Protein AF-A0A815GAB5-F1 (afdb_monomer_lite)

Structure (mmCIF, N/CA/C/O backbone):
data_AF-A0A815GAB5-F1
#
_entry.id   AF-A0A815GAB5-F1
#
loop_
_atom_site.group_PDB
_atom_site.id
_atom_site.type_symbol
_atom_site.label_atom_id
_atom_site.label_alt_id
_atom_site.label_comp_id
_atom_site.label_asym_id
_atom_site.label_entity_id
_atom_site.label_seq_id
_atom_site.pdbx_PDB_ins_code
_atom_site.Cartn_x
_atom_site.Cartn_y
_atom_site.Cartn_z
_atom_site.occupancy
_atom_site.B_iso_or_equiv
_atom_site.auth_seq_id
_atom_site.auth_comp_id
_atom_site.auth_asym_id
_atom_site.auth_atom_id
_atom_site.pdbx_PDB_model_num
ATOM 1 N N . CYS A 1 1 ? 12.491 -19.917 -23.840 1.00 93.56 1 CYS A N 1
ATOM 2 C CA . CYS A 1 1 ? 13.360 -19.168 -24.774 1.00 93.56 1 CYS A CA 1
ATOM 3 C C . CYS A 1 1 ? 14.150 -20.055 -25.732 1.00 93.56 1 CYS A C 1
ATOM 5 O O . CYS A 1 1 ? 13.999 -19.858 -26.925 1.00 93.56 1 CYS A O 1
ATOM 7 N N . LYS A 1 2 ? 14.936 -21.047 -25.272 1.00 93.81 2 LYS A N 1
ATOM 8 C CA . LYS A 1 2 ? 15.760 -21.912 -26.154 1.00 93.81 2 LYS A CA 1
ATOM 9 C C . LYS A 1 2 ? 15.005 -22.554 -27.333 1.00 93.81 2 LYS A C 1
ATOM 11 O O . LYS A 1 2 ? 15.574 -22.689 -28.404 1.00 93.81 2 LYS A O 1
ATOM 16 N N . TYR A 1 3 ? 13.748 -22.944 -27.125 1.00 94.88 3 TYR A N 1
ATOM 17 C CA . TYR A 1 3 ? 12.923 -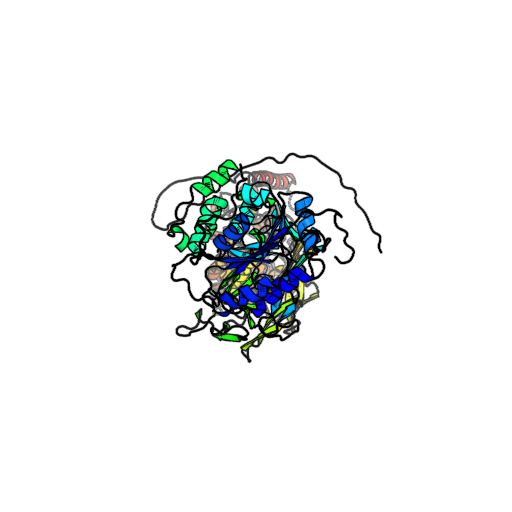23.622 -28.133 1.00 94.88 3 TYR A CA 1
ATOM 18 C C . TYR A 1 3 ? 12.055 -22.677 -28.977 1.00 94.88 3 TYR A C 1
ATOM 20 O O . TYR A 1 3 ? 11.258 -23.153 -29.779 1.00 94.88 3 TYR A O 1
ATOM 28 N N . LYS A 1 4 ? 12.160 -21.353 -28.785 1.00 94.19 4 LYS A N 1
ATOM 29 C CA . LYS A 1 4 ? 11.408 -20.401 -29.606 1.00 94.19 4 LYS A CA 1
ATOM 30 C C . LYS A 1 4 ? 12.020 -20.307 -30.997 1.00 94.19 4 LYS A C 1
ATOM 32 O O . LYS A 1 4 ? 13.236 -20.184 -31.138 1.00 94.19 4 LYS A O 1
ATOM 37 N N . LEU A 1 5 ? 11.144 -20.334 -31.990 1.00 95.25 5 LEU A N 1
ATOM 38 C CA . LEU A 1 5 ? 11.462 -20.051 -33.379 1.00 95.25 5 LEU A CA 1
ATOM 39 C C . LEU A 1 5 ? 11.003 -18.630 -33.693 1.00 95.25 5 LEU A C 1
ATOM 41 O O . LEU A 1 5 ? 10.029 -18.163 -33.107 1.00 95.25 5 LEU A O 1
ATOM 45 N N . TYR A 1 6 ? 11.718 -17.980 -34.602 1.00 96.19 6 TYR A N 1
ATOM 46 C CA . TYR A 1 6 ? 11.428 -16.627 -35.059 1.00 96.19 6 TYR A CA 1
ATOM 47 C C . TYR A 1 6 ? 11.303 -16.624 -36.584 1.00 96.19 6 TYR A C 1
ATOM 49 O O . TYR A 1 6 ? 11.721 -17.586 -37.240 1.00 96.19 6 TYR A O 1
ATOM 57 N N . LEU A 1 7 ? 10.752 -15.553 -37.151 1.00 96.44 7 LEU A N 1
ATOM 58 C CA . LEU A 1 7 ? 10.684 -15.348 -38.598 1.00 96.44 7 LEU A CA 1
ATOM 59 C C . LEU A 1 7 ? 12.060 -15.546 -39.254 1.00 96.44 7 LEU A C 1
ATOM 61 O O . LEU A 1 7 ? 13.078 -15.044 -38.776 1.00 96.44 7 LEU A O 1
ATOM 65 N N . ALA A 1 8 ? 12.078 -16.277 -40.371 1.00 93.50 8 ALA A N 1
ATOM 66 C CA . ALA A 1 8 ? 13.309 -16.564 -41.110 1.00 93.50 8 ALA A CA 1
ATOM 67 C C . ALA A 1 8 ? 13.927 -15.301 -41.736 1.00 93.50 8 ALA A C 1
ATOM 69 O O . ALA A 1 8 ? 15.149 -15.185 -41.828 1.00 93.50 8 ALA A O 1
ATOM 70 N N . GLU A 1 9 ? 13.081 -14.351 -42.138 1.00 93.62 9 GLU A N 1
ATOM 71 C CA . GLU A 1 9 ? 13.491 -13.050 -42.659 1.00 93.62 9 GLU A CA 1
ATOM 72 C C . GLU A 1 9 ? 13.160 -11.964 -41.629 1.00 93.62 9 GLU A C 1
ATOM 74 O O . GLU A 1 9 ? 11.998 -11.730 -41.297 1.00 93.62 9 GLU A O 1
ATOM 79 N N . LEU A 1 10 ? 14.207 -11.317 -41.116 1.00 96.44 10 LEU A N 1
ATOM 80 C CA . LEU A 1 10 ? 14.140 -10.194 -40.183 1.00 96.44 10 LEU A CA 1
ATOM 81 C C . LEU A 1 10 ? 14.856 -8.986 -40.800 1.00 96.44 10 LEU A C 1
ATOM 83 O O . LEU A 1 10 ? 15.796 -9.146 -41.581 1.00 96.44 10 LEU A O 1
ATOM 87 N N . SER A 1 11 ? 14.427 -7.785 -40.416 1.00 96.00 11 SER A N 1
ATOM 88 C CA . SER A 1 11 ? 15.017 -6.522 -40.869 1.00 96.00 11 SER A CA 1
ATOM 89 C C . SER A 1 11 ? 16.424 -6.279 -40.319 1.00 96.00 11 SER A C 1
ATOM 91 O O . SER A 1 11 ? 16.785 -6.757 -39.238 1.00 96.00 11 SER A O 1
ATOM 93 N N . THR A 1 12 ? 17.215 -5.495 -41.055 1.00 97.94 12 THR A N 1
ATOM 94 C CA . THR A 1 12 ? 18.575 -5.132 -40.641 1.00 97.94 12 THR A CA 1
ATOM 95 C C . THR A 1 12 ? 18.577 -4.090 -39.523 1.00 97.94 12 THR A C 1
ATOM 97 O O . THR A 1 12 ? 17.672 -3.256 -39.409 1.00 97.94 12 THR A O 1
ATOM 100 N N . VAL A 1 13 ? 19.618 -4.123 -38.687 1.00 98.50 13 VAL A N 1
ATOM 101 C CA . VAL A 1 13 ? 19.732 -3.282 -37.490 1.00 98.50 13 VAL A CA 1
ATOM 102 C C . VAL A 1 13 ? 20.989 -2.417 -37.507 1.00 98.50 13 VAL A C 1
ATOM 104 O O . VAL A 1 13 ? 22.082 -2.892 -37.823 1.00 98.50 13 VAL A O 1
ATOM 107 N N . SER A 1 14 ? 20.841 -1.157 -37.102 1.00 98.75 14 SER A N 1
ATOM 108 C CA . SER A 1 14 ? 21.953 -0.276 -36.736 1.00 98.75 14 SER A CA 1
ATOM 109 C C . SER A 1 14 ? 21.993 -0.116 -35.224 1.00 98.75 14 SER A C 1
ATOM 111 O O . SER A 1 14 ? 21.027 0.354 -34.618 1.00 98.75 14 SER A O 1
ATOM 113 N N . ILE A 1 15 ? 23.116 -0.486 -34.618 1.00 98.62 15 ILE A N 1
ATOM 114 C CA . ILE A 1 15 ? 23.311 -0.400 -33.170 1.00 98.62 15 ILE A CA 1
ATOM 115 C C . ILE A 1 15 ? 24.075 0.884 -32.851 1.00 98.62 15 ILE A C 1
ATOM 117 O O . ILE A 1 15 ? 25.169 1.096 -33.362 1.00 98.62 15 ILE A O 1
ATOM 121 N N . ILE A 1 16 ? 23.506 1.741 -32.010 1.00 98.62 16 ILE A N 1
ATOM 122 C CA . ILE A 1 16 ? 24.039 3.058 -31.654 1.00 98.62 16 ILE A CA 1
ATOM 123 C C . ILE A 1 16 ? 24.506 3.019 -30.201 1.00 98.62 16 ILE A C 1
ATOM 125 O O . ILE A 1 16 ? 23.707 2.759 -29.300 1.00 98.62 16 ILE A O 1
ATOM 129 N N . ILE A 1 17 ? 25.788 3.315 -29.985 1.00 98.19 17 ILE A N 1
ATOM 130 C CA . ILE A 1 17 ? 26.447 3.274 -28.677 1.00 98.19 17 ILE A CA 1
ATOM 131 C C . ILE A 1 17 ? 26.997 4.671 -28.343 1.00 98.19 17 ILE A C 1
ATOM 133 O O . ILE A 1 17 ? 28.103 5.014 -28.778 1.00 98.19 17 ILE A O 1
ATOM 137 N N . PRO A 1 18 ? 26.254 5.514 -27.600 1.00 96.25 18 PRO A N 1
ATOM 138 C CA . PRO A 1 18 ? 26.774 6.780 -27.109 1.00 96.25 18 PRO A CA 1
ATOM 139 C C . PRO A 1 18 ? 27.868 6.518 -26.066 1.00 96.25 18 PRO A C 1
ATOM 141 O O . PRO A 1 18 ? 27.715 5.680 -25.182 1.00 96.25 18 PRO A O 1
ATOM 144 N N . THR A 1 19 ? 28.984 7.232 -26.173 1.00 94.56 19 THR A N 1
ATOM 145 C CA . THR A 1 19 ? 30.175 7.032 -25.342 1.00 94.56 19 THR A CA 1
ATOM 146 C C . THR A 1 19 ? 30.700 8.376 -24.853 1.00 94.56 19 THR A C 1
ATOM 148 O O . THR A 1 19 ? 30.894 9.298 -25.640 1.00 94.56 19 THR A O 1
ATOM 151 N N . ARG A 1 20 ? 30.977 8.478 -23.551 1.00 91.31 20 ARG A N 1
ATOM 152 C CA . ARG A 1 20 ? 31.661 9.622 -22.934 1.00 91.31 20 ARG A CA 1
ATOM 153 C C . ARG A 1 20 ? 32.585 9.111 -21.850 1.00 91.31 20 ARG A C 1
ATOM 155 O O . ARG A 1 20 ? 32.100 8.522 -20.895 1.00 91.31 20 ARG A O 1
ATOM 162 N N . ASP A 1 21 ? 33.887 9.361 -21.967 1.00 92.12 21 ASP A N 1
ATOM 163 C CA . ASP A 1 21 ? 34.894 8.975 -20.961 1.00 92.12 21 ASP A CA 1
ATOM 164 C C . ASP A 1 21 ? 34.715 7.537 -20.419 1.00 92.12 21 ASP A C 1
ATOM 166 O O . ASP A 1 21 ? 34.999 7.251 -19.253 1.00 92.12 21 ASP A O 1
ATOM 170 N N . GLU A 1 22 ? 34.240 6.619 -21.258 1.00 92.88 22 GLU A N 1
ATOM 171 C CA . GLU A 1 22 ? 34.119 5.203 -20.932 1.00 92.88 22 GLU A CA 1
ATOM 172 C C . GLU A 1 22 ? 35.502 4.555 -20.784 1.00 92.88 22 GLU A C 1
ATOM 174 O O . GLU A 1 22 ? 36.498 5.030 -21.330 1.00 92.88 22 GLU A O 1
ATOM 179 N N . HIS A 1 23 ? 35.595 3.464 -20.028 1.00 92.12 23 HIS A N 1
ATOM 180 C CA . HIS A 1 23 ? 36.805 2.644 -20.033 1.00 92.12 23 HIS A CA 1
ATOM 181 C C . HIS A 1 23 ? 36.888 1.819 -21.321 1.00 92.12 23 HIS A C 1
ATOM 183 O O . HIS A 1 23 ? 35.972 1.054 -21.632 1.00 92.12 23 HIS A O 1
ATOM 189 N N . LEU A 1 24 ? 38.006 1.939 -22.046 1.00 94.06 24 LEU A N 1
ATOM 190 C CA . LEU A 1 24 ? 38.199 1.287 -23.343 1.00 94.06 24 LEU A CA 1
ATOM 191 C C . LEU A 1 24 ? 37.932 -0.235 -23.306 1.00 94.06 24 LEU A C 1
ATOM 193 O O . LEU A 1 24 ? 37.191 -0.705 -24.169 1.00 94.06 24 LEU A O 1
ATOM 197 N N . PRO A 1 25 ? 38.415 -1.017 -22.314 1.00 94.50 25 PRO A N 1
ATOM 198 C CA . PRO A 1 25 ? 38.122 -2.452 -22.253 1.00 94.50 25 PRO A CA 1
ATOM 199 C C . PRO A 1 25 ? 36.626 -2.768 -22.140 1.00 94.50 25 PRO A C 1
ATOM 201 O O . PRO A 1 25 ? 36.143 -3.721 -22.748 1.00 94.50 25 PRO A O 1
ATOM 204 N N . THR A 1 26 ? 35.877 -1.955 -21.394 1.00 94.56 26 THR A N 1
ATOM 205 C CA . THR A 1 26 ? 34.433 -2.124 -21.201 1.00 94.56 26 THR A CA 1
ATOM 206 C C . THR A 1 26 ? 33.661 -1.837 -22.491 1.00 94.56 26 THR A C 1
ATOM 208 O O . THR A 1 26 ? 32.774 -2.607 -22.871 1.00 94.56 26 THR A O 1
ATOM 211 N N . LEU A 1 27 ? 34.045 -0.777 -23.208 1.00 96.69 27 LEU A N 1
ATOM 212 C CA . LEU A 1 27 ? 33.483 -0.449 -24.518 1.00 96.69 27 LEU A CA 1
ATOM 213 C C . LEU A 1 27 ? 33.776 -1.552 -25.543 1.00 96.69 27 LEU A C 1
ATOM 215 O O . LEU A 1 27 ? 32.867 -2.023 -26.227 1.00 96.69 27 LEU A O 1
ATOM 219 N N . LEU A 1 28 ? 35.026 -2.019 -25.612 1.00 96.75 28 LEU A N 1
ATOM 220 C CA . LEU A 1 28 ? 35.419 -3.102 -26.513 1.00 96.75 28 LEU A CA 1
ATOM 221 C C . LEU A 1 28 ? 34.681 -4.402 -26.189 1.00 96.75 28 LEU A C 1
ATOM 223 O O . LEU A 1 28 ? 34.206 -5.068 -27.105 1.00 96.75 28 LEU A O 1
ATOM 227 N N . ARG A 1 29 ? 34.508 -4.750 -24.907 1.00 97.12 29 ARG A N 1
ATOM 228 C CA . ARG A 1 29 ? 33.712 -5.918 -24.499 1.00 97.12 29 ARG A CA 1
ATOM 229 C C . ARG A 1 29 ? 32.269 -5.820 -24.992 1.00 97.12 29 ARG A C 1
ATOM 231 O O . ARG A 1 29 ? 31.746 -6.812 -25.500 1.00 97.12 29 ARG A O 1
ATOM 238 N N . SER A 1 30 ? 31.666 -4.633 -24.917 1.00 97.88 30 SER A N 1
ATOM 239 C CA . SER A 1 30 ? 30.326 -4.380 -25.460 1.00 97.88 30 SER A CA 1
ATOM 240 C C . SER A 1 30 ? 30.287 -4.666 -26.963 1.00 97.88 30 SER A C 1
ATOM 242 O O . SER A 1 30 ? 29.494 -5.495 -27.411 1.00 97.88 30 SER A O 1
ATOM 244 N N . ILE A 1 31 ? 31.211 -4.083 -27.732 1.00 97.81 31 ILE A N 1
ATOM 245 C CA . ILE A 1 31 ? 31.290 -4.250 -29.193 1.00 97.81 31 ILE A CA 1
ATOM 246 C C . ILE A 1 31 ? 31.546 -5.713 -29.580 1.00 97.81 31 ILE A C 1
ATOM 248 O O . ILE A 1 31 ? 30.835 -6.264 -30.420 1.00 97.81 31 ILE A O 1
ATOM 252 N N . HIS A 1 32 ? 32.510 -6.377 -28.941 1.00 97.81 32 HIS A N 1
ATOM 253 C CA . HIS A 1 32 ? 32.813 -7.784 -29.204 1.00 97.81 32 HIS A CA 1
ATOM 254 C C . HIS A 1 32 ? 31.636 -8.699 -28.868 1.00 97.81 32 HIS A C 1
ATOM 256 O O . HIS A 1 32 ? 31.365 -9.631 -29.622 1.00 97.81 32 HIS A O 1
ATOM 262 N N . SER A 1 33 ? 30.905 -8.439 -27.780 1.00 98.25 33 SER A N 1
ATOM 263 C CA . SER A 1 33 ? 29.717 -9.230 -27.446 1.00 98.25 33 SER A CA 1
ATOM 264 C C . SER A 1 33 ? 28.664 -9.161 -28.555 1.00 98.25 33 SER A C 1
ATOM 266 O O . SER A 1 33 ? 28.104 -10.188 -28.936 1.00 98.25 33 SER A O 1
ATOM 268 N N . ILE A 1 34 ? 28.464 -7.971 -29.128 1.00 98.38 34 ILE A N 1
ATOM 269 C CA . ILE A 1 34 ? 27.526 -7.723 -30.221 1.00 98.38 34 ILE A CA 1
ATOM 270 C C . ILE A 1 34 ? 27.995 -8.434 -31.487 1.00 98.38 34 ILE A C 1
ATOM 272 O O . ILE A 1 34 ? 27.233 -9.217 -32.047 1.00 98.38 34 ILE A O 1
ATOM 276 N N . LEU A 1 35 ? 29.241 -8.218 -31.914 1.00 97.69 35 LEU A N 1
ATOM 277 C CA . LEU A 1 35 ? 29.788 -8.838 -33.126 1.00 97.69 35 LEU A CA 1
ATOM 278 C C . LEU A 1 35 ? 29.749 -10.370 -33.056 1.00 97.69 35 LEU A C 1
ATOM 280 O O . LEU A 1 35 ? 29.383 -11.021 -34.030 1.00 97.69 35 LEU A O 1
ATOM 284 N N . ASN A 1 36 ? 30.065 -10.947 -31.895 1.00 97.56 36 ASN A N 1
ATOM 285 C CA . ASN A 1 36 ? 30.170 -12.397 -31.733 1.00 97.56 36 ASN A CA 1
ATOM 286 C C . ASN A 1 36 ? 28.813 -13.102 -31.598 1.00 97.56 36 ASN A C 1
ATOM 288 O O . ASN A 1 36 ? 28.709 -14.286 -31.912 1.00 97.56 36 ASN A O 1
ATOM 292 N N . ARG A 1 37 ? 27.782 -12.421 -31.081 1.00 98.00 37 ARG A N 1
ATOM 293 C CA . ARG A 1 37 ? 26.484 -13.040 -30.737 1.00 98.00 37 ARG A CA 1
ATOM 294 C C . ARG A 1 37 ? 25.323 -12.559 -31.602 1.00 98.00 37 ARG A C 1
ATOM 296 O O . ARG A 1 37 ? 24.175 -12.906 -31.327 1.00 98.00 37 ARG A O 1
ATOM 303 N N . THR A 1 38 ? 25.609 -11.780 -32.641 1.00 97.81 38 THR A N 1
ATOM 304 C CA . THR A 1 38 ? 24.604 -11.250 -33.566 1.00 97.81 38 THR A CA 1
ATOM 305 C C . THR A 1 38 ? 24.759 -11.887 -34.947 1.00 97.81 38 THR A C 1
ATOM 307 O O . THR A 1 38 ? 25.866 -11.899 -35.483 1.00 97.81 38 THR A O 1
ATOM 310 N N . PRO A 1 39 ? 23.678 -12.391 -35.571 1.00 96.19 39 PRO A N 1
ATOM 311 C CA . PRO A 1 39 ? 23.749 -12.909 -36.933 1.00 96.19 39 PRO A CA 1
ATOM 312 C C . PRO A 1 39 ? 24.248 -11.844 -37.921 1.00 96.19 39 PRO A C 1
ATOM 314 O O . PRO A 1 39 ? 23.644 -10.780 -38.060 1.00 96.19 39 PRO A O 1
ATOM 317 N N . ALA A 1 40 ? 25.324 -12.145 -38.654 1.00 94.94 40 ALA A N 1
ATOM 318 C CA . ALA A 1 40 ? 26.001 -11.176 -39.523 1.00 94.94 40 ALA A CA 1
ATOM 319 C C . ALA A 1 40 ? 25.113 -10.595 -40.641 1.00 94.94 40 ALA A C 1
ATOM 321 O O . ALA A 1 40 ? 25.359 -9.469 -41.071 1.00 94.94 40 ALA A O 1
ATOM 322 N N . LYS A 1 41 ? 24.088 -11.337 -41.097 1.00 95.44 41 LYS A N 1
ATOM 323 C CA . LYS A 1 41 ? 23.088 -10.872 -42.082 1.00 95.44 41 LYS A CA 1
ATOM 324 C C . LYS A 1 41 ? 22.190 -9.762 -41.518 1.00 95.44 41 LYS A C 1
ATOM 326 O O . LYS A 1 41 ? 21.767 -8.902 -42.275 1.00 95.44 41 LYS A O 1
ATOM 331 N N . LEU A 1 42 ? 21.911 -9.779 -40.212 1.00 97.25 42 LEU A N 1
ATOM 332 C CA . LEU A 1 42 ? 21.002 -8.824 -39.567 1.00 97.25 42 LEU A CA 1
ATOM 333 C C . LEU A 1 42 ? 21.719 -7.554 -39.104 1.00 97.25 42 LEU A C 1
ATOM 335 O O . LEU A 1 42 ? 21.116 -6.488 -39.086 1.00 97.25 42 LEU A O 1
ATOM 339 N N . LEU A 1 43 ? 22.996 -7.647 -38.731 1.00 98.06 43 LEU A N 1
ATOM 340 C CA . LEU A 1 43 ? 23.774 -6.483 -38.310 1.00 98.06 43 LEU A CA 1
ATOM 341 C C . LEU A 1 43 ? 24.191 -5.647 -39.526 1.00 98.06 43 LEU A C 1
ATOM 343 O O . LEU A 1 43 ? 25.044 -6.087 -40.295 1.00 98.06 43 LEU A O 1
ATOM 347 N N . GLU A 1 44 ? 23.644 -4.444 -39.682 1.00 98.12 44 GLU A N 1
ATOM 348 C CA . GLU A 1 44 ? 24.078 -3.497 -40.718 1.00 98.12 44 GLU A CA 1
ATOM 349 C C . GLU A 1 44 ? 25.364 -2.794 -40.278 1.00 98.12 44 GLU A C 1
ATOM 351 O O . GLU A 1 44 ? 26.386 -2.847 -40.962 1.00 98.12 44 GLU A O 1
ATOM 356 N N . GLU A 1 45 ? 25.331 -2.182 -39.093 1.00 98.06 45 GLU A N 1
ATOM 357 C CA . GLU A 1 45 ? 26.457 -1.434 -38.538 1.00 98.06 45 GLU A CA 1
ATOM 358 C C . GLU A 1 45 ? 26.348 -1.230 -37.019 1.00 98.06 45 GLU A C 1
ATOM 360 O O . GLU A 1 45 ? 25.258 -1.230 -36.442 1.00 98.06 45 GLU A O 1
ATOM 365 N N . ILE A 1 46 ? 27.498 -1.001 -36.389 1.00 98.56 46 ILE A N 1
ATOM 366 C CA . ILE A 1 46 ? 27.664 -0.507 -35.024 1.00 98.56 46 ILE A CA 1
ATOM 367 C C . ILE A 1 46 ? 28.246 0.906 -35.118 1.00 98.56 46 ILE A C 1
ATOM 369 O O . ILE A 1 46 ? 29.319 1.118 -35.688 1.00 98.56 46 ILE A O 1
ATOM 373 N N . ILE A 1 47 ? 27.539 1.877 -34.553 1.00 98.50 47 ILE A N 1
ATOM 374 C CA . ILE A 1 47 ? 27.889 3.294 -34.561 1.00 98.50 47 ILE A CA 1
ATOM 375 C C . ILE A 1 47 ? 28.240 3.705 -33.138 1.00 98.50 47 ILE A C 1
ATOM 377 O O . ILE A 1 47 ? 27.365 3.870 -32.288 1.00 98.50 47 ILE A O 1
ATOM 381 N N . ILE A 1 48 ? 29.527 3.901 -32.887 1.00 98.25 48 ILE A N 1
ATOM 382 C CA . ILE A 1 48 ? 30.020 4.476 -31.639 1.00 98.25 48 ILE A CA 1
ATOM 383 C C . ILE A 1 48 ? 29.932 5.991 -31.785 1.00 98.25 48 ILE A C 1
ATOM 385 O O . ILE A 1 48 ? 30.533 6.556 -32.697 1.00 98.25 48 ILE A O 1
ATOM 389 N N . VAL A 1 49 ? 29.187 6.657 -30.910 1.00 97.88 49 VAL A N 1
ATOM 390 C CA . VAL A 1 49 ? 29.056 8.117 -30.941 1.00 97.88 49 VAL A CA 1
ATOM 391 C C . VAL A 1 49 ? 29.775 8.697 -29.730 1.00 97.88 49 VAL A C 1
ATOM 393 O O . VAL A 1 49 ? 29.296 8.590 -28.605 1.00 97.88 49 VAL A O 1
ATOM 396 N N . ASP A 1 50 ? 30.942 9.282 -29.964 1.00 96.88 50 ASP A N 1
ATOM 397 C CA . ASP A 1 50 ? 31.781 9.903 -28.947 1.00 96.88 50 ASP A CA 1
ATOM 398 C C . ASP A 1 50 ? 31.310 11.336 -28.641 1.00 96.88 50 ASP A C 1
ATOM 400 O O . ASP A 1 50 ? 31.437 12.241 -29.472 1.00 96.88 50 ASP A O 1
ATOM 404 N N . ASP A 1 51 ? 30.783 11.540 -27.433 1.00 95.06 51 ASP A N 1
ATOM 405 C CA . ASP A 1 51 ? 30.272 12.814 -26.909 1.00 95.06 51 ASP A CA 1
ATOM 406 C C . ASP A 1 51 ? 31.406 13.710 -26.379 1.00 95.06 51 ASP A C 1
ATOM 408 O O . ASP A 1 51 ? 31.426 14.120 -25.216 1.00 95.06 51 ASP A O 1
ATOM 412 N N . ALA A 1 52 ? 32.396 13.981 -27.230 1.00 93.56 52 ALA A N 1
ATOM 413 C CA . ALA A 1 52 ? 33.595 14.745 -26.892 1.00 93.56 52 ALA A CA 1
ATOM 414 C C . ALA A 1 52 ? 34.354 14.169 -25.674 1.00 93.56 52 ALA A C 1
ATOM 416 O O . ALA A 1 52 ? 34.564 14.855 -24.669 1.00 93.56 52 ALA A O 1
ATOM 417 N N . SER A 1 53 ? 34.756 12.892 -25.727 1.00 93.06 53 SER A N 1
ATOM 418 C CA . SER A 1 53 ? 35.578 12.249 -24.691 1.00 93.06 53 SER A CA 1
ATOM 419 C C . SER A 1 53 ? 36.928 12.951 -24.473 1.00 93.06 53 SER A C 1
ATOM 421 O O . SER A 1 53 ? 37.608 13.366 -25.408 1.00 93.06 53 SER A O 1
ATOM 423 N N . GLY A 1 54 ? 37.325 13.070 -23.208 1.00 90.88 54 GLY A N 1
ATOM 424 C CA . GLY A 1 54 ? 38.571 13.682 -22.756 1.00 90.88 54 GLY A CA 1
ATOM 425 C C . GLY A 1 54 ? 39.659 12.650 -22.468 1.00 90.88 54 GLY A C 1
ATOM 426 O O . GLY A 1 54 ? 40.837 12.987 -22.533 1.00 90.88 54 GLY A O 1
ATOM 427 N N . LYS A 1 55 ? 39.287 11.391 -22.194 1.00 91.00 55 LYS A N 1
ATOM 428 C CA . LYS A 1 55 ? 40.243 10.286 -22.016 1.00 91.00 55 LYS A CA 1
ATOM 429 C C . LYS A 1 55 ? 41.033 10.025 -23.304 1.00 91.00 55 LYS A C 1
ATOM 431 O O . LYS A 1 55 ? 40.441 9.765 -24.349 1.00 91.00 55 LYS A O 1
ATOM 436 N N . GLU A 1 56 ? 42.364 10.016 -23.209 1.00 91.06 56 GLU A N 1
ATOM 437 C CA . GLU A 1 56 ? 43.261 9.758 -24.351 1.00 91.06 56 GLU A CA 1
ATOM 438 C C . GLU A 1 56 ? 43.028 8.382 -24.998 1.00 91.06 56 GLU A C 1
ATOM 440 O O . GLU A 1 56 ? 43.067 8.249 -26.221 1.00 91.06 56 GLU A O 1
ATOM 445 N N . GLU A 1 57 ? 42.687 7.369 -24.197 1.00 91.31 57 GLU A N 1
ATOM 446 C CA . GLU A 1 57 ? 42.377 6.010 -24.669 1.00 91.31 57 GLU A CA 1
ATOM 447 C C . GLU A 1 57 ? 41.189 5.953 -25.646 1.00 91.31 57 GLU A C 1
ATOM 449 O O . GLU A 1 57 ? 41.095 5.031 -26.453 1.00 91.31 57 GLU A O 1
ATOM 454 N N . LEU A 1 58 ? 40.287 6.940 -25.612 1.00 92.19 58 LEU A N 1
ATOM 455 C CA . LEU A 1 58 ? 39.127 7.002 -26.504 1.00 92.19 58 LEU A CA 1
ATOM 456 C C . LEU A 1 58 ? 39.392 7.784 -27.794 1.00 92.19 58 LEU A C 1
ATOM 458 O O . LEU A 1 58 ? 38.484 7.924 -28.612 1.00 92.19 58 LEU A O 1
ATOM 462 N N . LYS A 1 59 ? 40.614 8.285 -28.000 1.00 92.12 59 LYS A N 1
ATOM 463 C CA . LYS A 1 59 ? 41.037 8.981 -29.223 1.00 92.12 59 LYS A CA 1
ATOM 464 C C . LYS A 1 59 ? 41.696 7.987 -30.186 1.00 92.12 59 LYS A C 1
ATOM 466 O O . LYS A 1 59 ? 41.053 7.023 -30.596 1.00 92.12 59 LYS A O 1
ATOM 471 N N . ALA A 1 60 ? 42.985 8.169 -30.478 1.00 91.00 60 ALA A N 1
ATOM 472 C CA . ALA A 1 60 ? 43.726 7.360 -31.442 1.00 91.00 60 ALA A CA 1
ATOM 473 C C . ALA A 1 60 ? 43.728 5.858 -31.106 1.00 91.00 60 ALA A C 1
ATOM 475 O O . ALA A 1 60 ? 43.649 5.027 -32.007 1.00 91.00 60 ALA A O 1
ATOM 476 N N . ALA A 1 61 ? 43.784 5.491 -29.820 1.00 92.19 61 ALA A N 1
ATOM 477 C CA . ALA A 1 61 ? 43.761 4.085 -29.418 1.00 92.19 61 ALA A CA 1
ATOM 478 C C . ALA A 1 61 ? 42.435 3.402 -29.797 1.00 92.19 61 ALA A C 1
ATOM 480 O O . ALA A 1 61 ? 42.456 2.299 -30.340 1.00 92.19 61 ALA A O 1
ATOM 481 N N . LEU A 1 62 ? 41.294 4.068 -29.590 1.00 93.94 62 LEU A N 1
ATOM 482 C CA . LEU A 1 62 ? 39.993 3.564 -30.031 1.00 93.94 62 LEU A CA 1
ATOM 483 C C . LEU A 1 62 ? 39.902 3.484 -31.561 1.00 93.94 62 LEU A C 1
ATOM 485 O O . LEU A 1 62 ? 39.396 2.487 -32.072 1.00 93.94 62 LEU A O 1
ATOM 489 N N . ASP A 1 63 ? 40.424 4.479 -32.286 1.00 93.12 63 ASP A N 1
ATOM 490 C CA . ASP A 1 63 ? 40.417 4.477 -33.757 1.00 93.12 63 ASP A CA 1
ATOM 491 C C . ASP A 1 63 ? 41.165 3.256 -34.319 1.00 93.12 63 ASP A C 1
ATOM 493 O O . ASP A 1 63 ? 40.661 2.574 -35.211 1.00 93.12 63 ASP A O 1
ATOM 497 N N . ILE A 1 64 ? 42.330 2.925 -33.745 1.00 93.69 64 ILE A N 1
ATOM 498 C CA . ILE A 1 64 ? 43.126 1.747 -34.124 1.00 93.69 64 ILE A CA 1
ATOM 499 C C . ILE A 1 64 ? 42.356 0.449 -33.857 1.00 93.69 64 ILE A C 1
ATOM 501 O O . ILE A 1 64 ? 42.352 -0.449 -34.697 1.00 93.69 64 ILE A O 1
ATOM 505 N N . GLN A 1 65 ? 41.702 0.336 -32.698 1.00 93.25 65 GLN A N 1
ATOM 506 C CA . GLN A 1 65 ? 40.931 -0.863 -32.359 1.00 93.25 65 GLN A CA 1
ATOM 507 C C . GLN A 1 65 ? 39.732 -1.032 -33.297 1.00 93.25 65 GLN A C 1
ATOM 509 O O . GLN A 1 65 ? 39.512 -2.123 -33.817 1.00 93.25 65 GLN A O 1
ATOM 514 N N . VAL A 1 66 ? 38.987 0.045 -33.566 1.00 93.06 66 VAL A N 1
ATOM 515 C CA . VAL A 1 66 ? 37.793 0.006 -34.421 1.00 93.06 66 VAL A CA 1
ATOM 516 C C . VAL A 1 66 ? 38.139 -0.227 -35.890 1.00 93.06 66 VAL A C 1
ATOM 518 O O . VAL A 1 66 ? 37.385 -0.920 -36.566 1.00 93.06 66 VAL A O 1
ATOM 521 N N . ALA A 1 67 ? 39.285 0.256 -36.378 1.00 92.56 67 ALA A N 1
ATOM 522 C CA . ALA A 1 67 ? 39.738 -0.006 -37.746 1.00 92.56 67 ALA A CA 1
ATOM 523 C C . ALA A 1 67 ? 39.875 -1.510 -38.062 1.00 92.56 67 ALA A C 1
ATOM 525 O O . ALA A 1 67 ? 39.710 -1.914 -39.212 1.00 92.56 67 ALA A O 1
ATOM 526 N N . ASN A 1 68 ? 40.123 -2.340 -37.043 1.00 91.31 68 ASN A N 1
ATOM 527 C CA . ASN A 1 68 ? 40.226 -3.794 -37.179 1.00 91.31 68 ASN A CA 1
ATOM 528 C C . ASN A 1 68 ? 38.875 -4.526 -37.054 1.00 91.31 68 ASN A C 1
ATOM 530 O O . ASN A 1 68 ? 38.826 -5.747 -37.213 1.00 91.31 68 ASN A O 1
ATOM 534 N N . LEU A 1 69 ? 37.780 -3.820 -36.755 1.00 93.50 69 LEU A N 1
ATOM 535 C CA . LEU A 1 69 ? 36.459 -4.408 -36.539 1.00 93.50 69 LEU A CA 1
ATOM 536 C C . LEU A 1 69 ? 35.559 -4.213 -37.761 1.00 93.50 69 LEU A C 1
ATOM 538 O O . LEU A 1 69 ? 35.365 -3.111 -38.268 1.00 93.50 69 LEU A O 1
ATOM 542 N N . THR A 1 70 ? 34.927 -5.294 -38.214 1.00 91.44 70 THR A N 1
ATOM 543 C CA . THR A 1 70 ? 33.961 -5.228 -39.315 1.00 91.44 70 THR A CA 1
ATOM 544 C C . THR A 1 70 ? 32.678 -4.525 -38.882 1.00 91.44 70 THR A C 1
ATOM 546 O O . THR A 1 70 ? 32.225 -4.705 -37.751 1.00 91.44 70 THR A O 1
ATOM 549 N N . LYS A 1 71 ? 32.051 -3.781 -39.802 1.00 94.31 71 LYS A N 1
ATOM 550 C CA . LYS A 1 71 ? 30.746 -3.123 -39.596 1.00 94.31 71 LYS A CA 1
ATOM 551 C C . LYS A 1 71 ? 30.704 -2.163 -38.397 1.00 94.31 71 LYS A C 1
ATOM 553 O O . LYS A 1 71 ? 29.626 -1.875 -37.898 1.00 94.31 71 LYS A O 1
ATOM 558 N N . THR A 1 72 ? 31.847 -1.663 -37.930 1.00 96.94 72 THR A N 1
ATOM 559 C CA . THR A 1 72 ? 31.926 -0.746 -36.784 1.00 96.94 72 THR A CA 1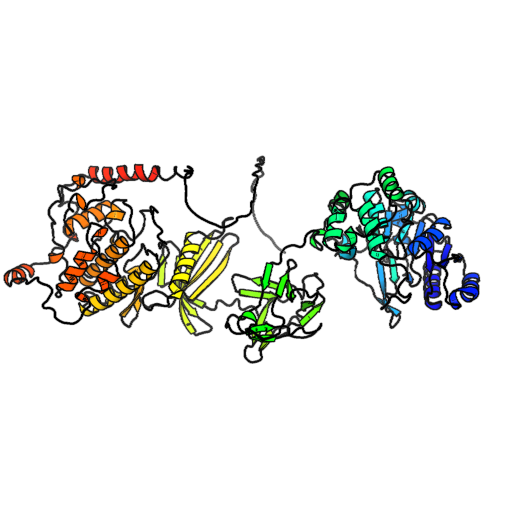
ATOM 560 C C . THR A 1 72 ? 32.534 0.578 -37.228 1.00 96.94 72 THR A C 1
ATOM 562 O O . THR A 1 72 ? 33.513 0.590 -37.970 1.00 96.94 72 THR A O 1
ATOM 565 N N . ARG A 1 73 ? 31.962 1.703 -36.794 1.00 96.75 73 ARG A N 1
ATOM 566 C CA . ARG A 1 73 ? 32.501 3.043 -37.066 1.00 96.75 73 ARG A CA 1
ATOM 567 C C . ARG A 1 73 ? 32.280 4.000 -35.902 1.00 96.75 73 ARG A C 1
ATOM 569 O O . ARG A 1 73 ? 31.411 3.776 -35.062 1.00 96.75 73 ARG A O 1
ATOM 576 N N . ILE A 1 74 ? 33.046 5.088 -35.900 1.00 97.25 74 ILE A N 1
ATOM 577 C CA . ILE A 1 74 ? 33.008 6.126 -34.867 1.00 97.25 74 ILE A CA 1
ATOM 578 C C . ILE A 1 74 ? 32.491 7.435 -35.471 1.00 97.25 74 ILE A C 1
ATOM 580 O O . ILE A 1 74 ? 32.888 7.826 -36.568 1.00 97.25 74 ILE A O 1
ATOM 584 N N . ILE A 1 75 ? 31.630 8.128 -34.732 1.00 97.00 75 ILE A N 1
ATOM 585 C CA . ILE A 1 75 ? 31.210 9.509 -34.969 1.00 97.00 75 ILE A CA 1
ATOM 586 C C . ILE A 1 75 ? 31.664 10.324 -33.761 1.00 97.00 75 ILE A C 1
ATOM 588 O O . ILE A 1 75 ? 31.306 9.984 -32.638 1.00 97.00 75 ILE A O 1
ATOM 592 N N . ARG A 1 76 ? 32.437 11.394 -33.968 1.00 96.06 76 ARG A N 1
ATOM 593 C CA . ARG A 1 76 ? 32.920 12.259 -32.879 1.00 96.06 76 ARG A CA 1
ATOM 594 C C . ARG A 1 76 ? 32.203 13.600 -32.902 1.00 96.06 76 ARG A C 1
ATOM 596 O O . ARG A 1 76 ? 32.202 14.282 -33.925 1.00 96.06 76 ARG A O 1
ATOM 603 N N . LEU A 1 77 ? 31.610 13.981 -31.777 1.00 94.88 77 LEU A N 1
ATOM 604 C CA . LEU A 1 77 ? 30.984 15.288 -31.606 1.00 94.88 77 LEU A CA 1
ATOM 605 C C . LEU A 1 77 ? 32.034 16.324 -31.188 1.00 94.88 77 LEU A C 1
ATOM 607 O O . LEU A 1 77 ? 32.914 16.050 -30.376 1.00 94.88 77 LEU A O 1
ATOM 611 N N . HIS A 1 78 ? 31.939 17.537 -31.738 1.00 91.38 78 HIS A N 1
ATOM 612 C CA . HIS A 1 78 ? 32.908 18.612 -31.472 1.00 91.38 78 HIS A CA 1
ATOM 613 C C . HIS A 1 78 ? 32.795 19.216 -30.067 1.00 91.38 78 HIS A C 1
ATOM 615 O O . HIS A 1 78 ? 33.727 19.856 -29.586 1.00 91.38 78 HIS A O 1
ATOM 621 N N . LYS A 1 79 ? 31.640 19.054 -29.422 1.00 91.44 79 LYS A N 1
ATOM 622 C CA . LYS A 1 79 ? 31.350 19.543 -28.075 1.00 91.44 79 LYS A CA 1
ATOM 623 C C . LYS A 1 79 ? 30.478 18.527 -27.349 1.00 91.44 79 LYS A C 1
ATOM 625 O O . LYS A 1 79 ? 29.825 17.713 -27.994 1.00 91.44 79 LYS A O 1
ATOM 630 N N . ARG A 1 80 ? 30.437 18.633 -26.021 1.00 89.38 80 ARG A N 1
ATOM 631 C CA . ARG A 1 80 ? 29.569 17.809 -25.180 1.00 89.38 80 ARG A CA 1
ATOM 632 C C . ARG A 1 80 ? 28.104 18.191 -25.399 1.00 89.38 80 ARG A C 1
ATOM 634 O O . ARG A 1 80 ? 27.685 19.286 -25.026 1.00 89.38 80 ARG A O 1
ATOM 641 N N . GLU A 1 81 ? 27.346 17.283 -25.987 1.00 89.56 81 GLU A N 1
ATOM 642 C CA . GLU A 1 81 ? 25.924 17.404 -26.304 1.00 89.56 81 GLU A CA 1
ATOM 643 C C . GLU A 1 81 ? 25.036 16.637 -25.308 1.00 89.56 81 GLU A C 1
ATOM 645 O O . GLU A 1 81 ? 23.853 16.957 -25.170 1.00 89.56 81 GLU A O 1
ATOM 650 N N . GLY A 1 82 ? 25.596 15.669 -24.572 1.00 88.88 82 GLY A N 1
ATOM 651 C CA . GLY A 1 82 ? 24.867 14.825 -23.623 1.00 88.88 82 GLY A CA 1
ATOM 652 C C . GLY A 1 82 ? 24.274 13.570 -24.269 1.00 88.88 82 GLY A C 1
ATOM 653 O O . GLY A 1 82 ? 24.189 13.463 -25.495 1.00 88.88 82 GLY A O 1
ATOM 654 N N . LEU A 1 83 ? 23.832 12.611 -23.445 1.00 89.94 83 LEU A N 1
ATOM 655 C CA . LEU A 1 83 ? 23.404 11.274 -23.884 1.00 89.94 83 LEU A CA 1
ATOM 656 C C . LEU A 1 83 ? 22.316 11.341 -24.963 1.00 89.94 83 LEU A C 1
ATOM 658 O O . LEU A 1 83 ? 22.401 10.669 -25.989 1.00 89.94 83 LEU A O 1
ATOM 662 N N . ILE A 1 84 ? 21.312 12.188 -24.746 1.00 90.56 84 ILE A N 1
ATOM 663 C CA . ILE A 1 84 ? 20.103 12.271 -25.573 1.00 90.56 84 ILE A CA 1
ATOM 664 C C . ILE A 1 84 ? 20.436 12.750 -26.992 1.00 90.56 84 ILE A C 1
ATOM 666 O O . ILE A 1 84 ? 20.082 12.108 -27.983 1.00 90.56 84 ILE A O 1
ATOM 670 N N . ARG A 1 85 ? 21.178 13.856 -27.106 1.00 93.44 85 ARG A N 1
ATOM 671 C CA . ARG A 1 85 ? 21.599 14.415 -28.400 1.00 93.44 85 ARG A CA 1
ATOM 672 C C . ARG A 1 85 ? 22.647 13.543 -29.090 1.00 93.44 85 ARG A C 1
ATOM 674 O O . ARG A 1 85 ? 22.634 13.436 -30.313 1.00 93.44 85 ARG A O 1
ATOM 681 N N . THR A 1 86 ? 23.484 12.857 -28.317 1.00 95.31 86 THR A N 1
ATOM 682 C CA . THR A 1 86 ? 24.446 11.870 -28.827 1.00 95.31 86 THR A CA 1
ATOM 683 C C . THR A 1 86 ? 23.730 10.685 -29.482 1.00 95.31 86 THR A C 1
ATOM 685 O O . THR A 1 86 ? 24.055 10.309 -30.610 1.00 95.31 86 THR A O 1
ATOM 688 N N . ARG A 1 87 ? 22.674 10.153 -28.849 1.00 95.88 87 ARG A N 1
ATOM 689 C CA . ARG A 1 87 ? 21.807 9.127 -29.456 1.00 95.88 87 ARG A CA 1
ATOM 690 C C . ARG A 1 87 ? 21.149 9.626 -30.743 1.00 95.88 87 ARG A C 1
ATOM 692 O O . ARG A 1 87 ? 21.146 8.905 -31.738 1.00 95.88 87 ARG A O 1
ATOM 699 N N . LEU A 1 88 ? 20.643 10.863 -30.754 1.00 96.06 88 LEU A N 1
ATOM 700 C CA . LEU A 1 88 ? 20.062 11.477 -31.955 1.00 96.06 88 LEU A CA 1
ATOM 701 C C . LEU A 1 88 ? 21.073 11.607 -33.101 1.00 96.06 88 LEU A C 1
ATOM 703 O O . LEU A 1 88 ? 20.717 11.342 -34.247 1.00 96.06 88 LEU A O 1
ATOM 707 N N . ALA A 1 89 ? 22.320 11.988 -32.815 1.00 96.94 89 ALA A N 1
ATOM 708 C CA . ALA A 1 89 ? 23.372 12.078 -33.825 1.00 96.94 89 ALA A CA 1
ATOM 709 C C . ALA A 1 89 ? 23.638 10.714 -34.483 1.00 96.94 89 ALA A C 1
ATOM 711 O O . ALA A 1 89 ? 23.646 10.620 -35.708 1.00 96.94 89 ALA A O 1
ATOM 712 N N . GLY A 1 90 ? 23.746 9.644 -33.687 1.00 97.38 90 GLY A N 1
ATOM 713 C CA . GLY A 1 90 ? 23.868 8.282 -34.216 1.00 97.38 90 GLY A CA 1
ATOM 714 C C . GLY A 1 90 ? 22.643 7.840 -35.022 1.00 97.38 90 GLY A C 1
ATOM 715 O O . GLY A 1 90 ? 22.785 7.266 -36.098 1.00 97.38 90 GLY A O 1
ATOM 716 N N . ALA A 1 91 ? 21.437 8.164 -34.550 1.00 97.62 91 ALA A N 1
ATOM 717 C CA . ALA A 1 91 ? 20.186 7.802 -35.218 1.00 97.62 91 ALA A CA 1
ATOM 718 C C . ALA A 1 91 ? 20.018 8.456 -36.598 1.00 97.62 91 ALA A C 1
ATOM 720 O O . ALA A 1 91 ? 19.399 7.863 -37.485 1.00 97.62 91 ALA A O 1
ATOM 721 N N . ARG A 1 92 ? 20.544 9.675 -36.790 1.00 97.31 92 ARG A N 1
ATOM 722 C CA . ARG A 1 92 ? 20.505 10.377 -38.088 1.00 97.31 92 ARG A CA 1
ATOM 723 C C . ARG A 1 92 ? 21.389 9.692 -39.125 1.00 97.31 92 ARG A C 1
ATOM 725 O O . ARG A 1 92 ? 21.006 9.605 -40.286 1.00 97.31 92 ARG A O 1
ATOM 732 N N . GLU A 1 93 ? 22.525 9.168 -38.680 1.00 97.56 93 GLU A N 1
ATOM 733 C CA . GLU A 1 93 ? 23.543 8.556 -39.535 1.00 97.56 93 GLU A CA 1
ATOM 734 C C . GLU A 1 93 ? 23.332 7.053 -39.767 1.00 97.56 93 GLU A C 1
ATOM 736 O O . GLU A 1 93 ? 23.998 6.471 -40.622 1.00 97.56 93 GLU A O 1
ATOM 741 N N . ALA A 1 94 ? 22.438 6.412 -39.013 1.00 98.06 94 ALA A N 1
ATOM 742 C CA . ALA A 1 94 ? 22.149 4.983 -39.104 1.00 98.06 94 ALA A CA 1
ATOM 743 C C . ALA A 1 94 ? 21.525 4.578 -40.448 1.00 98.06 94 ALA A C 1
ATOM 745 O O . ALA A 1 94 ? 20.647 5.270 -40.961 1.00 98.06 94 ALA A O 1
ATOM 746 N N . LYS A 1 95 ? 21.924 3.432 -41.004 1.00 97.62 95 LYS A N 1
ATOM 747 C CA . LYS A 1 95 ? 21.465 2.903 -42.302 1.00 97.62 95 LYS A CA 1
ATOM 748 C C . LYS A 1 95 ? 20.454 1.764 -42.187 1.00 97.62 95 LYS A C 1
ATOM 750 O O . LYS A 1 95 ? 19.639 1.613 -43.091 1.00 97.62 95 LYS A O 1
ATOM 755 N N . GLY A 1 96 ? 20.484 1.008 -41.094 1.00 97.19 96 GLY A N 1
ATOM 756 C CA . GLY A 1 96 ? 19.586 -0.114 -40.837 1.00 97.19 96 GLY A CA 1
ATOM 757 C C . GLY A 1 96 ? 18.123 0.310 -40.706 1.00 97.19 96 GLY A C 1
ATOM 758 O O . GLY A 1 96 ? 17.806 1.457 -40.372 1.00 97.19 96 GLY A O 1
ATOM 759 N N . GLU A 1 97 ? 17.218 -0.632 -40.964 1.00 98.19 97 GLU A N 1
ATOM 760 C CA . GLU A 1 97 ? 15.769 -0.409 -40.879 1.00 98.19 97 GLU A CA 1
ATOM 761 C C . GLU A 1 97 ? 15.285 -0.245 -39.432 1.00 98.19 97 GLU A C 1
ATOM 763 O O . GLU A 1 97 ? 14.299 0.451 -39.166 1.00 98.19 97 GLU A O 1
ATOM 768 N N . ILE A 1 98 ? 15.989 -0.869 -38.486 1.00 98.69 98 ILE A N 1
ATOM 769 C CA . ILE A 1 98 ? 15.709 -0.819 -37.051 1.00 98.69 98 ILE A CA 1
ATOM 770 C C . ILE A 1 98 ? 16.905 -0.205 -36.324 1.00 98.69 98 ILE A C 1
ATOM 772 O O . ILE A 1 98 ? 18.060 -0.562 -36.557 1.00 98.69 98 ILE A O 1
ATOM 776 N N . LEU A 1 99 ? 16.614 0.724 -35.420 1.00 98.75 99 LEU A N 1
ATOM 777 C CA . LEU A 1 99 ? 17.585 1.348 -34.532 1.00 98.75 99 LEU A CA 1
ATOM 778 C C . LEU A 1 99 ? 17.600 0.590 -33.210 1.00 98.75 99 LEU A C 1
ATOM 780 O O . LEU A 1 99 ? 16.543 0.353 -32.626 1.00 98.75 99 LEU A O 1
ATOM 784 N N . ILE A 1 100 ? 18.790 0.252 -32.725 1.00 98.56 100 ILE A N 1
ATOM 785 C CA . ILE A 1 100 ? 18.993 -0.317 -31.392 1.00 98.56 100 ILE A CA 1
ATOM 786 C C . ILE A 1 100 ? 19.910 0.623 -30.629 1.00 98.56 100 ILE A C 1
ATOM 788 O O . ILE A 1 100 ? 21.029 0.886 -31.062 1.00 98.56 100 ILE A O 1
ATOM 792 N N . PHE A 1 101 ? 19.448 1.126 -29.494 1.00 98.25 101 PHE A N 1
ATOM 793 C CA . PHE A 1 101 ? 20.254 1.960 -28.613 1.00 98.25 101 PHE A CA 1
ATOM 794 C C . PHE A 1 101 ? 20.809 1.102 -27.492 1.00 98.25 101 PHE A C 1
ATOM 796 O O . PHE A 1 101 ? 20.040 0.411 -26.825 1.00 98.25 101 PHE A O 1
ATOM 803 N N . PHE A 1 102 ? 22.124 1.159 -27.295 1.00 97.62 102 PHE A N 1
ATOM 804 C CA . PHE A 1 102 ? 22.816 0.481 -26.209 1.00 97.62 102 PHE A CA 1
ATOM 805 C C . PHE A 1 102 ? 23.754 1.417 -25.476 1.00 97.62 102 PHE A C 1
ATOM 807 O O . PHE A 1 102 ? 24.434 2.211 -26.108 1.00 97.62 102 PHE A O 1
ATOM 814 N N . ASP A 1 103 ? 23.846 1.280 -24.158 1.00 95.06 103 ASP A N 1
ATOM 815 C CA . ASP A 1 103 ? 24.877 1.971 -23.391 1.00 95.06 103 ASP A CA 1
ATOM 816 C C . ASP A 1 103 ? 26.264 1.356 -23.659 1.00 95.06 103 ASP A C 1
ATOM 818 O O . ASP A 1 103 ? 26.397 0.215 -24.107 1.00 95.06 103 ASP A O 1
ATOM 822 N N . SER A 1 104 ? 27.326 2.115 -23.386 1.00 95.38 104 SER A N 1
ATOM 823 C CA . SER A 1 104 ? 28.717 1.749 -23.702 1.00 95.38 104 SER A CA 1
ATOM 824 C C . SER A 1 104 ? 29.320 0.638 -22.830 1.00 95.38 104 SER A C 1
ATOM 826 O O . SER A 1 104 ? 30.485 0.280 -23.007 1.00 95.38 104 SER A O 1
ATOM 828 N N . HIS A 1 105 ? 28.555 0.098 -21.882 1.00 95.44 105 HIS A N 1
ATOM 829 C CA . HIS A 1 105 ? 29.005 -0.865 -20.876 1.00 95.44 105 HIS A CA 1
ATOM 830 C C . HIS A 1 105 ? 27.997 -1.999 -20.677 1.00 95.44 105 HIS A C 1
ATOM 832 O O . HIS A 1 105 ? 27.432 -2.196 -19.596 1.00 95.44 105 HIS A O 1
ATOM 838 N N . ILE A 1 106 ? 27.798 -2.757 -21.752 1.00 97.38 106 ILE A N 1
ATOM 839 C CA . ILE A 1 106 ? 26.853 -3.865 -21.821 1.00 97.38 106 ILE A CA 1
ATOM 840 C C . ILE A 1 106 ? 27.516 -5.165 -22.266 1.00 97.38 106 ILE A C 1
ATOM 842 O O . ILE A 1 106 ? 28.646 -5.200 -22.749 1.00 97.38 106 ILE A O 1
ATOM 846 N N . GLU A 1 107 ? 26.785 -6.262 -22.128 1.00 98.25 107 GLU A N 1
ATOM 847 C CA . GLU A 1 107 ? 27.112 -7.527 -22.764 1.00 98.25 107 GLU A CA 1
ATOM 848 C C . GLU A 1 107 ? 25.829 -8.224 -23.225 1.00 98.25 107 GLU A C 1
ATOM 850 O O . GLU A 1 107 ? 25.015 -8.659 -22.409 1.00 98.25 107 GLU A O 1
ATOM 855 N N . VAL A 1 108 ? 25.636 -8.357 -24.539 1.00 98.31 108 VAL A N 1
ATOM 856 C CA . VAL A 1 108 ? 24.447 -9.035 -25.083 1.00 98.31 108 VAL A CA 1
ATOM 857 C C . VAL A 1 108 ? 24.525 -10.547 -24.872 1.00 98.31 108 VAL A C 1
ATOM 859 O O . VAL A 1 108 ? 25.600 -11.131 -24.999 1.00 98.31 108 VAL A O 1
ATOM 862 N N . ASN A 1 109 ? 23.410 -11.207 -24.559 1.00 96.75 109 ASN A N 1
ATOM 863 C CA . ASN A 1 109 ? 23.391 -12.652 -24.315 1.00 96.75 109 ASN A CA 1
ATOM 864 C C . ASN A 1 109 ? 23.169 -13.461 -25.614 1.00 96.75 109 ASN A C 1
ATOM 866 O O . ASN A 1 109 ? 23.009 -12.916 -26.708 1.00 96.75 109 ASN A O 1
ATOM 870 N N . ILE A 1 110 ? 23.202 -14.788 -25.517 1.00 96.19 110 ILE A N 1
ATOM 871 C CA . ILE A 1 110 ? 22.991 -15.704 -26.640 1.00 96.19 110 ILE A CA 1
ATOM 872 C C . ILE A 1 110 ? 21.592 -15.489 -27.227 1.00 96.19 110 ILE A C 1
ATOM 874 O O . ILE A 1 110 ? 20.601 -15.496 -26.501 1.00 96.19 110 ILE A O 1
ATOM 878 N N . ASN A 1 111 ? 21.521 -15.363 -28.556 1.00 96.81 111 ASN A N 1
ATOM 879 C CA . ASN A 1 111 ? 20.269 -15.230 -29.308 1.00 96.81 111 ASN A CA 1
ATOM 880 C C . ASN A 1 111 ? 19.402 -14.026 -28.886 1.00 96.81 111 ASN A C 1
ATOM 882 O O . ASN A 1 111 ? 18.176 -14.085 -28.934 1.00 96.81 111 ASN A O 1
ATOM 886 N N . TRP A 1 112 ? 20.037 -12.930 -28.465 1.00 97.88 112 TRP A N 1
ATOM 887 C CA . TRP A 1 112 ? 19.337 -11.734 -28.001 1.00 97.88 112 TRP A CA 1
ATOM 888 C C . TRP A 1 112 ? 18.570 -11.001 -29.117 1.00 97.88 112 TRP A C 1
ATOM 890 O O . TRP A 1 112 ? 17.522 -10.421 -28.847 1.00 97.88 112 TRP A O 1
ATOM 900 N N . LEU A 1 113 ? 19.071 -11.002 -30.359 1.00 98.31 113 LEU A N 1
ATOM 901 C CA . LEU A 1 113 ? 18.556 -10.112 -31.405 1.00 98.31 113 LEU A CA 1
ATOM 902 C C . LEU A 1 113 ? 17.202 -10.548 -32.003 1.00 98.31 113 LEU A C 1
ATOM 904 O O . LEU A 1 113 ? 16.306 -9.707 -32.067 1.00 98.31 113 LEU A O 1
ATOM 908 N N . PRO A 1 114 ? 16.994 -11.812 -32.427 1.00 97.75 114 PRO A N 1
ATOM 909 C CA . PRO A 1 114 ? 15.721 -12.221 -33.031 1.00 97.75 114 PRO A CA 1
ATOM 910 C C . PRO A 1 114 ? 14.468 -11.930 -32.179 1.00 97.75 114 PRO A C 1
ATOM 912 O O . PRO A 1 114 ? 13.556 -11.294 -32.709 1.00 97.75 114 PRO A O 1
ATOM 915 N N . PRO A 1 115 ? 14.418 -12.265 -30.867 1.00 97.69 115 PRO A N 1
ATOM 916 C CA . PRO A 1 115 ? 13.268 -11.915 -30.026 1.00 97.69 115 PRO A CA 1
ATOM 917 C C . PRO A 1 115 ? 13.061 -10.410 -29.838 1.00 97.69 115 PRO A C 1
ATOM 919 O O . PRO A 1 115 ? 11.957 -9.993 -29.501 1.00 97.69 115 PRO A O 1
ATOM 922 N N . LEU A 1 116 ? 14.109 -9.601 -30.019 1.00 98.19 116 LEU A N 1
ATOM 923 C CA . LEU A 1 116 ? 14.027 -8.146 -29.909 1.00 98.19 116 LEU A CA 1
ATOM 924 C C . LEU A 1 116 ? 13.432 -7.514 -31.176 1.00 98.19 116 LEU A C 1
ATOM 926 O O . LEU A 1 116 ? 12.705 -6.530 -31.100 1.00 98.19 116 LEU A O 1
ATOM 930 N N . VAL A 1 117 ? 13.754 -8.076 -32.342 1.00 98.06 117 VAL A N 1
ATOM 931 C CA . VAL A 1 117 ? 13.431 -7.500 -33.654 1.00 98.06 117 VAL A CA 1
ATOM 932 C C . VAL A 1 117 ? 12.099 -8.001 -34.207 1.00 98.06 117 VAL A C 1
ATOM 934 O O . VAL A 1 117 ? 11.371 -7.223 -34.819 1.00 98.06 117 VAL A O 1
ATOM 937 N N . GLU A 1 118 ? 11.743 -9.268 -33.985 1.00 97.75 118 GLU A N 1
ATOM 938 C CA . GLU A 1 118 ? 10.517 -9.856 -34.541 1.00 97.75 118 GLU A CA 1
ATOM 939 C C . GLU A 1 118 ? 9.237 -9.055 -34.220 1.00 97.75 118 GLU A C 1
ATOM 941 O O . GLU A 1 118 ? 8.476 -8.793 -35.156 1.00 97.75 118 GLU A O 1
ATOM 946 N N . PRO A 1 119 ? 8.991 -8.570 -32.982 1.00 98.12 119 PRO A N 1
ATOM 947 C CA . PRO A 1 119 ? 7.789 -7.777 -32.706 1.00 98.12 119 PRO A CA 1
ATOM 948 C C . PRO A 1 119 ? 7.723 -6.472 -33.517 1.00 98.12 119 PRO A C 1
ATOM 950 O O . PRO A 1 119 ? 6.634 -6.011 -33.859 1.00 98.12 119 PRO A O 1
ATOM 953 N N . ILE A 1 120 ? 8.881 -5.895 -33.859 1.00 98.50 120 ILE A N 1
ATOM 954 C CA . ILE A 1 120 ? 9.000 -4.684 -34.684 1.00 98.50 120 ILE A CA 1
ATOM 955 C C . ILE A 1 120 ? 8.725 -5.011 -36.155 1.00 98.50 120 ILE A C 1
ATOM 957 O O . ILE A 1 120 ? 8.076 -4.236 -36.849 1.00 98.50 120 ILE A O 1
ATOM 961 N N . VAL A 1 121 ? 9.180 -6.169 -36.638 1.00 97.56 121 VAL A N 1
ATOM 962 C CA . VAL A 1 121 ? 8.891 -6.632 -38.006 1.00 97.56 121 VAL A CA 1
ATOM 963 C C . VAL A 1 121 ? 7.396 -6.917 -38.177 1.00 97.56 121 VAL A C 1
ATOM 965 O O . VAL A 1 121 ? 6.809 -6.530 -39.184 1.00 97.56 121 VAL A O 1
ATOM 968 N N . LEU A 1 122 ? 6.758 -7.532 -37.175 1.00 97.50 122 LEU A N 1
ATOM 969 C CA . LEU A 1 122 ? 5.314 -7.794 -37.177 1.00 97.50 122 LEU A CA 1
ATOM 970 C C . LEU A 1 122 ? 4.485 -6.505 -37.116 1.00 97.50 122 LEU A C 1
ATOM 972 O O . LEU A 1 122 ? 3.426 -6.415 -37.737 1.00 97.50 122 LEU A O 1
ATOM 976 N N . ASN A 1 123 ? 4.954 -5.498 -36.378 1.00 98.12 123 ASN A N 1
ATOM 977 C CA . ASN A 1 123 ? 4.356 -4.171 -36.357 1.00 98.12 123 ASN A CA 1
ATOM 978 C C . ASN A 1 123 ? 5.430 -3.108 -36.107 1.00 98.12 123 ASN A C 1
ATOM 980 O O . ASN A 1 123 ? 5.902 -2.952 -34.980 1.00 98.12 123 ASN A O 1
ATOM 984 N N . TYR A 1 124 ? 5.739 -2.319 -37.142 1.00 98.19 124 TYR A N 1
ATOM 985 C CA . TYR A 1 124 ? 6.814 -1.319 -37.118 1.00 98.19 124 TYR A CA 1
ATOM 986 C C . TYR A 1 124 ? 6.618 -0.202 -36.079 1.00 98.19 124 TYR A C 1
ATOM 988 O O . TYR A 1 124 ? 7.582 0.488 -35.745 1.00 98.19 124 TYR A O 1
ATOM 996 N N . LYS A 1 125 ? 5.392 -0.025 -35.560 1.00 98.50 125 LYS A N 1
ATOM 997 C CA . LYS A 1 125 ? 5.075 0.904 -34.462 1.00 98.50 125 LYS A CA 1
ATOM 998 C C . LYS A 1 125 ? 5.292 0.306 -33.065 1.00 98.50 125 LYS A C 1
ATOM 1000 O O . LYS A 1 125 ? 4.994 0.959 -32.062 1.00 98.50 125 LYS A O 1
ATOM 1005 N N . THR A 1 126 ? 5.789 -0.926 -32.986 1.00 98.56 126 THR A N 1
ATOM 1006 C CA . THR A 1 126 ? 6.200 -1.564 -31.734 1.00 98.56 126 THR A CA 1
ATOM 1007 C C . THR A 1 126 ? 7.649 -1.205 -31.432 1.00 98.56 126 THR A C 1
ATOM 1009 O O . THR A 1 126 ? 8.519 -1.318 -32.294 1.00 98.56 126 THR A O 1
ATOM 1012 N N . SER A 1 127 ? 7.907 -0.803 -30.195 1.00 98.50 127 SER A N 1
ATOM 1013 C CA . SER A 1 127 ? 9.246 -0.656 -29.632 1.00 98.50 127 SER A CA 1
ATOM 1014 C C . SER A 1 127 ? 9.469 -1.757 -28.607 1.00 98.50 127 SER A C 1
ATOM 1016 O O . SER A 1 127 ? 8.549 -2.105 -27.863 1.00 98.50 127 SER A O 1
ATOM 1018 N N . VAL A 1 128 ? 10.678 -2.307 -28.566 1.00 98.56 128 VAL A N 1
ATOM 1019 C CA . VAL A 1 128 ? 10.982 -3.496 -27.764 1.00 98.56 128 VAL A CA 1
ATOM 1020 C C . VAL A 1 128 ? 12.191 -3.239 -26.877 1.00 98.56 128 VAL A C 1
ATOM 1022 O O . VAL A 1 128 ? 13.228 -2.777 -27.351 1.00 98.56 128 VAL A O 1
ATOM 1025 N N . CYS A 1 129 ? 12.083 -3.572 -25.598 1.00 98.12 129 CYS A N 1
ATOM 1026 C CA . CYS A 1 129 ? 13.190 -3.567 -24.651 1.00 98.12 129 CYS A CA 1
ATOM 1027 C C . CYS A 1 129 ? 13.649 -5.007 -24.355 1.00 98.12 129 CYS A C 1
ATOM 1029 O O . CYS A 1 129 ? 12.813 -5.904 -24.203 1.00 98.12 129 CYS A O 1
ATOM 1031 N N . PRO A 1 130 ? 14.965 -5.267 -24.267 1.00 97.19 130 PRO A N 1
ATOM 1032 C CA . PRO A 1 130 ? 15.461 -6.519 -23.716 1.00 97.19 130 PRO A CA 1
ATOM 1033 C C . PRO A 1 130 ? 15.319 -6.517 -22.190 1.00 97.19 130 PRO A C 1
ATOM 1035 O O . PRO A 1 130 ? 15.279 -5.463 -21.555 1.00 97.19 130 PRO A O 1
ATOM 1038 N N . PHE A 1 131 ? 15.350 -7.699 -21.584 1.00 95.50 131 PHE A N 1
ATOM 1039 C CA . PHE A 1 131 ? 15.606 -7.809 -20.152 1.00 95.50 131 PHE A CA 1
ATOM 1040 C C . PHE A 1 131 ? 17.034 -7.364 -19.853 1.00 95.50 131 PHE A C 1
ATOM 1042 O O . PHE A 1 131 ? 17.990 -7.795 -20.507 1.00 95.50 131 PHE A O 1
ATOM 1049 N N . ILE A 1 132 ? 17.160 -6.500 -18.851 1.00 94.69 132 ILE A N 1
ATOM 1050 C CA . ILE A 1 132 ? 18.430 -5.915 -18.443 1.00 94.69 132 ILE A CA 1
ATOM 1051 C C . ILE A 1 132 ? 18.947 -6.704 -17.243 1.00 94.69 132 ILE A C 1
ATOM 1053 O O . ILE A 1 132 ? 18.369 -6.659 -16.162 1.00 94.69 132 ILE A O 1
ATOM 1057 N N . ASP A 1 133 ? 20.023 -7.452 -17.450 1.00 95.19 133 ASP A N 1
ATOM 1058 C CA . ASP A 1 133 ? 20.698 -8.212 -16.403 1.00 95.19 133 ASP A CA 1
ATOM 1059 C C . ASP A 1 133 ? 21.809 -7.378 -15.757 1.00 95.19 133 ASP A C 1
ATOM 1061 O O . ASP A 1 133 ? 22.295 -6.398 -16.323 1.00 95.19 133 ASP A O 1
ATOM 1065 N N . ILE A 1 134 ? 22.238 -7.762 -14.559 1.00 94.31 134 ILE A N 1
ATOM 1066 C CA . ILE A 1 134 ? 23.262 -7.047 -13.800 1.00 94.31 134 ILE A CA 1
ATOM 1067 C C . ILE A 1 134 ? 24.630 -7.650 -14.110 1.00 94.31 134 ILE A C 1
ATOM 1069 O O . ILE A 1 134 ? 24.863 -8.839 -13.901 1.00 94.31 134 ILE A O 1
ATOM 1073 N N . ILE A 1 135 ? 25.571 -6.811 -14.532 1.00 95.25 135 ILE A N 1
ATOM 1074 C CA . ILE A 1 135 ? 27.001 -7.115 -14.473 1.00 95.25 135 ILE A CA 1
ATOM 1075 C C . ILE A 1 135 ? 27.550 -6.385 -13.249 1.00 95.25 135 ILE A C 1
ATOM 1077 O O . ILE A 1 135 ? 27.582 -5.153 -13.219 1.00 95.25 135 ILE A O 1
ATOM 1081 N N . LYS A 1 136 ? 27.956 -7.140 -12.225 1.00 90.75 136 LYS A N 1
ATOM 1082 C CA . LYS A 1 136 ? 28.504 -6.572 -10.985 1.00 90.75 136 LYS A CA 1
ATOM 1083 C C . LYS A 1 136 ? 29.740 -5.728 -11.278 1.00 90.75 136 LYS A C 1
ATOM 1085 O O . LYS A 1 136 ? 30.653 -6.193 -11.954 1.00 90.75 136 LYS A O 1
ATOM 1090 N N . TRP A 1 137 ? 29.791 -4.507 -10.759 1.00 87.88 137 TRP A N 1
ATOM 1091 C CA . TRP A 1 137 ? 30.931 -3.618 -10.990 1.00 87.88 137 TRP A CA 1
ATOM 1092 C C . TRP A 1 137 ? 32.188 -4.090 -10.238 1.00 87.88 137 TRP A C 1
ATOM 1094 O O . TRP A 1 137 ? 33.296 -3.785 -10.667 1.00 87.88 137 TRP A O 1
ATOM 1104 N N . GLU A 1 138 ? 32.027 -4.866 -9.158 1.00 87.50 138 GLU A N 1
ATOM 1105 C CA . GLU A 1 138 ? 33.121 -5.349 -8.308 1.00 87.50 138 GLU A CA 1
ATOM 1106 C C . GLU A 1 138 ? 33.925 -6.474 -8.966 1.00 87.50 138 GLU A C 1
ATOM 1108 O O . GLU A 1 138 ? 35.150 -6.503 -8.886 1.00 87.50 138 GLU A O 1
ATOM 1113 N N . ASN A 1 139 ? 33.235 -7.435 -9.585 1.00 92.00 139 ASN A N 1
ATOM 1114 C CA . ASN A 1 139 ? 33.844 -8.674 -10.079 1.00 92.00 139 ASN A CA 1
ATOM 1115 C C . ASN A 1 139 ? 33.359 -9.100 -11.471 1.00 92.00 139 ASN A C 1
ATOM 1117 O O . ASN A 1 139 ? 33.706 -10.187 -11.927 1.00 92.00 139 ASN A O 1
ATOM 1121 N N . PHE A 1 140 ? 32.548 -8.272 -12.137 1.00 93.00 140 PHE A N 1
ATOM 1122 C CA . PHE A 1 140 ? 32.004 -8.513 -13.476 1.00 93.00 140 PHE A CA 1
ATOM 1123 C C . PHE A 1 140 ? 31.144 -9.782 -13.599 1.00 93.00 140 PHE A C 1
ATOM 1125 O O . PHE A 1 140 ? 30.866 -10.232 -14.714 1.00 93.00 140 PHE A O 1
ATOM 1132 N N . ALA A 1 141 ? 30.672 -10.341 -12.478 1.00 94.75 141 ALA A N 1
ATOM 1133 C CA . ALA A 1 141 ? 29.745 -11.464 -12.492 1.00 94.75 141 ALA A CA 1
ATOM 1134 C C . ALA A 1 141 ? 28.422 -11.057 -13.157 1.00 94.75 141 ALA A C 1
ATOM 1136 O O . ALA A 1 141 ? 27.839 -10.027 -12.813 1.00 94.75 141 ALA A O 1
ATOM 1137 N N . TYR A 1 142 ? 27.957 -11.888 -14.090 1.00 95.12 142 TYR A N 1
ATOM 1138 C CA . TYR A 1 142 ? 26.670 -11.730 -14.762 1.00 95.12 142 TYR A CA 1
ATOM 1139 C C . TYR A 1 142 ? 25.570 -12.378 -13.923 1.00 95.12 142 TYR A C 1
ATOM 1141 O O . TYR A 1 142 ? 25.638 -13.571 -13.623 1.00 95.12 142 TYR A O 1
ATOM 1149 N N . ILE A 1 143 ? 24.559 -11.606 -13.542 1.00 92.88 143 ILE A N 1
ATOM 1150 C CA . ILE A 1 143 ? 23.476 -12.030 -12.657 1.00 92.88 143 ILE A CA 1
ATOM 1151 C C . ILE A 1 143 ? 22.158 -11.563 -13.260 1.00 92.88 143 ILE A C 1
ATOM 1153 O O . ILE A 1 143 ? 22.016 -10.394 -13.614 1.00 92.88 143 ILE A O 1
ATOM 1157 N N . ALA A 1 144 ? 21.185 -12.466 -13.357 1.00 89.12 144 ALA A N 1
ATOM 1158 C CA . ALA A 1 144 ? 19.838 -12.077 -13.748 1.00 89.12 144 ALA A CA 1
ATOM 1159 C C . ALA A 1 144 ? 19.263 -11.087 -12.724 1.00 89.12 144 ALA A C 1
ATOM 1161 O O . ALA A 1 144 ? 19.330 -11.353 -11.524 1.00 89.12 144 ALA A O 1
ATOM 1162 N N . GLN A 1 145 ? 18.721 -9.952 -13.179 1.00 82.06 145 GLN A N 1
ATOM 1163 C CA . GLN A 1 145 ? 18.117 -8.983 -12.256 1.00 82.06 145 GLN A CA 1
ATOM 1164 C C . GLN A 1 145 ? 16.869 -9.577 -11.590 1.00 82.06 145 GLN A C 1
ATOM 1166 O O . GLN A 1 145 ? 16.730 -9.498 -10.372 1.00 82.06 145 GLN A O 1
ATOM 1171 N N . ASP A 1 146 ? 15.991 -10.177 -12.398 1.00 80.12 146 ASP A N 1
ATOM 1172 C CA . ASP A 1 146 ? 14.832 -10.973 -11.990 1.00 80.12 146 ASP A CA 1
ATOM 1173 C C . ASP A 1 146 ? 14.211 -11.724 -13.190 1.00 80.12 146 ASP A C 1
ATOM 1175 O O . ASP A 1 146 ? 14.757 -11.745 -14.305 1.00 80.12 146 ASP A O 1
ATOM 1179 N N . ASP A 1 147 ? 13.053 -12.343 -12.935 1.00 81.56 147 ASP A N 1
ATOM 1180 C CA . ASP A 1 147 ? 12.195 -13.037 -13.904 1.00 81.56 147 ASP A CA 1
ATOM 1181 C C . ASP A 1 147 ? 11.254 -12.088 -14.678 1.00 81.56 147 ASP A C 1
ATOM 1183 O O . ASP A 1 147 ? 10.360 -12.541 -15.394 1.00 81.56 147 ASP A O 1
ATOM 1187 N N . GLY A 1 148 ? 11.474 -10.773 -14.585 1.00 83.06 148 GLY A N 1
ATOM 1188 C CA . GLY A 1 148 ? 10.730 -9.741 -15.300 1.00 83.06 148 GLY A CA 1
ATOM 1189 C C . GLY A 1 148 ? 9.912 -8.832 -14.386 1.00 83.06 148 GLY A C 1
ATOM 1190 O O . GLY A 1 148 ? 9.367 -9.244 -13.363 1.00 83.06 148 GLY A O 1
ATOM 1191 N N . ALA A 1 149 ? 9.793 -7.572 -14.797 1.00 91.44 149 ALA A N 1
ATOM 1192 C CA . ALA A 1 149 ? 8.956 -6.562 -14.159 1.00 91.44 149 ALA A CA 1
ATOM 1193 C C . ALA A 1 149 ? 8.510 -5.541 -15.211 1.00 91.44 149 ALA A C 1
ATOM 1195 O O . ALA A 1 149 ? 9.178 -5.373 -16.228 1.00 91.44 149 ALA A O 1
ATOM 1196 N N . ARG A 1 150 ? 7.418 -4.821 -14.952 1.00 94.56 150 ARG A N 1
ATOM 1197 C CA . ARG A 1 150 ? 6.969 -3.706 -15.796 1.00 94.56 150 ARG A CA 1
ATOM 1198 C C . ARG A 1 150 ? 7.525 -2.396 -15.257 1.00 94.56 150 ARG A C 1
ATOM 1200 O O . ARG A 1 150 ? 7.431 -2.129 -14.062 1.00 94.56 150 ARG A O 1
ATOM 1207 N N . GLY A 1 151 ? 8.117 -1.574 -16.107 1.00 95.38 151 GLY A N 1
ATOM 1208 C CA . GLY A 1 151 ? 8.593 -0.257 -15.713 1.00 95.38 151 GLY A CA 1
ATOM 1209 C C . GLY A 1 151 ? 7.442 0.725 -15.489 1.00 95.38 151 GLY A C 1
ATOM 1210 O O . GLY A 1 151 ? 6.400 0.691 -16.144 1.00 95.38 151 GLY A O 1
ATOM 1211 N N . ALA A 1 152 ? 7.636 1.597 -14.510 1.00 96.38 152 ALA A N 1
ATOM 1212 C CA . ALA A 1 152 ? 6.685 2.591 -14.040 1.00 96.38 152 ALA A CA 1
ATOM 1213 C C . ALA A 1 152 ? 7.438 3.795 -13.455 1.00 96.38 152 ALA A C 1
ATOM 1215 O O . ALA A 1 152 ? 8.660 3.915 -13.570 1.00 96.38 152 ALA A O 1
ATOM 1216 N N . PHE A 1 153 ? 6.709 4.689 -12.796 1.00 95.19 153 PHE A N 1
ATOM 1217 C CA . PHE A 1 153 ? 7.276 5.813 -12.063 1.00 95.19 153 PHE A CA 1
ATOM 1218 C C . PHE A 1 153 ? 6.473 6.102 -10.801 1.00 95.19 153 PHE A C 1
ATOM 1220 O O . PHE A 1 153 ? 5.297 5.748 -10.697 1.00 95.19 153 PHE A O 1
ATOM 1227 N N . ASP A 1 154 ? 7.108 6.772 -9.844 1.00 91.56 154 ASP A N 1
ATOM 1228 C CA . ASP A 1 154 ? 6.375 7.501 -8.816 1.00 91.56 154 ASP A CA 1
ATOM 1229 C C . ASP A 1 154 ? 6.121 8.951 -9.245 1.00 91.56 154 ASP A C 1
ATOM 1231 O O . ASP A 1 154 ? 6.722 9.471 -10.182 1.00 91.56 154 ASP A O 1
ATOM 1235 N N . TRP A 1 155 ? 5.240 9.644 -8.527 1.00 92.25 155 TRP A N 1
ATOM 1236 C CA . TRP A 1 155 ? 4.911 11.041 -8.825 1.00 92.25 155 TRP A CA 1
ATOM 1237 C C . TRP A 1 155 ? 6.036 12.031 -8.495 1.00 92.25 155 TRP A C 1
ATOM 1239 O O . TRP A 1 155 ? 5.843 13.228 -8.648 1.00 92.25 155 TRP A O 1
ATOM 1249 N N . SER A 1 156 ? 7.211 11.564 -8.069 1.00 89.44 156 SER A N 1
ATOM 1250 C CA . SER A 1 156 ? 8.435 12.368 -8.041 1.00 89.44 156 SER A CA 1
ATOM 1251 C C . SER A 1 156 ? 9.283 12.170 -9.307 1.00 89.44 156 SER A C 1
ATOM 1253 O O . SER A 1 156 ? 10.365 12.744 -9.403 1.00 89.44 156 SER A O 1
ATOM 1255 N N . MET A 1 157 ? 8.759 11.437 -10.301 1.00 91.38 157 MET A N 1
ATOM 1256 C CA . MET A 1 157 ? 9.392 11.080 -11.575 1.00 91.38 157 MET A CA 1
ATOM 1257 C C . MET A 1 157 ? 10.618 10.168 -11.416 1.00 91.38 157 MET A C 1
ATOM 1259 O O . MET A 1 157 ? 11.472 10.109 -12.304 1.00 91.38 157 MET A O 1
ATOM 1263 N N . TYR A 1 158 ? 10.708 9.408 -10.319 1.00 90.00 158 TYR A N 1
ATOM 1264 C CA . TYR A 1 158 ? 11.700 8.340 -10.198 1.00 90.00 158 TYR A CA 1
ATOM 1265 C C . TYR A 1 158 ? 11.201 7.063 -10.856 1.00 90.00 158 TYR A C 1
ATOM 1267 O O . TYR A 1 158 ? 10.042 6.684 -10.692 1.00 90.00 158 TYR A O 1
ATOM 1275 N N . TYR A 1 159 ? 12.103 6.382 -11.563 1.00 91.75 159 TYR A N 1
ATOM 1276 C CA . TYR A 1 159 ? 11.789 5.122 -12.220 1.00 91.75 159 TYR A CA 1
ATOM 1277 C C . TYR A 1 159 ? 11.508 4.047 -11.171 1.00 91.75 159 TYR A C 1
ATOM 1279 O O . TYR A 1 159 ? 12.259 3.880 -10.204 1.00 91.75 159 TYR A O 1
ATOM 1287 N N . ARG A 1 160 ? 10.416 3.315 -11.367 1.00 91.25 160 ARG A N 1
ATOM 1288 C CA . ARG A 1 160 ? 9.968 2.221 -10.503 1.00 91.25 160 ARG A CA 1
ATOM 1289 C C . ARG A 1 160 ? 9.719 0.981 -11.347 1.00 91.25 160 ARG A C 1
ATOM 1291 O O . ARG A 1 160 ? 9.548 1.064 -12.558 1.00 91.25 160 ARG A O 1
ATOM 1298 N N . ARG A 1 161 ? 9.708 -0.179 -10.699 1.00 89.88 161 ARG A N 1
ATOM 1299 C CA . ARG A 1 161 ? 9.393 -1.460 -11.334 1.00 89.88 161 ARG A CA 1
ATOM 1300 C C . ARG A 1 161 ? 8.215 -2.076 -10.596 1.00 89.88 161 ARG A C 1
ATOM 1302 O O . ARG A 1 161 ? 8.246 -2.187 -9.374 1.00 89.88 161 ARG A O 1
ATOM 1309 N N . LEU A 1 162 ? 7.173 -2.406 -11.342 1.00 90.44 162 LEU A N 1
ATOM 1310 C CA . LEU A 1 162 ? 5.961 -3.066 -10.882 1.00 90.44 162 LEU A CA 1
ATOM 1311 C C . LEU A 1 162 ? 6.033 -4.555 -11.214 1.00 90.44 162 LEU A C 1
ATOM 1313 O O . LEU A 1 162 ? 6.654 -4.931 -12.213 1.00 90.44 162 LEU A O 1
ATOM 1317 N N . PRO A 1 163 ? 5.379 -5.418 -10.426 1.00 91.12 163 PRO A N 1
ATOM 1318 C CA . PRO A 1 163 ? 5.294 -6.828 -10.764 1.00 91.12 163 PRO A CA 1
ATOM 1319 C C . PRO A 1 163 ? 4.593 -7.047 -12.115 1.00 91.12 163 PRO A C 1
ATOM 1321 O O . PRO A 1 163 ? 3.777 -6.237 -12.582 1.00 91.12 163 PRO A O 1
ATOM 1324 N N . LEU A 1 164 ? 4.921 -8.174 -12.748 1.00 92.00 164 LEU A N 1
ATOM 1325 C CA . LEU A 1 164 ? 4.218 -8.648 -13.938 1.00 92.00 164 LEU A CA 1
ATOM 1326 C C . LEU A 1 164 ? 2.739 -8.899 -13.627 1.00 92.00 164 LEU A C 1
ATOM 1328 O O . LEU A 1 164 ? 2.382 -9.308 -12.520 1.00 92.00 164 LEU A O 1
ATOM 1332 N N . LEU A 1 165 ? 1.879 -8.686 -14.624 1.00 91.94 165 LEU A N 1
ATOM 1333 C CA . LEU A 1 165 ? 0.477 -9.083 -14.523 1.00 91.94 165 LEU A CA 1
ATOM 1334 C C . LEU A 1 165 ? 0.375 -10.611 -14.527 1.00 91.94 165 LEU A C 1
ATOM 1336 O O . LEU A 1 165 ? 1.210 -11.302 -15.117 1.00 91.94 165 LEU A O 1
ATOM 1340 N N . THR A 1 166 ? -0.678 -11.146 -13.908 1.00 89.75 166 THR A N 1
ATOM 1341 C CA . THR A 1 166 ? -0.888 -12.596 -13.768 1.00 89.75 166 THR A CA 1
ATOM 1342 C C . THR A 1 166 ? -0.824 -13.336 -15.106 1.00 89.75 166 THR A C 1
ATOM 1344 O O . THR A 1 166 ? -0.245 -14.418 -15.175 1.00 89.75 166 THR A O 1
ATOM 1347 N N . GLU A 1 167 ? -1.340 -12.746 -16.188 1.00 89.06 167 GLU A N 1
ATOM 1348 C CA . GLU A 1 167 ? -1.265 -13.349 -17.525 1.00 89.06 167 GLU A CA 1
ATOM 1349 C C . GLU A 1 167 ? 0.17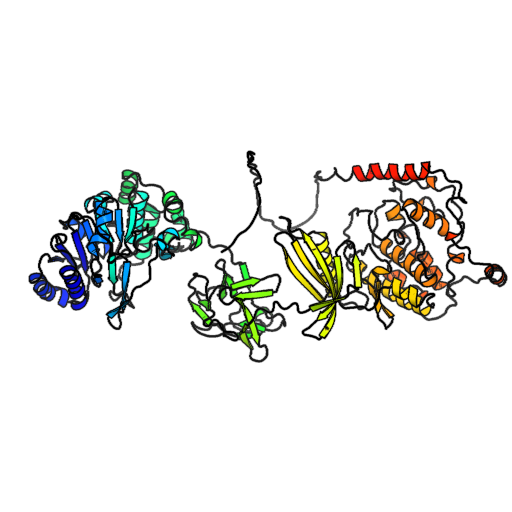0 -13.484 -18.061 1.00 89.06 167 GLU A C 1
ATOM 1351 O O . GLU A 1 167 ? 0.484 -14.455 -18.749 1.00 89.06 167 GLU A O 1
ATOM 1356 N N . ASN A 1 168 ? 1.060 -12.543 -17.732 1.00 90.75 168 ASN A N 1
ATOM 1357 C CA . ASN A 1 168 ? 2.435 -12.534 -18.226 1.00 90.75 168 ASN A CA 1
ATOM 1358 C C . ASN A 1 168 ? 3.305 -13.475 -17.390 1.00 90.75 168 ASN A C 1
ATOM 1360 O O . ASN A 1 168 ? 4.191 -14.127 -17.935 1.00 90.75 168 ASN A O 1
ATOM 1364 N N . VAL A 1 169 ? 2.983 -13.646 -16.101 1.00 88.75 169 VAL A N 1
ATOM 1365 C CA . VAL A 1 169 ? 3.576 -14.698 -15.257 1.00 88.75 169 VAL A CA 1
ATOM 1366 C C . VAL A 1 169 ? 3.278 -16.089 -15.828 1.00 88.75 169 VAL A C 1
ATOM 1368 O O . VAL A 1 169 ? 4.153 -16.950 -15.848 1.00 88.75 169 VAL A O 1
ATOM 1371 N N . GLN A 1 170 ? 2.067 -16.310 -16.348 1.00 89.12 170 GLN A N 1
ATOM 1372 C CA . GLN A 1 170 ? 1.688 -17.576 -16.992 1.00 89.12 170 GLN A CA 1
ATOM 1373 C C . GLN A 1 170 ? 2.352 -17.782 -18.365 1.00 89.12 170 GLN A C 1
ATOM 1375 O O . GLN A 1 170 ? 2.440 -18.914 -18.842 1.00 89.12 170 GLN A O 1
ATOM 1380 N N . LYS A 1 171 ? 2.839 -16.709 -19.000 1.00 90.44 171 LYS A N 1
ATOM 1381 C CA . LYS A 1 171 ? 3.492 -16.719 -20.318 1.00 90.44 171 LYS A CA 1
ATOM 1382 C C . LYS A 1 171 ? 4.899 -16.105 -20.244 1.00 90.44 171 LYS A C 1
ATOM 1384 O O . LYS A 1 171 ? 5.178 -15.128 -20.938 1.00 90.44 171 LYS A O 1
ATOM 1389 N N . PRO A 1 172 ? 5.829 -16.701 -19.475 1.00 89.50 172 PRO A N 1
ATOM 1390 C CA . PRO A 1 172 ? 7.096 -16.066 -19.090 1.00 89.50 172 PRO A CA 1
ATOM 1391 C C . PRO A 1 172 ? 8.075 -15.839 -20.252 1.00 89.50 172 PRO A C 1
ATOM 1393 O O . PRO A 1 172 ? 9.116 -15.214 -20.084 1.00 89.50 172 PRO A O 1
ATOM 1396 N N . THR A 1 173 ? 7.790 -16.381 -21.438 1.00 92.56 173 THR A N 1
ATOM 1397 C CA . THR A 1 173 ? 8.637 -16.229 -22.628 1.00 92.56 173 THR A CA 1
ATOM 1398 C C . THR A 1 173 ? 8.036 -15.328 -23.698 1.00 92.56 173 THR A C 1
ATOM 1400 O O . THR A 1 173 ? 8.699 -15.079 -24.708 1.00 92.56 173 THR A O 1
ATOM 1403 N N . GLU A 1 174 ? 6.786 -14.896 -23.539 1.00 94.00 174 GLU A N 1
ATOM 1404 C CA . GLU A 1 174 ? 6.122 -14.008 -24.494 1.00 94.00 174 GLU A CA 1
ATOM 1405 C C . GLU A 1 174 ? 6.453 -12.543 -24.194 1.00 94.00 174 GLU A C 1
ATOM 1407 O O . GLU A 1 174 ? 6.534 -12.176 -23.020 1.00 94.00 174 GLU A O 1
ATOM 1412 N N . PRO A 1 175 ? 6.651 -11.696 -25.222 1.00 96.00 175 PRO A N 1
ATOM 1413 C CA . PRO A 1 175 ? 6.735 -10.260 -25.009 1.00 96.00 175 PRO A CA 1
ATOM 1414 C C . PRO A 1 175 ? 5.470 -9.731 -24.327 1.00 96.00 175 PRO A C 1
ATOM 1416 O O . PRO A 1 175 ? 4.358 -10.114 -24.699 1.00 96.00 175 PRO A O 1
ATOM 1419 N N . PHE A 1 176 ? 5.638 -8.839 -23.356 1.00 96.50 176 PHE A N 1
ATOM 1420 C CA . PHE A 1 176 ? 4.534 -8.257 -22.590 1.00 96.50 176 PHE A CA 1
ATOM 1421 C C . PHE A 1 176 ? 4.598 -6.734 -22.585 1.00 96.50 176 PHE A C 1
ATOM 1423 O O . PHE A 1 176 ? 5.665 -6.145 -22.758 1.00 96.50 176 PHE A O 1
ATOM 1430 N N . ASP A 1 177 ? 3.447 -6.101 -22.373 1.00 97.06 177 ASP A N 1
ATOM 1431 C CA . ASP A 1 177 ? 3.323 -4.647 -22.405 1.00 97.06 177 ASP A CA 1
ATOM 1432 C C . ASP A 1 177 ? 4.046 -3.999 -21.225 1.00 97.06 177 ASP A C 1
ATOM 1434 O O . ASP A 1 177 ? 3.839 -4.349 -20.060 1.00 97.06 177 ASP A O 1
ATOM 1438 N N . ASN A 1 178 ? 4.883 -3.015 -21.544 1.00 96.69 178 ASN A N 1
ATOM 1439 C CA . ASN A 1 178 ? 5.640 -2.249 -20.574 1.00 96.69 178 ASN A CA 1
ATOM 1440 C C . ASN A 1 178 ? 5.210 -0.768 -20.636 1.00 96.69 178 ASN A C 1
ATOM 1442 O O . ASN A 1 178 ? 5.387 -0.125 -21.676 1.00 96.69 178 ASN A O 1
ATOM 1446 N N . PRO A 1 179 ? 4.642 -0.192 -19.558 1.00 97.81 179 PRO A N 1
ATOM 1447 C CA . PRO A 1 179 ? 4.227 1.208 -19.555 1.00 97.81 179 PRO A CA 1
ATOM 1448 C C . PRO A 1 179 ? 5.387 2.180 -19.773 1.00 97.81 179 PRO A C 1
ATOM 1450 O O . PRO A 1 179 ? 5.222 3.177 -20.479 1.00 97.81 179 PRO A O 1
ATOM 1453 N N . VAL A 1 180 ? 6.550 1.904 -19.169 1.00 98.00 180 VAL A N 1
ATOM 1454 C CA . VAL A 1 180 ? 7.720 2.788 -19.212 1.00 98.00 180 VAL A CA 1
ATOM 1455 C C . VAL A 1 180 ? 9.012 1.988 -19.338 1.00 98.00 180 VAL A C 1
ATOM 1457 O O . VAL A 1 180 ? 9.307 1.129 -18.515 1.00 98.00 180 VAL A O 1
ATOM 1460 N N . MET A 1 181 ? 9.843 2.318 -20.325 1.00 95.81 181 MET A N 1
ATOM 1461 C CA . MET A 1 181 ? 11.173 1.715 -20.463 1.00 95.81 181 MET A CA 1
ATOM 1462 C C . MET A 1 181 ? 12.166 2.265 -19.430 1.00 95.81 181 MET A C 1
ATOM 1464 O O . MET A 1 181 ? 12.078 3.422 -19.023 1.00 95.81 181 MET A O 1
ATOM 1468 N N . ALA A 1 182 ? 13.191 1.481 -19.083 1.00 89.88 182 ALA A N 1
ATOM 1469 C CA . ALA A 1 182 ? 14.314 1.974 -18.276 1.00 89.88 182 ALA A CA 1
ATOM 1470 C C . ALA A 1 182 ? 15.128 3.070 -19.002 1.00 89.88 182 ALA A C 1
ATOM 1472 O O . ALA A 1 182 ? 15.693 3.951 -18.361 1.00 89.88 182 ALA A O 1
ATOM 1473 N N . GLY A 1 183 ? 15.171 3.020 -20.342 1.00 84.31 183 GLY A N 1
ATOM 1474 C CA . GLY A 1 183 ? 15.750 4.046 -21.219 1.00 84.31 183 GLY A CA 1
ATOM 1475 C C . GLY A 1 183 ? 17.064 3.652 -21.897 1.00 84.31 183 GLY A C 1
ATOM 1476 O O . GLY A 1 183 ? 17.256 3.959 -23.071 1.00 84.31 183 GLY A O 1
ATOM 1477 N N . GLY A 1 184 ? 17.959 2.960 -21.188 1.00 82.06 184 GLY A N 1
ATOM 1478 C CA . GLY A 1 184 ? 19.303 2.578 -21.656 1.00 82.06 184 GLY A CA 1
ATOM 1479 C C . GLY A 1 184 ? 19.322 1.742 -22.939 1.00 82.06 184 GLY A C 1
ATOM 1480 O O . GLY A 1 184 ? 20.096 2.006 -23.856 1.00 82.06 184 GLY A O 1
ATOM 1481 N N . LEU A 1 185 ? 18.438 0.743 -22.995 1.00 95.44 185 LEU A N 1
ATOM 1482 C CA . LEU A 1 185 ? 18.495 -0.365 -23.946 1.00 95.44 185 LEU A CA 1
ATOM 1483 C C . LEU A 1 185 ? 17.115 -0.575 -24.579 1.00 95.44 185 LEU A C 1
ATOM 1485 O O . LEU A 1 185 ? 16.175 -0.963 -23.884 1.00 95.44 185 LEU A O 1
ATOM 1489 N N . PHE A 1 186 ? 16.970 -0.313 -25.878 1.00 98.06 186 PHE A N 1
ATOM 1490 C CA . PHE A 1 186 ? 15.730 -0.595 -26.614 1.00 98.06 186 PHE A CA 1
ATOM 1491 C C . PHE A 1 186 ? 15.949 -0.611 -28.129 1.00 98.06 186 PHE A C 1
ATOM 1493 O O . PHE A 1 186 ? 16.921 -0.051 -28.642 1.00 98.06 186 PHE A O 1
ATOM 1500 N N . ALA A 1 187 ? 15.012 -1.233 -28.838 1.00 98.62 187 ALA A N 1
ATOM 1501 C CA . ALA A 1 187 ? 14.934 -1.280 -30.287 1.00 98.62 187 ALA A CA 1
ATOM 1502 C C . ALA A 1 187 ? 13.639 -0.629 -30.787 1.00 98.62 187 ALA A C 1
ATOM 1504 O O . ALA A 1 187 ? 12.575 -0.766 -30.179 1.00 98.62 187 ALA A O 1
ATOM 1505 N N . ILE A 1 188 ? 13.726 0.073 -31.913 1.00 98.62 188 ILE A N 1
ATOM 1506 C CA . ILE A 1 188 ? 12.601 0.753 -32.558 1.00 98.62 188 ILE A CA 1
ATOM 1507 C C . ILE A 1 188 ? 12.836 0.817 -34.069 1.00 98.62 188 ILE A C 1
ATOM 1509 O O . ILE A 1 188 ? 13.966 0.995 -34.521 1.00 98.62 188 ILE A O 1
ATOM 1513 N N . SER A 1 189 ? 11.781 0.707 -34.879 1.00 98.62 189 SER A N 1
ATOM 1514 C CA . SER A 1 189 ? 11.903 0.973 -36.318 1.00 98.62 189 SER A CA 1
ATOM 1515 C C . SER A 1 189 ? 12.437 2.390 -36.557 1.00 98.62 189 SER A C 1
ATOM 1517 O O . SER A 1 189 ? 11.926 3.354 -35.983 1.00 98.62 189 SER A O 1
ATOM 1519 N N . LYS A 1 190 ? 13.420 2.549 -37.452 1.00 98.50 190 LYS A N 1
ATOM 1520 C CA . LYS A 1 190 ? 13.960 3.864 -37.835 1.00 98.50 190 LYS A CA 1
ATOM 1521 C C . LYS A 1 190 ? 12.860 4.782 -38.363 1.00 98.50 190 LYS A C 1
ATOM 1523 O O . LYS A 1 190 ? 12.826 5.962 -38.025 1.00 98.50 190 LYS A O 1
ATOM 1528 N N . LYS A 1 191 ? 11.940 4.228 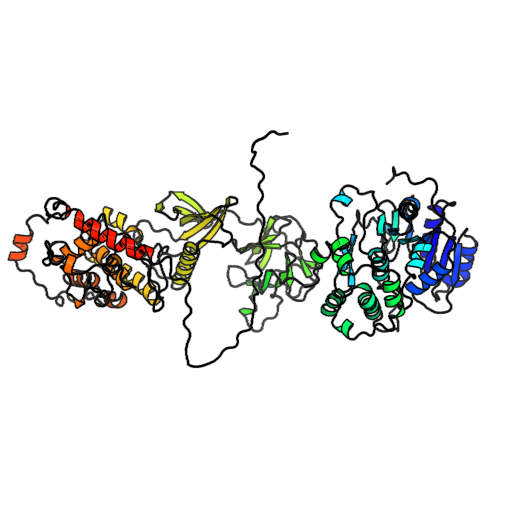-39.160 1.00 98.19 191 LYS A N 1
ATOM 1529 C CA . LYS A 1 191 ? 10.766 4.945 -39.670 1.00 98.19 191 LYS A CA 1
ATOM 1530 C C . LYS A 1 191 ? 9.912 5.471 -38.516 1.00 98.19 191 LYS A C 1
ATOM 1532 O O . LYS A 1 191 ? 9.628 6.664 -38.465 1.00 98.19 191 LYS A O 1
ATOM 1537 N N . TRP A 1 192 ? 9.562 4.601 -37.569 1.00 98.38 192 TRP A N 1
ATOM 1538 C CA . TRP A 1 192 ? 8.715 4.975 -36.435 1.00 98.38 192 TRP A CA 1
ATOM 1539 C C . TRP A 1 192 ? 9.383 5.989 -35.501 1.00 98.38 192 TRP A C 1
ATOM 1541 O O . TRP A 1 192 ? 8.753 6.964 -35.096 1.00 98.38 192 TRP A O 1
ATOM 1551 N N . PHE A 1 193 ? 10.679 5.829 -35.226 1.00 98.50 193 PHE A N 1
ATOM 1552 C CA . PHE A 1 193 ? 11.448 6.769 -34.409 1.00 98.50 193 PHE A CA 1
ATOM 1553 C C . PHE A 1 193 ? 11.378 8.204 -34.950 1.00 98.50 193 PHE A C 1
ATOM 1555 O O . PHE A 1 193 ? 11.174 9.144 -34.182 1.00 98.50 193 PHE A O 1
ATOM 1562 N N . TRP A 1 194 ? 11.494 8.384 -36.269 1.00 98.06 194 TRP A N 1
ATOM 1563 C CA . TRP A 1 194 ? 11.416 9.707 -36.894 1.00 98.06 194 TRP A CA 1
ATOM 1564 C C . TRP A 1 194 ? 9.983 10.211 -37.098 1.00 98.06 194 TRP A C 1
ATOM 1566 O O . TRP A 1 194 ? 9.770 11.421 -37.019 1.00 98.06 194 TRP A O 1
ATOM 1576 N N . GLU A 1 195 ? 8.994 9.327 -37.274 1.00 98.00 195 GLU A N 1
ATOM 1577 C CA . GLU A 1 195 ? 7.567 9.695 -37.211 1.00 98.00 195 GLU A CA 1
ATOM 1578 C C . GLU A 1 195 ? 7.211 10.297 -35.839 1.00 98.00 195 GLU A C 1
ATOM 1580 O O . GLU A 1 195 ? 6.516 11.311 -35.773 1.00 98.00 195 GLU A O 1
ATOM 1585 N N . LEU A 1 196 ? 7.778 9.755 -34.755 1.00 97.94 196 LEU A N 1
ATOM 1586 C CA . LEU A 1 196 ? 7.679 10.290 -33.390 1.00 97.94 196 LEU A CA 1
ATOM 1587 C C . LEU A 1 196 ? 8.550 11.536 -33.130 1.00 97.94 196 LEU A C 1
ATOM 1589 O O . LEU A 1 196 ? 8.561 12.061 -32.014 1.00 97.94 196 LEU A O 1
ATOM 1593 N N . GLY A 1 197 ? 9.295 12.012 -34.132 1.00 96.62 197 GLY A N 1
ATOM 1594 C CA . GLY A 1 197 ? 10.196 13.161 -34.026 1.00 96.62 197 GLY A CA 1
ATOM 1595 C C . GLY A 1 197 ? 11.479 12.907 -33.225 1.00 96.62 197 GLY A C 1
ATOM 1596 O O . GLY A 1 197 ? 12.141 13.871 -32.847 1.00 96.62 197 GLY A O 1
ATOM 1597 N N . GLY A 1 198 ? 11.831 11.645 -32.959 1.00 96.31 198 GLY A N 1
ATOM 1598 C CA . GLY A 1 198 ? 12.946 11.263 -32.094 1.00 96.31 198 GLY A CA 1
ATOM 1599 C C . GLY A 1 198 ? 12.761 11.729 -30.645 1.00 96.31 198 GLY A C 1
ATOM 1600 O O . GLY A 1 198 ? 11.640 11.941 -30.178 1.00 96.31 198 GLY A O 1
ATOM 1601 N N . TYR A 1 199 ? 13.870 11.895 -29.926 1.00 96.06 199 TYR A N 1
ATOM 1602 C CA . TYR A 1 199 ? 13.887 12.550 -28.615 1.00 96.06 199 TYR A CA 1
ATOM 1603 C C . TYR A 1 199 ? 13.716 14.068 -28.719 1.00 96.06 199 TYR A C 1
ATOM 1605 O O . TYR A 1 199 ? 14.116 14.692 -29.706 1.00 96.06 199 TYR A O 1
ATOM 1613 N N . ASP A 1 200 ? 13.185 14.686 -27.667 1.00 96.06 200 ASP A N 1
ATOM 1614 C CA . ASP A 1 200 ? 13.182 16.134 -27.520 1.00 96.06 200 ASP A CA 1
ATOM 1615 C C . ASP A 1 200 ? 14.613 16.661 -27.358 1.00 96.06 200 ASP A C 1
ATOM 1617 O O . ASP A 1 200 ? 15.244 16.528 -26.314 1.00 96.06 200 ASP A O 1
ATOM 1621 N N . GLU A 1 201 ? 15.110 17.329 -28.401 1.00 93.12 201 GLU A N 1
ATOM 1622 C CA . GLU A 1 201 ? 16.427 17.982 -28.440 1.00 93.12 201 GLU A CA 1
ATOM 1623 C C . GLU A 1 201 ? 16.635 19.001 -27.301 1.00 93.12 201 GLU A C 1
ATOM 1625 O O . GLU A 1 201 ? 17.774 19.351 -26.976 1.00 93.12 201 GLU A O 1
ATOM 1630 N N . GLY A 1 202 ? 15.544 19.489 -26.697 1.00 92.50 202 GLY A N 1
ATOM 1631 C CA . GLY A 1 202 ? 15.575 20.386 -25.549 1.00 92.50 202 GLY A CA 1
ATOM 1632 C C . GLY A 1 202 ? 15.870 19.709 -24.209 1.00 92.50 202 GLY A C 1
ATOM 1633 O O . GLY A 1 202 ? 16.127 20.441 -23.249 1.00 92.50 202 GLY A O 1
ATOM 1634 N N . LEU A 1 203 ? 15.844 18.374 -24.131 1.00 92.19 203 LEU A N 1
ATOM 1635 C CA . LEU A 1 203 ? 16.294 17.628 -22.958 1.00 92.19 203 LEU A CA 1
ATOM 1636 C C . LEU A 1 203 ? 17.820 17.687 -22.863 1.00 92.19 203 LEU A C 1
ATOM 1638 O O . LEU A 1 203 ? 18.535 17.471 -23.845 1.00 92.19 203 LEU A O 1
ATOM 1642 N N . ASP A 1 204 ? 18.315 17.998 -21.673 1.00 87.88 204 ASP A N 1
ATOM 1643 C CA . ASP A 1 204 ? 19.744 18.124 -21.421 1.00 87.88 204 ASP A CA 1
ATOM 1644 C C . ASP A 1 204 ? 20.298 16.847 -20.810 1.00 87.88 204 ASP A C 1
ATOM 1646 O O . ASP A 1 204 ? 19.720 16.313 -19.871 1.00 87.88 204 ASP A O 1
ATOM 1650 N N . VAL A 1 205 ? 21.481 16.431 -21.262 1.00 83.75 205 VAL A N 1
ATOM 1651 C CA . VAL A 1 205 ? 22.327 15.448 -20.575 1.00 83.75 205 VAL A CA 1
ATOM 1652 C C . VAL A 1 205 ? 21.710 14.056 -20.423 1.00 83.75 205 VAL A C 1
ATOM 1654 O O . VAL A 1 205 ? 22.097 13.165 -21.172 1.00 83.75 205 VAL A O 1
ATOM 1657 N N . TRP A 1 206 ? 20.840 13.859 -19.435 1.00 85.06 206 TRP A N 1
ATOM 1658 C CA . TRP A 1 206 ? 20.277 12.588 -18.993 1.00 85.06 206 TRP A CA 1
ATOM 1659 C C . TRP A 1 206 ? 19.014 12.835 -18.160 1.00 85.06 206 TRP A C 1
ATOM 1661 O O . TRP A 1 206 ? 18.924 13.830 -17.434 1.00 85.06 206 TRP A O 1
ATOM 1671 N N . GLY A 1 207 ? 18.081 11.890 -18.214 1.00 86.12 207 GLY A N 1
ATOM 1672 C CA . GLY A 1 207 ? 16.868 11.859 -17.415 1.00 86.12 207 GLY A CA 1
ATOM 1673 C C . GLY A 1 207 ? 15.706 12.549 -18.122 1.00 86.12 207 GLY A C 1
ATOM 1674 O O . GLY A 1 207 ? 15.817 13.687 -18.577 1.00 86.12 207 GLY A O 1
ATOM 1675 N N . GLY A 1 208 ? 14.564 11.869 -18.177 1.00 90.56 208 GLY A N 1
ATOM 1676 C CA . GLY A 1 208 ? 13.336 12.340 -18.814 1.00 90.56 208 GLY A CA 1
ATOM 1677 C C . GLY A 1 208 ? 13.084 11.705 -20.181 1.00 90.56 208 GLY A C 1
ATOM 1678 O O . GLY A 1 208 ? 11.926 11.492 -20.540 1.00 90.56 208 GLY A O 1
ATOM 1679 N N . GLU A 1 209 ? 14.129 11.334 -20.919 1.00 94.44 209 GLU A N 1
ATOM 1680 C CA . GLU A 1 209 ? 14.029 10.766 -22.266 1.00 94.44 209 GLU A CA 1
ATOM 1681 C C . GLU A 1 209 ? 13.287 9.426 -22.298 1.00 94.44 209 GLU A C 1
ATOM 1683 O O . GLU A 1 209 ? 12.559 9.130 -23.246 1.00 94.44 209 GLU A O 1
ATOM 1688 N N . GLN A 1 210 ? 13.424 8.626 -21.241 1.00 95.25 210 GLN A N 1
ATOM 1689 C CA . GLN A 1 210 ? 12.749 7.343 -21.104 1.00 95.25 210 GLN A CA 1
ATOM 1690 C C . GLN A 1 210 ? 11.236 7.515 -20.939 1.00 95.25 210 GLN A C 1
ATOM 1692 O O . GLN A 1 210 ? 10.459 6.768 -21.534 1.00 95.25 210 GLN A O 1
ATOM 1697 N N . TYR A 1 211 ? 10.810 8.541 -20.195 1.00 97.88 211 TYR A N 1
ATOM 1698 C CA . TYR A 1 211 ? 9.396 8.873 -20.033 1.00 97.88 211 TYR A CA 1
ATOM 1699 C C . TYR A 1 211 ? 8.836 9.472 -21.314 1.00 97.88 211 TYR A C 1
ATOM 1701 O O . TYR A 1 211 ? 7.801 9.024 -21.796 1.00 97.88 211 TYR A O 1
ATOM 1709 N N . GLU A 1 212 ? 9.552 10.431 -21.903 1.00 97.88 212 GLU A N 1
ATOM 1710 C CA . GLU A 1 212 ? 9.162 11.072 -23.154 1.00 97.88 212 GLU A CA 1
ATOM 1711 C C . GLU A 1 212 ? 8.900 10.041 -24.259 1.00 97.88 212 GLU A C 1
ATOM 1713 O O . GLU A 1 212 ? 7.830 10.043 -24.868 1.00 97.88 212 GLU A O 1
ATOM 1718 N N . MET A 1 213 ? 9.852 9.132 -24.491 1.00 97.81 213 MET A N 1
ATOM 1719 C CA . MET A 1 213 ? 9.733 8.118 -25.534 1.00 97.81 213 MET A CA 1
ATOM 1720 C C . MET A 1 213 ? 8.618 7.114 -25.227 1.00 97.81 213 MET A C 1
ATOM 1722 O O . MET A 1 213 ? 7.831 6.793 -26.115 1.00 97.81 213 MET A O 1
ATOM 1726 N N . SER A 1 214 ? 8.493 6.659 -23.977 1.00 98.50 214 SER A N 1
ATOM 1727 C CA . SER A 1 214 ? 7.418 5.734 -23.581 1.00 98.50 214 SER A CA 1
ATOM 1728 C C . SER A 1 214 ? 6.034 6.352 -23.800 1.00 98.50 214 SER A C 1
ATOM 1730 O O . SER A 1 214 ? 5.147 5.723 -24.378 1.00 98.50 214 SER A O 1
ATOM 1732 N N . PHE A 1 215 ? 5.862 7.615 -23.405 1.00 98.56 215 PHE A N 1
ATOM 1733 C CA . PHE A 1 215 ? 4.618 8.362 -23.572 1.00 98.56 215 PHE A CA 1
ATOM 1734 C C . PHE A 1 215 ? 4.294 8.617 -25.044 1.00 98.56 215 PHE A C 1
ATOM 1736 O O . PHE A 1 215 ? 3.149 8.411 -25.444 1.00 98.56 215 PHE A O 1
ATOM 1743 N N . LYS A 1 216 ? 5.292 8.986 -25.858 1.00 98.31 216 LYS A N 1
ATOM 1744 C CA . LYS A 1 216 ? 5.169 9.111 -27.319 1.00 98.31 216 LYS A CA 1
ATOM 1745 C C . LYS A 1 216 ? 4.670 7.819 -27.957 1.00 98.31 216 LYS A C 1
ATOM 1747 O O . LYS A 1 216 ? 3.685 7.844 -28.689 1.00 98.31 216 LYS A O 1
ATOM 1752 N N . ILE A 1 217 ? 5.327 6.696 -27.664 1.00 98.56 217 ILE A N 1
ATOM 1753 C CA . ILE A 1 217 ? 4.985 5.395 -28.248 1.00 98.56 217 ILE A CA 1
ATOM 1754 C C . ILE A 1 217 ? 3.530 5.044 -27.931 1.00 98.56 217 ILE A C 1
ATOM 1756 O O . ILE A 1 217 ? 2.759 4.797 -28.853 1.00 98.56 217 ILE A O 1
ATOM 1760 N N . TRP A 1 218 ? 3.133 5.077 -26.658 1.00 98.62 218 TRP A N 1
ATOM 1761 C CA . TRP A 1 218 ? 1.788 4.666 -26.257 1.00 98.62 218 TRP A CA 1
ATOM 1762 C C . TRP A 1 218 ? 0.694 5.640 -26.698 1.00 98.62 218 TRP A C 1
ATOM 1764 O O . TRP A 1 218 ? -0.302 5.228 -27.293 1.00 98.62 218 TRP A O 1
ATOM 1774 N N . GLN A 1 219 ? 0.853 6.938 -26.425 1.00 98.69 219 GLN A N 1
ATOM 1775 C CA . GLN A 1 219 ? -0.199 7.917 -26.706 1.00 98.69 219 GLN A CA 1
ATOM 1776 C C . GLN A 1 219 ? -0.407 8.114 -28.211 1.00 98.69 219 GLN A C 1
ATOM 1778 O O . GLN A 1 219 ? -1.531 8.373 -28.632 1.00 98.69 219 GLN A O 1
ATOM 1783 N N . CYS A 1 220 ? 0.633 7.966 -29.035 1.00 98.31 220 CYS A N 1
ATOM 1784 C CA . CYS A 1 220 ? 0.564 8.224 -30.475 1.00 98.31 220 CYS A CA 1
ATOM 1785 C C . CYS A 1 220 ? 0.328 6.949 -31.318 1.00 98.31 220 CYS A C 1
ATOM 1787 O O . CYS A 1 220 ? 0.583 6.936 -32.523 1.00 98.31 220 CYS A O 1
ATOM 1789 N N . GLY A 1 221 ? -0.182 5.872 -30.702 1.00 96.94 221 GLY A N 1
ATOM 1790 C CA . GLY A 1 221 ? -0.693 4.685 -31.404 1.00 96.94 221 GLY A CA 1
ATOM 1791 C C . GLY A 1 221 ? 0.327 3.578 -31.689 1.00 96.94 221 GLY A C 1
ATOM 1792 O O . GLY A 1 221 ? 0.076 2.729 -32.544 1.00 96.94 221 GLY A O 1
ATOM 1793 N N . GLY A 1 222 ? 1.473 3.596 -31.012 1.00 98.00 222 GLY A N 1
ATOM 1794 C CA . GLY A 1 222 ? 2.426 2.491 -30.973 1.00 98.00 222 GLY A CA 1
ATOM 1795 C C . GLY A 1 222 ? 2.222 1.579 -29.763 1.00 98.00 222 GLY A C 1
ATOM 1796 O O . GLY A 1 222 ? 1.234 1.678 -29.035 1.00 98.00 222 GLY A O 1
ATOM 1797 N N . ARG A 1 223 ? 3.180 0.674 -29.557 1.00 98.25 223 ARG A N 1
ATOM 1798 C CA . ARG A 1 223 ? 3.191 -0.296 -28.454 1.00 98.25 223 ARG A CA 1
ATOM 1799 C C . ARG A 1 223 ? 4.606 -0.432 -27.901 1.00 98.25 223 ARG A C 1
ATOM 1801 O O . ARG A 1 223 ? 5.549 -0.490 -28.684 1.00 98.25 223 ARG A O 1
ATOM 1808 N N . LEU A 1 224 ? 4.766 -0.489 -26.582 1.00 98.56 224 LEU A N 1
ATOM 1809 C CA . LEU A 1 224 ? 6.060 -0.721 -25.934 1.00 98.56 224 LEU A CA 1
ATOM 1810 C C . LEU A 1 224 ? 6.020 -2.054 -25.189 1.00 98.56 224 LEU A C 1
ATOM 1812 O O . LEU A 1 224 ? 5.142 -2.262 -24.354 1.00 98.56 224 LEU A O 1
ATOM 1816 N N . VAL A 1 225 ? 6.957 -2.948 -25.492 1.00 97.88 225 VAL A N 1
ATOM 1817 C CA . VAL A 1 225 ? 7.000 -4.286 -24.890 1.00 97.88 225 VAL A CA 1
ATOM 1818 C C . VAL A 1 225 ? 8.393 -4.642 -24.392 1.00 97.88 225 VAL A C 1
ATOM 1820 O O . VAL A 1 225 ? 9.390 -4.254 -24.997 1.00 97.88 225 VAL A O 1
ATOM 1823 N N . ASP A 1 226 ? 8.461 -5.439 -23.335 1.00 97.19 226 ASP A N 1
ATOM 1824 C CA . ASP A 1 226 ? 9.693 -6.109 -22.921 1.00 97.19 226 ASP A CA 1
ATOM 1825 C C . ASP A 1 226 ? 9.699 -7.533 -23.488 1.00 97.19 226 ASP A C 1
ATOM 1827 O O . ASP A 1 226 ? 8.681 -8.225 -23.458 1.00 97.19 226 ASP A O 1
ATOM 1831 N N . ALA A 1 227 ? 10.843 -7.983 -24.008 1.00 96.81 227 ALA A N 1
ATOM 1832 C CA . ALA A 1 227 ? 11.017 -9.311 -24.593 1.00 96.81 227 ALA A CA 1
ATOM 1833 C C . ALA A 1 227 ? 11.863 -10.215 -23.670 1.00 96.81 227 ALA A C 1
ATOM 1835 O O . ALA A 1 227 ? 13.093 -10.138 -23.719 1.00 96.81 227 ALA A O 1
ATOM 1836 N N . PRO A 1 228 ? 11.258 -11.147 -22.898 1.00 95.81 228 PRO A N 1
ATOM 1837 C CA . PRO A 1 228 ? 11.979 -11.971 -21.913 1.00 95.81 228 PRO A CA 1
ATOM 1838 C C . PRO A 1 228 ? 13.118 -12.820 -22.484 1.00 95.81 228 PRO A C 1
ATOM 1840 O O . PRO A 1 228 ? 14.084 -13.149 -21.794 1.00 95.81 228 PRO A O 1
ATOM 1843 N N . CYS A 1 229 ? 12.997 -13.205 -23.758 1.00 96.69 229 CYS A N 1
ATOM 1844 C CA . CYS A 1 229 ? 13.998 -14.013 -24.448 1.00 96.69 229 CYS A CA 1
ATOM 1845 C C . CYS A 1 229 ? 15.153 -13.205 -25.049 1.00 96.69 229 CYS A C 1
ATOM 1847 O O . CYS A 1 229 ? 16.115 -13.816 -25.509 1.00 96.69 229 CYS A O 1
ATOM 1849 N N . SER A 1 230 ? 15.085 -11.871 -25.027 1.00 97.44 230 SER A N 1
ATOM 1850 C CA . SER A 1 230 ? 16.217 -10.999 -25.330 1.00 97.44 230 SER A CA 1
ATOM 1851 C C . SER A 1 230 ? 16.815 -10.497 -24.022 1.00 97.44 230 SER A C 1
ATOM 1853 O O . SER A 1 230 ? 16.142 -9.788 -23.280 1.00 97.44 230 SER A O 1
ATOM 1855 N N . ARG A 1 231 ? 18.060 -10.870 -23.711 1.00 97.00 231 ARG A N 1
ATOM 1856 C CA . ARG A 1 231 ? 18.729 -10.453 -22.468 1.00 97.00 231 ARG A CA 1
ATOM 1857 C C . ARG A 1 231 ? 20.044 -9.748 -22.755 1.00 97.00 231 ARG A C 1
ATOM 1859 O O . ARG A 1 231 ? 20.823 -10.199 -23.599 1.00 97.00 231 ARG A O 1
ATOM 1866 N N . VAL A 1 232 ? 20.301 -8.667 -22.032 1.00 97.94 232 VAL A N 1
ATOM 1867 C CA . VAL A 1 232 ? 21.516 -7.857 -22.145 1.00 97.94 232 VAL A CA 1
ATOM 1868 C C . VAL A 1 232 ? 21.995 -7.517 -20.740 1.00 97.94 232 VAL A C 1
ATOM 1870 O O . VAL A 1 232 ? 21.261 -6.924 -19.961 1.00 97.94 232 VAL A O 1
ATOM 1873 N N . GLY A 1 233 ? 23.221 -7.906 -20.402 1.00 97.12 233 GLY A N 1
ATOM 1874 C CA . GLY A 1 233 ? 23.847 -7.502 -19.147 1.00 97.12 233 GLY A CA 1
ATOM 1875 C C . GLY A 1 233 ? 24.288 -6.044 -19.210 1.00 97.12 233 GLY A C 1
ATOM 1876 O O . GLY A 1 233 ? 24.790 -5.602 -20.239 1.00 97.12 233 GLY A O 1
ATOM 1877 N N . HIS A 1 234 ? 24.137 -5.316 -18.113 1.00 96.00 234 HIS A N 1
ATOM 1878 C CA . HIS A 1 234 ? 24.501 -3.912 -17.975 1.00 96.00 234 HIS A CA 1
ATOM 1879 C C . HIS A 1 234 ? 25.291 -3.690 -16.678 1.00 96.00 234 HIS A C 1
ATOM 1881 O O . HIS A 1 234 ? 24.943 -4.230 -15.624 1.00 96.00 234 HIS A O 1
ATOM 1887 N N . ILE A 1 235 ? 26.359 -2.890 -16.737 1.00 93.75 235 ILE A N 1
ATOM 1888 C CA . ILE A 1 235 ? 27.151 -2.540 -15.548 1.00 93.75 235 ILE A CA 1
ATOM 1889 C C . ILE A 1 235 ? 26.476 -1.388 -14.797 1.00 93.75 235 ILE A C 1
ATOM 1891 O O . ILE A 1 235 ? 26.519 -0.238 -15.230 1.00 93.75 235 ILE A O 1
ATOM 1895 N N . TYR A 1 236 ? 25.897 -1.677 -13.632 1.00 81.88 236 TYR A N 1
ATOM 1896 C CA . TYR A 1 236 ? 25.373 -0.644 -12.734 1.00 81.88 236 TYR A CA 1
ATOM 1897 C C . TYR A 1 236 ? 26.506 -0.060 -11.888 1.00 81.88 236 TYR A C 1
ATOM 1899 O O . TYR A 1 236 ? 27.116 -0.754 -11.076 1.00 81.88 236 TYR A O 1
ATOM 1907 N N . ARG A 1 237 ? 26.809 1.224 -12.094 1.00 73.06 237 ARG A N 1
ATOM 1908 C CA . ARG A 1 237 ? 27.885 1.926 -11.378 1.00 73.06 237 ARG A CA 1
ATOM 1909 C C . ARG A 1 237 ? 27.439 2.322 -9.969 1.00 73.06 237 ARG A C 1
ATOM 1911 O O . ARG A 1 237 ? 26.301 2.740 -9.785 1.00 73.06 237 ARG A O 1
ATOM 1918 N N . GLN A 1 238 ? 28.358 2.271 -9.003 1.00 56.88 238 GLN A N 1
ATOM 1919 C CA . GLN A 1 238 ? 28.112 2.711 -7.622 1.00 56.88 238 GLN A CA 1
ATOM 1920 C C . GLN A 1 238 ? 27.939 4.239 -7.507 1.00 56.88 238 GLN A C 1
ATOM 1922 O O . GLN A 1 238 ? 27.162 4.720 -6.689 1.00 56.88 238 GLN A O 1
ATOM 1927 N N . PHE A 1 239 ? 28.636 5.003 -8.355 1.00 55.78 239 PHE A N 1
ATOM 1928 C CA . PHE A 1 239 ? 28.582 6.466 -8.408 1.00 55.78 239 PHE A CA 1
ATOM 1929 C C . PHE A 1 239 ? 28.664 6.941 -9.861 1.00 55.78 239 PHE A C 1
ATOM 1931 O O . PHE A 1 239 ? 29.242 6.250 -10.702 1.00 55.78 239 PHE A O 1
ATOM 1938 N N . ASN A 1 240 ? 28.117 8.123 -10.165 1.00 58.16 240 ASN A N 1
ATOM 1939 C CA . ASN A 1 240 ? 28.276 8.739 -11.484 1.00 58.16 240 ASN A CA 1
ATOM 1940 C C . ASN A 1 240 ? 29.720 9.268 -11.633 1.00 58.16 240 ASN A C 1
ATOM 1942 O O . ASN A 1 240 ? 30.085 10.218 -10.938 1.00 58.16 240 ASN A O 1
ATOM 1946 N N . PRO A 1 241 ? 30.555 8.682 -12.510 1.00 53.03 241 PRO A N 1
ATOM 1947 C CA . PRO A 1 241 ? 31.971 9.038 -12.624 1.00 53.03 241 PRO A CA 1
ATOM 1948 C C . PRO A 1 241 ? 32.194 10.324 -13.430 1.00 53.03 241 PRO A C 1
ATOM 1950 O O . PRO A 1 241 ? 33.280 10.899 -13.403 1.00 53.03 241 PRO A O 1
ATOM 1953 N N . HIS A 1 242 ? 31.174 10.787 -14.153 1.00 54.12 242 HIS A N 1
ATOM 1954 C CA . HIS A 1 242 ? 31.204 12.053 -14.865 1.00 54.12 242 HIS A CA 1
ATOM 1955 C C . HIS A 1 242 ? 30.663 13.101 -13.894 1.00 54.12 242 HIS A C 1
ATOM 1957 O O . HIS A 1 242 ? 29.448 13.237 -13.770 1.00 54.12 242 HIS A O 1
ATOM 1963 N N . GLY A 1 243 ? 31.566 13.755 -13.150 1.00 47.12 243 GLY A N 1
ATOM 1964 C CA . GLY A 1 243 ? 31.247 14.694 -12.066 1.00 47.12 243 GLY A CA 1
ATOM 1965 C C . GLY A 1 243 ? 30.142 15.709 -12.392 1.00 47.12 243 GLY A C 1
ATOM 1966 O O . GLY A 1 243 ? 29.781 15.903 -13.555 1.00 47.12 243 GLY A O 1
ATOM 1967 N N . SER A 1 244 ? 29.606 16.358 -11.349 1.00 42.66 244 SER A N 1
ATOM 1968 C CA . SER A 1 244 ? 28.492 17.314 -11.435 1.00 42.66 244 SER A CA 1
ATOM 1969 C C . SER A 1 244 ? 28.600 18.205 -12.672 1.00 42.66 244 SER A C 1
ATOM 1971 O O . SER A 1 244 ? 29.579 18.936 -12.842 1.00 42.66 244 SER A O 1
ATOM 1973 N N . PHE A 1 245 ? 27.600 18.126 -13.550 1.00 52.12 245 PHE A N 1
ATOM 1974 C CA . PHE A 1 245 ? 27.498 19.051 -14.667 1.00 52.12 245 PHE A CA 1
ATOM 1975 C C . PHE A 1 245 ? 27.468 20.474 -14.105 1.00 52.12 245 PHE A C 1
ATOM 1977 O O . PHE A 1 245 ? 26.787 20.745 -13.126 1.00 52.12 245 PHE A O 1
ATOM 1984 N N . SER A 1 246 ? 28.196 21.389 -14.737 1.00 49.16 246 SER A N 1
ATOM 1985 C CA . SER A 1 246 ? 28.158 22.824 -14.431 1.00 49.16 246 SER A CA 1
ATOM 1986 C C . SER A 1 246 ? 26.845 23.499 -14.866 1.00 49.16 246 SER A C 1
ATOM 1988 O O . SER A 1 246 ? 26.675 24.702 -14.692 1.00 49.16 246 SER A O 1
ATOM 1990 N N . PHE A 1 247 ? 25.911 22.727 -15.425 1.00 53.19 247 PHE A N 1
ATOM 1991 C CA . PHE A 1 247 ? 24.524 23.127 -15.625 1.00 53.19 247 PHE A CA 1
ATOM 1992 C C . PHE A 1 247 ? 23.772 22.899 -14.314 1.00 53.19 247 PHE A C 1
ATOM 1994 O O . PHE A 1 247 ? 24.001 21.879 -13.678 1.00 53.19 247 PHE A O 1
ATOM 2001 N N . GLY A 1 248 ? 22.915 23.843 -13.908 1.00 63.00 248 GLY A N 1
ATOM 2002 C CA . GLY A 1 248 ? 22.114 23.764 -12.678 1.00 63.00 248 GLY A CA 1
ATOM 2003 C C . GLY A 1 248 ? 21.152 22.564 -12.632 1.00 63.00 248 GLY A C 1
ATOM 2004 O O . GLY A 1 248 ? 21.458 21.479 -13.107 1.00 63.00 248 GLY A O 1
ATOM 2005 N N . ASP A 1 249 ? 19.959 22.725 -12.064 1.00 78.25 249 ASP A N 1
ATOM 2006 C CA . ASP A 1 249 ? 18.994 21.619 -11.929 1.00 78.25 249 ASP A CA 1
ATOM 2007 C C . ASP A 1 249 ? 18.368 21.183 -13.281 1.00 78.25 249 ASP A C 1
ATOM 2009 O O . ASP A 1 249 ? 17.223 21.505 -13.617 1.00 78.25 249 ASP A O 1
ATOM 2013 N N . TYR A 1 250 ? 19.150 20.471 -14.101 1.00 84.62 250 TYR A N 1
ATOM 2014 C CA . TYR A 1 250 ? 18.757 20.004 -15.432 1.00 84.62 250 TYR A CA 1
ATOM 2015 C C . TYR A 1 250 ? 17.735 18.865 -15.366 1.00 84.62 250 TYR A C 1
ATOM 2017 O O . TYR A 1 250 ? 16.870 18.778 -16.236 1.00 84.62 250 TYR A O 1
ATOM 2025 N N . LEU A 1 251 ? 17.778 18.030 -14.322 1.00 88.50 251 LEU A N 1
ATOM 2026 C CA . LEU A 1 251 ? 16.850 16.912 -14.162 1.00 88.50 251 LEU A CA 1
ATOM 2027 C C . LEU A 1 251 ? 15.424 17.418 -13.915 1.00 88.50 251 LEU A C 1
ATOM 2029 O O . LEU A 1 251 ? 14.496 16.993 -14.606 1.00 88.50 251 LEU A O 1
ATOM 2033 N N . SER A 1 252 ? 15.241 18.392 -13.013 1.00 90.44 252 SER A N 1
ATOM 2034 C CA . SER A 1 252 ? 13.929 19.019 -12.815 1.00 90.44 252 SER A CA 1
ATOM 2035 C C . SER A 1 252 ? 13.443 19.732 -14.072 1.00 90.44 252 SER A C 1
ATOM 2037 O O . SER A 1 252 ? 12.251 19.672 -14.379 1.00 90.44 252 SER A O 1
ATOM 2039 N N . ARG A 1 253 ? 14.339 20.373 -14.839 1.00 93.00 253 ARG A N 1
ATOM 2040 C CA . ARG A 1 253 ? 13.993 20.990 -16.131 1.00 93.00 253 ARG A CA 1
ATOM 2041 C C . ARG A 1 253 ? 13.504 19.945 -17.134 1.00 93.00 253 ARG A C 1
ATOM 2043 O O . ARG A 1 253 ? 12.451 20.147 -17.737 1.00 93.00 253 ARG A O 1
ATOM 2050 N N . ASN A 1 254 ? 14.208 18.827 -17.285 1.00 94.75 254 ASN A N 1
ATOM 2051 C CA . ASN A 1 254 ? 13.815 17.740 -18.180 1.00 94.75 254 ASN A CA 1
ATOM 2052 C C . ASN A 1 254 ? 12.468 17.134 -17.773 1.00 94.75 254 ASN A C 1
ATOM 2054 O O . ASN A 1 254 ? 11.552 17.058 -18.593 1.00 94.75 254 ASN A O 1
ATOM 2058 N N . HIS A 1 255 ? 12.294 16.790 -16.494 1.00 95.44 255 HIS A N 1
ATOM 2059 C CA . HIS A 1 255 ? 11.019 16.294 -15.973 1.00 95.44 255 HIS A CA 1
ATOM 2060 C C . HIS A 1 255 ? 9.887 17.304 -16.188 1.00 95.44 255 HIS A C 1
ATOM 2062 O O . HIS A 1 255 ? 8.783 16.918 -16.570 1.00 95.44 255 HIS A O 1
ATOM 2068 N N . LYS A 1 256 ? 10.152 18.606 -16.012 1.00 95.62 256 LYS A N 1
ATOM 2069 C CA . LYS A 1 256 ? 9.175 19.667 -16.276 1.00 95.62 256 LYS A CA 1
ATOM 2070 C C . LYS A 1 256 ? 8.778 19.716 -17.750 1.00 95.62 256 LYS A C 1
ATOM 2072 O O . LYS A 1 256 ? 7.588 19.837 -18.030 1.00 95.62 256 LYS A O 1
ATOM 2077 N N . ARG A 1 257 ? 9.731 19.599 -18.682 1.00 96.88 257 ARG A N 1
ATOM 2078 C CA . ARG A 1 257 ? 9.451 19.544 -20.129 1.00 96.88 257 ARG A CA 1
ATOM 2079 C C . ARG A 1 257 ? 8.548 18.366 -20.475 1.00 96.88 257 ARG A C 1
ATOM 2081 O O . ARG A 1 257 ? 7.530 18.567 -21.130 1.00 96.88 257 ARG A O 1
ATOM 2088 N N . VAL A 1 258 ? 8.877 17.171 -19.983 1.00 97.81 258 VAL A N 1
ATOM 2089 C CA . VAL A 1 258 ? 8.064 15.967 -20.211 1.00 97.81 258 VAL A CA 1
ATOM 2090 C C . VAL A 1 258 ? 6.665 16.137 -19.623 1.00 97.81 258 VAL A C 1
ATOM 2092 O O . VAL A 1 258 ? 5.684 15.911 -20.326 1.00 97.81 258 VAL A O 1
ATOM 2095 N N . ALA A 1 259 ? 6.561 16.600 -18.374 1.00 97.12 259 ALA A N 1
ATOM 2096 C CA . ALA A 1 259 ? 5.282 16.776 -17.696 1.00 97.12 259 ALA A CA 1
ATOM 2097 C C . ALA A 1 259 ? 4.364 17.765 -18.429 1.00 97.12 259 ALA A C 1
ATOM 2099 O O . ALA A 1 259 ? 3.200 17.459 -18.669 1.00 97.12 259 ALA A O 1
ATOM 2100 N N . VAL A 1 260 ? 4.897 18.921 -18.842 1.00 96.81 260 VAL A N 1
ATOM 2101 C CA . VAL A 1 260 ? 4.128 19.952 -19.560 1.00 96.81 260 VAL A CA 1
ATOM 2102 C C . VAL A 1 260 ? 3.633 19.457 -20.919 1.00 96.81 260 VAL A C 1
ATOM 2104 O O . VAL A 1 260 ? 2.537 19.818 -21.333 1.00 96.81 260 VAL A O 1
ATOM 2107 N N . VAL A 1 261 ? 4.434 18.664 -21.632 1.00 98.06 261 VAL A N 1
ATOM 2108 C CA . VAL A 1 261 ? 4.077 18.229 -22.989 1.00 98.06 261 VAL A CA 1
ATOM 2109 C C . VAL A 1 261 ? 3.174 17.001 -22.979 1.00 98.06 261 VAL A C 1
ATOM 2111 O O . VAL A 1 261 ? 2.284 16.922 -23.823 1.00 98.06 261 VAL A O 1
ATOM 2114 N N . TRP A 1 262 ? 3.398 16.049 -22.070 1.00 98.31 262 TRP A N 1
ATOM 2115 C CA . TRP A 1 262 ? 2.857 14.691 -22.185 1.00 98.31 262 TRP A CA 1
ATOM 2116 C C . TRP A 1 262 ? 1.945 14.252 -21.045 1.00 98.31 262 TRP A C 1
ATOM 2118 O O . TRP A 1 262 ? 1.269 13.248 -21.237 1.00 98.31 262 TRP A O 1
ATOM 2128 N N . MET A 1 263 ? 1.937 14.930 -19.888 1.00 98.25 263 MET A N 1
ATOM 2129 C CA . MET A 1 263 ? 1.234 14.447 -18.684 1.00 98.25 263 MET A CA 1
ATOM 2130 C C . MET A 1 263 ? -0.090 15.161 -18.381 1.00 98.25 263 MET A C 1
ATOM 2132 O O . MET A 1 263 ? -0.765 14.782 -17.428 1.00 98.25 263 MET A O 1
ATOM 2136 N N . ASP A 1 264 ? -0.480 16.161 -19.172 1.00 98.00 264 ASP A N 1
ATOM 2137 C CA . ASP A 1 264 ? -1.760 16.876 -19.040 1.00 98.00 264 ASP A CA 1
ATOM 2138 C C . ASP A 1 264 ? -2.065 17.301 -17.586 1.00 98.00 264 ASP A C 1
ATOM 2140 O O . ASP A 1 264 ? -1.196 17.841 -16.894 1.00 98.00 264 ASP A O 1
ATOM 2144 N N . GLU A 1 265 ? -3.279 17.045 -17.090 1.00 96.56 265 GLU A N 1
ATOM 2145 C CA . GLU A 1 265 ? -3.697 17.339 -15.720 1.00 96.56 265 GLU A CA 1
ATOM 2146 C C . GLU A 1 265 ? -2.873 16.598 -14.653 1.00 96.56 265 GLU A C 1
ATOM 2148 O O . GLU A 1 265 ? -2.762 17.066 -13.519 1.00 96.56 265 GLU A O 1
ATOM 2153 N N . TYR A 1 266 ? -2.231 15.480 -15.002 1.00 96.75 266 TYR A N 1
ATOM 2154 C CA . TYR A 1 266 ? -1.434 14.688 -14.064 1.00 96.75 266 TYR A CA 1
ATOM 2155 C C . TYR A 1 266 ? -0.067 15.308 -13.762 1.00 96.75 266 TYR A C 1
ATOM 2157 O O . TYR A 1 266 ? 0.556 14.953 -12.757 1.00 96.75 266 TYR A O 1
ATOM 2165 N N . ALA A 1 267 ? 0.387 16.275 -14.567 1.00 95.88 267 ALA A N 1
ATOM 2166 C CA . ALA A 1 267 ? 1.572 17.072 -14.258 1.00 95.88 267 ALA A CA 1
ATOM 2167 C C . ALA A 1 267 ? 1.455 17.763 -12.883 1.00 95.88 267 ALA A C 1
ATOM 2169 O O . ALA A 1 267 ? 2.449 17.941 -12.178 1.00 95.88 267 ALA A O 1
ATOM 2170 N N . GLU A 1 268 ? 0.232 18.086 -12.459 1.00 94.44 268 GLU A N 1
ATOM 2171 C CA . GLU A 1 268 ? -0.054 18.702 -11.166 1.00 94.44 268 GLU A CA 1
ATOM 2172 C C . GLU A 1 268 ? 0.323 17.799 -9.979 1.00 94.44 268 GLU A C 1
ATOM 2174 O O . GLU A 1 268 ? 0.801 18.295 -8.957 1.00 94.44 268 GLU A O 1
ATOM 2179 N N . TYR A 1 269 ? 0.188 16.474 -10.105 1.00 93.50 269 TYR A N 1
ATOM 2180 C CA . TYR A 1 269 ? 0.618 15.538 -9.058 1.00 93.50 269 TYR A CA 1
ATOM 2181 C C . TYR A 1 269 ? 2.139 15.518 -8.901 1.00 93.50 269 TYR A C 1
ATOM 2183 O O . TYR A 1 269 ? 2.636 15.440 -7.776 1.00 93.50 269 TYR A O 1
ATOM 2191 N N . VAL A 1 270 ? 2.873 15.689 -10.005 1.00 92.94 270 VAL A N 1
ATOM 2192 C CA . VAL A 1 270 ? 4.332 15.850 -9.970 1.00 92.94 270 VAL A CA 1
ATOM 2193 C C . VAL A 1 270 ? 4.713 17.132 -9.235 1.00 92.94 270 VAL A C 1
ATOM 2195 O O . VAL A 1 270 ? 5.589 17.133 -8.371 1.00 92.94 270 VAL A O 1
ATOM 2198 N N . TYR A 1 271 ? 4.005 18.227 -9.506 1.00 92.12 271 TYR A N 1
ATOM 2199 C CA . TYR A 1 271 ? 4.265 19.518 -8.867 1.00 92.12 271 TYR A CA 1
ATOM 2200 C C . TYR A 1 271 ? 3.896 19.550 -7.383 1.00 92.12 271 TYR A C 1
ATOM 2202 O O . TYR A 1 271 ? 4.511 20.292 -6.620 1.00 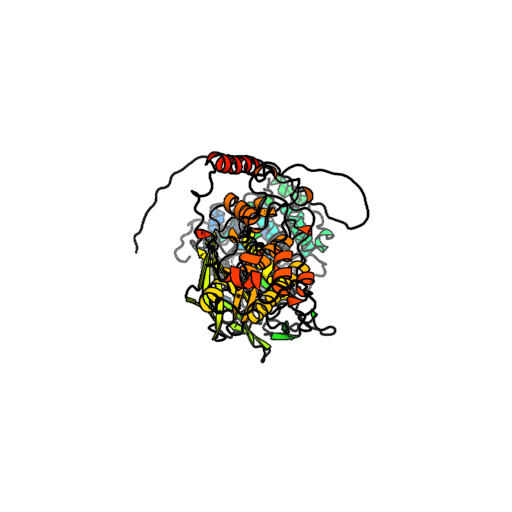92.12 271 TYR A O 1
ATOM 2210 N N . LYS A 1 272 ? 2.901 18.767 -6.954 1.00 87.88 272 LYS A N 1
ATOM 2211 C CA . LYS A 1 272 ? 2.544 18.625 -5.534 1.00 87.88 272 LYS A CA 1
ATOM 2212 C C . LYS A 1 272 ? 3.625 17.903 -4.733 1.00 87.88 272 LYS A C 1
ATOM 2214 O O . LYS A 1 272 ? 3.860 18.284 -3.592 1.00 87.88 272 LYS A O 1
ATOM 2219 N N . ARG A 1 273 ? 4.291 16.900 -5.317 1.00 84.88 273 ARG A N 1
ATOM 2220 C CA . ARG A 1 273 ? 5.407 16.203 -4.654 1.00 84.88 273 ARG A CA 1
ATOM 2221 C C . ARG A 1 273 ? 6.708 16.991 -4.705 1.00 84.88 273 ARG A C 1
ATOM 2223 O O . ARG A 1 273 ? 7.431 17.041 -3.719 1.00 84.88 273 ARG A O 1
ATOM 2230 N N . ASN A 1 274 ? 6.968 17.647 -5.832 1.00 83.44 274 ASN A N 1
ATOM 2231 C CA . ASN A 1 274 ? 8.188 18.405 -6.071 1.00 83.44 274 ASN A CA 1
ATOM 2232 C C . ASN A 1 274 ? 7.851 19.896 -6.232 1.00 83.44 274 ASN A C 1
ATOM 2234 O O . ASN A 1 274 ? 7.858 20.423 -7.346 1.00 83.44 274 ASN A O 1
ATOM 2238 N N . GLY A 1 275 ? 7.559 20.591 -5.125 1.00 84.62 275 GLY A N 1
ATOM 2239 C CA . GLY A 1 275 ? 7.086 21.987 -5.144 1.00 84.62 275 GLY A CA 1
ATOM 2240 C C . GLY A 1 275 ? 7.962 22.949 -5.965 1.00 84.62 275 GLY A C 1
ATOM 2241 O O . GLY A 1 275 ? 7.437 23.795 -6.692 1.00 84.62 275 GLY A O 1
ATOM 2242 N N . HIS A 1 276 ? 9.287 22.759 -5.941 1.00 86.69 276 HIS A N 1
ATOM 2243 C CA . HIS A 1 276 ? 10.245 23.542 -6.733 1.00 86.69 276 HIS A CA 1
ATOM 2244 C C . HIS A 1 276 ? 9.994 23.467 -8.254 1.00 86.69 276 HIS A C 1
ATOM 2246 O O . HIS A 1 276 ? 10.190 24.450 -8.968 1.00 86.69 276 HIS A O 1
ATOM 2252 N N . MET A 1 277 ? 9.469 22.350 -8.774 1.00 87.88 277 MET A N 1
ATOM 2253 C CA . MET A 1 277 ? 9.199 22.187 -10.209 1.00 87.88 277 MET A CA 1
ATOM 2254 C C . MET A 1 277 ? 8.125 23.146 -10.746 1.00 87.88 277 MET A C 1
ATOM 2256 O O . MET A 1 277 ? 7.988 23.292 -11.962 1.00 87.88 277 MET A O 1
ATOM 2260 N N . ARG A 1 278 ? 7.342 23.820 -9.893 1.00 90.19 278 ARG A N 1
ATOM 2261 C CA . ARG A 1 278 ? 6.399 24.858 -10.351 1.00 90.19 278 ARG A CA 1
ATOM 2262 C C . ARG A 1 278 ? 7.113 26.069 -10.933 1.00 90.19 278 ARG A C 1
ATOM 2264 O O . ARG A 1 278 ? 6.650 26.599 -11.937 1.00 90.19 278 ARG A O 1
ATOM 2271 N N . THR A 1 279 ? 8.231 26.461 -10.329 1.00 90.88 279 THR A N 1
ATOM 2272 C CA . THR A 1 279 ? 9.004 27.652 -10.703 1.00 90.88 279 THR A CA 1
ATOM 2273 C C . THR A 1 279 ? 10.079 27.370 -11.750 1.00 90.88 279 THR A C 1
ATOM 2275 O O . THR A 1 279 ? 10.606 28.302 -12.351 1.00 90.88 279 THR A O 1
ATOM 2278 N N . VAL A 1 280 ? 10.410 26.097 -11.991 1.00 92.06 280 VAL A N 1
ATOM 2279 C CA . VAL A 1 280 ? 11.390 25.698 -13.011 1.00 92.06 280 VAL A CA 1
ATOM 2280 C C . VAL A 1 280 ? 10.873 26.040 -14.411 1.00 92.06 280 VAL A C 1
ATOM 2282 O O . VAL A 1 280 ? 9.784 25.620 -14.808 1.00 92.06 280 VAL A O 1
ATOM 2285 N N . ASN A 1 281 ? 11.684 26.768 -15.181 1.00 92.50 281 ASN A N 1
ATOM 2286 C CA . ASN A 1 281 ? 11.388 27.109 -16.569 1.00 92.50 281 ASN A CA 1
ATOM 2287 C C . ASN A 1 281 ? 11.735 25.925 -17.502 1.00 92.50 281 ASN A C 1
ATOM 2289 O O . ASN A 1 281 ? 12.916 25.593 -17.635 1.00 92.50 281 ASN A O 1
ATOM 2293 N N . PRO A 1 282 ? 10.757 25.305 -18.196 1.00 92.81 282 PRO A N 1
ATOM 2294 C CA . PRO A 1 282 ? 11.028 24.208 -19.129 1.00 92.81 282 PRO A CA 1
ATOM 2295 C C . PRO A 1 282 ? 11.761 24.653 -20.406 1.00 92.81 282 PRO A C 1
ATOM 2297 O O . PRO A 1 282 ? 12.208 23.811 -21.183 1.00 92.81 282 PRO A O 1
ATOM 2300 N N . GLY A 1 283 ? 11.896 25.954 -20.670 1.00 93.62 283 GLY A N 1
ATOM 2301 C CA . GLY A 1 283 ? 12.314 26.483 -21.966 1.00 93.62 283 GLY A CA 1
ATOM 2302 C C . GLY A 1 283 ? 11.209 26.347 -23.020 1.00 93.62 283 GLY A C 1
ATOM 2303 O O . GLY A 1 283 ? 10.046 26.102 -22.706 1.00 93.62 283 GLY A O 1
ATOM 2304 N N . ASN A 1 284 ? 11.560 26.499 -24.299 1.00 95.44 284 ASN A N 1
ATOM 2305 C CA . ASN A 1 284 ? 10.576 26.417 -25.378 1.00 95.44 284 ASN A CA 1
ATOM 2306 C C . ASN A 1 284 ? 10.123 24.961 -25.609 1.00 95.44 284 ASN A C 1
ATOM 2308 O O . ASN A 1 284 ? 10.937 24.098 -25.948 1.00 95.44 284 ASN A O 1
ATOM 2312 N N . VAL A 1 285 ? 8.828 24.696 -25.427 1.00 96.62 285 VAL A N 1
ATOM 2313 C CA . VAL A 1 285 ? 8.182 23.386 -25.650 1.00 96.62 285 VAL A CA 1
ATOM 2314 C C . VAL A 1 285 ? 7.198 23.395 -26.829 1.00 96.62 285 VAL A C 1
ATOM 2316 O O . VAL A 1 285 ? 6.569 22.380 -27.116 1.00 96.62 285 VAL A O 1
ATOM 2319 N N . LYS A 1 286 ? 7.081 24.516 -27.557 1.00 96.88 286 LYS A N 1
ATOM 2320 C CA . LYS A 1 286 ? 6.096 24.710 -28.634 1.00 96.88 286 LYS A CA 1
ATOM 2321 C C . LYS A 1 286 ? 6.185 23.632 -29.719 1.00 96.88 286 LYS A C 1
ATOM 2323 O O . LYS A 1 286 ? 5.172 23.028 -30.046 1.00 96.88 286 LYS A O 1
ATOM 2328 N N . LYS A 1 287 ? 7.400 23.327 -30.195 1.00 96.56 287 LYS A N 1
ATOM 2329 C CA . LYS A 1 287 ? 7.654 22.279 -31.206 1.00 96.56 287 LYS A CA 1
ATOM 2330 C C . LYS A 1 287 ? 7.134 20.906 -30.759 1.00 96.56 287 LYS A C 1
ATOM 2332 O O . LYS A 1 287 ? 6.590 20.168 -31.572 1.00 96.56 287 LYS A O 1
ATOM 2337 N N . GLN A 1 288 ? 7.279 20.573 -29.474 1.00 97.62 288 GLN A N 1
ATOM 2338 C CA . GLN A 1 288 ? 6.838 19.283 -28.935 1.00 97.62 288 GLN A CA 1
ATOM 2339 C C . GLN A 1 288 ? 5.312 19.219 -28.775 1.00 97.62 288 GLN A C 1
ATOM 2341 O O . GLN A 1 288 ? 4.702 18.206 -29.105 1.00 97.62 288 GLN A O 1
ATOM 2346 N N . LEU A 1 289 ? 4.677 20.316 -28.348 1.00 97.19 289 LEU A N 1
ATOM 2347 C CA . LEU A 1 289 ? 3.213 20.422 -28.286 1.00 97.19 289 LEU A CA 1
ATOM 2348 C C . LEU A 1 289 ? 2.573 20.335 -29.683 1.00 97.19 289 LEU A C 1
ATOM 2350 O O . LEU A 1 289 ? 1.582 19.631 -29.872 1.00 97.19 289 LEU A O 1
ATOM 2354 N N . GLU A 1 290 ? 3.155 21.012 -30.676 1.00 97.75 290 GLU A N 1
ATOM 2355 C CA . GLU A 1 290 ? 2.714 20.945 -32.075 1.00 97.75 290 GLU A CA 1
ATOM 2356 C C . GLU A 1 290 ? 2.877 19.539 -32.654 1.00 97.75 290 GLU A C 1
ATOM 2358 O O . GLU A 1 290 ? 1.979 19.056 -33.343 1.00 97.75 290 GLU A O 1
ATOM 2363 N N . LEU A 1 291 ? 3.982 18.857 -32.337 1.00 97.44 291 LEU A N 1
ATOM 2364 C CA . LEU A 1 291 ? 4.208 17.466 -32.723 1.00 97.44 291 LEU A CA 1
ATOM 2365 C C . LEU A 1 291 ? 3.142 16.535 -32.130 1.00 97.44 291 LEU A C 1
ATOM 2367 O O . LEU A 1 291 ? 2.536 15.765 -32.872 1.00 97.44 291 LEU A O 1
ATOM 2371 N N . ARG A 1 292 ? 2.867 16.642 -30.823 1.00 98.06 292 ARG A N 1
ATOM 2372 C CA . ARG A 1 292 ? 1.830 15.844 -30.148 1.00 98.06 292 ARG A CA 1
ATOM 2373 C C . ARG A 1 292 ? 0.451 16.060 -30.773 1.00 98.06 292 ARG A C 1
ATOM 2375 O O . ARG A 1 292 ? -0.275 15.096 -30.999 1.00 98.06 292 ARG A O 1
ATOM 2382 N N . LYS A 1 293 ? 0.115 17.310 -31.109 1.00 97.50 293 LYS A N 1
ATOM 2383 C CA . LYS A 1 293 ? -1.137 17.651 -31.799 1.00 97.50 293 LYS A CA 1
ATOM 2384 C C . LYS A 1 293 ? -1.182 17.080 -33.218 1.00 97.50 293 LYS A C 1
ATOM 2386 O O . LYS A 1 293 ? -2.201 16.528 -33.610 1.00 97.50 293 LYS A O 1
ATOM 2391 N N . LYS A 1 294 ? -0.089 17.196 -33.979 1.00 97.81 294 LYS A N 1
ATOM 2392 C CA . LYS A 1 294 ? 0.018 16.693 -35.359 1.00 97.81 294 LYS A CA 1
ATOM 2393 C C . LYS A 1 294 ? -0.128 15.171 -35.441 1.00 97.81 294 LYS A C 1
ATOM 2395 O O . LYS A 1 294 ? -0.665 14.674 -36.420 1.00 97.81 294 LYS A O 1
ATOM 2400 N N . LEU A 1 295 ? 0.377 14.451 -34.443 1.00 97.38 295 LEU A N 1
ATOM 2401 C CA . LEU A 1 295 ? 0.293 12.992 -34.359 1.00 97.38 295 LEU A CA 1
ATOM 2402 C C . LEU A 1 295 ? -1.041 12.489 -33.783 1.00 97.38 295 LEU A C 1
ATOM 2404 O O . LEU A 1 295 ? -1.206 11.280 -33.650 1.00 97.38 295 LEU A O 1
ATOM 2408 N N . GLU A 1 296 ? -1.963 13.394 -33.430 1.00 97.81 296 GLU A N 1
ATOM 2409 C CA . GLU A 1 296 ? -3.277 13.066 -32.856 1.00 97.81 296 GLU A CA 1
ATOM 2410 C C . GLU A 1 296 ? -3.176 12.123 -31.644 1.00 97.81 296 GLU A C 1
ATOM 2412 O O . GLU A 1 296 ? -3.954 11.183 -31.475 1.00 97.81 296 GLU A O 1
ATOM 2417 N N . CYS A 1 297 ? -2.176 12.363 -30.789 1.00 98.38 297 CYS A N 1
ATOM 2418 C CA . CYS A 1 297 ? -1.906 11.489 -29.657 1.00 98.38 297 CYS A CA 1
ATOM 2419 C C . CYS A 1 297 ? -3.039 11.556 -28.621 1.00 98.38 297 CYS A C 1
ATOM 2421 O O . CYS A 1 297 ? -3.613 12.613 -28.346 1.00 98.38 297 CYS A O 1
ATOM 2423 N N . LYS A 1 298 ? -3.329 10.408 -28.010 1.00 98.56 298 LYS A N 1
ATOM 2424 C CA . LYS A 1 298 ? -4.313 10.248 -26.939 1.00 98.56 298 LYS A CA 1
ATOM 2425 C C . LYS A 1 298 ? -3.919 11.063 -25.694 1.00 98.56 298 LYS A C 1
ATOM 2427 O O . LYS A 1 298 ? -2.731 11.307 -25.479 1.00 98.56 298 LYS A O 1
ATOM 2432 N N . PRO A 1 299 ? -4.888 11.476 -24.859 1.00 98.44 299 PRO A N 1
ATOM 2433 C CA . PRO A 1 299 ? -4.596 12.178 -23.610 1.00 98.44 299 PRO A CA 1
ATOM 2434 C C . PRO A 1 299 ? -3.853 11.277 -22.615 1.00 98.44 299 PRO A C 1
ATOM 2436 O O . PRO A 1 299 ? -3.988 10.051 -22.640 1.00 98.44 299 PRO A O 1
ATOM 2439 N N . PHE A 1 300 ? -3.124 11.873 -21.675 1.00 98.50 300 PHE A N 1
ATOM 2440 C CA . PHE A 1 300 ? -2.394 11.138 -20.643 1.00 98.50 300 PHE A CA 1
ATOM 2441 C C . PHE A 1 300 ? -3.322 10.345 -19.724 1.00 98.50 300 PHE A C 1
ATOM 2443 O O . PHE A 1 300 ? -2.973 9.253 -19.283 1.00 98.50 300 PHE A O 1
ATOM 2450 N N . LYS A 1 301 ? -4.545 10.839 -19.501 1.00 98.06 301 LYS A N 1
ATOM 2451 C CA . LYS A 1 301 ? -5.598 10.086 -18.815 1.00 98.06 301 LYS A CA 1
ATOM 2452 C C . LYS A 1 301 ? -5.832 8.709 -19.444 1.00 98.06 301 LYS A C 1
ATOM 2454 O O . LYS A 1 301 ? -5.882 7.715 -18.729 1.00 98.06 301 LYS A O 1
ATOM 2459 N N . TRP A 1 302 ? -5.874 8.626 -20.778 1.00 98.50 302 TRP A N 1
ATOM 2460 C CA . TRP A 1 302 ? -6.004 7.344 -21.475 1.00 98.50 302 TRP A CA 1
ATOM 2461 C C . TRP A 1 302 ? -4.809 6.428 -21.192 1.00 98.50 302 TRP A C 1
ATOM 2463 O O . TRP A 1 302 ? -5.007 5.243 -20.932 1.00 98.50 302 TRP A O 1
ATOM 2473 N N . PHE A 1 303 ? -3.584 6.966 -21.187 1.00 98.62 303 PHE A N 1
ATOM 2474 C CA . PHE A 1 303 ? -2.385 6.200 -20.830 1.00 98.62 303 PHE A CA 1
ATOM 2475 C C . PHE A 1 303 ? -2.490 5.644 -19.402 1.00 98.62 303 PHE A C 1
ATOM 2477 O O . PHE A 1 303 ? -2.254 4.456 -19.192 1.00 98.62 303 PHE A O 1
ATOM 2484 N N . MET A 1 304 ? -2.914 6.466 -18.440 1.00 98.00 304 MET A N 1
ATOM 2485 C CA . MET A 1 304 ? -3.093 6.046 -17.049 1.00 98.00 304 MET A CA 1
ATOM 2486 C C . MET A 1 304 ? -4.198 5.003 -16.873 1.00 98.00 304 MET A C 1
ATOM 2488 O O . MET A 1 304 ? -4.042 4.114 -16.051 1.00 98.00 304 MET A O 1
ATOM 2492 N N . GLU A 1 305 ? -5.292 5.078 -17.630 1.00 97.44 305 GLU A N 1
ATOM 2493 C CA . GLU A 1 305 ? -6.433 4.160 -17.492 1.00 97.44 305 GLU A CA 1
ATOM 2494 C C . GLU A 1 305 ? -6.269 2.846 -18.267 1.00 97.44 305 GLU A C 1
ATOM 2496 O O . GLU A 1 305 ? -6.837 1.835 -17.866 1.00 97.44 305 GLU A O 1
ATOM 2501 N N . ASN A 1 306 ? -5.512 2.842 -19.369 1.00 97.25 306 ASN A N 1
ATOM 2502 C CA . ASN A 1 306 ? -5.438 1.693 -20.282 1.00 97.25 306 ASN A CA 1
ATOM 2503 C C . ASN A 1 306 ? -4.077 0.995 -20.259 1.00 97.25 306 ASN A C 1
ATOM 2505 O O . ASN A 1 306 ? -4.015 -0.211 -20.472 1.00 97.25 306 ASN A O 1
ATOM 2509 N N . ILE A 1 307 ? -2.992 1.736 -20.018 1.00 97.69 307 ILE A N 1
ATOM 2510 C CA . ILE A 1 307 ? -1.623 1.205 -20.078 1.00 97.69 307 ILE A CA 1
ATOM 2511 C C . ILE A 1 307 ? -1.028 1.082 -18.675 1.00 97.69 307 ILE A C 1
ATOM 2513 O O . ILE A 1 307 ? -0.538 0.024 -18.296 1.00 97.69 307 ILE A O 1
ATOM 2517 N N . ALA A 1 308 ? -1.093 2.154 -17.883 1.00 97.25 308 ALA A N 1
ATOM 2518 C CA . ALA A 1 308 ? -0.543 2.226 -16.529 1.00 97.25 308 ALA A CA 1
ATOM 2519 C C . ALA A 1 308 ? -1.633 2.121 -15.441 1.00 97.25 308 ALA A C 1
ATOM 2521 O O . ALA A 1 308 ? -1.528 2.761 -14.394 1.00 97.25 308 ALA A O 1
ATOM 2522 N N . PHE A 1 309 ? -2.676 1.319 -15.685 1.00 96.00 309 PHE A N 1
ATOM 2523 C CA . PHE A 1 309 ? -3.884 1.223 -14.846 1.00 96.00 309 PHE A CA 1
ATOM 2524 C C . PHE A 1 309 ? -3.614 0.782 -13.404 1.00 96.00 309 PHE A C 1
ATOM 2526 O O . PHE A 1 309 ? -4.360 1.117 -12.484 1.00 96.00 309 PHE A O 1
ATOM 2533 N N . ASP A 1 310 ? -2.537 0.035 -13.185 1.00 93.69 310 ASP A N 1
ATOM 2534 C CA . ASP A 1 310 ? -2.143 -0.470 -11.878 1.00 93.69 310 ASP A CA 1
ATOM 2535 C C . ASP A 1 310 ? -1.102 0.414 -11.177 1.00 93.69 310 ASP A C 1
ATOM 2537 O O . ASP A 1 310 ? -0.908 0.279 -9.968 1.00 93.69 310 ASP A O 1
ATOM 2541 N N . LEU A 1 311 ? -0.498 1.387 -11.875 1.00 94.00 311 LEU A N 1
ATOM 2542 C CA . LEU A 1 311 ? 0.449 2.334 -11.277 1.00 94.00 311 LEU A CA 1
ATOM 2543 C C . LEU A 1 311 ? -0.146 3.030 -10.044 1.00 94.00 311 LEU A C 1
ATOM 2545 O O . LEU A 1 311 ? 0.530 3.018 -9.017 1.00 94.00 311 LEU A O 1
ATOM 2549 N N . PRO A 1 312 ? -1.389 3.560 -10.047 1.00 91.62 312 PRO A N 1
ATOM 2550 C CA . PRO A 1 312 ? -1.968 4.206 -8.867 1.00 91.62 312 PRO A CA 1
ATOM 2551 C C . PRO A 1 312 ? -2.140 3.288 -7.649 1.00 91.62 312 PRO A C 1
ATOM 2553 O O . PRO A 1 312 ? -2.163 3.789 -6.527 1.00 91.62 312 PRO A O 1
ATOM 2556 N N . GLN A 1 313 ? -2.229 1.966 -7.840 1.00 87.12 313 GLN A N 1
ATOM 2557 C CA . GLN A 1 313 ? -2.323 1.003 -6.733 1.00 87.12 313 GLN A CA 1
ATOM 2558 C C . GLN A 1 313 ? -1.007 0.941 -5.951 1.00 87.12 313 GLN A C 1
ATOM 2560 O O . GLN A 1 313 ? -0.999 0.809 -4.726 1.00 87.12 313 GLN A O 1
ATOM 2565 N N . TYR A 1 314 ? 0.113 1.077 -6.664 1.00 85.44 314 TYR A N 1
ATOM 2566 C CA . TYR A 1 314 ? 1.444 1.083 -6.075 1.00 85.44 314 TYR A CA 1
ATOM 2567 C C . TYR A 1 314 ? 1.942 2.482 -5.780 1.00 85.44 314 TYR A C 1
ATOM 2569 O O . TYR A 1 314 ? 2.647 2.645 -4.806 1.00 85.44 314 TYR A O 1
ATOM 2577 N N . TYR A 1 315 ? 1.620 3.501 -6.557 1.00 88.69 315 TYR A N 1
ATOM 2578 C CA . TYR A 1 315 ? 2.095 4.867 -6.367 1.00 88.69 315 TYR A CA 1
ATOM 2579 C C . TYR A 1 315 ? 0.916 5.812 -6.583 1.00 88.69 315 TYR A C 1
ATOM 2581 O O . TYR A 1 315 ? 0.738 6.332 -7.683 1.00 88.69 315 TYR A O 1
ATOM 2589 N N . PRO A 1 316 ? 0.083 6.046 -5.557 1.00 88.88 316 PRO A N 1
ATOM 2590 C CA . PRO A 1 316 ? -1.113 6.848 -5.726 1.00 88.88 316 PRO A CA 1
ATOM 2591 C C . PRO A 1 316 ? -0.746 8.324 -5.976 1.00 88.88 316 PRO A C 1
ATOM 2593 O O . PRO A 1 316 ? 0.190 8.846 -5.347 1.00 88.88 316 PRO A O 1
ATOM 2596 N N . PRO A 1 317 ? -1.467 9.007 -6.889 1.00 85.81 317 PRO A N 1
ATOM 2597 C CA . PRO A 1 317 ? -1.243 10.422 -7.209 1.00 85.81 317 PRO A CA 1
ATOM 2598 C C . PRO A 1 317 ? -1.452 11.334 -6.002 1.00 85.81 317 PRO A C 1
ATOM 2600 O O . PRO A 1 317 ? -0.731 12.315 -5.824 1.00 85.81 317 PRO A O 1
ATOM 2603 N N . VAL A 1 318 ? -2.388 10.965 -5.127 1.00 82.69 318 VAL A N 1
ATOM 2604 C CA . VAL A 1 318 ? -2.608 11.598 -3.827 1.00 82.69 318 VAL A CA 1
ATOM 2605 C C . VAL A 1 318 ? -2.241 10.580 -2.745 1.00 82.69 318 VAL A C 1
ATOM 2607 O O . VAL A 1 318 ? -2.804 9.485 -2.759 1.00 82.69 318 VAL A O 1
ATOM 2610 N N . PRO A 1 319 ? -1.297 10.883 -1.833 1.00 70.00 319 PRO A N 1
ATOM 2611 C CA . PRO A 1 319 ? -0.989 9.995 -0.719 1.00 70.00 319 PRO A CA 1
ATOM 2612 C C . PRO A 1 319 ? -2.251 9.720 0.101 1.00 70.00 319 PRO A C 1
ATOM 2614 O O . PRO A 1 319 ? -2.952 10.654 0.488 1.00 70.00 319 PRO A O 1
ATOM 2617 N N . LEU A 1 320 ? -2.537 8.446 0.357 1.00 79.44 320 LEU A N 1
ATOM 2618 C CA . LEU A 1 320 ? -3.614 8.069 1.264 1.00 79.44 320 LEU A CA 1
ATOM 2619 C C . LEU A 1 320 ? -3.198 8.390 2.709 1.00 79.44 320 LEU A C 1
ATOM 2621 O O . LEU A 1 320 ? -2.008 8.273 3.031 1.00 79.44 320 LEU A O 1
ATOM 2625 N N . PRO A 1 321 ? -4.144 8.794 3.576 1.00 84.56 321 PRO A N 1
ATOM 2626 C CA . PRO A 1 321 ? -3.840 9.024 4.979 1.00 84.56 321 PRO A CA 1
ATOM 2627 C C . PRO A 1 321 ? -3.329 7.727 5.636 1.00 84.56 321 PRO A C 1
ATOM 2629 O O . PRO A 1 321 ? -3.759 6.634 5.251 1.00 84.56 321 PRO A O 1
ATOM 2632 N N . PRO A 1 322 ? -2.405 7.823 6.607 1.00 87.50 322 PRO A N 1
ATOM 2633 C CA . PRO A 1 322 ? -1.978 6.668 7.392 1.00 87.50 322 PRO A CA 1
ATOM 2634 C C . PRO A 1 322 ? -3.158 6.084 8.183 1.00 87.50 322 PRO A C 1
ATOM 2636 O O . PRO A 1 322 ? -4.079 6.808 8.562 1.00 87.50 322 PRO A O 1
ATOM 2639 N N . TYR A 1 323 ? -3.123 4.779 8.463 1.00 87.31 323 TYR A N 1
ATOM 2640 C CA . TYR A 1 323 ? -4.152 4.113 9.272 1.00 87.31 323 TYR A CA 1
ATOM 2641 C C . TYR A 1 323 ? -4.102 4.547 10.739 1.00 87.31 323 TYR A C 1
ATOM 2643 O O . TYR A 1 323 ? -5.134 4.603 11.401 1.00 87.31 323 TYR A O 1
ATOM 2651 N N . ALA A 1 324 ? -2.902 4.830 11.249 1.00 88.38 324 ALA A N 1
ATOM 2652 C CA . ALA A 1 324 ? -2.678 5.316 12.603 1.00 88.38 324 ALA A CA 1
ATOM 2653 C C . ALA A 1 324 ? -1.390 6.145 12.666 1.00 88.38 324 ALA A C 1
ATOM 2655 O O . ALA A 1 324 ? -0.453 5.907 11.902 1.00 88.38 324 ALA A O 1
ATOM 2656 N N . THR A 1 325 ? -1.336 7.097 13.596 1.00 93.31 325 THR A N 1
ATOM 2657 C CA . THR A 1 325 ? -0.141 7.900 13.893 1.00 93.31 325 THR A CA 1
ATOM 2658 C C . THR A 1 325 ? -0.028 8.140 15.391 1.00 93.31 325 THR A C 1
ATOM 2660 O O . THR A 1 325 ? -1.054 8.349 16.044 1.00 93.31 325 THR A O 1
ATOM 2663 N N . GLY A 1 326 ? 1.190 8.193 15.913 1.00 93.44 326 GLY A N 1
ATOM 2664 C CA . GLY A 1 326 ? 1.478 8.497 17.310 1.00 93.44 326 GLY A CA 1
ATOM 2665 C C . GLY A 1 326 ? 2.477 7.523 17.924 1.00 93.44 326 GLY A C 1
ATOM 2666 O O . GLY A 1 326 ? 3.196 6.813 17.224 1.00 93.44 326 GLY A O 1
ATOM 2667 N N . GLU A 1 327 ? 2.500 7.481 19.252 1.00 93.44 327 GLU A N 1
ATOM 2668 C CA . GLU A 1 327 ? 3.341 6.551 20.005 1.00 93.44 327 GLU A CA 1
ATOM 2669 C C . GLU A 1 327 ? 2.757 5.136 20.052 1.00 93.44 327 GLU A C 1
ATOM 2671 O O . GLU A 1 327 ? 1.542 4.943 20.137 1.00 93.44 327 GLU A O 1
ATOM 2676 N N . ILE A 1 328 ? 3.639 4.135 20.035 1.00 93.69 328 ILE A N 1
ATOM 2677 C CA . ILE A 1 328 ? 3.275 2.733 20.251 1.00 93.69 328 ILE A CA 1
ATOM 2678 C C . ILE A 1 328 ? 3.576 2.411 21.714 1.00 93.69 328 ILE A C 1
ATOM 2680 O O . ILE A 1 328 ? 4.722 2.153 22.087 1.00 93.69 328 ILE A O 1
ATOM 2684 N N . ARG A 1 329 ? 2.536 2.484 22.547 1.00 90.12 329 ARG A N 1
ATOM 2685 C CA . ARG A 1 329 ? 2.607 2.301 24.001 1.00 90.12 329 ARG A CA 1
ATOM 2686 C C . ARG A 1 329 ? 2.261 0.861 24.387 1.00 90.12 329 ARG A C 1
ATOM 2688 O O . ARG A 1 329 ? 1.280 0.307 23.895 1.00 90.12 329 ARG A O 1
ATOM 2695 N N . SER A 1 330 ? 3.038 0.271 25.294 1.00 80.50 330 SER A N 1
ATOM 2696 C CA . SER A 1 330 ? 2.694 -1.016 25.909 1.00 80.50 330 SER A CA 1
ATOM 2697 C C . SER A 1 330 ? 1.469 -0.868 26.819 1.00 80.50 330 SER A C 1
ATOM 2699 O O . SER A 1 330 ? 1.352 0.113 27.554 1.00 80.50 330 SER A O 1
ATOM 2701 N N . MET A 1 331 ? 0.582 -1.869 26.836 1.00 69.69 331 MET A N 1
ATOM 2702 C CA . MET A 1 331 ? -0.637 -1.868 27.664 1.00 69.69 331 MET A CA 1
ATOM 2703 C C . MET A 1 331 ? -0.356 -1.769 29.176 1.00 69.69 331 MET A C 1
ATOM 2705 O O . MET A 1 331 ? -1.247 -1.406 29.936 1.00 69.69 331 MET A O 1
ATOM 2709 N N . ASN A 1 332 ? 0.886 -2.013 29.618 1.00 58.12 332 ASN A N 1
ATOM 2710 C CA . ASN A 1 332 ? 1.321 -1.813 31.008 1.00 58.12 332 ASN A CA 1
ATOM 2711 C C . ASN A 1 332 ? 1.670 -0.332 31.344 1.00 58.12 332 ASN A C 1
ATOM 2713 O O . ASN A 1 332 ? 2.334 -0.036 32.337 1.00 58.12 332 ASN A O 1
ATOM 2717 N N . ASN A 1 333 ? 1.217 0.603 30.498 1.00 62.94 333 ASN A N 1
ATOM 2718 C CA . ASN A 1 333 ? 1.079 2.057 30.681 1.00 62.94 333 ASN A CA 1
ATOM 2719 C C . ASN A 1 333 ? 2.321 2.935 30.924 1.00 62.94 333 ASN A C 1
ATOM 2721 O O . ASN A 1 333 ? 2.157 4.152 30.955 1.00 62.94 333 ASN A O 1
ATOM 2725 N N . SER A 1 334 ? 3.536 2.395 31.050 1.00 79.12 334 SER A N 1
ATOM 2726 C CA . SER A 1 334 ? 4.736 3.199 31.383 1.00 79.12 334 SER A CA 1
ATOM 2727 C C . SER A 1 334 ? 5.838 3.228 30.317 1.00 79.12 334 SER A C 1
ATOM 2729 O O . SER A 1 334 ? 6.753 4.047 30.411 1.00 79.12 334 SER A O 1
ATOM 2731 N N . LEU A 1 335 ? 5.770 2.363 29.302 1.00 89.75 335 LEU A N 1
ATOM 2732 C CA . LEU A 1 335 ? 6.822 2.211 28.296 1.00 89.75 335 LEU A CA 1
ATOM 2733 C C . LEU A 1 335 ? 6.268 2.313 26.873 1.00 89.75 335 LEU A C 1
ATOM 2735 O O . LEU A 1 335 ? 5.210 1.761 26.557 1.00 89.75 335 LEU A O 1
ATOM 2739 N N . CYS A 1 336 ? 7.028 2.985 26.016 1.00 93.50 336 CYS A N 1
ATOM 2740 C CA . CYS A 1 336 ? 6.752 3.196 24.605 1.00 93.50 336 CYS A CA 1
ATOM 2741 C C . CYS A 1 336 ? 7.910 2.650 23.766 1.00 93.50 336 CYS A C 1
ATOM 2743 O O . CYS A 1 336 ? 9.059 2.633 24.214 1.00 93.50 336 CYS A O 1
ATOM 2745 N N . ILE A 1 337 ? 7.615 2.198 22.548 1.00 95.44 337 ILE A N 1
ATOM 2746 C CA . ILE A 1 337 ? 8.664 1.865 21.580 1.00 95.44 337 ILE A CA 1
ATOM 2747 C C . ILE A 1 337 ? 9.460 3.132 21.275 1.00 95.44 337 ILE A C 1
ATOM 2749 O O . ILE A 1 337 ? 8.876 4.173 20.986 1.00 95.44 337 ILE A O 1
ATOM 2753 N N . ASP A 1 338 ? 10.785 3.028 21.325 1.00 95.31 338 ASP A N 1
ATOM 2754 C CA . ASP A 1 338 ? 11.704 4.118 21.014 1.00 95.31 338 ASP A CA 1
ATOM 2755 C C . ASP A 1 338 ? 12.853 3.589 20.158 1.00 95.31 338 ASP A C 1
ATOM 2757 O O . ASP A 1 338 ? 13.589 2.679 20.559 1.00 95.31 338 ASP A O 1
ATOM 2761 N N . THR A 1 339 ? 13.014 4.157 18.964 1.00 94.62 339 THR A N 1
ATOM 2762 C CA . THR A 1 339 ? 14.105 3.787 18.053 1.00 94.62 339 THR A CA 1
ATOM 2763 C C . THR A 1 339 ? 15.411 4.498 18.371 1.00 94.62 339 THR A C 1
ATOM 2765 O O . THR A 1 339 ? 16.438 4.130 17.810 1.00 94.62 339 THR A O 1
ATOM 2768 N N . LYS A 1 340 ? 15.413 5.514 19.241 1.00 92.19 340 LYS A N 1
ATOM 2769 C CA . LYS A 1 340 ? 16.578 6.337 19.606 1.00 92.19 340 LYS A CA 1
ATOM 2770 C C . LYS A 1 340 ? 17.341 6.864 18.389 1.00 92.19 340 LYS A C 1
ATOM 2772 O O . LYS A 1 340 ? 18.566 6.950 18.413 1.00 92.19 340 LYS A O 1
ATOM 2777 N N . HIS A 1 341 ? 16.612 7.182 17.316 1.00 92.44 341 HIS A N 1
ATOM 2778 C CA . HIS A 1 341 ? 17.164 7.581 16.017 1.00 92.44 341 HIS A CA 1
ATOM 2779 C C . HIS A 1 341 ? 18.180 6.583 15.441 1.00 92.44 341 HIS A C 1
ATOM 2781 O O . HIS A 1 341 ? 19.143 6.975 14.780 1.00 92.44 341 HIS A O 1
ATOM 2787 N N . ALA A 1 342 ? 17.988 5.286 15.686 1.00 91.94 342 ALA A N 1
ATOM 2788 C CA . ALA A 1 342 ? 18.914 4.266 15.226 1.00 91.94 342 ALA A CA 1
ATOM 2789 C C . ALA A 1 342 ? 19.053 4.245 13.689 1.00 91.94 342 ALA A C 1
ATOM 2791 O O . ALA A 1 342 ? 18.179 4.695 12.936 1.00 91.94 342 ALA A O 1
ATOM 2792 N N . ASN A 1 343 ? 20.199 3.745 13.231 1.00 91.88 343 ASN A N 1
ATOM 2793 C CA . ASN A 1 343 ? 20.523 3.624 11.812 1.00 91.88 343 ASN A CA 1
ATOM 2794 C C . ASN A 1 343 ? 19.852 2.395 11.183 1.00 91.88 343 ASN A C 1
ATOM 2796 O O . ASN A 1 343 ? 19.254 1.566 11.868 1.00 91.88 343 ASN A O 1
ATOM 2800 N N . GLU A 1 344 ? 19.976 2.270 9.864 1.00 91.38 344 GLU A N 1
ATOM 2801 C CA . GLU A 1 344 ? 19.558 1.068 9.147 1.00 91.38 344 GLU A CA 1
ATOM 2802 C C . GLU A 1 344 ? 20.231 -0.193 9.728 1.00 91.38 344 GLU A C 1
ATOM 2804 O O . GLU A 1 344 ? 21.379 -0.158 10.177 1.00 91.38 344 GLU A O 1
ATOM 2809 N N . HIS A 1 345 ? 19.490 -1.299 9.744 1.00 91.56 345 HIS A N 1
ATOM 2810 C CA . HIS A 1 345 ? 19.806 -2.599 10.346 1.00 91.56 345 HIS A CA 1
ATOM 2811 C C . HIS A 1 345 ? 19.891 -2.638 11.879 1.00 91.56 345 HIS A C 1
ATOM 2813 O O . HIS A 1 345 ? 20.154 -3.702 12.442 1.00 91.56 345 HIS A O 1
ATOM 2819 N N . ALA A 1 346 ? 19.656 -1.527 12.577 1.00 91.50 346 ALA A N 1
ATOM 2820 C CA . ALA A 1 346 ? 19.677 -1.515 14.033 1.00 91.50 346 ALA A CA 1
ATOM 2821 C C . ALA A 1 346 ? 18.366 -2.043 14.633 1.00 91.50 346 ALA A C 1
ATOM 2823 O O . ALA A 1 346 ? 17.272 -1.740 14.151 1.00 91.50 346 ALA A O 1
ATOM 2824 N N . THR A 1 347 ? 18.486 -2.796 15.727 1.00 93.69 347 THR A N 1
ATOM 2825 C CA . THR A 1 347 ? 17.364 -3.154 16.603 1.00 93.69 347 THR A CA 1
ATOM 2826 C C . THR A 1 347 ? 17.013 -1.996 17.529 1.00 93.69 347 THR A C 1
ATOM 2828 O O . THR A 1 347 ? 17.880 -1.205 17.904 1.00 93.69 347 THR A O 1
ATOM 2831 N N . PHE A 1 348 ? 15.766 -1.955 17.976 1.00 94.94 348 PHE A N 1
ATOM 2832 C CA . PHE A 1 348 ? 15.265 -0.966 18.925 1.00 94.94 348 PHE A CA 1
ATOM 2833 C C . PHE A 1 348 ? 14.424 -1.627 20.022 1.00 94.94 348 PHE A C 1
ATOM 2835 O O . PHE A 1 348 ? 14.173 -2.833 19.992 1.00 94.94 348 PHE A O 1
ATOM 2842 N N . GLY A 1 349 ? 14.045 -0.845 21.030 1.00 94.38 349 GLY A N 1
ATOM 2843 C CA . GLY A 1 349 ? 13.459 -1.363 22.260 1.00 94.38 349 GLY A CA 1
ATOM 2844 C C . GLY A 1 349 ? 12.383 -0.456 22.838 1.00 94.38 349 GLY A C 1
ATOM 2845 O O . GLY A 1 349 ? 11.783 0.363 22.141 1.00 94.38 349 GLY A O 1
ATOM 2846 N N . LEU A 1 350 ? 12.163 -0.617 24.138 1.00 93.44 350 LEU A N 1
ATOM 2847 C CA . LEU A 1 350 ? 11.263 0.209 24.930 1.00 93.44 350 LEU A CA 1
ATOM 2848 C C . LEU A 1 350 ? 12.031 1.276 25.726 1.00 93.44 350 LEU A C 1
ATOM 2850 O O . LEU A 1 350 ? 13.091 1.007 26.299 1.00 93.44 350 LEU A O 1
ATOM 2854 N N . ASP A 1 351 ? 11.455 2.468 25.842 1.00 92.81 351 ASP A N 1
ATOM 2855 C CA . ASP A 1 351 ? 11.871 3.499 26.796 1.00 92.81 351 ASP A CA 1
ATOM 2856 C C . ASP A 1 351 ? 10.643 4.172 27.432 1.00 92.81 351 ASP A C 1
ATOM 2858 O O . ASP A 1 351 ? 9.498 3.874 27.093 1.00 92.81 351 ASP A O 1
ATOM 2862 N N . LEU A 1 352 ? 10.872 5.057 28.399 1.00 90.88 352 LEU A N 1
ATOM 2863 C CA . LEU A 1 352 ? 9.811 5.850 29.011 1.00 90.88 352 LEU A CA 1
ATOM 2864 C C . LEU A 1 352 ? 9.122 6.726 27.956 1.00 90.88 352 LEU A C 1
ATOM 2866 O O . LEU A 1 352 ? 9.792 7.355 27.133 1.00 90.88 352 LEU A O 1
ATOM 2870 N N . CYS A 1 353 ? 7.791 6.783 28.002 1.00 90.75 353 CYS A N 1
ATOM 2871 C CA . CYS A 1 353 ? 6.998 7.537 27.034 1.00 90.75 353 CYS A CA 1
ATOM 2872 C C . CYS A 1 353 ? 7.309 9.044 27.105 1.00 90.75 353 CYS A C 1
ATOM 2874 O O . CYS A 1 353 ? 7.162 9.671 28.156 1.00 90.75 353 CYS A O 1
ATOM 2876 N N . LEU A 1 354 ? 7.714 9.649 25.984 1.00 90.06 354 LEU A N 1
ATOM 2877 C CA . LEU A 1 354 ? 8.113 11.064 25.916 1.00 90.06 354 LEU A CA 1
ATOM 2878 C C . LEU A 1 354 ? 6.958 12.020 26.237 1.00 90.06 354 LEU A C 1
ATOM 2880 O O . LEU A 1 354 ? 7.186 13.085 26.808 1.00 90.06 354 LEU A O 1
ATOM 2884 N N . ARG A 1 355 ? 5.715 11.645 25.907 1.00 84.25 355 ARG A N 1
ATOM 2885 C CA . ARG A 1 355 ? 4.524 12.445 26.240 1.00 84.25 355 ARG A CA 1
ATOM 2886 C C . ARG A 1 355 ? 4.294 12.588 27.741 1.00 84.25 355 ARG A C 1
ATOM 2888 O O . ARG A 1 355 ? 3.789 13.622 28.171 1.00 84.25 355 ARG A O 1
ATOM 2895 N N . ASP A 1 356 ? 4.694 11.585 28.515 1.00 85.06 356 ASP A N 1
ATOM 2896 C CA . ASP A 1 356 ? 4.472 11.541 29.960 1.00 85.06 356 ASP A CA 1
ATOM 2897 C C . ASP A 1 356 ? 5.658 12.151 30.736 1.00 85.06 356 ASP A C 1
ATOM 2899 O O . ASP A 1 356 ? 5.536 12.486 31.914 1.00 85.06 356 ASP A O 1
ATOM 2903 N N . HIS A 1 357 ? 6.810 12.340 30.076 1.00 81.12 357 HIS A N 1
ATOM 2904 C CA . HIS A 1 357 ? 8.053 12.807 30.690 1.00 81.12 357 HIS A CA 1
ATOM 2905 C C . HIS A 1 357 ? 8.705 13.949 29.894 1.00 81.12 357 HIS A C 1
ATOM 2907 O O . HIS A 1 357 ? 9.470 13.729 28.952 1.00 81.12 357 HIS A O 1
ATOM 2913 N N . GLN A 1 358 ? 8.457 15.190 30.324 1.00 73.94 358 GLN A N 1
ATOM 2914 C CA . GLN A 1 358 ? 9.046 16.390 29.719 1.00 73.94 358 GLN A CA 1
ATOM 2915 C C . GLN A 1 358 ? 10.579 16.439 29.886 1.00 73.94 358 GLN A C 1
ATOM 2917 O O . GLN A 1 358 ? 11.115 16.083 30.934 1.00 73.94 358 GLN A O 1
ATOM 2922 N N . GLY A 1 359 ? 11.290 16.918 28.855 1.00 72.81 359 GLY A N 1
ATOM 2923 C CA . GLY A 1 359 ? 12.748 17.125 28.882 1.00 72.81 359 GLY A CA 1
ATOM 2924 C C . GLY A 1 359 ? 13.598 15.939 28.409 1.00 72.81 359 GLY A C 1
ATOM 2925 O O . GLY A 1 359 ? 14.820 15.977 28.541 1.00 72.81 359 GLY A O 1
ATOM 2926 N N . ARG A 1 360 ? 12.980 14.894 27.850 1.00 78.62 360 ARG A N 1
ATOM 2927 C CA . ARG A 1 360 ? 13.674 13.752 27.237 1.00 78.62 360 ARG A CA 1
ATOM 2928 C C . ARG A 1 360 ? 13.652 13.819 25.710 1.00 78.62 360 ARG A C 1
ATOM 2930 O O . ARG A 1 360 ? 12.732 14.375 25.118 1.00 78.62 360 ARG A O 1
ATOM 2937 N N . SER A 1 361 ? 14.677 13.242 25.088 1.00 83.00 361 SER A N 1
ATOM 2938 C CA . SER A 1 361 ? 14.821 13.116 23.635 1.00 83.00 361 SER A CA 1
ATOM 2939 C C . SER A 1 361 ? 14.749 11.650 23.220 1.00 83.00 361 SER A C 1
ATOM 2941 O O . SER A 1 361 ? 15.389 10.807 23.848 1.00 83.00 361 SER A O 1
ATOM 2943 N N . GLY A 1 362 ? 14.033 11.365 22.141 1.00 88.50 362 GLY A N 1
ATOM 2944 C CA . GLY A 1 362 ? 13.886 10.030 21.575 1.00 88.50 362 GLY A CA 1
ATOM 2945 C C . GLY A 1 362 ? 13.028 10.081 20.316 1.00 88.50 362 GLY A C 1
ATOM 2946 O O . GLY A 1 362 ? 12.545 11.147 19.926 1.00 88.50 362 GLY A O 1
ATOM 2947 N N . GLU A 1 363 ? 12.823 8.928 19.690 1.00 93.88 363 GLU A N 1
ATOM 2948 C CA . GLU A 1 363 ? 12.050 8.800 18.453 1.00 93.88 363 GLU A CA 1
ATOM 2949 C C . GLU A 1 363 ? 10.886 7.836 18.700 1.00 93.88 363 GLU A C 1
ATOM 2951 O O . GLU A 1 363 ? 11.018 6.622 18.557 1.00 93.88 363 GLU A O 1
ATOM 2956 N N . GLN A 1 364 ? 9.757 8.407 19.143 1.00 94.69 364 GLN A N 1
ATOM 2957 C CA . GLN A 1 364 ? 8.553 7.671 19.558 1.00 94.69 364 GLN A CA 1
ATOM 2958 C C . GLN A 1 364 ? 7.287 8.051 18.769 1.00 94.69 364 GLN A C 1
ATOM 2960 O O . GLN A 1 364 ? 6.212 7.559 19.090 1.00 94.69 364 GLN A O 1
ATOM 2965 N N . ASP A 1 365 ? 7.371 8.933 17.766 1.00 94.81 365 ASP A N 1
ATOM 2966 C CA . ASP A 1 365 ? 6.232 9.271 16.895 1.00 94.81 365 ASP A CA 1
ATOM 2967 C C . ASP A 1 365 ? 6.300 8.424 15.618 1.00 94.81 365 ASP A C 1
ATOM 2969 O O . ASP A 1 365 ? 7.187 8.609 14.778 1.00 94.81 365 ASP A O 1
ATOM 2973 N N . PHE A 1 366 ? 5.378 7.473 15.485 1.00 96.50 366 PHE A N 1
ATOM 2974 C CA . PHE A 1 366 ? 5.322 6.517 14.383 1.00 96.50 366 PHE A CA 1
ATOM 2975 C C . PHE A 1 366 ? 4.087 6.738 13.516 1.00 96.50 366 PHE A C 1
ATOM 2977 O O . PHE A 1 366 ? 3.071 7.285 13.947 1.00 96.50 366 PHE A O 1
ATOM 2984 N N . GLU A 1 367 ? 4.147 6.248 12.284 1.00 95.19 367 GLU A N 1
ATOM 2985 C CA . GLU A 1 367 ? 2.994 6.114 11.405 1.00 95.19 367 GLU A CA 1
ATOM 2986 C C . GLU A 1 367 ? 2.844 4.670 10.925 1.00 95.19 367 GLU A C 1
ATOM 2988 O O . GLU A 1 367 ? 3.808 4.042 10.487 1.00 95.19 367 GLU A O 1
ATOM 2993 N N . LEU A 1 368 ? 1.613 4.157 10.995 1.00 94.50 368 LEU A N 1
ATOM 2994 C CA . LEU A 1 368 ? 1.187 2.981 10.248 1.00 94.50 368 LEU A CA 1
ATOM 2995 C C . LEU A 1 368 ? 0.698 3.472 8.884 1.00 94.50 368 LEU A C 1
ATOM 2997 O O . LEU A 1 368 ? -0.443 3.925 8.737 1.00 94.50 368 LEU A O 1
ATOM 3001 N N . GLY A 1 369 ? 1.593 3.437 7.902 1.00 88.81 369 GLY A N 1
ATOM 3002 C CA . GLY A 1 369 ? 1.372 3.957 6.561 1.00 88.81 369 GLY A CA 1
ATOM 3003 C C . GLY A 1 369 ? 0.245 3.235 5.823 1.00 88.81 369 GLY A C 1
ATOM 3004 O O . GLY A 1 369 ? -0.117 2.102 6.135 1.00 88.81 369 GLY A O 1
ATOM 3005 N N . TRP A 1 370 ? -0.305 3.865 4.783 1.00 85.94 370 TRP A N 1
ATOM 3006 C CA . TRP A 1 370 ? -1.382 3.288 3.964 1.00 85.94 370 TRP A CA 1
ATOM 3007 C C . TRP A 1 370 ? -0.988 1.982 3.243 1.00 85.94 370 TRP A C 1
ATOM 3009 O O . TRP A 1 370 ? -1.861 1.200 2.855 1.00 85.94 370 TRP A O 1
ATOM 3019 N N . ARG A 1 371 ? 0.319 1.707 3.089 1.00 84.88 371 ARG A N 1
ATOM 3020 C CA . ARG A 1 371 ? 0.832 0.418 2.590 1.00 84.88 371 ARG A CA 1
ATOM 3021 C C . ARG A 1 371 ? 0.951 -0.647 3.677 1.00 84.88 371 ARG A C 1
ATOM 3023 O O . ARG A 1 371 ? 1.375 -1.758 3.360 1.00 84.88 371 ARG A O 1
ATOM 3030 N N . GLN A 1 372 ? 0.523 -0.331 4.899 1.00 90.06 372 GLN A N 1
ATOM 3031 C CA . GLN A 1 372 ? 0.573 -1.201 6.069 1.00 90.06 372 GLN A CA 1
ATOM 3032 C C . GLN A 1 372 ? 2.014 -1.511 6.506 1.00 90.06 372 GLN A C 1
ATOM 3034 O O . GLN A 1 372 ? 2.328 -2.628 6.898 1.00 90.06 372 GLN A O 1
ATOM 3039 N N . ASP A 1 373 ? 2.891 -0.515 6.408 1.00 93.69 373 ASP A N 1
ATOM 3040 C CA . ASP A 1 373 ? 4.239 -0.469 6.974 1.00 93.69 373 ASP A CA 1
ATOM 3041 C C . ASP A 1 373 ? 4.265 0.452 8.203 1.00 93.69 373 ASP A C 1
ATOM 3043 O O . ASP A 1 373 ? 3.513 1.424 8.261 1.00 93.69 373 ASP A O 1
ATOM 3047 N N . ILE A 1 374 ? 5.110 0.151 9.192 1.00 97.06 374 ILE A N 1
ATOM 3048 C CA . ILE A 1 374 ? 5.308 1.010 10.371 1.00 97.06 374 ILE A CA 1
ATOM 3049 C C . ILE A 1 374 ? 6.650 1.716 10.229 1.00 97.06 374 ILE A C 1
ATOM 3051 O O . ILE A 1 374 ? 7.660 1.053 9.996 1.00 97.06 374 ILE A O 1
ATOM 3055 N N . ARG A 1 375 ? 6.678 3.039 10.396 1.00 95.19 375 ARG A N 1
ATOM 3056 C CA . ARG A 1 375 ? 7.913 3.832 10.323 1.00 95.19 375 ARG A CA 1
ATOM 3057 C C . ARG A 1 375 ? 7.909 5.023 11.278 1.00 95.19 375 ARG A C 1
ATOM 3059 O O . ARG A 1 375 ? 6.835 5.560 11.558 1.00 95.19 375 ARG A O 1
ATOM 3066 N N . PRO A 1 376 ? 9.082 5.471 11.761 1.00 95.62 376 PRO A N 1
ATOM 3067 C CA . PRO A 1 376 ? 9.198 6.755 12.435 1.00 95.62 376 PRO A CA 1
ATOM 3068 C C . PRO A 1 376 ? 8.786 7.886 11.494 1.00 95.62 376 PRO A C 1
ATOM 3070 O O . PRO A 1 376 ? 9.152 7.904 10.312 1.00 95.62 376 PRO A O 1
ATOM 3073 N N . LYS A 1 377 ? 8.029 8.848 12.012 1.00 90.50 377 LYS A N 1
ATOM 3074 C CA . LYS A 1 377 ? 7.510 9.950 11.208 1.00 90.50 377 LYS A CA 1
ATOM 3075 C C . LYS A 1 377 ? 8.652 10.772 10.607 1.00 90.50 377 LYS A C 1
ATOM 3077 O O . LYS A 1 377 ? 9.538 11.244 11.313 1.00 90.50 377 LYS A O 1
ATOM 3082 N N . GLY A 1 378 ? 8.619 10.955 9.288 1.00 84.38 378 GLY A N 1
ATOM 3083 C CA . GLY A 1 378 ? 9.645 11.701 8.551 1.00 84.38 378 GLY A CA 1
ATOM 3084 C C . GLY A 1 378 ? 10.901 10.901 8.182 1.00 84.38 378 GLY A C 1
ATOM 3085 O O . GLY A 1 378 ? 11.834 11.491 7.639 1.00 84.38 378 GLY A O 1
ATOM 3086 N N . ARG A 1 379 ? 10.938 9.581 8.424 1.00 87.81 379 ARG A N 1
ATOM 3087 C CA . ARG A 1 379 ? 12.038 8.704 7.988 1.00 87.81 379 ARG A CA 1
ATOM 3088 C C . ARG A 1 379 ? 11.617 7.753 6.868 1.00 87.81 379 ARG A C 1
ATOM 3090 O O . ARG A 1 379 ? 10.495 7.262 6.825 1.00 87.81 379 ARG A O 1
ATOM 3097 N N . GLU A 1 380 ? 12.569 7.445 5.989 1.00 88.50 380 GLU A N 1
ATOM 3098 C CA . GLU A 1 380 ? 12.459 6.428 4.926 1.00 88.50 380 GLU A CA 1
ATOM 3099 C C . GLU A 1 380 ? 12.891 5.026 5.426 1.00 88.50 380 GLU A C 1
ATOM 3101 O O . GLU A 1 380 ? 13.292 4.167 4.642 1.00 88.50 380 GLU A O 1
ATOM 3106 N N . LEU A 1 381 ? 12.834 4.797 6.746 1.00 94.69 381 LEU A N 1
ATOM 3107 C CA . LEU A 1 381 ? 13.135 3.515 7.385 1.00 94.69 381 LEU A CA 1
ATOM 3108 C C . LEU A 1 381 ? 11.872 2.926 8.007 1.00 94.69 381 LEU A C 1
ATOM 3110 O O . LEU A 1 381 ? 11.169 3.610 8.744 1.00 94.69 381 LEU A O 1
ATOM 3114 N N . CYS A 1 382 ? 11.619 1.655 7.737 1.00 96.25 382 CYS A N 1
ATOM 3115 C CA . CYS A 1 382 ? 10.448 0.911 8.165 1.00 96.25 382 CYS A CA 1
ATOM 3116 C C . CYS A 1 382 ? 10.841 -0.199 9.140 1.00 96.25 382 CYS A C 1
ATOM 3118 O O . CYS A 1 382 ? 11.980 -0.664 9.148 1.00 96.25 382 CYS A O 1
ATOM 3120 N N . PHE A 1 383 ? 9.880 -0.647 9.942 1.00 97.19 383 PHE A N 1
ATOM 3121 C CA . PHE A 1 383 ? 10.009 -1.859 10.739 1.00 97.19 383 PHE A CA 1
ATOM 3122 C C . PHE A 1 383 ? 10.144 -3.052 9.797 1.00 97.19 383 PHE A C 1
ATOM 3124 O O . PHE A 1 383 ? 9.331 -3.216 8.886 1.00 97.19 383 PHE A O 1
ATOM 3131 N N . ASP A 1 384 ? 11.148 -3.883 10.040 1.00 96.75 384 ASP A N 1
ATOM 3132 C CA . ASP A 1 384 ? 11.464 -5.054 9.235 1.00 96.75 384 ASP A CA 1
ATOM 3133 C C . ASP A 1 384 ? 11.708 -6.270 10.132 1.00 96.75 384 ASP A C 1
ATOM 3135 O O . ASP A 1 384 ? 12.405 -6.187 11.151 1.00 96.75 384 ASP A O 1
ATOM 3139 N N . VAL A 1 385 ? 11.104 -7.401 9.767 1.00 96.12 385 VAL A N 1
ATOM 3140 C CA . VAL A 1 385 ? 11.267 -8.684 10.455 1.00 96.12 385 VAL A CA 1
ATOM 3141 C C . VAL A 1 385 ? 12.214 -9.584 9.645 1.00 96.12 385 VAL A C 1
ATOM 3143 O O . VAL A 1 385 ? 11.771 -10.252 8.703 1.00 96.12 385 VAL A O 1
ATOM 3146 N N . PRO A 1 386 ? 13.505 -9.679 10.022 1.00 90.69 386 PRO A N 1
ATOM 3147 C CA . PRO A 1 386 ? 14.525 -10.325 9.193 1.00 90.69 386 PRO A CA 1
ATOM 3148 C C . PRO A 1 386 ? 14.405 -11.855 9.155 1.00 90.69 386 PRO A C 1
ATOM 3150 O O . PRO A 1 386 ? 14.854 -12.497 8.207 1.00 90.69 386 PRO A O 1
ATOM 3153 N N . GLN A 1 387 ? 13.818 -12.464 10.189 1.00 90.06 387 GLN A N 1
ATOM 3154 C CA . GLN A 1 387 ? 13.684 -13.916 10.319 1.00 90.06 387 GLN A CA 1
ATOM 3155 C C . GLN A 1 387 ? 12.241 -14.304 10.640 1.00 90.06 387 GLN A C 1
ATOM 3157 O O . GLN A 1 387 ? 11.531 -13.605 11.355 1.00 90.06 387 GLN A O 1
ATOM 3162 N N . ARG A 1 388 ? 11.796 -15.459 10.134 1.00 86.31 388 ARG A N 1
ATOM 3163 C CA . ARG A 1 388 ? 10.411 -15.935 10.310 1.00 86.31 388 ARG A CA 1
ATOM 3164 C C . ARG A 1 388 ? 10.162 -16.697 11.621 1.00 86.31 388 ARG A C 1
ATOM 3166 O O . ARG A 1 388 ? 9.124 -17.337 11.763 1.00 86.31 388 ARG A O 1
ATOM 3173 N N . SER A 1 389 ? 11.109 -16.670 12.551 1.00 88.44 389 SER A N 1
ATOM 3174 C CA . SER A 1 389 ? 11.054 -17.386 13.828 1.00 88.44 389 SER A CA 1
ATOM 3175 C C . SER A 1 389 ? 10.448 -16.545 14.954 1.00 88.44 389 SER A C 1
ATOM 3177 O O . SER A 1 389 ? 10.397 -15.319 14.893 1.00 88.44 389 SER A O 1
ATOM 3179 N N . LYS A 1 390 ? 10.005 -17.226 16.014 1.00 89.12 390 LYS A N 1
ATOM 3180 C CA . LYS A 1 390 ? 9.648 -16.589 17.289 1.00 89.12 390 LYS A CA 1
ATOM 3181 C C . LYS A 1 390 ? 10.886 -15.975 17.938 1.00 89.12 390 LYS A C 1
ATOM 3183 O O . LYS A 1 390 ? 11.999 -16.435 17.688 1.00 89.12 390 LYS A O 1
ATOM 3188 N N . ARG A 1 391 ? 10.677 -14.969 18.788 1.00 90.94 391 ARG A N 1
ATOM 3189 C CA . ARG A 1 391 ? 11.722 -14.204 19.488 1.00 90.94 391 ARG A CA 1
ATOM 3190 C C . ARG A 1 391 ? 12.701 -13.477 18.560 1.00 90.94 391 ARG A C 1
ATOM 3192 O O . ARG A 1 391 ? 13.755 -13.035 19.000 1.00 90.94 391 ARG A O 1
ATOM 3199 N N . THR A 1 392 ? 12.345 -13.298 17.289 1.00 92.50 392 THR A N 1
ATOM 3200 C CA . THR A 1 392 ? 13.114 -12.468 16.359 1.00 92.50 392 THR A CA 1
ATOM 3201 C C . THR A 1 392 ? 12.898 -10.989 16.672 1.00 92.50 392 THR A C 1
ATOM 3203 O O . THR A 1 392 ? 11.757 -10.531 16.725 1.00 92.50 392 THR A O 1
ATOM 3206 N N . SER A 1 393 ? 13.988 -10.241 16.853 1.00 93.25 393 SER A N 1
ATOM 3207 C CA . SER A 1 393 ? 13.959 -8.784 17.009 1.00 93.25 393 SER A CA 1
ATOM 3208 C C . SER A 1 393 ? 13.591 -8.080 15.704 1.00 93.25 393 SER A C 1
ATOM 3210 O O . SER A 1 393 ? 13.938 -8.539 14.615 1.00 93.25 393 SER A O 1
ATOM 3212 N N . ILE A 1 394 ? 12.919 -6.939 15.832 1.00 95.25 394 ILE A N 1
ATOM 3213 C CA . ILE A 1 394 ? 12.593 -6.052 14.715 1.00 95.25 394 ILE A CA 1
ATOM 3214 C C . ILE A 1 394 ? 13.766 -5.100 14.491 1.00 95.25 394 ILE A C 1
ATOM 3216 O O . ILE A 1 394 ? 14.386 -4.631 15.451 1.00 95.25 394 ILE A O 1
ATOM 3220 N N . VAL A 1 395 ? 14.071 -4.822 13.227 1.00 96.12 395 VAL A N 1
ATOM 3221 C CA . VAL A 1 395 ? 15.101 -3.858 12.826 1.00 96.12 395 VAL A CA 1
ATOM 3222 C C . VAL A 1 395 ? 14.491 -2.723 12.013 1.00 96.12 395 VAL A C 1
ATOM 3224 O O . VAL A 1 395 ? 13.373 -2.836 11.511 1.00 96.12 395 VAL A O 1
ATOM 3227 N N . LEU A 1 396 ? 15.225 -1.622 11.879 1.00 96.25 396 LEU A N 1
ATOM 3228 C CA . LEU A 1 396 ? 14.922 -0.593 10.887 1.00 96.25 396 LEU A CA 1
ATOM 3229 C C . LEU A 1 396 ? 15.568 -0.953 9.545 1.00 96.25 396 LEU A C 1
ATOM 3231 O O . LEU A 1 396 ? 16.768 -1.211 9.496 1.00 96.25 396 LEU A O 1
ATOM 3235 N N . PHE A 1 397 ? 14.805 -0.935 8.457 1.00 95.19 397 PHE A N 1
ATOM 3236 C CA . PHE A 1 397 ? 15.301 -1.199 7.101 1.00 95.19 397 PHE A CA 1
ATOM 3237 C C . PHE A 1 397 ? 14.722 -0.199 6.095 1.00 95.19 397 PHE A C 1
ATOM 3239 O O . PHE A 1 397 ? 13.665 0.382 6.347 1.00 95.19 397 PHE A O 1
ATOM 3246 N N . ALA A 1 398 ? 15.395 0.035 4.966 1.00 91.94 398 ALA A N 1
ATOM 3247 C CA . ALA A 1 398 ? 14.882 0.911 3.914 1.00 91.94 398 ALA A CA 1
ATOM 3248 C C . ALA A 1 398 ? 13.473 0.501 3.443 1.00 91.94 398 ALA A C 1
ATOM 3250 O O . ALA A 1 398 ? 13.251 -0.617 2.976 1.00 91.94 398 ALA A O 1
ATOM 3251 N N . CYS A 1 399 ? 12.519 1.435 3.509 1.00 89.06 399 CYS A N 1
ATOM 3252 C CA . CYS A 1 399 ? 11.132 1.164 3.148 1.00 89.06 399 CYS A CA 1
ATOM 3253 C C . CYS A 1 399 ? 10.984 0.756 1.671 1.00 89.06 399 CYS A C 1
ATOM 3255 O O . CYS A 1 399 ? 11.078 1.594 0.776 1.00 89.06 399 CYS A O 1
ATOM 3257 N N . HIS A 1 400 ? 10.664 -0.510 1.391 1.00 82.25 400 HIS A N 1
ATOM 3258 C CA . HIS A 1 400 ? 10.555 -0.995 0.005 1.00 82.25 400 HIS A CA 1
ATOM 3259 C C . HIS A 1 400 ? 9.115 -1.065 -0.540 1.00 82.25 400 HIS A C 1
ATOM 3261 O O . HIS A 1 400 ? 8.912 -1.224 -1.742 1.00 82.25 400 HIS A O 1
ATOM 3267 N N . GLY A 1 401 ? 8.090 -0.956 0.314 1.00 80.00 401 GLY A N 1
ATOM 3268 C CA . GLY A 1 401 ? 6.683 -0.861 -0.110 1.00 80.00 401 GLY A CA 1
ATOM 3269 C C . GLY A 1 401 ? 6.101 -2.114 -0.785 1.00 80.00 401 GLY A C 1
ATOM 3270 O O . GLY A 1 401 ? 5.004 -2.046 -1.340 1.00 80.00 401 GLY A O 1
ATOM 3271 N N . MET A 1 402 ? 6.802 -3.252 -0.723 1.00 78.81 402 MET A N 1
ATOM 3272 C CA . MET A 1 402 ? 6.389 -4.525 -1.342 1.00 78.81 402 MET A CA 1
ATOM 3273 C C . MET A 1 402 ? 5.593 -5.433 -0.394 1.00 78.81 402 MET A C 1
ATOM 3275 O O . MET A 1 402 ? 5.385 -6.605 -0.704 1.00 78.81 402 MET A O 1
ATOM 3279 N N . ARG A 1 403 ? 5.159 -4.916 0.765 1.00 81.75 403 ARG A N 1
ATOM 3280 C CA . ARG A 1 403 ? 4.639 -5.733 1.879 1.00 81.75 403 ARG A CA 1
ATOM 3281 C C . ARG A 1 403 ? 5.686 -6.783 2.290 1.00 81.75 403 ARG A C 1
ATOM 3283 O O . ARG A 1 403 ? 6.867 -6.475 2.264 1.00 81.75 403 ARG A O 1
ATOM 3290 N N . GLY A 1 404 ? 5.306 -7.992 2.703 1.00 87.94 404 GLY A N 1
ATOM 3291 C CA . GLY A 1 404 ? 6.271 -9.015 3.126 1.00 87.94 404 GLY A CA 1
ATOM 3292 C C . GLY A 1 404 ? 6.765 -8.804 4.560 1.00 87.94 404 GLY A C 1
ATOM 3293 O O . GLY A 1 404 ? 5.943 -8.726 5.467 1.00 87.94 404 GLY A O 1
ATOM 3294 N N . ASN A 1 405 ? 8.084 -8.738 4.756 1.00 92.25 405 ASN A N 1
ATOM 3295 C CA . ASN A 1 405 ? 8.753 -8.556 6.057 1.00 92.25 405 ASN A CA 1
ATOM 3296 C C . ASN A 1 405 ? 8.543 -7.171 6.696 1.00 92.25 405 ASN A C 1
ATOM 3298 O O . ASN A 1 405 ? 8.886 -6.984 7.859 1.00 92.25 405 ASN A O 1
ATOM 3302 N N . GLN A 1 406 ? 7.949 -6.231 5.959 1.00 95.62 406 GLN A N 1
ATOM 3303 C CA . GLN A 1 406 ? 7.527 -4.928 6.474 1.00 95.62 406 GLN A CA 1
ATOM 3304 C C . GLN A 1 406 ? 5.998 -4.768 6.534 1.00 95.62 406 GLN A C 1
ATOM 3306 O O . GLN A 1 406 ? 5.493 -3.648 6.581 1.00 95.62 406 GLN A O 1
ATOM 3311 N N . HIS A 1 407 ? 5.231 -5.862 6.450 1.00 94.12 407 HIS A N 1
ATOM 3312 C CA . HIS A 1 407 ? 3.767 -5.801 6.401 1.00 94.12 407 HIS A CA 1
ATOM 3313 C C . HIS A 1 407 ? 3.144 -6.031 7.778 1.00 94.12 407 HIS A C 1
ATOM 3315 O O . HIS A 1 407 ? 3.077 -7.164 8.260 1.00 94.12 407 HIS A O 1
ATOM 3321 N N . PHE A 1 408 ? 2.627 -4.959 8.371 1.00 94.62 408 PHE A N 1
ATOM 3322 C CA . PHE A 1 408 ? 1.991 -4.943 9.681 1.00 94.62 408 PHE A CA 1
ATOM 3323 C C . PHE A 1 408 ? 0.529 -4.508 9.605 1.00 94.62 408 PHE A C 1
ATOM 3325 O O . PHE A 1 408 ? 0.179 -3.528 8.957 1.00 94.62 408 PHE A O 1
ATOM 3332 N N . VAL A 1 409 ? -0.339 -5.213 10.318 1.00 89.94 409 VAL A N 1
ATOM 3333 C CA . VAL A 1 409 ? -1.752 -4.867 10.467 1.00 89.94 409 VAL A CA 1
ATOM 3334 C C . VAL A 1 409 ? -2.033 -4.650 11.940 1.00 89.94 409 VAL A C 1
ATOM 3336 O O . VAL A 1 409 ? -1.742 -5.515 12.762 1.00 89.94 409 VAL A O 1
ATOM 3339 N N . TYR A 1 410 ? -2.612 -3.501 12.271 1.00 87.94 410 TYR A N 1
ATOM 3340 C CA . TYR A 1 410 ? -3.104 -3.252 13.615 1.00 87.94 410 TYR A CA 1
ATOM 3341 C C . TYR A 1 410 ? -4.529 -3.794 13.751 1.00 87.94 410 TYR A C 1
ATOM 3343 O O . TYR A 1 410 ? -5.467 -3.273 13.144 1.00 87.94 410 TYR A O 1
ATOM 3351 N N . ASP A 1 411 ? -4.678 -4.868 14.520 1.00 77.44 411 ASP A N 1
ATOM 3352 C CA . ASP A 1 411 ? -5.971 -5.424 14.889 1.00 77.44 411 ASP A CA 1
ATOM 3353 C C . ASP A 1 411 ? -6.514 -4.674 16.105 1.00 77.44 411 ASP A C 1
ATOM 3355 O O . ASP A 1 411 ? -6.135 -4.935 17.247 1.00 77.44 411 ASP A O 1
ATOM 3359 N N . ILE A 1 412 ? -7.429 -3.745 15.839 1.00 66.62 412 ILE A N 1
ATOM 3360 C CA . ILE A 1 412 ? -8.068 -2.898 16.851 1.00 66.62 412 ILE A CA 1
ATOM 3361 C C . ILE A 1 412 ? -8.880 -3.734 17.857 1.00 66.62 412 ILE A C 1
ATOM 3363 O O . ILE A 1 412 ? -9.076 -3.292 18.985 1.00 66.62 412 ILE A O 1
ATOM 3367 N N . ASN A 1 413 ? -9.345 -4.934 17.484 1.00 60.72 413 ASN A N 1
ATOM 3368 C CA . ASN A 1 413 ? -10.158 -5.767 18.375 1.00 60.72 413 ASN A CA 1
ATOM 3369 C C . ASN A 1 413 ? -9.312 -6.455 19.447 1.00 60.72 413 ASN A C 1
ATOM 3371 O O . ASN A 1 413 ? -9.758 -6.582 20.583 1.00 60.72 413 ASN A O 1
ATOM 3375 N N . ASN A 1 414 ? -8.106 -6.893 19.079 1.00 66.44 414 ASN A N 1
ATOM 3376 C CA . ASN A 1 414 ? -7.195 -7.614 19.969 1.00 66.44 414 ASN A CA 1
ATOM 3377 C C . ASN A 1 414 ? -6.029 -6.743 20.467 1.00 66.44 414 ASN A C 1
ATOM 3379 O O . ASN A 1 414 ? -5.171 -7.236 21.189 1.00 66.44 414 ASN A O 1
ATOM 3383 N N . TYR A 1 415 ? -5.972 -5.468 20.062 1.00 77.44 415 TYR A N 1
ATOM 3384 C CA . TYR A 1 415 ? -4.858 -4.546 20.321 1.00 77.44 415 TYR A CA 1
ATOM 3385 C C . TYR A 1 415 ? -3.492 -5.104 19.884 1.00 77.44 415 TYR A C 1
ATOM 3387 O O . TYR A 1 415 ? -2.451 -4.763 20.443 1.00 77.44 415 TYR A O 1
ATOM 3395 N N . HIS A 1 416 ? -3.487 -5.960 18.861 1.00 85.12 416 HIS A N 1
ATOM 3396 C CA . HIS A 1 416 ? -2.283 -6.607 18.357 1.00 85.12 416 HIS A CA 1
ATOM 3397 C C . HIS A 1 416 ? -1.762 -5.910 17.107 1.00 85.12 416 HIS A C 1
ATOM 3399 O O . HIS A 1 416 ? -2.514 -5.595 16.185 1.00 85.12 416 HIS A O 1
ATOM 3405 N N . ILE A 1 417 ? -0.443 -5.760 17.026 1.00 91.88 417 ILE A N 1
ATOM 3406 C CA . ILE A 1 417 ? 0.242 -5.434 15.777 1.00 91.88 417 ILE A CA 1
ATOM 3407 C C . ILE A 1 417 ? 0.702 -6.758 15.161 1.00 91.88 417 ILE A C 1
ATOM 3409 O O . ILE A 1 417 ? 1.698 -7.348 15.577 1.00 91.88 417 ILE A O 1
ATOM 3413 N N . LEU A 1 418 ? -0.067 -7.254 14.195 1.00 90.88 418 LEU A N 1
ATOM 3414 C CA . LEU A 1 418 ? 0.184 -8.499 13.476 1.00 90.88 418 LEU A CA 1
ATOM 3415 C C . LEU A 1 418 ? 1.186 -8.261 12.350 1.00 90.88 418 LEU A C 1
ATOM 3417 O O . LEU A 1 418 ? 0.929 -7.466 11.451 1.00 90.88 418 LEU A O 1
ATOM 3421 N N . HIS A 1 419 ? 2.261 -9.036 12.318 1.00 93.56 419 HIS A N 1
ATOM 3422 C CA . HIS A 1 419 ? 3.109 -9.148 11.143 1.00 93.56 419 HIS A CA 1
ATOM 3423 C C . HIS A 1 419 ? 2.540 -10.204 10.188 1.00 93.56 419 HIS A C 1
ATOM 3425 O O . HIS A 1 419 ? 2.526 -11.408 10.470 1.00 93.56 419 HIS A O 1
ATOM 3431 N N . VAL A 1 420 ? 2.044 -9.755 9.036 1.00 84.94 420 VAL A N 1
ATOM 3432 C CA . VAL A 1 420 ? 1.222 -10.573 8.132 1.00 84.94 420 VAL A CA 1
ATOM 3433 C C . VAL A 1 420 ? 2.008 -11.743 7.546 1.00 84.94 420 VAL A C 1
ATOM 3435 O O . VAL A 1 420 ? 1.473 -12.849 7.446 1.00 84.94 420 VAL A O 1
ATOM 3438 N N . ALA A 1 421 ? 3.279 -11.530 7.193 1.00 82.44 421 ALA A N 1
ATOM 3439 C CA . ALA A 1 421 ? 4.093 -12.550 6.536 1.00 82.44 421 ALA A CA 1
ATOM 3440 C C . ALA A 1 421 ? 4.458 -13.727 7.454 1.00 82.44 421 ALA A C 1
ATOM 3442 O O . ALA A 1 421 ? 4.546 -14.857 6.976 1.00 82.44 421 ALA A O 1
ATOM 3443 N N . THR A 1 422 ? 4.664 -13.488 8.754 1.00 87.00 422 THR A N 1
ATOM 3444 C CA . THR A 1 422 ? 4.999 -14.557 9.717 1.00 87.00 422 THR A CA 1
ATOM 3445 C C . THR A 1 422 ? 3.800 -15.045 10.518 1.00 87.00 422 THR A C 1
ATOM 3447 O O . THR A 1 422 ? 3.897 -16.092 11.150 1.00 87.00 422 THR A O 1
ATOM 3450 N N . ARG A 1 423 ? 2.678 -14.311 10.504 1.00 86.19 423 ARG A N 1
ATOM 3451 C CA . ARG A 1 423 ? 1.525 -14.533 11.395 1.00 86.19 423 ARG A CA 1
ATOM 3452 C C . ARG A 1 423 ? 1.892 -14.467 12.886 1.00 86.19 423 ARG A C 1
ATOM 3454 O O . ARG A 1 423 ? 1.207 -15.051 13.722 1.00 86.19 423 ARG A O 1
ATOM 3461 N N . LEU A 1 424 ? 2.975 -13.758 13.201 1.00 89.06 424 LEU A N 1
ATOM 3462 C CA . LEU A 1 424 ? 3.409 -13.445 14.560 1.00 89.06 424 LEU A CA 1
ATOM 3463 C C . LEU A 1 424 ? 2.974 -12.022 14.909 1.00 89.06 424 LEU A C 1
ATOM 3465 O O . LEU A 1 424 ? 2.791 -11.192 14.021 1.00 89.06 424 LEU A O 1
ATOM 3469 N N . CYS A 1 425 ? 2.825 -11.741 16.192 1.00 91.94 425 CYS A N 1
ATOM 3470 C CA . CYS A 1 425 ? 2.458 -10.431 16.699 1.00 91.94 425 CYS A CA 1
ATOM 3471 C C . CYS A 1 425 ? 3.666 -9.773 17.358 1.00 91.94 425 CYS A C 1
ATOM 3473 O O . CYS A 1 425 ? 4.568 -10.455 17.850 1.00 91.94 425 CYS A O 1
ATOM 3475 N N . LEU A 1 426 ? 3.682 -8.446 17.315 1.00 92.69 426 LEU A N 1
ATOM 3476 C CA . LEU A 1 426 ? 4.640 -7.640 18.049 1.00 92.69 426 LEU A CA 1
ATOM 3477 C C . LEU A 1 426 ? 4.431 -7.871 19.547 1.00 92.69 426 LEU A C 1
ATOM 3479 O O . LEU A 1 426 ? 3.314 -7.719 20.041 1.00 92.69 426 LEU A O 1
ATOM 3483 N N . ASP A 1 427 ? 5.499 -8.231 20.241 1.00 91.25 427 ASP A N 1
ATOM 3484 C CA . ASP A 1 427 ? 5.518 -8.474 21.677 1.00 91.25 427 ASP A CA 1
ATOM 3485 C C . ASP A 1 427 ? 6.772 -7.837 22.292 1.00 91.25 427 ASP A C 1
ATOM 3487 O O . ASP A 1 427 ? 7.688 -7.390 21.588 1.00 91.25 427 ASP A O 1
ATOM 3491 N N . CYS A 1 428 ? 6.809 -7.738 23.615 1.00 89.06 428 CYS A N 1
ATOM 3492 C CA . CYS A 1 428 ? 7.904 -7.101 24.325 1.00 89.06 428 CYS A CA 1
ATOM 3493 C C . CYS A 1 428 ? 8.196 -7.762 25.670 1.00 89.06 428 CYS A C 1
ATOM 3495 O O . CYS A 1 428 ? 7.334 -8.364 26.303 1.00 89.06 428 CYS A O 1
ATOM 3497 N N . ASP A 1 429 ? 9.432 -7.602 26.128 1.00 86.19 429 ASP A N 1
ATOM 3498 C CA . ASP A 1 429 ? 9.859 -7.985 27.467 1.00 86.19 429 ASP A CA 1
ATOM 3499 C C . ASP A 1 429 ? 10.138 -6.706 28.264 1.00 86.19 429 ASP A C 1
ATOM 3501 O O . ASP A 1 429 ? 10.979 -5.888 27.884 1.00 86.19 429 ASP A O 1
ATOM 3505 N N . LEU A 1 430 ? 9.377 -6.494 29.340 1.00 82.88 430 LEU A N 1
ATOM 3506 C CA . LEU A 1 430 ? 9.398 -5.241 30.103 1.00 82.88 430 LEU A CA 1
ATOM 3507 C C . LEU A 1 430 ? 10.668 -5.074 30.949 1.00 82.88 430 LEU A C 1
ATOM 3509 O O . LEU A 1 430 ? 11.054 -3.944 31.245 1.00 82.88 430 LEU A O 1
ATOM 3513 N N . GLU A 1 431 ? 11.313 -6.176 31.334 1.00 82.56 431 GLU A N 1
ATOM 3514 C CA . GLU A 1 431 ? 12.511 -6.162 32.175 1.00 82.56 431 GLU A CA 1
ATOM 3515 C C . GLU A 1 431 ? 13.753 -5.857 31.332 1.00 82.56 431 GLU A C 1
ATOM 3517 O O . GLU A 1 431 ? 14.496 -4.914 31.609 1.00 82.56 431 GLU A O 1
ATOM 3522 N N . SER A 1 432 ? 13.926 -6.593 30.236 1.00 88.25 432 SER A N 1
ATOM 3523 C CA . SER A 1 432 ? 15.014 -6.398 29.274 1.00 88.25 432 SER A CA 1
ATOM 3524 C C . SER A 1 432 ? 14.775 -5.240 28.299 1.00 88.25 432 SER A C 1
ATOM 3526 O O . SER A 1 432 ? 15.705 -4.826 27.604 1.00 88.25 432 SER A O 1
ATOM 3528 N N . ARG A 1 433 ? 13.547 -4.701 28.245 1.00 90.75 433 ARG A N 1
ATOM 3529 C CA . ARG A 1 433 ? 13.097 -3.627 27.337 1.00 90.75 433 ARG A CA 1
ATOM 3530 C C . ARG A 1 433 ? 13.265 -3.958 25.854 1.00 90.75 433 ARG A C 1
ATOM 3532 O O . ARG A 1 433 ? 13.434 -3.059 25.028 1.00 90.75 433 ARG A O 1
ATOM 3539 N N . GLN A 1 434 ? 13.226 -5.238 25.508 1.00 91.12 434 GLN A N 1
ATOM 3540 C CA . GLN A 1 434 ? 13.356 -5.704 24.131 1.00 91.12 434 GLN A CA 1
ATOM 3541 C C . GLN A 1 434 ? 11.989 -5.823 23.459 1.00 91.12 434 GLN A C 1
ATOM 3543 O O . GLN A 1 434 ? 11.009 -6.205 24.098 1.00 91.12 434 GLN A O 1
ATOM 3548 N N . VAL A 1 435 ? 11.941 -5.541 22.156 1.00 93.31 435 VAL A N 1
ATOM 3549 C CA . VAL A 1 435 ? 10.764 -5.771 21.305 1.00 93.31 435 VAL A CA 1
ATOM 3550 C C . VAL A 1 435 ? 11.097 -6.890 20.316 1.00 93.31 435 VAL A C 1
ATOM 3552 O O . VAL A 1 435 ? 12.179 -6.910 19.723 1.00 93.31 435 VAL A O 1
ATOM 3555 N N . PHE A 1 436 ? 10.187 -7.845 20.152 1.00 94.69 436 PHE A N 1
ATOM 3556 C CA . PHE A 1 436 ? 10.380 -9.028 19.312 1.00 94.69 436 PHE A CA 1
ATOM 3557 C C . PHE A 1 436 ? 9.050 -9.550 18.758 1.00 94.69 436 PHE A C 1
ATOM 3559 O O . PHE A 1 436 ? 7.971 -9.101 19.130 1.00 94.69 436 PHE A O 1
ATOM 3566 N N . MET A 1 437 ? 9.130 -10.516 17.848 1.00 93.94 437 MET A N 1
ATOM 3567 C CA . MET A 1 437 ? 7.971 -11.213 17.296 1.00 93.94 437 MET A CA 1
ATOM 3568 C C . MET A 1 437 ? 7.645 -12.473 18.103 1.00 93.94 437 MET A C 1
ATOM 3570 O O . MET A 1 437 ? 8.526 -13.299 18.344 1.00 93.94 437 MET A O 1
ATOM 3574 N N . GLU A 1 438 ? 6.380 -12.682 18.456 1.00 91.62 438 GLU A N 1
ATOM 3575 C CA . GLU A 1 438 ? 5.914 -13.873 19.182 1.00 91.62 438 GLU A CA 1
ATOM 3576 C C . GLU A 1 438 ? 4.592 -14.400 18.608 1.00 91.62 438 GLU A C 1
ATOM 3578 O O . GLU A 1 438 ? 3.928 -13.748 17.801 1.00 91.62 438 GLU A O 1
ATOM 3583 N N . GLN A 1 439 ? 4.217 -15.629 18.966 1.00 85.81 439 GLN A N 1
ATOM 3584 C CA . GLN A 1 439 ? 2.917 -16.188 18.622 1.00 85.81 439 GLN A CA 1
ATOM 3585 C C . GLN A 1 439 ? 1.816 -15.209 19.026 1.00 85.81 439 GLN A C 1
ATOM 3587 O O . GLN A 1 439 ? 1.669 -14.905 20.206 1.00 85.81 439 GLN A O 1
ATOM 3592 N N . CYS A 1 440 ? 1.004 -14.777 18.057 1.00 79.00 440 CYS A N 1
ATOM 3593 C CA . CYS A 1 440 ? -0.189 -14.003 18.366 1.00 79.00 440 CYS A CA 1
ATOM 3594 C C . CYS A 1 440 ? -1.020 -14.766 19.390 1.00 79.00 440 CYS A C 1
ATOM 3596 O O . CYS A 1 440 ? -1.469 -15.889 19.120 1.00 79.00 440 CYS A O 1
ATOM 3598 N N . ASN A 1 441 ? -1.200 -14.170 20.564 1.00 68.38 441 ASN A N 1
ATOM 3599 C CA . ASN A 1 441 ? -1.990 -14.782 21.607 1.00 68.38 441 ASN A CA 1
ATOM 3600 C C . ASN A 1 441 ? -3.472 -14.664 21.230 1.00 68.38 441 ASN A C 1
ATOM 3602 O O . ASN A 1 441 ? -4.147 -13.702 21.560 1.00 68.38 441 ASN A O 1
ATOM 3606 N N . THR A 1 442 ? -3.953 -15.635 20.460 1.00 55.84 442 THR A N 1
ATOM 3607 C CA . THR A 1 442 ? -5.373 -15.823 20.121 1.00 55.84 442 THR A CA 1
ATOM 3608 C C . THR A 1 442 ? -6.041 -16.825 21.053 1.00 55.84 442 THR A C 1
ATOM 3610 O O . THR A 1 442 ? -7.209 -17.161 20.863 1.00 55.84 442 THR A O 1
ATOM 3613 N N . LYS A 1 443 ? -5.315 -17.351 22.051 1.00 48.44 443 LYS A N 1
ATOM 3614 C CA . LYS A 1 443 ? -5.929 -18.243 23.025 1.00 48.44 443 LYS A CA 1
ATOM 3615 C C . LYS A 1 443 ? -6.955 -17.420 23.773 1.00 48.44 443 LYS A C 1
ATOM 3617 O O . LYS A 1 443 ? -6.588 -16.444 24.420 1.00 48.44 443 LYS A O 1
ATOM 3622 N N . ASN A 1 444 ? -8.215 -17.848 23.677 1.00 53.22 444 ASN A N 1
ATOM 3623 C CA . ASN A 1 444 ? -9.255 -17.476 24.616 1.00 53.22 444 ASN A CA 1
ATOM 3624 C C . ASN A 1 444 ? -8.637 -17.585 26.007 1.00 53.22 444 ASN A C 1
ATOM 3626 O O . ASN A 1 444 ? -8.451 -18.681 26.535 1.00 53.22 444 ASN A O 1
ATOM 3630 N N . VAL A 1 445 ? -8.280 -16.430 26.569 1.00 64.31 445 VAL A N 1
ATOM 3631 C CA . VAL A 1 445 ? -7.759 -16.299 27.929 1.00 64.31 445 VAL A CA 1
ATOM 3632 C C . VAL A 1 445 ? -8.779 -16.876 28.912 1.00 64.31 445 VAL A C 1
ATOM 3634 O O . VAL A 1 445 ? -8.438 -17.157 30.048 1.00 64.31 445 VAL A O 1
ATOM 3637 N N . TYR A 1 446 ? -10.007 -17.136 28.461 1.00 73.69 446 TYR A N 1
ATOM 3638 C CA . TYR A 1 446 ? -11.100 -17.692 29.222 1.00 73.69 446 TYR A CA 1
ATOM 3639 C C . TYR A 1 446 ? -11.554 -19.061 28.701 1.00 73.69 446 TYR A C 1
ATOM 3641 O O . TYR A 1 446 ? -11.951 -19.218 27.547 1.00 73.69 446 TYR A O 1
ATOM 3649 N N . GLU A 1 447 ? -11.567 -20.046 29.588 1.00 77.62 447 GLU A N 1
ATOM 3650 C CA . GLU A 1 447 ? -12.229 -21.333 29.407 1.00 77.62 447 GLU A CA 1
ATOM 3651 C C . GLU A 1 447 ? -13.712 -21.187 29.785 1.00 77.62 447 GLU A C 1
ATOM 3653 O O . GLU A 1 447 ? -14.030 -20.915 30.947 1.00 77.62 447 GLU A O 1
ATOM 3658 N N . LEU A 1 448 ? -14.615 -21.327 28.804 1.00 77.75 448 LEU A N 1
ATOM 3659 C CA . LEU A 1 448 ? -16.066 -21.276 29.029 1.00 77.75 448 LEU A CA 1
ATOM 3660 C C . LEU A 1 448 ? -16.507 -22.495 29.848 1.00 77.75 448 LEU A C 1
ATOM 3662 O O . LEU A 1 448 ? -16.324 -23.630 29.412 1.00 77.75 448 LEU A O 1
ATOM 3666 N N . GLY A 1 449 ? -17.099 -22.254 31.017 1.00 81.00 449 GLY A N 1
ATOM 3667 C CA . GLY A 1 449 ? -17.665 -23.297 31.871 1.00 81.00 449 GLY A CA 1
ATOM 3668 C C . GLY A 1 449 ? -19.188 -23.394 31.751 1.00 81.00 449 GLY A C 1
ATOM 3669 O O . GLY A 1 449 ? -19.752 -23.327 30.661 1.00 81.00 449 GLY A O 1
ATOM 3670 N N . GLU A 1 450 ? -19.863 -23.588 32.884 1.00 87.88 450 GLU A N 1
ATOM 3671 C CA . GLU A 1 450 ? -21.317 -23.785 32.952 1.00 87.88 450 GLU A CA 1
ATOM 3672 C C . GLU A 1 450 ? -22.115 -22.501 32.667 1.00 87.88 450 GLU A C 1
ATOM 3674 O O . GLU A 1 450 ? -21.683 -21.391 32.987 1.00 87.88 450 GLU A O 1
ATOM 3679 N N . ILE A 1 451 ? -23.314 -22.646 32.094 1.00 87.56 451 ILE A N 1
ATOM 3680 C CA . ILE A 1 451 ? -24.250 -21.530 31.905 1.00 87.56 451 ILE A CA 1
ATOM 3681 C C . ILE A 1 451 ? -24.904 -21.212 33.252 1.00 87.56 451 ILE A C 1
ATOM 3683 O O . ILE A 1 451 ? -25.590 -22.051 33.828 1.00 87.56 451 ILE A O 1
ATOM 3687 N N . ILE A 1 452 ? -24.727 -19.981 33.728 1.00 85.75 452 ILE A N 1
ATOM 3688 C CA . ILE A 1 452 ? -25.294 -19.488 34.992 1.00 85.75 452 ILE A CA 1
ATOM 3689 C C . ILE A 1 452 ? -26.523 -18.593 34.793 1.00 85.75 452 ILE A C 1
ATOM 3691 O O . ILE A 1 452 ? -27.294 -18.401 35.736 1.00 85.75 452 ILE A O 1
ATOM 3695 N N . GLY A 1 453 ? -26.747 -18.096 33.572 1.00 78.25 453 GLY A N 1
ATOM 3696 C CA . GLY A 1 453 ? -27.928 -17.313 33.208 1.00 78.25 453 GLY A CA 1
ATOM 3697 C C . GLY A 1 453 ? -28.197 -17.316 31.703 1.00 78.25 453 GLY A C 1
ATOM 3698 O O . GLY A 1 453 ? -27.270 -17.378 30.899 1.00 78.25 453 GLY A O 1
ATOM 3699 N N . GLN A 1 454 ? -29.467 -17.239 31.309 1.00 76.06 454 GLN A N 1
ATOM 3700 C CA . GLN A 1 454 ? -29.893 -17.180 29.909 1.00 76.06 454 GLN A CA 1
ATOM 3701 C C . GLN A 1 454 ? -31.020 -16.153 29.767 1.00 76.06 454 GLN A C 1
ATOM 3703 O O . GLN A 1 454 ? -31.985 -16.182 30.527 1.00 76.06 454 GLN A O 1
ATOM 3708 N N . GLY A 1 455 ? -30.897 -15.240 28.804 1.00 65.94 455 GLY A N 1
ATOM 3709 C CA . GLY A 1 455 ? -31.880 -14.183 28.561 1.00 65.94 455 GLY A CA 1
ATOM 3710 C C . GLY A 1 455 ? -32.056 -13.871 27.077 1.00 65.94 455 GLY A C 1
ATOM 3711 O O . GLY A 1 455 ? -31.405 -14.467 26.221 1.00 65.94 455 GLY A O 1
ATOM 3712 N N . ALA A 1 456 ? -32.914 -12.894 26.769 1.00 57.72 456 ALA A N 1
ATOM 3713 C CA . ALA A 1 456 ? -33.248 -12.500 25.393 1.00 57.72 456 ALA A CA 1
ATOM 3714 C C . ALA A 1 456 ? -32.031 -12.062 24.551 1.00 57.72 456 ALA A C 1
ATOM 3716 O O . ALA A 1 456 ? -32.069 -12.128 23.326 1.00 57.72 456 ALA A O 1
ATOM 3717 N N . TYR A 1 457 ? -30.953 -11.628 25.209 1.00 64.81 457 TYR A N 1
ATOM 3718 C CA . TYR A 1 457 ? -29.760 -11.077 24.570 1.00 64.81 457 TYR A CA 1
ATOM 3719 C C . TYR A 1 457 ? -28.562 -12.040 24.538 1.00 64.81 457 TYR A C 1
ATOM 3721 O O . TYR A 1 457 ? -27.555 -11.710 23.918 1.00 64.81 457 TYR A O 1
ATOM 3729 N N . GLY A 1 458 ? -28.639 -13.221 25.168 1.00 76.69 458 GLY A N 1
ATOM 3730 C CA . GLY A 1 458 ? -27.527 -14.177 25.173 1.00 76.69 458 GLY A CA 1
ATOM 3731 C C . GLY A 1 458 ? -27.461 -15.101 26.391 1.00 76.69 458 GLY A C 1
ATOM 3732 O O . GLY A 1 458 ? -28.391 -15.174 27.196 1.00 76.69 458 GLY A O 1
ATOM 3733 N N . CYS A 1 459 ? -26.336 -15.810 26.513 1.00 82.88 459 CYS A N 1
ATOM 3734 C CA . CYS A 1 459 ? -26.036 -16.720 27.625 1.00 82.88 459 CYS A CA 1
ATOM 3735 C C . CYS A 1 459 ? -24.882 -16.168 28.470 1.00 82.88 459 CYS A C 1
ATOM 3737 O O . CYS A 1 459 ? -23.924 -15.616 27.929 1.00 82.88 459 CYS A O 1
ATOM 3739 N N . VAL A 1 460 ? -24.960 -16.345 29.785 1.00 88.56 460 VAL A N 1
ATOM 3740 C CA . VAL A 1 460 ? -23.916 -15.990 30.749 1.00 88.56 460 VAL A CA 1
ATOM 3741 C C . VAL A 1 460 ? -23.256 -17.269 31.246 1.00 88.56 460 VAL A C 1
ATOM 3743 O O . VAL A 1 460 ? -23.940 -18.156 31.753 1.00 88.56 460 VAL A O 1
ATOM 3746 N N . PHE A 1 461 ? -21.937 -17.356 31.115 1.00 89.19 461 PHE A N 1
ATOM 3747 C CA . PHE A 1 461 ? -21.128 -18.511 31.490 1.00 89.19 461 PHE A CA 1
ATOM 3748 C C . PHE A 1 461 ? -20.260 -18.188 32.702 1.00 89.19 461 PHE A C 1
ATOM 3750 O O . PHE A 1 461 ? -19.559 -17.174 32.705 1.00 89.19 461 PHE A O 1
ATOM 3757 N N . LYS A 1 462 ? -20.213 -19.077 33.691 1.00 92.31 462 LYS A N 1
ATOM 3758 C CA . LYS A 1 462 ? -19.130 -19.087 34.675 1.00 92.31 462 LYS A CA 1
ATOM 3759 C C . LYS A 1 462 ? -17.896 -19.660 34.000 1.00 92.31 462 LYS A C 1
ATOM 3761 O O . LYS A 1 462 ? -17.922 -20.786 33.521 1.00 92.31 462 LYS A O 1
ATOM 3766 N N . SER A 1 463 ? -16.840 -18.871 33.923 1.00 90.31 463 SER A N 1
ATOM 3767 C CA . SER A 1 463 ? -15.660 -19.181 33.119 1.00 90.31 463 SER A CA 1
ATOM 3768 C C . SER A 1 463 ? -14.391 -18.966 33.930 1.00 90.31 463 SER A C 1
ATOM 3770 O O . SER A 1 463 ? -14.407 -18.288 34.959 1.00 90.31 463 SER A O 1
ATOM 3772 N N . ARG A 1 464 ? -13.282 -19.540 33.471 1.00 87.62 464 ARG A N 1
ATOM 3773 C CA . ARG A 1 464 ? -11.989 -19.449 34.152 1.00 87.62 464 ARG A CA 1
ATOM 3774 C C . ARG A 1 464 ? -10.970 -18.766 33.262 1.00 87.62 464 ARG A C 1
ATOM 3776 O O . ARG A 1 464 ? -10.743 -19.216 32.144 1.00 87.62 464 ARG A O 1
ATOM 3783 N N . ASN A 1 465 ? -10.340 -17.707 33.755 1.00 81.94 465 ASN A N 1
ATOM 3784 C CA . ASN A 1 465 ? -9.178 -17.127 33.104 1.00 81.94 465 ASN A CA 1
ATOM 3785 C C . ASN A 1 465 ? -8.011 -18.125 33.218 1.00 81.94 465 ASN A C 1
ATOM 3787 O O . ASN A 1 465 ? -7.539 -18.397 34.316 1.00 81.94 465 ASN A O 1
ATOM 3791 N N . VAL A 1 466 ? -7.557 -18.708 32.110 1.00 75.94 466 VAL A N 1
ATOM 3792 C CA . VAL A 1 466 ? -6.519 -19.750 32.097 1.00 75.94 466 VAL A CA 1
ATOM 3793 C C . VAL A 1 466 ? -5.128 -19.215 32.440 1.00 75.94 466 VAL A C 1
ATOM 3795 O O . VAL A 1 466 ? -4.253 -20.000 32.794 1.00 75.94 466 VAL A O 1
ATOM 3798 N N . THR A 1 467 ? -4.920 -17.899 32.354 1.00 73.44 467 THR A N 1
ATOM 3799 C CA . THR A 1 467 ? -3.643 -17.245 32.665 1.00 73.44 467 THR A CA 1
ATOM 3800 C C . THR A 1 467 ? -3.545 -16.898 34.148 1.00 73.44 467 THR A C 1
ATOM 3802 O O . THR A 1 467 ? -2.525 -17.166 34.776 1.00 73.44 467 THR A O 1
ATOM 3805 N N . THR A 1 468 ? -4.600 -16.317 34.725 1.00 79.50 468 THR A N 1
ATOM 3806 C CA . THR A 1 468 ? -4.621 -15.879 36.135 1.00 79.50 468 THR A CA 1
ATOM 3807 C C . THR A 1 468 ? -5.255 -16.901 37.078 1.00 79.50 468 THR A C 1
ATOM 3809 O O . THR A 1 468 ? -5.191 -16.743 38.294 1.00 79.50 468 THR A O 1
ATOM 3812 N N . ASN A 1 469 ? -5.881 -17.944 36.526 1.00 82.62 469 ASN A N 1
ATOM 3813 C CA . ASN A 1 469 ? -6.739 -18.901 37.227 1.00 82.62 469 ASN A CA 1
ATOM 3814 C C . ASN A 1 469 ? -7.954 -18.256 37.930 1.00 82.62 469 ASN A C 1
ATOM 3816 O O . ASN A 1 469 ? -8.581 -18.871 38.793 1.00 82.62 469 ASN A O 1
ATOM 3820 N N . GLU A 1 470 ? -8.301 -17.021 37.564 1.00 88.56 470 GLU A N 1
ATOM 3821 C CA . GLU A 1 470 ? -9.412 -16.274 38.148 1.00 88.56 470 GLU A CA 1
ATOM 3822 C C . GLU A 1 470 ? -10.769 -16.742 37.595 1.00 88.56 470 GLU A C 1
ATOM 3824 O O . GLU A 1 470 ? -10.913 -16.997 36.399 1.00 88.56 470 GLU A O 1
ATOM 3829 N N . THR A 1 471 ? -11.793 -16.821 38.451 1.00 92.31 471 THR A N 1
ATOM 3830 C CA . THR A 1 471 ? -13.174 -17.104 38.016 1.00 92.31 471 THR A CA 1
ATOM 3831 C C . THR A 1 471 ? -13.876 -15.816 37.582 1.00 92.31 471 THR A C 1
ATOM 3833 O O . THR A 1 471 ? -13.860 -14.817 38.299 1.00 92.31 471 THR A O 1
ATOM 3836 N N . VAL A 1 472 ? -14.520 -15.840 36.416 1.00 93.00 472 VAL A N 1
ATOM 3837 C CA . VAL A 1 472 ? -15.218 -14.694 35.811 1.00 93.00 472 VAL A CA 1
ATOM 3838 C C . VAL A 1 472 ? -16.603 -15.091 35.293 1.00 93.00 472 VAL A C 1
ATOM 3840 O O . VAL A 1 472 ? -16.883 -16.272 35.075 1.00 93.00 472 VAL A O 1
ATOM 3843 N N . ALA A 1 473 ? -17.472 -14.105 35.070 1.00 92.88 473 ALA A N 1
ATOM 3844 C CA . ALA A 1 473 ? -18.750 -14.295 34.388 1.00 92.88 473 ALA A CA 1
ATOM 3845 C C . ALA A 1 473 ? -18.675 -13.726 32.961 1.00 92.88 473 ALA A C 1
ATOM 3847 O O . ALA A 1 473 ? -18.318 -12.566 32.772 1.00 92.88 473 ALA A O 1
ATOM 3848 N N . ILE A 1 474 ? -19.014 -14.529 31.950 1.00 91.06 474 ILE A N 1
ATOM 3849 C CA . ILE A 1 474 ? -18.922 -14.156 30.531 1.00 91.06 474 ILE A CA 1
ATOM 3850 C C . ILE A 1 474 ? -20.312 -14.106 29.916 1.00 91.06 474 ILE A C 1
ATOM 3852 O O . ILE A 1 474 ? -20.929 -15.148 29.710 1.00 91.06 474 ILE A O 1
ATOM 3856 N N . LYS A 1 475 ? -20.794 -12.912 29.568 1.00 89.56 475 LYS A N 1
ATOM 3857 C CA . LYS A 1 475 ? -22.042 -12.727 28.810 1.00 89.56 475 LYS A CA 1
ATOM 3858 C C . LYS A 1 475 ? -21.721 -12.783 27.317 1.00 89.56 475 LYS A C 1
ATOM 3860 O O . LYS A 1 475 ? -21.117 -11.856 26.779 1.00 89.56 475 LYS A O 1
ATOM 3865 N N . LYS A 1 476 ? -22.108 -13.879 26.658 1.00 87.00 476 LYS A N 1
ATOM 3866 C CA . LYS A 1 476 ? -21.947 -14.107 25.216 1.00 87.00 476 LYS A CA 1
ATOM 3867 C C . LYS A 1 476 ? -23.227 -13.744 24.473 1.00 87.00 476 LYS A C 1
ATOM 3869 O O . LYS A 1 476 ? -24.289 -14.305 24.745 1.00 87.00 476 LYS A O 1
ATOM 3874 N N . MET A 1 477 ? -23.092 -12.881 23.476 1.00 83.69 477 MET A N 1
ATOM 3875 C CA . MET A 1 477 ? -24.160 -12.454 22.578 1.00 83.69 477 MET A CA 1
ATOM 3876 C C . MET A 1 477 ? -23.774 -12.790 21.140 1.00 83.69 477 MET A C 1
ATOM 3878 O O . MET A 1 477 ? -22.651 -12.511 20.734 1.00 83.69 477 MET A O 1
ATOM 3882 N N . THR A 1 478 ? -24.688 -13.352 20.353 1.00 82.62 478 THR A N 1
ATOM 3883 C CA . THR A 1 478 ? -24.472 -13.557 18.913 1.00 82.62 478 THR A CA 1
ATOM 3884 C C . THR A 1 478 ? -25.366 -12.599 18.142 1.00 82.62 478 THR A C 1
ATOM 3886 O O . THR A 1 478 ? -26.583 -12.608 18.310 1.00 82.62 478 THR A O 1
ATOM 3889 N N . ILE A 1 479 ? -24.764 -11.782 17.289 1.00 81.12 479 ILE A N 1
ATOM 3890 C CA . ILE A 1 479 ? -25.439 -10.735 16.520 1.00 81.12 479 ILE A CA 1
ATOM 3891 C C . ILE A 1 479 ? -25.218 -10.932 15.017 1.00 81.12 479 ILE A C 1
ATOM 3893 O O . ILE A 1 479 ? -24.218 -11.516 14.595 1.00 81.12 479 ILE A O 1
ATOM 3897 N N . LEU A 1 480 ? -26.151 -10.431 14.207 1.00 75.56 480 LEU A N 1
ATOM 3898 C CA . LEU A 1 480 ? -26.015 -10.378 12.750 1.00 75.56 480 LEU A CA 1
ATOM 3899 C C . LEU A 1 480 ? -25.179 -9.155 12.354 1.00 75.56 480 LEU A C 1
ATOM 3901 O O . LEU A 1 480 ? -25.415 -8.059 12.862 1.00 75.56 480 LEU A O 1
ATOM 3905 N N . ARG A 1 481 ? -24.215 -9.327 11.445 1.00 66.56 481 ARG A N 1
ATOM 3906 C CA . ARG A 1 481 ? -23.459 -8.211 10.866 1.00 66.56 481 ARG A CA 1
ATOM 3907 C C . ARG A 1 481 ? -24.321 -7.516 9.820 1.00 66.56 481 ARG A C 1
ATOM 3909 O O . ARG A 1 481 ? -24.530 -8.036 8.729 1.00 66.56 481 ARG A O 1
ATOM 3916 N N . THR A 1 482 ? -24.791 -6.321 10.146 1.00 63.91 482 THR A N 1
ATOM 3917 C CA . THR A 1 482 ? -25.412 -5.404 9.184 1.00 63.91 482 THR A CA 1
ATOM 3918 C C . THR A 1 482 ? -24.365 -4.461 8.591 1.00 63.91 482 THR A C 1
ATOM 3920 O O . THR A 1 482 ? -23.310 -4.246 9.191 1.00 63.91 482 THR A O 1
ATOM 3923 N N . ARG A 1 483 ? -24.654 -3.859 7.426 1.00 62.03 483 ARG A N 1
ATOM 3924 C CA . ARG A 1 483 ? -23.786 -2.827 6.818 1.00 62.03 483 ARG A CA 1
ATOM 3925 C C . ARG A 1 483 ? -23.526 -1.646 7.768 1.00 62.03 483 ARG A C 1
ATOM 3927 O O . ARG A 1 483 ? -22.452 -1.060 7.706 1.00 62.03 483 ARG A O 1
ATOM 3934 N N . ASP A 1 484 ? -24.458 -1.388 8.686 1.00 57.97 484 ASP A N 1
ATOM 3935 C CA . ASP A 1 484 ? -24.414 -0.287 9.658 1.00 57.97 484 ASP A CA 1
ATOM 3936 C C . ASP A 1 484 ? -23.631 -0.606 10.953 1.00 57.97 484 ASP A C 1
ATOM 3938 O O . ASP A 1 484 ? -23.585 0.212 11.870 1.00 57.97 484 ASP A O 1
ATOM 3942 N N . GLY A 1 485 ? -22.995 -1.782 11.055 1.00 67.38 485 GLY A N 1
ATOM 3943 C CA . GLY A 1 485 ? -22.178 -2.164 12.215 1.00 67.38 485 GLY A CA 1
ATOM 3944 C C . GLY A 1 485 ? -22.946 -2.881 13.336 1.00 67.38 485 GLY A C 1
ATOM 3945 O O . GLY A 1 485 ? -23.828 -3.694 13.067 1.00 67.38 485 GLY A O 1
ATOM 3946 N N . LEU A 1 486 ? -22.546 -2.651 14.596 1.00 70.69 486 LEU A N 1
ATOM 3947 C CA . LEU A 1 486 ? -23.118 -3.301 15.787 1.00 70.69 486 LEU A CA 1
ATOM 3948 C C . LEU A 1 486 ? -24.465 -2.670 16.193 1.00 70.69 486 LEU A C 1
ATOM 3950 O O . LEU A 1 486 ? -24.603 -1.448 16.107 1.00 70.69 486 LEU A O 1
ATOM 3954 N N . PRO A 1 487 ? -25.433 -3.439 16.736 1.00 74.75 487 PRO A N 1
ATOM 3955 C CA . PRO A 1 487 ? -26.671 -2.869 17.261 1.00 74.75 487 PRO A CA 1
ATOM 3956 C C . PRO A 1 487 ? -26.410 -1.797 18.328 1.00 74.75 487 PRO A C 1
ATOM 3958 O O . PRO A 1 487 ? -25.615 -1.995 19.251 1.00 74.75 487 PRO A O 1
ATOM 3961 N N . THR A 1 488 ? -27.134 -0.676 18.255 1.00 74.06 488 THR A N 1
ATOM 3962 C CA . THR A 1 488 ? -26.960 0.458 19.185 1.00 74.06 488 THR A CA 1
ATOM 3963 C C . THR A 1 488 ? -27.201 0.089 20.651 1.00 74.06 488 THR A C 1
ATOM 3965 O O . THR A 1 488 ? -26.671 0.750 21.541 1.00 74.06 488 THR A O 1
ATOM 3968 N N . SER A 1 489 ? -27.975 -0.964 20.932 1.00 74.31 489 SER A N 1
ATOM 3969 C CA . SER A 1 489 ? -28.141 -1.526 22.278 1.00 74.31 489 SER A CA 1
ATOM 3970 C C . SER A 1 489 ? -26.826 -2.047 22.858 1.00 74.31 489 SER A C 1
ATOM 3972 O O . SER A 1 489 ? -26.499 -1.697 23.988 1.00 74.31 489 SER A O 1
ATOM 3974 N N . VAL A 1 490 ? -26.047 -2.794 22.070 1.00 79.31 490 VAL A N 1
ATOM 3975 C CA . VAL A 1 490 ? -24.773 -3.393 22.497 1.00 79.31 490 VAL A CA 1
ATOM 3976 C C . VAL A 1 490 ? -23.707 -2.322 22.710 1.00 79.31 490 VAL A C 1
ATOM 3978 O O . VAL A 1 490 ? -23.018 -2.323 23.729 1.00 79.31 490 VAL A O 1
ATOM 3981 N N . ILE A 1 491 ? -23.608 -1.366 21.779 1.00 79.94 491 ILE A N 1
ATOM 3982 C CA . ILE A 1 491 ? -22.677 -0.232 21.892 1.00 79.94 491 ILE A CA 1
ATOM 3983 C C . ILE A 1 491 ? -22.978 0.572 23.164 1.00 79.94 491 ILE A C 1
ATOM 3985 O O . ILE A 1 491 ? -22.064 0.947 23.898 1.00 79.94 491 ILE A O 1
ATOM 3989 N N . ARG A 1 492 ? -24.264 0.815 23.445 1.00 82.81 492 ARG A N 1
ATOM 3990 C CA . ARG A 1 492 ? -24.697 1.578 24.618 1.00 82.81 492 ARG A CA 1
ATOM 3991 C C . ARG A 1 492 ? -24.388 0.857 25.926 1.00 82.81 492 ARG A C 1
ATOM 3993 O O . ARG A 1 492 ? -23.885 1.498 26.841 1.00 82.81 492 ARG A O 1
ATOM 4000 N N . GLU A 1 493 ? -24.663 -0.443 26.013 1.00 84.88 493 GLU A N 1
ATOM 4001 C CA . GLU A 1 493 ? -24.355 -1.245 27.204 1.00 84.88 493 GLU A CA 1
ATOM 4002 C C . GLU A 1 493 ? -22.849 -1.203 27.514 1.00 84.88 493 GLU A C 1
ATOM 4004 O O . GLU A 1 493 ? -22.463 -0.873 28.635 1.00 84.88 493 GLU A O 1
ATOM 4009 N N . ALA A 1 494 ? -21.994 -1.408 26.505 1.00 82.00 494 ALA A N 1
ATOM 4010 C CA . ALA A 1 494 ? -20.541 -1.310 26.656 1.00 82.00 494 ALA A CA 1
ATOM 4011 C C . ALA A 1 494 ? -20.076 0.090 27.087 1.00 82.00 494 ALA A C 1
ATOM 4013 O O . ALA A 1 494 ? -19.227 0.216 27.972 1.00 82.00 494 ALA A O 1
ATOM 4014 N N . ALA A 1 495 ? -20.637 1.145 26.489 1.00 82.06 495 ALA A N 1
ATOM 4015 C CA . ALA A 1 495 ? -20.285 2.524 26.814 1.00 82.06 495 ALA A CA 1
ATOM 4016 C C . ALA A 1 495 ? -20.657 2.892 28.260 1.00 82.06 495 ALA A C 1
ATOM 4018 O O . ALA A 1 495 ? -19.833 3.463 28.978 1.00 82.06 495 ALA A O 1
ATOM 4019 N N . LEU A 1 496 ? -21.864 2.526 28.704 1.00 84.38 496 LEU A N 1
ATOM 4020 C CA . LEU A 1 496 ? -22.330 2.784 30.067 1.00 84.38 496 LEU A CA 1
ATOM 4021 C C . LEU A 1 496 ? -21.513 2.005 31.097 1.00 84.38 496 LEU A C 1
ATOM 4023 O O . LEU A 1 496 ? -21.033 2.604 32.055 1.00 84.38 496 LEU A O 1
ATOM 4027 N N . LEU A 1 497 ? -21.277 0.709 30.874 1.00 86.88 497 LEU A N 1
ATOM 4028 C CA . LEU A 1 497 ? -20.451 -0.111 31.765 1.00 86.88 497 LEU A CA 1
ATOM 4029 C C . LEU A 1 497 ? -19.022 0.430 31.886 1.00 86.88 497 LEU A C 1
ATOM 4031 O O . LEU A 1 497 ? -18.487 0.520 32.987 1.00 86.88 497 LEU A O 1
ATOM 4035 N N . LYS A 1 498 ? -18.412 0.864 30.776 1.00 84.12 498 LYS A N 1
ATOM 4036 C CA . LYS A 1 498 ? -17.072 1.471 30.788 1.00 84.12 498 LYS A CA 1
ATOM 4037 C C . LYS A 1 498 ? -17.050 2.820 31.508 1.00 84.12 498 LYS A C 1
ATOM 4039 O O . LYS A 1 498 ? -16.055 3.153 32.145 1.00 84.12 498 LYS A O 1
ATOM 4044 N N . ARG A 1 499 ? -18.126 3.608 31.409 1.00 84.19 499 ARG A N 1
ATOM 4045 C CA . ARG A 1 499 ? -18.273 4.883 32.128 1.00 84.19 499 ARG A CA 1
ATOM 4046 C C . ARG A 1 499 ? -18.415 4.653 33.630 1.00 84.19 499 ARG A C 1
ATOM 4048 O O . ARG A 1 499 ? -17.683 5.273 34.392 1.00 84.19 499 ARG A O 1
ATOM 4055 N N . VAL A 1 500 ? -19.304 3.746 34.033 1.00 83.44 500 VAL A N 1
ATOM 4056 C CA . VAL A 1 500 ? -19.528 3.370 35.437 1.00 83.44 500 VAL A CA 1
ATOM 4057 C C . VAL A 1 500 ? -18.270 2.753 36.051 1.00 83.44 500 VAL A C 1
ATOM 4059 O O . VAL A 1 500 ? -17.913 3.089 37.176 1.00 83.44 500 VAL A O 1
ATOM 4062 N N . GLY A 1 501 ? -17.532 1.940 35.289 1.00 81.19 501 GLY A N 1
ATOM 4063 C CA . GLY A 1 501 ? -16.269 1.344 35.729 1.00 81.19 501 GLY A CA 1
ATOM 4064 C C . GLY A 1 501 ? -15.181 2.356 36.113 1.00 81.19 501 GLY A C 1
ATOM 4065 O O . GLY A 1 501 ? -14.292 2.010 36.880 1.00 81.19 501 GLY A O 1
ATOM 4066 N N . LYS A 1 502 ? -15.257 3.618 35.657 1.00 80.81 502 LYS A N 1
ATOM 4067 C CA . LYS A 1 502 ? -14.319 4.676 36.084 1.00 80.81 502 LYS A CA 1
ATOM 4068 C C . LYS A 1 502 ? -14.503 5.110 37.539 1.00 80.81 502 LYS A C 1
ATOM 4070 O O . LYS A 1 502 ? -13.591 5.709 38.095 1.00 80.81 502 LYS A O 1
ATOM 4075 N N . VAL A 1 503 ? -15.679 4.868 38.115 1.00 79.44 503 VAL A N 1
ATOM 4076 C CA . VAL A 1 503 ? -16.023 5.269 39.487 1.00 79.44 503 VAL A CA 1
ATOM 4077 C C . VAL A 1 503 ? -15.566 4.216 40.505 1.00 79.44 503 VAL A C 1
ATOM 4079 O O . VAL A 1 503 ? -15.495 4.530 41.683 1.00 79.44 503 VAL A O 1
ATOM 4082 N N . ASP A 1 504 ? -15.243 3.000 40.041 1.00 78.19 504 ASP A N 1
ATOM 4083 C CA . ASP A 1 504 ? -14.826 1.830 40.831 1.00 78.19 504 ASP A CA 1
ATOM 4084 C C . ASP A 1 504 ? -15.553 1.696 42.182 1.00 78.19 504 ASP A C 1
ATOM 4086 O O . ASP A 1 504 ? -15.015 2.004 43.242 1.00 78.19 504 ASP A O 1
ATOM 4090 N N . HIS A 1 505 ? -16.813 1.254 42.138 1.00 90.31 505 HIS A N 1
ATOM 4091 C CA . HIS A 1 505 ? -17.675 1.168 43.317 1.00 90.31 505 HIS A CA 1
ATOM 4092 C C . HIS A 1 505 ? -18.040 -0.283 43.654 1.00 90.31 505 HIS A C 1
ATOM 4094 O O . HIS A 1 505 ? -18.450 -1.043 42.776 1.00 90.31 505 HIS A O 1
ATOM 4100 N N . ASP A 1 506 ? -17.978 -0.657 44.935 1.00 91.44 506 ASP A N 1
ATOM 4101 C CA . ASP A 1 506 ? -18.170 -2.046 45.374 1.00 91.44 506 ASP A CA 1
ATOM 4102 C C . ASP A 1 506 ? -19.572 -2.593 45.094 1.00 91.44 506 ASP A C 1
ATOM 4104 O O . ASP A 1 506 ? -19.706 -3.775 44.772 1.00 91.44 506 ASP A O 1
ATOM 4108 N N . ASN A 1 507 ? -20.598 -1.734 45.139 1.00 95.88 507 ASN A N 1
ATOM 4109 C CA . ASN A 1 507 ? -21.989 -2.122 44.877 1.00 95.88 507 ASN A CA 1
ATOM 4110 C C . ASN A 1 507 ? -22.422 -2.103 43.399 1.00 95.88 507 ASN A C 1
ATOM 4112 O O . ASN A 1 507 ? -23.610 -2.235 43.101 1.00 95.88 507 ASN A O 1
ATOM 4116 N N . LEU A 1 508 ? -21.486 -1.949 42.460 1.00 94.38 508 LEU A N 1
ATOM 4117 C CA . LEU A 1 508 ? -21.743 -2.032 41.019 1.00 94.38 508 LEU A CA 1
ATOM 4118 C C . LEU A 1 508 ? -20.910 -3.162 40.413 1.00 94.38 508 LEU A C 1
ATOM 4120 O O . LEU A 1 508 ? -19.775 -3.394 40.828 1.00 94.38 508 LEU A O 1
ATOM 4124 N N . ILE A 1 509 ? -21.477 -3.880 39.441 1.00 93.69 509 ILE A N 1
ATOM 4125 C CA . ILE A 1 509 ? -20.754 -4.959 38.766 1.00 93.69 509 ILE A CA 1
ATOM 4126 C C . ILE A 1 509 ? -19.573 -4.406 37.957 1.00 93.69 509 ILE A C 1
ATOM 4128 O O . ILE A 1 509 ? -19.720 -3.469 37.166 1.00 93.69 509 ILE A O 1
ATOM 4132 N N . LYS A 1 510 ? -18.392 -5.002 38.123 1.00 91.56 510 LYS A N 1
ATOM 4133 C CA . LYS A 1 510 ? -17.184 -4.595 37.399 1.00 91.56 510 LYS A CA 1
ATOM 4134 C C . LYS A 1 510 ? -17.093 -5.298 36.047 1.00 91.56 510 LYS A C 1
ATOM 4136 O O . LYS A 1 510 ? -16.987 -6.524 35.976 1.00 91.56 510 LYS A O 1
ATOM 4141 N N . LEU A 1 511 ? -17.099 -4.505 34.975 1.00 90.50 511 LEU A N 1
ATOM 4142 C CA . LEU A 1 511 ? -16.716 -4.945 33.634 1.00 90.50 511 LEU A CA 1
ATOM 4143 C C . LEU A 1 511 ? -15.189 -4.915 33.527 1.00 90.50 511 LEU A C 1
ATOM 4145 O O . LEU A 1 511 ? -14.580 -3.854 33.643 1.00 90.50 511 LEU A O 1
ATOM 4149 N N . LYS A 1 512 ? -14.587 -6.075 33.288 1.00 86.06 512 LYS A N 1
ATOM 4150 C CA . LYS A 1 512 ? -13.141 -6.232 33.130 1.00 86.06 512 LYS A CA 1
ATOM 4151 C C . LYS A 1 512 ? -12.721 -5.996 31.688 1.00 86.06 512 LYS A C 1
ATOM 4153 O O . LYS A 1 512 ? -11.872 -5.156 31.417 1.00 86.06 512 LYS A O 1
ATOM 4158 N N . GLU A 1 513 ? -13.346 -6.720 30.763 1.00 83.38 513 GLU A N 1
ATOM 4159 C CA . GLU A 1 513 ? -12.949 -6.756 29.355 1.00 83.38 513 GLU A CA 1
ATOM 4160 C C . GLU A 1 513 ? -14.163 -6.958 28.440 1.00 83.38 513 GLU A C 1
ATOM 4162 O O . GLU A 1 513 ? -15.196 -7.496 28.848 1.00 83.38 513 GLU A O 1
ATOM 4167 N N . VAL A 1 514 ? -14.031 -6.537 27.180 1.00 81.75 514 VAL A N 1
ATOM 4168 C CA . VAL A 1 514 ? -14.989 -6.829 26.107 1.00 81.75 514 VAL A CA 1
ATOM 4169 C C . VAL A 1 514 ? -14.199 -7.277 24.890 1.00 81.75 514 VAL A C 1
ATOM 4171 O O . VAL A 1 514 ? -13.303 -6.558 24.454 1.00 81.75 514 VAL A O 1
ATOM 4174 N N . PHE A 1 515 ? -14.547 -8.426 24.319 1.00 75.50 515 PHE A N 1
ATOM 4175 C CA . PHE A 1 515 ? -13.957 -8.897 23.068 1.00 75.50 515 PHE A CA 1
ATOM 4176 C C . PHE A 1 515 ? -15.027 -9.367 22.093 1.00 75.50 515 PHE A C 1
ATOM 4178 O O . PHE A 1 515 ? -16.189 -9.591 22.446 1.00 75.50 515 PHE A O 1
ATOM 4185 N N . ASN A 1 516 ? -14.637 -9.489 20.832 1.00 73.75 516 ASN A N 1
ATOM 4186 C CA . ASN A 1 516 ? -15.507 -9.974 19.779 1.00 73.75 516 ASN A CA 1
ATOM 4187 C C . ASN A 1 516 ? -14.803 -11.064 18.968 1.00 73.75 516 ASN A C 1
ATOM 4189 O O . ASN A 1 516 ? -13.581 -11.107 18.880 1.00 73.75 516 ASN A O 1
ATOM 4193 N N . GLU A 1 517 ? -15.595 -11.965 18.404 1.00 69.88 517 GLU A N 1
ATOM 4194 C CA . GLU A 1 517 ? -15.120 -13.101 17.621 1.00 69.88 517 GLU A CA 1
ATOM 4195 C C . GLU A 1 517 ? -16.054 -13.290 16.429 1.00 69.88 517 GLU A C 1
ATOM 4197 O O . GLU A 1 517 ? -17.281 -13.239 16.566 1.00 69.88 517 GLU A O 1
ATOM 4202 N N . GLN A 1 518 ? -15.502 -13.524 15.243 1.00 69.44 518 GLN A N 1
ATOM 4203 C CA . GLN A 1 518 ? -16.326 -13.829 14.083 1.00 69.44 518 GLN A CA 1
ATOM 4204 C C . GLN A 1 518 ? -16.906 -15.245 14.211 1.00 69.44 518 GLN A C 1
ATOM 4206 O O . GLN A 1 518 ? -16.170 -16.224 14.211 1.00 69.44 518 GLN A O 1
ATOM 4211 N N . ALA A 1 519 ? -18.235 -15.353 14.298 1.00 65.19 519 ALA A N 1
ATOM 4212 C CA . ALA A 1 519 ? -18.925 -16.637 14.421 1.00 65.19 519 ALA A CA 1
ATOM 4213 C C . ALA A 1 519 ? -19.209 -17.279 13.051 1.00 65.19 519 ALA A C 1
ATOM 4215 O O . ALA A 1 519 ? -19.199 -18.497 12.920 1.00 65.19 519 ALA A O 1
ATOM 4216 N N . SER A 1 520 ? -19.505 -16.462 12.032 1.00 71.56 520 SER A N 1
ATOM 4217 C CA . SER A 1 520 ? -19.674 -16.869 10.626 1.00 71.56 520 SER A CA 1
ATOM 4218 C C . SER A 1 520 ? -19.544 -15.646 9.700 1.00 71.56 520 SER A C 1
ATOM 4220 O O . SER A 1 520 ? -19.248 -14.547 10.173 1.00 71.56 520 SER A O 1
ATOM 4222 N N . VAL A 1 521 ? -19.771 -15.804 8.388 1.00 71.69 521 VAL A N 1
ATOM 4223 C CA . VAL A 1 521 ? -19.737 -14.690 7.413 1.00 71.69 521 VAL A CA 1
ATOM 4224 C C . VAL A 1 521 ? -20.656 -13.538 7.850 1.00 71.69 521 VAL A C 1
ATOM 4226 O O . VAL A 1 521 ? -20.221 -12.386 7.872 1.00 71.69 521 VAL A O 1
ATOM 4229 N N . ASP A 1 522 ? -21.855 -13.872 8.338 1.00 77.75 522 ASP A N 1
ATOM 4230 C CA . ASP A 1 522 ? -22.900 -12.899 8.684 1.00 77.75 522 ASP A CA 1
ATOM 4231 C C . ASP A 1 522 ? -23.139 -12.753 10.193 1.00 77.75 522 ASP A C 1
ATOM 4233 O O . ASP A 1 522 ? -24.022 -12.002 10.604 1.00 77.75 522 ASP A O 1
ATOM 4237 N N . ARG A 1 523 ? -22.394 -13.471 11.048 1.00 75.69 523 ARG A N 1
ATOM 4238 C CA . ARG A 1 523 ? -22.597 -13.441 12.510 1.00 75.69 523 ARG A CA 1
ATOM 4239 C C . ARG A 1 523 ? -21.319 -13.144 13.275 1.00 75.69 523 ARG A C 1
ATOM 4241 O O . ARG A 1 523 ? -20.260 -13.692 12.974 1.00 75.69 523 ARG A O 1
ATOM 4248 N N . GLN A 1 524 ? -21.452 -12.349 14.326 1.00 80.62 524 GLN A N 1
ATOM 4249 C CA . GLN A 1 524 ? -20.379 -12.002 15.250 1.00 80.62 524 GLN A CA 1
ATOM 4250 C C . GLN A 1 524 ? -20.800 -12.357 16.678 1.00 80.62 524 GLN A C 1
ATOM 4252 O O . GLN A 1 524 ? -21.928 -12.082 17.084 1.00 80.62 524 GLN A O 1
ATOM 4257 N N . ASN A 1 525 ? -19.901 -12.986 17.430 1.00 81.56 525 ASN A N 1
ATOM 4258 C CA . ASN A 1 525 ? -20.036 -13.166 18.867 1.00 81.56 525 ASN A CA 1
ATOM 4259 C C . ASN A 1 525 ? -19.400 -11.973 19.582 1.00 81.56 525 ASN A C 1
ATOM 4261 O O . ASN A 1 525 ? -18.322 -11.516 19.204 1.00 81.56 525 ASN A O 1
ATOM 4265 N N . ILE A 1 526 ? -20.055 -11.493 20.628 1.00 83.75 526 ILE A N 1
ATOM 4266 C CA . ILE A 1 526 ? -19.558 -10.457 21.528 1.00 83.75 526 ILE A CA 1
ATOM 4267 C C . ILE A 1 526 ? -19.563 -11.033 22.933 1.00 83.75 526 ILE A C 1
ATOM 4269 O O . ILE A 1 526 ? -20.540 -11.662 23.343 1.00 83.75 526 ILE A O 1
ATOM 4273 N N . TYR A 1 527 ? -18.474 -10.812 23.653 1.00 85.62 527 TYR A N 1
ATOM 4274 C CA . TYR A 1 527 ? -18.245 -11.339 24.984 1.00 85.62 527 TYR A CA 1
ATOM 4275 C C . TYR A 1 527 ? -17.965 -10.182 25.937 1.00 85.62 527 TYR A C 1
ATOM 4277 O O . TYR A 1 527 ? -17.016 -9.427 25.735 1.00 85.62 527 TYR A O 1
ATOM 4285 N N . PHE A 1 528 ? -18.785 -10.053 26.976 1.00 88.94 528 PHE A N 1
ATOM 4286 C CA . PHE A 1 528 ? -18.543 -9.145 28.095 1.00 88.94 528 PHE A CA 1
ATOM 4287 C C . PHE A 1 528 ? -18.043 -9.947 29.292 1.00 88.94 528 PHE A C 1
ATOM 4289 O O . PHE A 1 528 ? -18.702 -10.906 29.702 1.00 88.94 528 PHE A O 1
ATOM 4296 N N . ILE A 1 529 ? -16.898 -9.551 29.842 1.00 90.56 529 ILE A N 1
ATOM 4297 C CA . ILE A 1 529 ? -16.229 -10.238 30.946 1.00 90.56 529 ILE A CA 1
ATOM 4298 C C . ILE A 1 529 ? -16.429 -9.442 32.222 1.00 90.56 529 ILE A C 1
ATOM 4300 O O . ILE A 1 529 ? -15.898 -8.343 32.369 1.00 90.56 529 ILE A O 1
ATOM 4304 N N . PHE A 1 530 ? -17.182 -10.009 33.151 1.00 92.75 530 PHE A N 1
ATOM 4305 C CA . PHE A 1 530 ? -17.481 -9.421 34.446 1.00 92.75 530 PHE A CA 1
ATOM 4306 C C . PHE A 1 530 ? -16.750 -10.160 35.566 1.00 92.75 530 PHE A C 1
ATOM 4308 O O . PHE A 1 530 ? -16.347 -11.321 35.423 1.00 92.75 530 PHE A O 1
ATOM 4315 N N . GLU A 1 531 ? -16.611 -9.503 36.715 1.00 92.81 531 GLU A N 1
ATOM 4316 C CA . GLU A 1 531 ? -16.370 -10.233 37.961 1.00 92.81 531 GLU A CA 1
ATOM 4317 C C . GLU A 1 531 ? -17.470 -11.287 38.190 1.00 92.81 531 GLU A C 1
ATOM 4319 O O . GLU A 1 531 ? -18.631 -11.094 37.823 1.00 92.81 531 GLU A O 1
ATOM 4324 N N . TYR A 1 532 ? -17.094 -12.432 38.757 1.00 94.25 532 TYR A N 1
ATOM 4325 C CA . TYR A 1 532 ? -18.053 -13.474 39.104 1.00 94.25 532 TYR A CA 1
ATOM 4326 C C . TYR A 1 532 ? -18.642 -13.206 40.492 1.00 94.25 532 TYR A C 1
ATOM 4328 O O . TYR A 1 532 ? -17.896 -12.999 41.446 1.00 94.25 532 TYR A O 1
ATOM 4336 N N . VAL A 1 533 ? -19.970 -13.264 40.600 1.00 94.00 533 VAL A N 1
ATOM 4337 C CA . VAL A 1 533 ? -20.717 -13.190 41.864 1.00 94.00 533 VAL A CA 1
ATOM 4338 C C . VAL A 1 533 ? -21.590 -14.435 41.972 1.00 94.00 533 VAL A C 1
ATOM 4340 O O . VAL A 1 533 ? -22.146 -14.901 40.978 1.00 94.00 533 VAL A O 1
ATOM 4343 N N . GLU A 1 534 ? -21.683 -15.015 43.165 1.00 90.94 534 GLU A N 1
ATOM 4344 C CA . GLU A 1 534 ? -22.142 -16.390 43.349 1.00 90.94 534 GLU A CA 1
ATOM 4345 C C . GLU A 1 534 ? -23.635 -16.606 43.086 1.00 90.94 534 GLU A C 1
ATOM 4347 O O . GLU A 1 534 ? -24.031 -17.721 42.738 1.00 90.94 534 GLU A O 1
ATOM 4352 N N . ARG A 1 535 ? -24.474 -15.585 43.291 1.00 91.94 535 ARG A N 1
ATOM 4353 C CA . ARG A 1 535 ? -25.937 -15.695 43.193 1.00 91.94 535 ARG A CA 1
ATOM 4354 C C . ARG A 1 535 ? -26.600 -14.347 42.931 1.00 91.94 535 ARG A C 1
ATOM 4356 O O . ARG A 1 535 ? -26.049 -13.302 43.262 1.00 91.94 535 ARG A O 1
ATOM 4363 N N . ASP A 1 536 ? -27.803 -14.400 42.375 1.00 93.88 536 ASP A N 1
ATOM 4364 C CA . ASP A 1 536 ? -28.737 -13.276 42.309 1.00 93.88 536 ASP A CA 1
ATOM 4365 C C . ASP A 1 536 ? -29.609 -13.189 43.584 1.00 93.88 536 ASP A C 1
ATOM 4367 O O . ASP A 1 536 ? -29.677 -14.136 44.380 1.00 93.88 536 ASP A O 1
ATOM 4371 N N . LEU A 1 537 ? -30.267 -12.047 43.799 1.00 94.06 537 LEU A N 1
ATOM 4372 C CA . LEU A 1 537 ? -31.093 -11.784 44.978 1.00 94.06 537 LEU A CA 1
ATOM 4373 C C . LEU A 1 537 ? -32.346 -12.672 45.004 1.00 94.06 537 LEU A C 1
ATOM 4375 O O . LEU A 1 537 ? -32.792 -13.047 46.082 1.00 94.06 537 LEU A O 1
ATOM 4379 N N . GLU A 1 538 ? -32.891 -13.075 43.851 1.00 91.88 538 GLU A N 1
ATOM 4380 C CA . GLU A 1 538 ? -34.032 -14.003 43.808 1.00 91.88 538 GLU A CA 1
ATOM 4381 C C . GLU A 1 538 ? -33.657 -15.354 44.437 1.00 91.88 538 GLU A C 1
ATOM 4383 O O . GLU A 1 538 ? -34.368 -15.882 45.298 1.00 91.88 538 GLU A O 1
ATOM 4388 N N . ARG A 1 539 ? -32.508 -15.914 44.041 1.00 91.31 539 ARG A N 1
ATOM 4389 C CA . ARG A 1 539 ? -31.957 -17.135 44.643 1.00 91.31 539 ARG A CA 1
ATOM 4390 C C . ARG A 1 539 ? -31.594 -16.910 46.105 1.00 91.31 539 ARG A C 1
ATOM 4392 O O . ARG A 1 539 ? -31.855 -17.792 46.919 1.00 91.31 539 ARG A O 1
ATOM 4399 N N . TYR A 1 540 ? -31.021 -15.756 46.449 1.00 92.50 540 TYR A N 1
ATOM 4400 C CA . TYR A 1 540 ? -30.692 -15.409 47.833 1.00 92.50 540 TYR A CA 1
ATOM 4401 C C . TYR A 1 540 ? -31.935 -15.455 48.734 1.00 92.50 540 TYR A C 1
ATOM 4403 O O . TYR A 1 540 ? -31.902 -16.119 49.770 1.00 92.50 540 TYR A O 1
ATOM 4411 N N . LEU A 1 541 ? -33.045 -14.850 48.300 1.00 90.88 541 LEU A N 1
ATOM 4412 C CA . LEU A 1 541 ? -34.312 -14.845 49.032 1.00 90.88 541 LEU A CA 1
ATOM 4413 C C . LEU A 1 541 ? -34.911 -16.243 49.166 1.00 90.88 541 LEU A C 1
ATOM 4415 O O . LEU A 1 541 ? -35.326 -16.614 50.256 1.00 90.88 541 LEU A O 1
ATOM 4419 N N . LYS A 1 542 ? -34.875 -17.078 48.123 1.00 88.75 542 LYS A N 1
ATOM 4420 C CA . LYS A 1 542 ? -35.348 -18.474 48.228 1.00 88.75 542 LYS A CA 1
ATOM 4421 C C . LYS A 1 542 ? -34.596 -19.297 49.280 1.00 88.75 542 LYS A C 1
ATOM 4423 O O . LYS A 1 542 ? -35.160 -20.249 49.807 1.00 88.75 542 LYS A O 1
ATOM 4428 N N . MET A 1 543 ? -33.338 -18.957 49.559 1.00 86.44 543 MET A N 1
ATOM 4429 C CA . MET A 1 543 ? -32.496 -19.679 50.519 1.00 86.44 543 MET A CA 1
ATOM 4430 C C . MET A 1 543 ? -32.561 -19.118 51.945 1.00 86.44 543 MET A C 1
ATOM 4432 O O . MET A 1 543 ? -32.363 -19.880 52.885 1.00 86.44 543 MET A O 1
ATOM 4436 N N . HIS A 1 544 ? -32.812 -17.816 52.105 1.00 84.25 544 HIS A N 1
ATOM 4437 C CA . HIS A 1 544 ? -32.685 -17.121 53.396 1.00 84.25 544 HIS A CA 1
ATOM 4438 C C . HIS A 1 544 ? -33.990 -16.475 53.883 1.00 84.25 544 HIS A C 1
ATOM 4440 O O . HIS A 1 544 ? -34.017 -15.924 54.975 1.00 84.25 544 HIS A O 1
ATOM 4446 N N . SER A 1 545 ? -35.069 -16.509 53.095 1.00 79.12 545 SER A N 1
ATOM 4447 C CA . SER A 1 545 ? -36.336 -15.871 53.460 1.00 79.12 545 SER A CA 1
ATOM 4448 C C . SER A 1 545 ? -37.051 -16.586 54.621 1.00 79.12 545 SER A C 1
ATOM 4450 O O . SER A 1 545 ? -37.123 -17.818 54.616 1.00 79.12 545 SER A O 1
ATOM 4452 N N . PRO A 1 546 ? -37.709 -15.838 55.531 1.00 73.25 546 PRO A N 1
ATOM 4453 C CA . PRO A 1 546 ? -37.744 -14.371 55.596 1.00 73.25 546 PRO A CA 1
ATOM 4454 C C . PRO A 1 546 ? -36.426 -13.793 56.132 1.00 73.25 546 PRO A C 1
ATOM 4456 O O . PRO A 1 546 ? -35.857 -14.329 57.080 1.00 73.25 546 PRO A O 1
ATOM 4459 N N . LEU A 1 547 ? -35.954 -12.698 55.526 1.00 87.06 547 LEU A N 1
ATOM 4460 C CA . LEU A 1 547 ? -34.733 -12.020 55.970 1.00 87.06 547 LEU A CA 1
ATOM 4461 C C . LEU A 1 547 ? -34.977 -11.254 57.271 1.00 87.06 547 LEU A C 1
ATOM 4463 O O . LEU A 1 547 ? -36.046 -10.671 57.467 1.00 87.06 547 LEU A O 1
ATOM 4467 N N . ASP A 1 548 ? -33.967 -11.198 58.137 1.00 87.81 548 ASP A N 1
ATOM 4468 C CA . ASP A 1 548 ? -34.046 -10.370 59.337 1.00 87.81 548 ASP A CA 1
ATOM 4469 C C . ASP A 1 548 ? -33.898 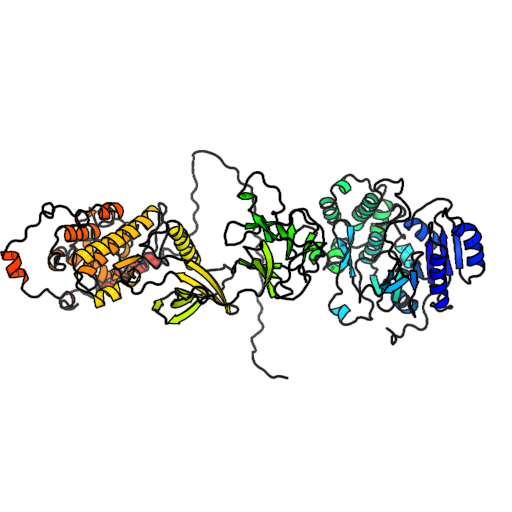-8.874 59.010 1.00 87.81 548 ASP A C 1
ATOM 4471 O O . ASP A 1 548 ? -33.381 -8.468 57.964 1.00 87.81 548 ASP A O 1
ATOM 4475 N N . ILE A 1 549 ? -34.336 -8.016 59.932 1.00 88.06 549 ILE A N 1
ATOM 4476 C CA . ILE A 1 549 ? -34.351 -6.569 59.701 1.00 88.06 549 ILE A CA 1
ATOM 4477 C C . ILE A 1 549 ? -32.954 -5.965 59.489 1.00 88.06 549 ILE A C 1
ATOM 4479 O O . ILE A 1 549 ? -32.819 -4.959 58.792 1.00 88.06 549 ILE A O 1
ATOM 4483 N N . ASN A 1 550 ? -31.899 -6.553 60.060 1.00 88.88 550 ASN A N 1
ATOM 4484 C CA . ASN A 1 550 ? -30.529 -6.085 59.865 1.00 88.88 550 ASN A CA 1
ATOM 4485 C C . ASN A 1 550 ? -30.015 -6.446 58.472 1.00 88.88 550 ASN A C 1
ATOM 4487 O O . ASN A 1 550 ? -29.372 -5.605 57.841 1.00 88.88 550 ASN A O 1
ATOM 4491 N N . GLN A 1 551 ? -30.328 -7.644 57.979 1.00 90.62 551 GLN A N 1
ATOM 4492 C CA . GLN A 1 551 ? -30.036 -8.056 56.606 1.00 90.62 551 GLN A CA 1
ATOM 4493 C C . GLN A 1 551 ? -30.775 -7.172 55.603 1.00 90.62 551 GLN A C 1
ATOM 4495 O O . GLN A 1 551 ? -30.149 -6.618 54.698 1.00 90.62 551 GLN A O 1
ATOM 4500 N N . ILE A 1 552 ? -32.080 -6.956 55.812 1.00 92.50 552 ILE A N 1
ATOM 4501 C CA . ILE A 1 552 ? -32.896 -6.054 54.989 1.00 92.50 552 ILE A CA 1
ATOM 4502 C C . ILE A 1 552 ? -32.278 -4.654 54.979 1.00 92.50 552 ILE A C 1
ATOM 4504 O O . ILE A 1 552 ? -32.095 -4.070 53.910 1.00 92.50 552 ILE A O 1
ATOM 4508 N N . ARG A 1 553 ? -31.901 -4.123 56.148 1.00 93.25 553 ARG A N 1
ATOM 4509 C CA . ARG A 1 553 ? -31.250 -2.813 56.269 1.00 93.25 553 ARG A CA 1
ATOM 4510 C C . ARG A 1 553 ? -29.949 -2.751 55.475 1.00 93.25 553 ARG A C 1
ATOM 4512 O O . ARG A 1 553 ? -29.771 -1.824 54.692 1.00 93.25 553 ARG A O 1
ATOM 4519 N N . ASN A 1 554 ? -29.072 -3.738 55.635 1.00 93.81 554 ASN A N 1
ATOM 4520 C CA . ASN A 1 554 ? -27.778 -3.776 54.959 1.00 93.81 554 ASN A CA 1
ATOM 4521 C C . ASN A 1 554 ? -27.929 -3.838 53.427 1.00 93.81 554 ASN A C 1
ATOM 4523 O O . ASN A 1 554 ? -27.376 -3.004 52.712 1.00 93.81 554 ASN A O 1
ATOM 4527 N N . LEU A 1 555 ? -28.728 -4.779 52.916 1.00 96.00 555 LEU A N 1
ATOM 4528 C CA . LEU A 1 555 ? -28.928 -4.950 51.473 1.00 96.00 555 LEU A CA 1
ATOM 4529 C C . LEU A 1 555 ? -29.634 -3.736 50.850 1.00 96.00 555 LEU A C 1
ATOM 4531 O O . LEU A 1 555 ? -29.234 -3.271 49.784 1.00 96.00 555 LEU A O 1
ATOM 4535 N N . THR A 1 556 ? -30.629 -3.161 51.533 1.00 96.44 556 THR A N 1
ATOM 4536 C CA . THR A 1 556 ? -31.317 -1.947 51.056 1.00 96.44 556 THR A CA 1
ATOM 4537 C C . THR A 1 556 ? -30.367 -0.757 50.997 1.00 96.44 556 THR A C 1
ATOM 4539 O O . THR A 1 556 ? -30.384 -0.012 50.018 1.00 96.44 556 THR A O 1
ATOM 4542 N N . GLN A 1 557 ? -29.509 -0.590 52.008 1.00 96.44 557 GLN A N 1
ATOM 4543 C CA . GLN A 1 557 ? -28.511 0.477 52.023 1.00 96.44 557 GLN A CA 1
ATOM 4544 C C . GLN A 1 557 ? -27.550 0.341 50.840 1.00 96.44 557 GLN A C 1
ATOM 4546 O O . GLN A 1 557 ? -27.331 1.304 50.113 1.00 96.44 557 GLN A O 1
ATOM 4551 N N . GLN A 1 558 ? -27.028 -0.861 50.593 1.00 97.62 558 GLN A N 1
ATOM 4552 C CA . GLN A 1 558 ? -26.119 -1.121 49.475 1.00 97.62 558 GLN A CA 1
ATOM 4553 C C . GLN A 1 558 ? -26.782 -0.901 48.105 1.00 97.62 558 GLN A C 1
ATOM 4555 O O . GLN A 1 558 ? -26.170 -0.308 47.213 1.00 97.62 558 GLN A O 1
ATOM 4560 N N . LEU A 1 559 ? -28.046 -1.311 47.939 1.00 97.75 559 LEU A N 1
ATOM 4561 C CA . LEU A 1 559 ? -28.813 -1.066 46.715 1.00 97.75 559 LEU A CA 1
ATOM 4562 C C . LEU A 1 559 ? -29.028 0.434 46.476 1.00 97.75 559 LEU A C 1
ATOM 4564 O O . LEU A 1 559 ? -28.795 0.922 45.372 1.00 97.75 559 LEU A O 1
ATOM 4568 N N . LEU A 1 560 ? -29.424 1.182 47.508 1.00 97.44 560 LEU A N 1
ATOM 4569 C CA . LEU A 1 560 ? -29.590 2.633 47.419 1.00 97.44 560 LEU A CA 1
ATOM 4570 C C . LEU A 1 560 ? -28.269 3.345 47.103 1.00 97.44 560 LEU A C 1
ATOM 4572 O O . LEU A 1 560 ? -28.264 4.276 46.300 1.00 97.44 560 LEU A O 1
ATOM 4576 N N . THR A 1 561 ? -27.148 2.889 47.665 1.00 96.25 561 THR A N 1
ATOM 4577 C CA . THR A 1 561 ? -25.816 3.418 47.338 1.00 96.25 561 THR A CA 1
ATOM 4578 C C . THR A 1 561 ? -25.481 3.193 45.864 1.00 96.25 561 THR A C 1
ATOM 4580 O O . THR A 1 561 ? -25.101 4.143 45.179 1.00 96.25 561 THR A O 1
ATOM 4583 N N . ALA A 1 562 ? -25.696 1.984 45.334 1.00 96.06 562 ALA A N 1
ATOM 4584 C CA . ALA A 1 562 ? -25.495 1.690 43.914 1.00 96.06 562 ALA A CA 1
ATOM 4585 C C . ALA A 1 562 ? -26.342 2.604 43.010 1.00 96.06 562 ALA A C 1
ATOM 4587 O O . ALA A 1 562 ? -25.826 3.212 42.070 1.00 96.06 562 ALA A O 1
ATOM 4588 N N . VAL A 1 563 ? -27.632 2.753 43.324 1.00 95.75 563 VAL A N 1
ATOM 4589 C CA . VAL A 1 563 ? -28.568 3.601 42.568 1.00 95.75 563 VAL A CA 1
ATOM 4590 C C . VAL A 1 563 ? -28.174 5.079 42.645 1.00 95.75 563 VAL A C 1
ATOM 4592 O O . VAL A 1 563 ? -28.187 5.771 41.629 1.00 95.75 563 VAL A O 1
ATOM 4595 N N . SER A 1 564 ? -27.746 5.556 43.816 1.00 94.19 564 SER A N 1
ATOM 4596 C CA . SER A 1 564 ? -27.245 6.920 44.013 1.00 94.19 564 SER A CA 1
ATOM 4597 C C . SER A 1 564 ? -26.048 7.232 43.113 1.00 94.19 564 SER A C 1
ATOM 4599 O O . SER A 1 564 ? -26.003 8.293 42.486 1.00 94.19 564 SER A O 1
ATOM 4601 N N . VAL A 1 565 ? -25.104 6.292 42.991 1.00 92.62 565 VAL A N 1
ATOM 4602 C CA . VAL A 1 565 ? -23.945 6.435 42.098 1.00 92.62 565 VAL A CA 1
ATOM 4603 C C . VAL A 1 565 ? -24.378 6.514 40.634 1.00 92.62 565 VAL A C 1
ATOM 4605 O O . VAL A 1 565 ? -23.859 7.347 39.894 1.00 92.62 565 VAL A O 1
ATOM 4608 N N . LEU A 1 566 ? -25.344 5.703 40.197 1.00 92.38 566 LEU A N 1
ATOM 4609 C CA . LEU A 1 566 ? -25.849 5.788 38.822 1.00 92.38 566 LEU A CA 1
ATOM 4610 C C . LEU A 1 566 ? -26.534 7.130 38.551 1.00 92.38 566 LEU A C 1
ATOM 4612 O O . LEU A 1 566 ? -26.220 7.801 37.564 1.00 92.38 566 LEU A O 1
ATOM 4616 N N . HIS A 1 567 ? -27.425 7.554 39.448 1.00 91.69 567 HIS A N 1
ATOM 4617 C CA . HIS A 1 567 ? -28.195 8.788 39.289 1.00 91.69 567 HIS A CA 1
ATOM 4618 C C . HIS A 1 567 ? -27.293 10.028 39.290 1.00 91.69 567 HIS A C 1
ATOM 4620 O O . HIS A 1 567 ? -27.509 10.924 38.475 1.00 91.69 567 HIS A O 1
ATOM 4626 N N . SER A 1 568 ? -26.236 10.065 40.110 1.00 89.31 568 SER A N 1
ATOM 4627 C CA . SER A 1 568 ? -25.265 11.174 40.117 1.00 89.31 568 SER A CA 1
ATOM 4628 C C . SER A 1 568 ? -24.444 11.284 38.827 1.00 89.31 568 SER A C 1
ATOM 4630 O O . SER A 1 568 ? -23.942 12.358 38.507 1.00 89.31 568 SER A O 1
ATOM 4632 N N . HIS A 1 569 ? -24.365 10.204 38.044 1.00 87.38 569 HIS A N 1
ATOM 4633 C CA . HIS A 1 569 ? -23.719 10.176 36.729 1.00 87.38 569 HIS A CA 1
ATOM 4634 C C . HIS A 1 569 ? -24.711 10.344 35.568 1.00 87.38 569 HIS A C 1
ATOM 4636 O O . HIS A 1 569 ? -24.353 10.104 34.412 1.00 87.38 569 HIS A O 1
ATOM 4642 N N . SER A 1 570 ? -25.943 10.771 35.858 1.00 87.25 570 SER A N 1
ATOM 4643 C CA . SER A 1 570 ? -27.034 10.925 34.888 1.00 87.25 570 SER A CA 1
ATOM 4644 C C . SER A 1 570 ? -27.438 9.613 34.201 1.00 87.25 570 SER A C 1
ATOM 4646 O O . SER A 1 570 ? -27.912 9.616 33.062 1.00 87.25 570 SER A O 1
ATOM 4648 N N . ILE A 1 571 ? -27.242 8.480 34.883 1.00 87.88 571 ILE A N 1
ATOM 4649 C CA . ILE A 1 571 ? -27.583 7.143 34.392 1.00 87.88 571 ILE A CA 1
ATOM 4650 C C . ILE A 1 571 ? -28.840 6.658 35.105 1.00 87.88 571 ILE A C 1
ATOM 4652 O O . ILE A 1 571 ? -28.944 6.704 36.327 1.00 87.88 571 ILE A O 1
ATOM 4656 N N . PHE A 1 572 ? -29.785 6.155 34.323 1.00 86.56 572 PHE A N 1
ATOM 4657 C CA . PHE A 1 572 ? -31.048 5.597 34.784 1.00 86.56 572 PHE A CA 1
ATOM 4658 C C . PHE A 1 572 ? -31.126 4.111 34.392 1.00 86.56 572 PHE A C 1
ATOM 4660 O O . PHE A 1 572 ? -30.968 3.788 33.208 1.00 86.56 572 PHE A O 1
ATOM 4667 N N . HIS A 1 573 ? -31.318 3.205 35.364 1.00 90.50 573 HIS A N 1
ATOM 4668 C CA . HIS A 1 573 ? -31.088 1.762 35.180 1.00 90.50 573 HIS A CA 1
ATOM 4669 C C . HIS A 1 573 ? -32.206 1.066 34.390 1.00 90.50 573 HIS A C 1
ATOM 4671 O O . HIS A 1 573 ? -31.916 0.338 33.441 1.00 90.50 573 HIS A O 1
ATOM 4677 N N . ARG A 1 574 ? -33.483 1.320 34.723 1.00 89.50 574 ARG A N 1
ATOM 4678 C CA . ARG A 1 574 ? -34.683 0.832 33.993 1.00 89.50 574 ARG A CA 1
ATOM 4679 C C . ARG A 1 574 ? -34.933 -0.682 33.995 1.00 89.50 574 ARG A C 1
ATOM 4681 O O . ARG A 1 574 ? -35.804 -1.146 33.261 1.00 89.50 574 ARG A O 1
ATOM 4688 N N . ASP A 1 575 ? -34.202 -1.454 34.788 1.00 90.31 575 ASP A N 1
ATOM 4689 C CA . ASP A 1 575 ? -34.491 -2.884 35.010 1.00 90.31 575 ASP A CA 1
ATOM 4690 C C . ASP A 1 575 ? -33.974 -3.369 36.371 1.00 90.31 575 ASP A C 1
ATOM 4692 O O . ASP A 1 575 ? -33.290 -4.385 36.474 1.00 90.31 575 ASP A O 1
ATOM 4696 N N . ILE A 1 576 ? -34.231 -2.590 37.427 1.00 94.25 576 ILE A N 1
ATOM 4697 C CA . ILE A 1 576 ? -33.904 -3.002 38.798 1.00 94.25 576 ILE A CA 1
ATOM 4698 C C . ILE A 1 576 ? -34.924 -4.055 39.242 1.00 94.25 576 ILE A C 1
ATOM 4700 O O . ILE A 1 576 ? -36.122 -3.787 39.302 1.00 94.25 576 ILE A O 1
ATOM 4704 N N . LYS A 1 577 ? -34.434 -5.259 39.533 1.00 93.00 577 LYS A N 1
ATOM 4705 C CA . LYS A 1 577 ? -35.210 -6.427 39.969 1.00 93.00 577 LYS A CA 1
ATOM 4706 C C . LYS A 1 577 ? -34.280 -7.444 40.640 1.00 93.00 577 LYS A C 1
ATOM 4708 O O . LYS A 1 577 ? -33.077 -7.397 40.369 1.00 93.00 577 LYS A O 1
ATOM 4713 N N . PRO A 1 578 ? -34.792 -8.396 41.436 1.00 93.19 578 PRO A N 1
ATOM 4714 C CA . PRO A 1 578 ? -33.955 -9.365 42.142 1.00 93.19 578 PRO A CA 1
ATOM 4715 C C . PRO A 1 578 ? -32.995 -10.166 41.247 1.00 93.19 578 PRO A C 1
ATOM 4717 O O . PRO A 1 578 ? -31.878 -10.448 41.663 1.00 93.19 578 PRO A O 1
ATOM 4720 N N . GLN A 1 579 ? -33.363 -10.475 40.000 1.00 90.94 579 GLN A N 1
ATOM 4721 C CA . GLN A 1 579 ? -32.500 -11.221 39.066 1.00 90.94 579 GLN A CA 1
ATOM 4722 C C . GLN A 1 579 ? -31.276 -10.426 38.581 1.00 90.94 579 GLN A C 1
ATOM 4724 O O . GLN A 1 579 ? -30.283 -11.020 38.172 1.00 90.94 579 GLN A O 1
ATOM 4729 N N . ASN A 1 580 ? -31.347 -9.093 38.622 1.00 93.25 580 ASN A N 1
ATOM 4730 C CA . ASN A 1 580 ? -30.277 -8.190 38.186 1.00 93.25 580 ASN A CA 1
ATOM 4731 C C . ASN A 1 580 ? -29.460 -7.644 39.369 1.00 93.25 580 ASN A C 1
ATOM 4733 O O . ASN A 1 580 ? -28.575 -6.809 39.196 1.00 93.25 580 ASN A O 1
ATOM 4737 N N . ILE A 1 581 ? -29.759 -8.103 40.584 1.00 95.62 581 ILE A N 1
ATOM 4738 C CA . ILE A 1 581 ? -29.030 -7.763 41.799 1.00 95.62 581 ILE A CA 1
ATOM 4739 C C . ILE A 1 581 ? -28.265 -9.007 42.217 1.00 95.62 581 ILE A C 1
ATOM 4741 O O . ILE A 1 581 ? -28.867 -10.027 42.531 1.00 95.62 581 ILE A O 1
ATOM 4745 N N . LEU A 1 582 ? -26.942 -8.931 42.216 1.00 95.69 582 LEU A N 1
ATOM 4746 C CA . LEU A 1 582 ? -26.072 -10.034 42.598 1.00 95.69 582 LEU A CA 1
ATOM 4747 C C . LEU A 1 582 ? -25.643 -9.873 44.056 1.00 95.69 582 LEU A C 1
ATOM 4749 O O . LEU A 1 582 ? -25.444 -8.753 44.521 1.00 95.69 582 LEU A O 1
ATOM 4753 N N . VAL A 1 583 ? -25.502 -10.977 44.783 1.00 94.94 583 VAL A N 1
ATOM 4754 C CA . VAL A 1 583 ? -25.129 -10.983 46.203 1.00 94.94 583 VAL A CA 1
ATOM 4755 C C . VAL A 1 583 ? -23.987 -11.969 46.411 1.00 94.94 583 VAL A C 1
ATOM 4757 O O . VAL A 1 583 ? -24.079 -13.127 46.000 1.00 94.94 583 VAL A O 1
ATOM 4760 N N . THR A 1 584 ? -22.901 -11.514 47.033 1.00 93.75 584 THR A N 1
ATOM 4761 C CA . THR A 1 584 ? -21.768 -12.386 47.368 1.00 93.75 584 THR A CA 1
ATOM 4762 C C . THR A 1 584 ? -22.075 -13.265 48.582 1.00 93.75 584 THR A C 1
ATOM 4764 O O . THR A 1 584 ? -23.054 -13.054 49.295 1.00 93.75 584 THR A O 1
ATOM 4767 N N . ASN A 1 585 ? -21.209 -14.235 48.884 1.00 90.00 585 ASN A N 1
ATOM 4768 C CA . ASN A 1 585 ? -21.310 -15.011 50.131 1.00 90.00 585 ASN A CA 1
ATOM 4769 C C . ASN A 1 585 ? -21.151 -14.172 51.417 1.00 90.00 585 ASN A C 1
ATOM 4771 O O . ASN A 1 585 ? -21.514 -14.651 52.486 1.00 90.00 585 ASN A O 1
ATOM 4775 N N . ASN A 1 586 ? -20.621 -12.950 51.314 1.00 90.69 586 ASN A N 1
ATOM 4776 C CA . ASN A 1 586 ? -20.402 -12.033 52.437 1.00 90.69 586 ASN A CA 1
ATOM 4777 C C . ASN A 1 586 ? -21.451 -10.904 52.475 1.00 90.69 586 ASN A C 1
ATOM 4779 O O . ASN A 1 586 ? -21.160 -9.817 52.969 1.00 90.69 586 ASN A O 1
ATOM 4783 N N . ASP A 1 587 ? -22.633 -11.127 51.890 1.00 91.19 587 ASP A N 1
ATOM 4784 C CA . ASP A 1 587 ? -23.741 -10.163 51.820 1.00 91.19 587 ASP A CA 1
ATOM 4785 C C . ASP A 1 587 ? -23.364 -8.810 51.184 1.00 91.19 587 ASP A C 1
ATOM 4787 O O . ASP A 1 587 ? -23.909 -7.759 51.536 1.00 91.19 587 ASP A O 1
ATOM 4791 N N . ILE A 1 588 ? -22.434 -8.826 50.219 1.00 95.50 588 ILE A N 1
ATOM 4792 C CA . ILE A 1 588 ? -22.129 -7.654 49.390 1.00 95.50 588 ILE A CA 1
ATOM 4793 C C . ILE A 1 588 ? -23.016 -7.681 48.150 1.00 95.50 588 ILE A C 1
ATOM 4795 O O . ILE A 1 588 ? -22.939 -8.604 47.338 1.00 95.50 588 ILE A O 1
ATOM 4799 N N . LEU A 1 589 ? -23.845 -6.654 48.006 1.00 96.56 589 LEU A N 1
ATOM 4800 C CA . LEU A 1 589 ? -24.772 -6.474 46.900 1.00 96.56 589 LEU A CA 1
ATOM 4801 C C . LEU A 1 589 ? -24.089 -5.744 45.747 1.00 96.56 589 LEU A C 1
ATOM 4803 O O . LEU A 1 589 ? -23.485 -4.696 45.958 1.00 96.56 589 LEU A O 1
ATOM 4807 N N . LYS A 1 590 ? -24.252 -6.250 44.524 1.00 96.06 590 LYS A N 1
ATOM 4808 C CA . LYS A 1 590 ? -23.776 -5.652 43.273 1.00 96.06 590 LYS A CA 1
ATOM 4809 C C . LYS A 1 590 ? -24.916 -5.530 42.267 1.00 96.06 590 LYS A C 1
ATOM 4811 O O . LYS A 1 590 ? -25.496 -6.534 41.863 1.00 96.06 590 LYS A O 1
ATOM 4816 N N . LEU A 1 591 ? -25.225 -4.310 41.835 1.00 95.69 591 LEU A N 1
ATOM 4817 C CA . LEU A 1 591 ? -26.210 -4.073 40.776 1.00 95.69 591 LEU A CA 1
ATOM 4818 C C . LEU A 1 591 ? -25.599 -4.376 39.397 1.00 95.69 591 LEU A C 1
ATOM 4820 O O . LEU A 1 591 ? -24.488 -3.928 39.092 1.00 95.69 591 LEU A O 1
ATOM 4824 N N . ALA A 1 592 ? -26.325 -5.137 38.578 1.00 92.31 592 ALA A N 1
ATOM 4825 C CA . ALA A 1 592 ? -25.886 -5.638 37.280 1.00 92.31 592 ALA A CA 1
ATOM 4826 C C . ALA A 1 592 ? -26.950 -5.455 36.175 1.00 92.31 592 ALA A C 1
ATOM 4828 O O . ALA A 1 592 ? -28.084 -5.075 36.435 1.00 92.31 592 ALA A O 1
ATOM 4829 N N . ASP A 1 593 ? -26.554 -5.783 34.940 1.00 86.69 593 ASP A N 1
ATOM 4830 C CA . ASP A 1 593 ? -27.354 -5.757 33.701 1.00 86.69 593 ASP A CA 1
ATOM 4831 C C . ASP A 1 593 ? -27.848 -4.372 33.232 1.00 86.69 593 ASP A C 1
ATOM 4833 O O . ASP A 1 593 ? -28.982 -3.948 33.443 1.00 86.69 593 ASP A O 1
ATOM 4837 N N . PHE A 1 594 ? -26.983 -3.690 32.475 1.00 85.75 594 PHE A N 1
ATOM 4838 C CA . PHE A 1 594 ? -27.204 -2.334 31.962 1.00 85.75 594 PHE A CA 1
ATOM 4839 C C . PHE A 1 594 ? -27.849 -2.303 30.563 1.00 85.75 594 PHE A C 1
ATOM 4841 O O . PHE A 1 594 ? -27.892 -1.249 29.923 1.00 85.75 594 PHE A O 1
ATOM 4848 N N . GLY A 1 595 ? -28.367 -3.429 30.058 1.00 78.31 595 GLY A N 1
ATOM 4849 C CA . GLY A 1 595 ? -28.887 -3.537 28.685 1.00 78.31 595 GLY A CA 1
ATOM 4850 C C . GLY A 1 595 ? -30.049 -2.581 28.363 1.00 78.31 595 GLY A C 1
ATOM 4851 O O . GLY A 1 595 ? -30.198 -2.124 27.223 1.00 78.31 595 GLY A O 1
ATOM 4852 N N . LEU A 1 596 ? -30.858 -2.218 29.366 1.00 79.75 596 LEU A N 1
ATOM 4853 C CA . LEU A 1 596 ? -31.968 -1.262 29.228 1.00 79.75 596 LEU A CA 1
ATOM 4854 C C . LEU A 1 596 ? -31.639 0.156 29.715 1.00 79.75 596 LEU A C 1
ATOM 4856 O O . LEU A 1 596 ? -32.428 1.080 29.458 1.00 79.75 596 LEU A O 1
ATOM 4860 N N . ALA A 1 597 ? -30.468 0.344 30.327 1.00 82.81 597 ALA A N 1
ATOM 4861 C CA . ALA A 1 597 ? -30.058 1.608 30.913 1.00 82.81 597 ALA A CA 1
ATOM 4862 C C . ALA A 1 597 ? -29.949 2.726 29.860 1.00 82.81 597 ALA A C 1
ATOM 4864 O O . ALA A 1 597 ? -29.756 2.506 28.648 1.00 82.81 597 ALA A O 1
ATOM 4865 N N . ARG A 1 598 ? -30.141 3.964 30.315 1.00 80.75 598 ARG A N 1
ATOM 4866 C CA . ARG A 1 598 ? -30.107 5.172 29.482 1.00 80.75 598 ARG A CA 1
ATOM 4867 C C . ARG A 1 598 ? -29.450 6.324 30.225 1.00 80.75 598 ARG A C 1
ATOM 4869 O O . ARG A 1 598 ? -29.568 6.433 31.440 1.00 80.75 598 ARG A O 1
ATOM 4876 N N . GLU A 1 599 ? -28.822 7.203 29.455 1.00 79.69 599 GLU A N 1
ATOM 4877 C CA . GLU A 1 599 ? -28.488 8.547 29.917 1.00 79.69 599 GLU A CA 1
ATOM 4878 C C . GLU A 1 599 ? -29.740 9.415 29.800 1.00 79.69 599 GLU A C 1
ATOM 4880 O O . GLU A 1 599 ? -30.446 9.353 28.783 1.00 79.69 599 GLU A O 1
ATOM 4885 N N . TYR A 1 600 ? -30.031 10.200 30.833 1.00 69.56 600 TYR A N 1
ATOM 4886 C CA . TYR A 1 600 ? -31.095 11.191 30.766 1.00 69.56 600 TYR A CA 1
ATOM 4887 C C . TYR A 1 600 ? -30.497 12.586 30.551 1.00 69.56 600 TYR A C 1
ATOM 4889 O O . TYR A 1 600 ? -29.578 13.010 31.246 1.00 69.56 600 TYR A O 1
ATOM 4897 N N . HIS A 1 601 ? -31.044 13.287 29.561 1.00 56.72 601 HIS A N 1
ATOM 4898 C CA . HIS A 1 601 ? -30.882 14.721 29.337 1.00 56.72 601 HIS A CA 1
ATOM 4899 C C . HIS A 1 601 ? -32.293 15.303 29.233 1.00 56.72 601 HIS A C 1
ATOM 4901 O O . HIS A 1 601 ? -33.211 14.581 28.826 1.00 56.72 601 HIS A O 1
ATOM 4907 N N . GLU A 1 602 ? -32.480 16.554 29.646 1.00 42.62 602 GLU A N 1
ATOM 4908 C CA . GLU A 1 602 ? -33.799 17.191 29.725 1.00 42.62 602 GLU A CA 1
ATOM 4909 C C . GLU A 1 602 ? -34.599 17.009 28.412 1.00 42.62 602 GLU A C 1
ATOM 4911 O O . GLU A 1 602 ? -34.067 17.164 27.314 1.00 42.62 602 GLU A O 1
ATOM 4916 N N . HIS A 1 603 ? -35.879 16.628 28.550 1.00 47.25 603 HIS A N 1
ATOM 4917 C CA . HIS A 1 603 ? -36.901 16.490 27.489 1.00 47.25 603 HIS A CA 1
ATOM 4918 C C . HIS A 1 603 ? -36.914 15.243 26.574 1.00 47.25 603 HIS A C 1
ATOM 4920 O O . HIS A 1 603 ? -37.476 15.301 25.481 1.00 47.25 603 HIS A O 1
ATOM 4926 N N . LYS A 1 604 ? -36.408 14.073 26.998 1.00 49.28 604 LYS A N 1
ATOM 4927 C CA . LYS A 1 604 ? -36.630 12.809 26.251 1.00 49.28 604 LYS A CA 1
ATOM 4928 C C . LYS A 1 604 ? -37.799 11.979 26.794 1.00 49.28 604 LYS A C 1
ATOM 4930 O O . LYS A 1 604 ? -37.788 11.581 27.955 1.00 49.28 604 LYS A O 1
ATOM 4935 N N . VAL A 1 605 ? -38.761 11.650 25.926 1.00 53.31 605 VAL A N 1
ATOM 4936 C CA . VAL A 1 605 ? -39.784 10.617 26.172 1.00 53.31 605 VAL A CA 1
ATOM 4937 C C . VAL A 1 605 ? -39.154 9.242 25.923 1.00 53.31 605 VAL A C 1
ATOM 4939 O O . VAL A 1 605 ? -38.494 9.028 24.904 1.00 53.31 605 VAL A O 1
ATOM 4942 N N . PHE A 1 606 ? -39.301 8.311 26.867 1.00 57.47 606 PHE A N 1
ATOM 4943 C CA . PHE A 1 606 ? -38.699 6.977 26.794 1.00 57.47 606 PHE A CA 1
ATOM 4944 C C . PHE A 1 606 ? -39.752 5.894 26.526 1.00 57.47 606 PHE A C 1
ATOM 4946 O O . PHE A 1 606 ? -40.901 6.013 26.936 1.00 57.47 606 PHE A O 1
ATOM 4953 N N . THR A 1 607 ? -39.344 4.799 25.876 1.00 56.50 607 THR A N 1
ATOM 4954 C CA . THR A 1 607 ? -40.224 3.656 25.576 1.00 56.50 607 THR A CA 1
ATOM 4955 C C . THR A 1 607 ? -40.784 3.015 26.849 1.00 56.50 607 THR A C 1
ATOM 4957 O O . THR A 1 607 ? -40.010 2.643 27.734 1.00 56.50 607 THR A O 1
ATOM 4960 N N . THR A 1 608 ? -42.097 2.792 26.896 1.00 54.09 608 THR A N 1
ATOM 4961 C CA . THR A 1 608 ? -42.834 2.260 28.061 1.00 54.09 608 THR A CA 1
ATOM 4962 C C . THR A 1 608 ? -42.648 0.752 28.288 1.00 54.09 608 THR A C 1
ATOM 4964 O O . THR A 1 608 ? -42.847 0.263 29.398 1.00 54.09 608 THR A O 1
ATOM 4967 N N . VAL A 1 609 ? -42.181 0.000 27.281 1.00 58.53 609 VAL A N 1
ATOM 4968 C CA . VAL A 1 609 ? -41.899 -1.447 27.385 1.00 58.53 609 VAL A CA 1
ATOM 4969 C C . VAL A 1 609 ? -40.523 -1.701 28.021 1.00 58.53 609 VAL A C 1
ATOM 4971 O O . VAL A 1 609 ? -39.587 -2.154 27.364 1.00 58.53 609 VAL A O 1
ATOM 4974 N N . VAL A 1 610 ? -40.372 -1.380 29.306 1.00 55.97 610 VAL A N 1
ATOM 4975 C CA . VAL A 1 610 ? -39.150 -1.626 30.102 1.00 55.97 610 VAL A CA 1
ATOM 4976 C C . VAL A 1 610 ? -39.475 -2.074 31.519 1.00 55.97 610 VAL A C 1
ATOM 4978 O O . VAL A 1 610 ? -40.620 -1.950 31.941 1.00 55.97 610 VAL A O 1
ATOM 4981 N N . VAL A 1 611 ? -38.476 -2.583 32.250 1.00 55.75 611 VAL A N 1
ATOM 4982 C CA . VAL A 1 611 ? -38.612 -3.205 33.578 1.00 55.75 611 VAL A CA 1
ATOM 4983 C C . VAL A 1 611 ? -39.475 -4.476 33.529 1.00 55.75 611 VAL A C 1
ATOM 4985 O O . VAL A 1 611 ? -40.472 -4.573 32.804 1.00 55.75 611 VAL A O 1
ATOM 4988 N N . THR A 1 612 ? -39.113 -5.482 34.320 1.00 71.19 612 THR A N 1
ATOM 4989 C CA . THR A 1 612 ? -39.992 -6.644 34.540 1.00 71.19 612 THR A CA 1
ATOM 4990 C C . THR A 1 612 ? -41.305 -6.191 35.185 1.00 71.19 612 THR A C 1
ATOM 4992 O O . THR A 1 612 ? -41.287 -5.407 36.128 1.00 71.19 612 THR A O 1
ATOM 4995 N N . MET A 1 613 ? -42.447 -6.664 34.671 1.00 81.88 613 MET A N 1
ATOM 4996 C CA . MET A 1 613 ? -43.784 -6.114 34.959 1.00 81.88 613 MET A CA 1
ATOM 4997 C C . MET A 1 613 ? -44.067 -5.867 36.449 1.00 81.88 613 MET A C 1
ATOM 4999 O O . MET A 1 613 ? -44.668 -4.853 36.786 1.00 81.88 613 MET A O 1
ATOM 5003 N N . TRP A 1 614 ? -43.590 -6.751 37.328 1.00 88.50 614 TRP A N 1
ATOM 5004 C CA . TRP A 1 614 ? -43.848 -6.713 38.772 1.00 88.50 614 TRP A CA 1
ATOM 5005 C C . TRP A 1 614 ? -43.191 -5.542 39.514 1.00 88.50 614 TRP A C 1
ATOM 5007 O O . TRP A 1 614 ? -43.640 -5.179 40.597 1.00 88.50 614 TRP A O 1
ATOM 5017 N N . TYR A 1 615 ? -42.163 -4.932 38.923 1.00 91.44 615 TYR A N 1
ATOM 5018 C CA . TYR A 1 615 ? -41.393 -3.830 39.513 1.00 91.44 615 TYR A CA 1
ATOM 5019 C C . TYR A 1 615 ? -41.640 -2.499 38.789 1.00 91.44 615 TYR A C 1
ATOM 5021 O O . TYR A 1 615 ? -41.009 -1.493 39.099 1.00 91.44 615 TYR A O 1
ATOM 5029 N N . ARG A 1 616 ? -42.556 -2.466 37.809 1.00 90.06 616 ARG A N 1
ATOM 5030 C CA . ARG A 1 616 ? -42.882 -1.244 37.061 1.00 90.06 616 ARG A CA 1
ATOM 5031 C C . ARG A 1 616 ? -43.582 -0.220 37.945 1.00 90.06 616 ARG A C 1
ATOM 5033 O O . ARG A 1 616 ? -44.554 -0.543 38.625 1.00 90.06 616 ARG A O 1
ATOM 5040 N N . ALA A 1 617 ? -43.111 1.019 37.856 1.00 91.38 617 ALA A N 1
ATOM 5041 C CA . ALA A 1 617 ? -43.715 2.158 38.526 1.00 91.38 617 ALA A CA 1
ATOM 5042 C C . ALA A 1 617 ? -45.066 2.555 37.886 1.00 91.38 617 ALA A C 1
ATOM 5044 O O . ALA A 1 617 ? -45.256 2.327 36.683 1.00 91.38 617 ALA A O 1
ATOM 5045 N N . PRO A 1 618 ? -45.990 3.173 38.649 1.00 91.75 618 PRO A N 1
ATOM 5046 C CA . PRO A 1 618 ? -47.289 3.628 38.156 1.00 91.75 618 PRO A CA 1
ATOM 5047 C C . PRO A 1 618 ? -47.206 4.480 36.890 1.00 91.75 618 PRO A C 1
ATOM 5049 O O . PRO A 1 618 ? -47.949 4.232 35.948 1.00 91.75 618 PRO A O 1
ATOM 5052 N N . GLU A 1 619 ? -46.266 5.423 36.816 1.00 89.00 619 GLU A N 1
ATOM 5053 C CA . GLU A 1 619 ? -46.099 6.311 35.662 1.00 89.00 619 GLU A CA 1
ATOM 5054 C C . GLU A 1 619 ? -45.758 5.551 34.369 1.00 89.00 619 GLU A C 1
ATOM 5056 O O . GLU A 1 619 ? -46.247 5.905 33.300 1.00 89.00 619 GLU A O 1
ATOM 5061 N N . ILE A 1 620 ? -45.016 4.439 34.461 1.00 87.75 620 ILE A N 1
ATOM 5062 C CA . ILE A 1 620 ? -44.706 3.579 33.308 1.00 87.75 620 ILE A CA 1
ATOM 5063 C C . ILE A 1 620 ? -45.973 2.850 32.846 1.00 87.75 620 ILE A C 1
ATOM 5065 O O . ILE A 1 620 ? -46.256 2.789 31.650 1.00 87.75 620 ILE A O 1
ATOM 5069 N N . LEU A 1 621 ? -46.761 2.321 33.788 1.00 86.56 621 LEU A N 1
ATOM 5070 C CA . LEU A 1 621 ? -48.033 1.650 33.494 1.00 86.56 621 LEU A CA 1
ATOM 5071 C C . LEU A 1 621 ? -49.072 2.631 32.938 1.00 86.56 621 LEU A C 1
ATOM 5073 O O . LEU A 1 621 ? -49.893 2.262 32.105 1.00 86.56 621 LEU A O 1
ATOM 5077 N N . LEU A 1 622 ? -49.029 3.889 33.357 1.00 87.00 622 LEU A N 1
ATOM 5078 C CA . LEU A 1 622 ? -49.891 4.946 32.842 1.00 87.00 622 LEU A CA 1
ATOM 5079 C C . LEU A 1 622 ? -49.387 5.536 31.521 1.00 87.00 622 LEU A C 1
ATOM 5081 O O . LEU A 1 622 ? -50.108 6.310 30.916 1.00 87.00 622 LEU A O 1
ATOM 5085 N N . SER A 1 623 ? -48.221 5.114 31.016 1.00 82.81 623 SER A N 1
ATOM 5086 C CA . SER A 1 623 ? -47.591 5.675 29.807 1.00 82.81 623 SER A CA 1
ATOM 5087 C C . SER A 1 623 ? -47.267 7.172 29.910 1.00 82.81 623 SER A C 1
ATOM 5089 O O . SER A 1 623 ? -47.243 7.868 28.898 1.00 82.81 623 SER A O 1
ATOM 5091 N N . SER A 1 624 ? -46.983 7.652 31.121 1.00 80.69 624 SER A N 1
ATOM 5092 C CA . SER A 1 624 ? -46.491 9.008 31.378 1.00 80.69 624 SER A CA 1
ATOM 5093 C C . SER A 1 624 ? -44.954 9.065 31.313 1.00 80.69 624 SER A C 1
ATOM 5095 O O . SER A 1 624 ? -44.281 8.040 31.485 1.00 80.69 624 SER A O 1
ATOM 5097 N N . PRO A 1 625 ? -44.358 10.250 31.079 1.00 78.25 625 PRO A N 1
ATOM 5098 C CA . PRO A 1 625 ? -42.917 10.454 31.157 1.00 78.25 625 PRO A CA 1
ATOM 5099 C C . PRO A 1 625 ? -42.378 10.041 32.524 1.00 78.25 625 PRO A C 1
ATOM 5101 O O . PRO A 1 625 ? -42.954 10.372 33.557 1.00 78.25 625 PRO A O 1
ATOM 5104 N N . TYR A 1 626 ? -41.248 9.342 32.529 1.00 80.06 626 TYR A N 1
ATOM 5105 C CA . TYR A 1 626 ? -40.666 8.787 33.745 1.00 80.06 626 TYR A CA 1
ATOM 5106 C C . TYR A 1 626 ? -39.147 8.979 33.763 1.00 80.06 626 TYR A C 1
ATOM 5108 O O . TYR A 1 626 ? -38.498 9.105 32.720 1.00 80.06 626 TYR A O 1
ATOM 5116 N N . CYS A 1 627 ? -38.574 9.010 34.964 1.00 81.88 627 CYS A N 1
ATOM 5117 C CA . CYS A 1 627 ? -37.153 9.261 35.192 1.00 81.88 627 CYS A CA 1
ATOM 5118 C C . CYS A 1 627 ? -36.612 8.378 36.330 1.00 81.88 627 CYS A C 1
ATOM 5120 O O . CYS A 1 627 ? -37.167 7.320 36.631 1.00 81.88 627 CYS A O 1
ATOM 5122 N N . THR A 1 628 ? -35.531 8.819 36.976 1.00 88.06 628 THR A N 1
ATOM 5123 C CA . THR A 1 628 ? -34.858 8.142 38.095 1.00 88.06 628 THR A CA 1
ATOM 5124 C C . THR A 1 628 ? -35.796 7.736 39.243 1.00 88.06 628 THR A C 1
ATOM 5126 O O . THR A 1 628 ? -35.520 6.754 39.929 1.00 88.06 628 THR A O 1
ATOM 5129 N N . SER A 1 629 ? -36.947 8.397 39.416 1.00 90.12 629 SER A N 1
ATOM 5130 C CA . SER A 1 629 ? -37.997 8.021 40.380 1.00 90.12 629 SER A CA 1
ATOM 5131 C C . SER A 1 629 ? -38.576 6.616 40.172 1.00 90.12 629 SER A C 1
ATOM 5133 O O . SER A 1 629 ? -39.073 6.012 41.125 1.00 90.12 629 SER A O 1
ATOM 5135 N N . ALA A 1 630 ? -38.533 6.074 38.954 1.00 91.38 630 ALA A N 1
ATOM 5136 C CA . ALA A 1 630 ? -39.019 4.725 38.671 1.00 91.38 630 ALA A CA 1
ATOM 5137 C C . ALA A 1 630 ? -38.039 3.636 39.153 1.00 91.38 630 ALA A C 1
ATOM 5139 O O . ALA A 1 630 ? -38.472 2.563 39.581 1.00 91.38 630 ALA A O 1
ATOM 5140 N N . ASP A 1 631 ? -36.730 3.924 39.170 1.00 93.88 631 ASP A N 1
ATOM 5141 C CA . ASP A 1 631 ? -35.745 3.056 39.834 1.00 93.88 631 ASP A CA 1
ATOM 5142 C C . ASP A 1 631 ? -36.039 3.017 41.345 1.00 93.88 631 ASP A C 1
ATOM 5144 O O . ASP A 1 631 ? -36.039 1.946 41.946 1.00 93.88 631 ASP A O 1
ATOM 5148 N N . MET A 1 632 ? -36.389 4.162 41.948 1.00 95.75 632 MET A N 1
ATOM 5149 C CA . MET A 1 632 ? -36.732 4.251 43.376 1.00 95.75 632 MET A CA 1
ATOM 5150 C C . MET A 1 632 ? -37.982 3.439 43.742 1.00 95.75 632 MET A C 1
ATOM 5152 O O . MET A 1 632 ? -38.001 2.775 44.778 1.00 95.75 632 MET A O 1
ATOM 5156 N N . TRP A 1 633 ? -38.998 3.421 42.874 1.00 95.81 633 TRP A N 1
ATOM 5157 C CA . TRP A 1 633 ? -40.158 2.534 43.034 1.00 95.81 633 TRP A CA 1
ATOM 5158 C C . TRP A 1 633 ? -39.753 1.056 43.023 1.00 95.81 633 TRP A C 1
ATOM 5160 O O . TRP A 1 633 ? -40.210 0.269 43.856 1.00 95.81 633 TRP A O 1
ATOM 5170 N N . SER A 1 634 ? -38.862 0.681 42.101 1.00 96.12 634 SER A N 1
ATOM 5171 C CA . SER A 1 634 ? -38.345 -0.687 41.996 1.00 96.12 634 SER A CA 1
ATOM 5172 C C . SER A 1 634 ? -37.597 -1.093 43.273 1.00 96.12 634 SER A C 1
ATOM 5174 O O . SER A 1 634 ? -37.804 -2.195 43.777 1.00 96.12 634 SER A O 1
ATOM 5176 N N . VAL A 1 635 ? -36.802 -0.184 43.856 1.00 97.31 635 VAL A N 1
ATOM 5177 C CA . VAL A 1 635 ? -36.159 -0.382 45.169 1.00 97.31 635 VAL A CA 1
ATOM 5178 C C . VAL A 1 635 ? -37.201 -0.615 46.268 1.00 97.31 635 VAL A C 1
ATOM 5180 O O . VAL A 1 635 ? -37.038 -1.538 47.061 1.00 97.31 635 VAL A O 1
ATOM 5183 N N . GLY A 1 636 ? -38.291 0.161 46.298 1.00 95.69 636 GLY A N 1
ATOM 5184 C CA . GLY A 1 636 ? -39.392 -0.040 47.248 1.00 95.69 636 GLY A CA 1
ATOM 5185 C C . GLY A 1 636 ? -40.047 -1.418 47.113 1.00 95.69 636 GLY A C 1
ATOM 5186 O O . GLY A 1 636 ? -40.239 -2.119 48.105 1.00 95.69 636 GLY A O 1
ATOM 5187 N N . CYS A 1 637 ? -40.312 -1.863 45.883 1.00 95.06 637 CYS A N 1
ATOM 5188 C CA . CYS A 1 637 ? -40.854 -3.200 45.627 1.00 95.06 637 CYS A CA 1
ATOM 5189 C C . CYS A 1 637 ? -39.933 -4.305 46.166 1.00 95.06 637 CYS A C 1
ATOM 5191 O O . CYS A 1 637 ? -40.415 -5.260 46.771 1.00 95.06 637 CYS A O 1
ATOM 5193 N N . ILE A 1 638 ? -38.617 -4.155 45.981 1.00 95.19 638 ILE A N 1
ATOM 5194 C CA . ILE A 1 638 ? -37.609 -5.121 46.435 1.00 95.19 638 ILE A CA 1
ATOM 5195 C C . ILE A 1 638 ? -37.457 -5.091 47.958 1.00 95.19 638 ILE A C 1
ATOM 5197 O O . ILE A 1 638 ? -37.357 -6.148 48.567 1.00 95.19 638 ILE A O 1
ATOM 5201 N N . LEU A 1 639 ? -37.507 -3.917 48.594 1.00 94.56 639 LEU A N 1
ATOM 5202 C CA . LEU A 1 639 ? -37.538 -3.793 50.056 1.00 94.56 639 LEU A CA 1
ATOM 5203 C C . LEU A 1 639 ? -38.734 -4.550 50.655 1.00 94.56 639 LEU A C 1
ATOM 5205 O O . LEU A 1 639 ? -38.569 -5.304 51.614 1.00 94.56 639 LEU A O 1
ATOM 5209 N N . GLY A 1 640 ? -39.921 -4.400 50.063 1.00 91.06 640 GLY A N 1
ATOM 5210 C CA . GLY A 1 640 ? -41.101 -5.160 50.474 1.00 91.06 640 GLY A CA 1
ATOM 5211 C C . GLY A 1 640 ? -40.967 -6.663 50.211 1.00 91.06 640 GLY A C 1
ATOM 5212 O O . GLY A 1 640 ? -41.343 -7.473 51.054 1.00 91.06 640 GLY A O 1
ATOM 5213 N N . GLU A 1 641 ? -40.382 -7.050 49.077 1.00 91.75 641 GLU A N 1
ATOM 5214 C CA . GLU A 1 641 ? -40.128 -8.452 48.729 1.00 91.75 641 GLU A CA 1
ATOM 5215 C C . GLU A 1 641 ? -39.101 -9.121 49.655 1.00 91.75 641 GLU A C 1
ATOM 5217 O O . GLU A 1 641 ? -39.294 -10.276 50.025 1.00 91.75 641 GLU A O 1
ATOM 5222 N N . MET A 1 642 ? -38.064 -8.406 50.099 1.00 91.81 642 MET A N 1
ATOM 5223 C CA . MET A 1 642 ? -37.095 -8.915 51.077 1.00 91.81 642 MET A CA 1
ATOM 5224 C C . MET A 1 642 ? -37.750 -9.244 52.428 1.00 91.81 642 MET A C 1
ATOM 5226 O O . MET A 1 642 ? -37.352 -10.208 53.079 1.00 91.81 642 MET A O 1
ATOM 5230 N N . ALA A 1 643 ? -38.771 -8.479 52.824 1.00 88.19 643 ALA A N 1
ATOM 5231 C CA . ALA A 1 643 ? -39.547 -8.731 54.037 1.00 88.19 643 ALA A CA 1
ATOM 5232 C C . ALA A 1 643 ? -40.593 -9.844 53.857 1.00 88.19 643 ALA A C 1
ATOM 5234 O O . ALA A 1 643 ? -40.831 -10.635 54.767 1.00 88.19 643 ALA A O 1
ATOM 5235 N N . LEU A 1 644 ? -41.233 -9.904 52.686 1.00 86.19 644 LEU A N 1
ATOM 5236 C CA . LEU A 1 644 ? -42.340 -10.824 52.410 1.00 86.19 644 LEU A CA 1
ATOM 5237 C C . LEU A 1 644 ? -41.874 -12.207 51.922 1.00 86.19 644 LEU A C 1
ATOM 5239 O O . LEU A 1 644 ? -42.637 -13.170 51.987 1.00 86.19 644 LEU A O 1
ATOM 5243 N N . GLY A 1 645 ? -40.661 -12.302 51.373 1.00 84.62 645 GLY A N 1
ATOM 5244 C CA . GLY A 1 645 ? -40.124 -13.511 50.741 1.00 84.62 645 GLY A CA 1
ATOM 5245 C C . GLY A 1 645 ? -40.675 -13.813 49.346 1.00 84.62 645 GLY A C 1
ATOM 5246 O O . GLY A 1 645 ? -40.301 -14.812 48.733 1.00 84.62 645 GLY A O 1
ATOM 5247 N N . ARG A 1 646 ? -41.585 -12.975 48.841 1.00 86.06 646 ARG A N 1
ATOM 5248 C CA . ARG A 1 646 ? -42.213 -13.093 47.519 1.00 86.06 646 ARG A CA 1
ATOM 5249 C C . ARG A 1 646 ? -42.464 -11.708 46.911 1.00 86.06 646 ARG A C 1
ATOM 5251 O O . ARG A 1 646 ? -42.602 -10.747 47.672 1.00 86.06 646 ARG A O 1
ATOM 5258 N N . PRO A 1 647 ? -42.582 -11.595 45.574 1.00 88.06 647 PRO A N 1
ATOM 5259 C CA . PRO A 1 647 ? -42.795 -10.314 44.908 1.00 88.06 647 PRO A CA 1
ATOM 5260 C C . PRO A 1 647 ? -44.032 -9.578 45.428 1.00 88.06 647 PRO A C 1
ATOM 5262 O O . PRO A 1 647 ? -45.119 -10.156 45.521 1.00 88.06 647 PRO A O 1
ATOM 5265 N N . LEU A 1 648 ? -43.878 -8.282 45.718 1.00 87.69 648 LEU A N 1
ATOM 5266 C CA . LEU A 1 648 ? -44.943 -7.455 46.293 1.00 87.69 648 LEU A CA 1
ATOM 5267 C C . LEU A 1 648 ? -46.140 -7.296 45.337 1.00 87.69 648 LEU A C 1
ATOM 5269 O O . LEU A 1 648 ? -47.296 -7.517 45.708 1.00 87.69 648 LEU A O 1
ATOM 5273 N N . PHE A 1 649 ? -45.858 -6.978 44.073 1.00 89.06 649 PHE A N 1
ATOM 5274 C CA . PHE A 1 649 ? -46.866 -6.755 43.038 1.00 89.06 649 PHE A CA 1
ATOM 5275 C C . PHE A 1 649 ? -46.727 -7.773 41.900 1.00 89.06 649 PHE A C 1
ATOM 5277 O O . PHE A 1 649 ? -46.358 -7.424 40.784 1.00 89.06 649 PHE A O 1
ATOM 5284 N N . ALA A 1 650 ? -47.003 -9.050 42.168 1.00 84.44 650 ALA A N 1
ATOM 5285 C CA . ALA A 1 650 ? -47.056 -10.063 41.114 1.00 84.44 650 ALA A CA 1
ATOM 5286 C C . ALA A 1 650 ? -48.341 -9.925 40.271 1.00 84.44 650 ALA A C 1
ATOM 5288 O O . ALA A 1 650 ? -49.452 -10.000 40.801 1.00 84.44 650 ALA A O 1
ATOM 5289 N N . ALA A 1 651 ? -48.205 -9.768 38.951 1.00 82.88 651 ALA A N 1
ATOM 5290 C CA . ALA A 1 651 ? -49.331 -9.735 38.013 1.00 82.88 651 ALA A CA 1
ATOM 5291 C C . ALA A 1 651 ? -48.987 -10.351 36.648 1.00 82.88 651 ALA A C 1
ATOM 5293 O O . ALA A 1 651 ? -47.821 -10.520 36.292 1.00 82.88 651 ALA A O 1
ATOM 5294 N N . LYS A 1 652 ? -50.027 -10.695 35.875 1.00 79.25 652 LYS A N 1
ATOM 5295 C CA . LYS A 1 652 ? -49.908 -11.306 34.535 1.00 79.25 652 LYS A CA 1
ATOM 5296 C C . LYS A 1 652 ? -50.097 -10.316 33.377 1.00 79.25 652 LYS A C 1
ATOM 5298 O O . LYS A 1 652 ? -49.784 -10.659 32.243 1.00 79.25 652 LYS A O 1
ATOM 5303 N N . SER A 1 653 ? -50.614 -9.118 33.647 1.00 80.00 653 SER A N 1
ATOM 5304 C CA . SER A 1 653 ? -50.807 -8.052 32.658 1.00 80.00 653 SER A CA 1
ATOM 5305 C C . SER A 1 653 ? -50.577 -6.680 33.292 1.00 80.00 653 SER A C 1
ATOM 5307 O O . SER A 1 653 ? -50.687 -6.525 34.508 1.00 80.00 653 SER A O 1
ATOM 5309 N N . GLU A 1 654 ? -50.285 -5.667 32.474 1.00 80.38 654 GLU A N 1
ATOM 5310 C CA . GLU A 1 654 ? -50.086 -4.291 32.951 1.00 80.38 654 GLU A CA 1
ATOM 5311 C C . GLU A 1 654 ? -51.347 -3.705 33.599 1.00 80.38 654 GLU A C 1
ATOM 5313 O O . GLU A 1 654 ? -51.244 -2.986 34.592 1.00 80.38 654 GLU A O 1
ATOM 5318 N N . SER A 1 655 ? -52.535 -4.043 33.081 1.00 79.12 655 SER A N 1
ATOM 5319 C CA . SER A 1 655 ? -53.811 -3.644 33.688 1.00 79.12 655 SER A CA 1
ATOM 5320 C C . SER A 1 655 ? -53.966 -4.236 35.089 1.00 79.12 655 SER A C 1
ATOM 5322 O O . SER A 1 655 ? -54.283 -3.519 36.038 1.00 79.12 655 SER A O 1
ATOM 5324 N N . ARG A 1 656 ? -53.660 -5.531 35.251 1.00 81.94 656 ARG A N 1
ATOM 5325 C CA . ARG A 1 656 ? -53.674 -6.218 36.550 1.00 81.94 656 ARG A CA 1
ATOM 5326 C C . ARG A 1 656 ? -52.604 -5.675 37.494 1.00 81.94 656 ARG A C 1
ATOM 5328 O O . ARG A 1 656 ? -52.870 -5.562 38.686 1.00 81.94 656 ARG A O 1
ATOM 5335 N N . GLN A 1 657 ? -51.437 -5.301 36.974 1.00 87.94 657 GLN A N 1
ATOM 5336 C CA . GLN A 1 657 ? -50.371 -4.680 37.757 1.00 87.94 657 GLN A CA 1
ATOM 5337 C C . GLN A 1 657 ? -50.832 -3.346 38.352 1.00 87.94 657 GLN A C 1
ATOM 5339 O O . GLN A 1 657 ? -50.751 -3.155 39.563 1.00 87.94 657 GLN A O 1
ATOM 5344 N N . LEU A 1 658 ? -51.380 -2.453 37.520 1.00 86.81 658 LEU A N 1
ATOM 5345 C CA . LEU A 1 658 ? -51.886 -1.152 37.961 1.00 86.81 658 LEU A CA 1
ATOM 5346 C C . LEU A 1 658 ? -53.033 -1.306 38.971 1.00 86.81 658 LEU A C 1
ATOM 5348 O O . LEU A 1 658 ? -53.039 -0.634 40.000 1.00 86.81 658 LEU A O 1
ATOM 5352 N N . ARG A 1 659 ? -53.954 -2.251 38.733 1.00 80.94 659 ARG A N 1
ATOM 5353 C CA . ARG A 1 659 ? -55.016 -2.595 39.694 1.00 80.94 659 ARG A CA 1
ATOM 5354 C C . ARG A 1 659 ? -54.442 -3.042 41.034 1.00 80.94 659 ARG A C 1
ATOM 5356 O O . ARG A 1 659 ? -54.877 -2.553 42.068 1.00 80.94 659 ARG A O 1
ATOM 5363 N N . ARG A 1 660 ? -53.457 -3.943 41.036 1.00 84.69 660 ARG A N 1
ATOM 5364 C CA . ARG A 1 660 ? -52.854 -4.467 42.271 1.00 84.69 660 ARG A CA 1
ATOM 5365 C C . ARG A 1 660 ? -52.150 -3.375 43.076 1.00 84.69 660 ARG A C 1
ATOM 5367 O O . ARG A 1 660 ? -52.224 -3.399 44.299 1.00 84.69 660 ARG A O 1
ATOM 5374 N N . ILE A 1 661 ? -51.532 -2.406 42.398 1.00 89.06 661 ILE A N 1
ATOM 5375 C CA . ILE A 1 661 ? -50.970 -1.214 43.044 1.00 89.06 661 ILE A CA 1
ATOM 5376 C C . ILE A 1 661 ? -52.076 -0.414 43.741 1.00 89.06 661 ILE A C 1
ATOM 5378 O O . ILE A 1 661 ? -51.959 -0.150 44.932 1.00 89.06 661 ILE A O 1
ATOM 5382 N N . ILE A 1 662 ? -53.166 -0.088 43.039 1.00 86.31 662 ILE A N 1
ATOM 5383 C CA . ILE A 1 662 ? -54.288 0.695 43.592 1.00 86.31 662 ILE A CA 1
ATOM 5384 C C . ILE A 1 662 ? -54.962 -0.035 44.763 1.00 86.31 662 ILE A C 1
ATOM 5386 O O . ILE A 1 662 ? -55.274 0.579 45.777 1.00 86.31 662 ILE A O 1
ATOM 5390 N N . LEU A 1 663 ? -55.140 -1.354 44.670 1.00 80.06 663 LEU A N 1
ATOM 5391 C CA . LEU A 1 663 ? -55.773 -2.148 45.728 1.00 80.06 663 LEU A CA 1
ATOM 5392 C C . LEU A 1 663 ? -54.969 -2.191 47.034 1.00 80.06 663 LEU A C 1
ATOM 5394 O O . LEU A 1 663 ? -55.570 -2.342 48.097 1.00 80.06 663 LEU A O 1
ATOM 5398 N N . LEU A 1 664 ? -53.638 -2.093 46.952 1.00 80.81 664 LEU A N 1
ATOM 5399 C CA . LEU A 1 664 ? -52.745 -2.153 48.112 1.00 80.81 664 LEU A CA 1
ATOM 5400 C C . LEU A 1 664 ? -52.390 -0.761 48.654 1.00 80.81 664 LEU A C 1
ATOM 5402 O O . LEU A 1 664 ? -52.278 -0.580 49.864 1.00 80.81 664 LEU A O 1
ATOM 5406 N N . MET A 1 665 ? -52.204 0.212 47.760 1.00 83.62 665 MET A N 1
ATOM 5407 C CA . MET A 1 665 ? -51.769 1.572 48.099 1.00 83.62 665 MET A CA 1
ATOM 5408 C C . MET A 1 665 ? -52.935 2.559 48.264 1.00 83.62 665 MET A C 1
ATOM 5410 O O . MET A 1 665 ? -52.734 3.643 48.806 1.00 83.62 665 MET A O 1
ATOM 5414 N N . GLY A 1 666 ? -54.141 2.191 47.822 1.00 82.19 666 GLY A N 1
ATOM 5415 C CA . GLY A 1 666 ? -55.296 3.081 47.705 1.00 82.19 666 GLY A CA 1
ATOM 5416 C C . GLY A 1 666 ? -55.346 3.813 46.359 1.00 82.19 666 GLY A C 1
ATOM 5417 O O . GLY A 1 666 ? -54.348 3.908 45.638 1.00 82.19 666 GLY A O 1
ATOM 5418 N N . LEU A 1 667 ? -56.528 4.334 46.006 1.00 84.56 667 LEU A N 1
ATOM 5419 C CA . LEU A 1 667 ? -56.689 5.195 44.835 1.00 84.56 667 LEU A CA 1
ATOM 5420 C C . LEU A 1 667 ? -56.071 6.575 45.136 1.00 84.56 667 LEU A C 1
ATOM 5422 O O . LEU A 1 667 ? -56.556 7.250 46.046 1.00 84.56 667 LEU A O 1
ATOM 5426 N N . PRO A 1 668 ? -55.037 7.016 44.394 1.00 86.31 668 PRO A N 1
ATOM 5427 C CA . PRO A 1 668 ? -54.399 8.316 44.614 1.00 86.31 668 PRO A CA 1
ATOM 5428 C C . PRO A 1 668 ? -55.369 9.485 44.387 1.00 86.31 668 PRO A C 1
ATOM 5430 O O . PRO A 1 668 ? -56.402 9.349 43.713 1.00 86.31 668 PRO A O 1
ATOM 5433 N N . ASN A 1 669 ? -55.033 10.654 44.929 1.00 85.12 669 ASN A N 1
ATOM 5434 C CA . ASN A 1 669 ? -55.804 11.883 44.713 1.00 85.12 669 ASN A CA 1
ATOM 5435 C C . ASN A 1 669 ? -55.673 12.387 43.261 1.00 85.12 669 ASN A C 1
ATOM 5437 O O . ASN A 1 669 ? -54.792 11.955 42.517 1.00 85.12 669 ASN A O 1
ATOM 5441 N N . GLU A 1 670 ? -56.556 13.295 42.828 1.00 83.88 670 GLU A N 1
ATOM 5442 C CA . GLU A 1 670 ? -56.523 13.830 41.451 1.00 83.88 670 GLU A CA 1
ATOM 5443 C C . GLU A 1 670 ? -55.192 14.500 41.102 1.00 83.88 670 GLU A C 1
ATOM 5445 O O . GLU A 1 670 ? -54.695 14.340 39.993 1.00 83.88 670 GLU A O 1
ATOM 5450 N N . ASP A 1 671 ? -54.584 15.205 42.054 1.00 84.69 671 ASP A N 1
ATOM 5451 C CA . ASP A 1 671 ? -53.311 15.904 41.880 1.00 84.69 671 ASP A CA 1
ATOM 5452 C C . ASP A 1 671 ? -52.090 14.965 41.869 1.00 84.69 671 ASP A C 1
ATOM 5454 O O . ASP A 1 671 ? -50.977 15.379 41.523 1.00 84.69 671 ASP A O 1
ATOM 5458 N N . GLU A 1 672 ? -52.279 13.707 42.267 1.00 85.81 672 GLU A N 1
ATOM 5459 C CA . GLU A 1 672 ? -51.271 12.648 42.230 1.00 85.81 672 GLU A CA 1
ATOM 5460 C C . GLU A 1 672 ? -51.345 11.806 40.952 1.00 85.81 672 GLU A C 1
ATOM 5462 O O . GLU A 1 672 ? -50.374 11.119 40.620 1.00 85.81 672 GLU A O 1
ATOM 5467 N N . TRP A 1 673 ? -52.460 11.878 40.219 1.00 88.50 673 TRP A N 1
ATOM 5468 C CA . TRP A 1 673 ? -52.617 11.224 38.926 1.00 88.50 673 TRP A CA 1
ATOM 5469 C C . TRP A 1 673 ? -51.973 12.070 37.810 1.00 88.50 673 TRP A C 1
ATOM 5471 O O . TRP A 1 673 ? -52.222 13.274 37.732 1.00 88.50 673 TRP A O 1
ATOM 5481 N N . PRO A 1 674 ? -51.154 11.488 36.916 1.00 84.88 674 PRO A N 1
ATOM 5482 C CA . PRO A 1 674 ? -50.561 12.230 35.805 1.00 84.88 674 PRO A CA 1
ATOM 5483 C C . PRO A 1 674 ? -51.622 12.808 34.854 1.00 84.88 674 PRO A C 1
ATOM 5485 O O . PRO A 1 674 ? -52.465 12.074 34.337 1.00 84.88 674 PRO A O 1
ATOM 5488 N N . GLN A 1 675 ? -51.567 14.119 34.592 1.00 79.38 675 GLN A N 1
ATOM 5489 C CA . GLN A 1 675 ? -52.533 14.814 33.721 1.00 79.38 675 GLN A CA 1
ATOM 5490 C C . GLN A 1 675 ? -52.433 14.399 32.247 1.00 79.38 675 GLN A C 1
ATOM 5492 O O . GLN A 1 675 ? -53.397 14.515 31.496 1.00 79.38 675 GLN A O 1
ATOM 5497 N N . ASP A 1 676 ? -51.263 13.923 31.835 1.00 75.56 676 ASP A N 1
ATOM 5498 C CA . ASP A 1 676 ? -50.939 13.478 30.483 1.00 75.56 676 ASP A CA 1
ATOM 5499 C C . ASP A 1 676 ? -51.225 11.985 30.247 1.00 75.56 676 ASP A C 1
ATOM 5501 O O . ASP A 1 676 ? -51.022 11.482 29.141 1.00 75.56 676 ASP A O 1
ATOM 5505 N N . SER A 1 677 ? -51.722 11.271 31.263 1.00 80.69 677 SER A N 1
ATOM 5506 C CA . SER A 1 677 ? -52.014 9.844 31.165 1.00 80.69 677 SER A CA 1
ATOM 5507 C C . SER A 1 677 ? -53.192 9.571 30.210 1.00 80.69 677 SER A C 1
ATOM 5509 O O . SER A 1 677 ? -54.294 10.085 30.427 1.00 80.69 677 SER A O 1
ATOM 5511 N N . PRO A 1 678 ? -53.045 8.677 29.210 1.00 78.38 678 PRO A N 1
ATOM 5512 C CA . PRO A 1 678 ? -54.165 8.180 28.405 1.00 78.38 678 PRO A CA 1
ATOM 5513 C C . PRO A 1 678 ? -55.204 7.394 29.222 1.00 78.38 678 PRO A C 1
ATOM 5515 O O . PRO A 1 678 ? -56.330 7.197 28.762 1.00 78.38 678 PRO A O 1
ATOM 5518 N N . ILE A 1 679 ? -54.843 6.923 30.421 1.00 82.50 679 ILE A N 1
ATOM 5519 C CA . ILE A 1 679 ? -55.748 6.237 31.346 1.00 82.50 679 ILE A CA 1
ATOM 5520 C C . ILE A 1 679 ? -56.276 7.248 32.364 1.00 82.50 679 ILE A C 1
ATOM 5522 O O . ILE A 1 679 ? -55.508 7.869 33.101 1.00 82.50 679 ILE A O 1
ATOM 5526 N N . ARG A 1 680 ? -57.601 7.370 32.409 1.00 81.50 680 ARG A N 1
ATOM 5527 C CA . ARG A 1 680 ? -58.349 8.257 33.304 1.00 81.50 680 ARG A CA 1
ATOM 5528 C C . ARG A 1 680 ? -58.485 7.668 34.711 1.00 81.50 680 ARG A C 1
ATOM 5530 O O . ARG A 1 680 ? -58.737 6.469 34.843 1.00 81.50 680 ARG A O 1
ATOM 5537 N N . ARG A 1 681 ? -58.343 8.503 35.746 1.00 85.00 681 ARG A N 1
ATOM 5538 C CA . ARG A 1 681 ? -58.462 8.113 37.166 1.00 85.00 681 ARG A CA 1
ATOM 5539 C C . ARG A 1 681 ? -59.852 7.558 37.483 1.00 85.00 681 ARG A C 1
ATOM 5541 O O . ARG A 1 681 ? -59.977 6.592 38.231 1.00 85.00 681 ARG A O 1
ATOM 5548 N N . GLU A 1 682 ? -60.873 8.125 36.849 1.00 81.06 682 GLU A N 1
ATOM 5549 C CA . GLU A 1 682 ? -62.294 7.807 37.006 1.00 81.06 682 GLU A CA 1
ATOM 5550 C C . GLU A 1 682 ? -62.598 6.333 36.695 1.00 81.06 682 GLU A C 1
ATOM 5552 O O . GLU A 1 682 ? -63.518 5.743 37.256 1.00 81.06 682 GLU A O 1
ATOM 5557 N N . ALA A 1 683 ? -61.765 5.684 35.868 1.00 78.81 683 ALA A N 1
ATOM 5558 C CA . ALA A 1 683 ? -61.864 4.252 35.585 1.00 78.81 683 ALA A CA 1
ATOM 5559 C C . ALA A 1 683 ? -61.664 3.361 36.831 1.00 78.81 683 ALA A C 1
ATOM 5561 O O . ALA A 1 683 ? -61.954 2.164 36.781 1.00 78.81 683 ALA A O 1
ATOM 5562 N N . PHE A 1 684 ? -61.173 3.926 37.940 1.00 81.00 684 PHE A N 1
ATOM 5563 C CA . PHE A 1 684 ? -60.851 3.211 39.172 1.00 81.00 684 PHE A CA 1
ATOM 5564 C C . PHE A 1 684 ? -61.621 3.708 40.410 1.00 81.00 684 PHE A C 1
ATOM 5566 O O . PHE A 1 684 ? -61.337 3.251 41.515 1.00 81.00 684 PHE A O 1
ATOM 5573 N N . GLU A 1 685 ? -62.618 4.588 40.266 1.00 76.44 685 GLU A N 1
ATOM 5574 C CA . GLU A 1 685 ? -63.396 5.142 41.397 1.00 76.44 685 GLU A CA 1
ATOM 5575 C C . GLU A 1 685 ? -64.077 4.072 42.266 1.00 76.44 685 GLU A C 1
ATOM 5577 O O . GLU A 1 685 ? -64.161 4.209 43.490 1.00 76.44 685 GLU A O 1
ATOM 5582 N N . ASN A 1 686 ? -64.472 2.954 41.647 1.00 69.12 686 ASN A N 1
ATOM 5583 C CA . ASN A 1 686 ? -65.056 1.795 42.330 1.00 69.12 686 ASN A CA 1
ATOM 5584 C C . ASN A 1 686 ? -64.072 1.060 43.265 1.00 69.12 686 ASN A C 1
ATOM 5586 O O . ASN A 1 686 ? -64.476 0.140 43.970 1.00 69.12 686 ASN A O 1
ATOM 5590 N N . TYR A 1 687 ? -62.797 1.458 43.285 1.00 67.56 687 TYR A N 1
ATOM 5591 C CA . TYR A 1 687 ? -61.720 0.858 44.079 1.00 67.56 687 TYR A CA 1
ATOM 5592 C C . TYR A 1 687 ? -61.077 1.872 45.041 1.00 67.56 687 TYR A C 1
ATOM 5594 O O . TYR A 1 687 ? -59.892 1.789 45.354 1.00 67.56 687 TYR A O 1
ATOM 5602 N N . SER A 1 688 ? -61.854 2.856 45.494 1.00 60.19 688 SER A N 1
ATOM 5603 C CA . SER A 1 688 ? -61.392 3.972 46.330 1.00 60.19 688 SER A CA 1
ATOM 5604 C C . SER A 1 688 ? -60.877 3.581 47.725 1.00 60.19 688 SER A C 1
ATOM 5606 O O . SER A 1 688 ? -60.160 4.372 48.333 1.00 60.19 688 SER A O 1
ATOM 5608 N N . GLN A 1 689 ? -61.192 2.383 48.231 1.00 58.38 689 GLN A N 1
ATOM 5609 C CA . GLN A 1 689 ? -60.709 1.881 49.524 1.00 58.38 689 GLN A CA 1
ATOM 5610 C C . GLN A 1 689 ? -59.806 0.648 49.339 1.00 58.38 689 GLN A C 1
ATOM 5612 O O . GLN A 1 689 ? -60.203 -0.282 48.628 1.00 58.38 689 GLN A O 1
ATOM 5617 N N . PRO A 1 690 ? -58.616 0.602 49.972 1.00 60.69 690 PRO A N 1
ATOM 5618 C CA . PRO A 1 690 ? -57.735 -0.557 49.893 1.00 60.69 690 PRO A CA 1
ATOM 5619 C C . PRO A 1 690 ? -58.374 -1.764 50.590 1.00 60.69 690 PRO A C 1
ATOM 5621 O O . PRO A 1 690 ? -58.862 -1.667 51.715 1.00 60.69 690 PRO A O 1
ATOM 5624 N N . ILE A 1 691 ? -58.350 -2.922 49.928 1.00 60.03 691 ILE A N 1
ATOM 5625 C CA . ILE A 1 691 ? -58.934 -4.169 50.460 1.00 60.03 691 ILE A CA 1
ATOM 5626 C C . ILE A 1 691 ? -58.065 -4.721 51.599 1.00 60.03 691 ILE A C 1
ATOM 5628 O O . ILE A 1 691 ? -58.565 -5.262 52.585 1.00 60.03 691 ILE A O 1
ATOM 5632 N N . ILE A 1 692 ? -56.748 -4.564 51.466 1.00 66.12 692 ILE A N 1
ATOM 5633 C CA . ILE A 1 692 ? -55.731 -4.880 52.469 1.00 66.12 692 ILE A CA 1
ATOM 5634 C C . ILE A 1 692 ? -54.750 -3.710 52.451 1.00 66.12 692 ILE A C 1
ATOM 5636 O O . ILE A 1 692 ? -54.292 -3.318 51.381 1.00 66.12 692 ILE A O 1
ATOM 5640 N N . THR A 1 693 ? -54.429 -3.148 53.615 1.00 70.81 693 THR A N 1
ATOM 5641 C CA . THR A 1 693 ? -53.434 -2.075 53.712 1.00 70.81 693 THR A CA 1
ATOM 5642 C C . THR A 1 693 ? -52.015 -2.646 53.663 1.00 70.81 693 THR A C 1
ATOM 5644 O O . THR A 1 693 ? -51.774 -3.776 54.103 1.00 70.81 693 THR A O 1
ATOM 5647 N N . LEU A 1 694 ? -51.054 -1.873 53.148 1.00 77.25 694 LEU A N 1
ATOM 5648 C CA . LEU A 1 694 ? -49.639 -2.265 53.100 1.00 77.25 694 LEU A CA 1
ATOM 5649 C C . LEU A 1 694 ? -49.106 -2.642 54.498 1.00 77.25 694 LEU A C 1
ATOM 5651 O O . LEU A 1 694 ? -48.364 -3.614 54.627 1.00 77.25 694 LEU A O 1
ATOM 5655 N N . GLU A 1 695 ? -49.566 -1.936 55.537 1.00 73.81 695 GLU A N 1
ATOM 5656 C CA . GLU A 1 695 ? -49.285 -2.168 56.962 1.00 73.81 695 GLU A CA 1
ATOM 5657 C C . GLU A 1 695 ? -49.701 -3.574 57.424 1.00 73.81 695 GLU A C 1
ATOM 5659 O O . GLU A 1 695 ? -49.043 -4.183 58.264 1.00 73.81 695 GLU A O 1
ATOM 5664 N N . ARG A 1 696 ? -50.803 -4.107 56.880 1.00 72.00 696 ARG A N 1
ATOM 5665 C CA . ARG A 1 696 ? -51.294 -5.452 57.213 1.00 72.00 696 ARG A CA 1
ATOM 5666 C C . ARG A 1 696 ? -50.550 -6.547 56.454 1.00 72.00 696 ARG A C 1
ATOM 5668 O O . ARG A 1 696 ? -50.445 -7.663 56.964 1.00 72.00 696 ARG A O 1
ATOM 5675 N N . LEU A 1 697 ? -50.064 -6.247 55.248 1.00 76.06 697 LEU A N 1
ATOM 5676 C CA . LEU A 1 697 ? -49.402 -7.218 54.377 1.00 76.06 697 LEU A CA 1
ATOM 5677 C C . LEU A 1 697 ? -47.925 -7.423 54.735 1.00 76.06 697 LEU A C 1
ATOM 5679 O O . LEU A 1 697 ? -47.458 -8.560 54.745 1.00 76.06 697 LEU A O 1
ATOM 5683 N N . ILE A 1 698 ? -47.197 -6.340 55.018 1.00 76.25 698 ILE A N 1
ATOM 5684 C CA . ILE A 1 698 ? -45.769 -6.374 55.345 1.00 76.25 698 ILE A CA 1
ATOM 5685 C C . ILE A 1 698 ? -45.594 -5.948 56.798 1.00 76.25 698 ILE A C 1
ATOM 5687 O O . ILE A 1 698 ? -45.771 -4.781 57.141 1.00 76.25 698 ILE A O 1
ATOM 5691 N N . ARG A 1 699 ? -45.206 -6.898 57.653 1.00 68.06 699 ARG A N 1
ATOM 5692 C CA . ARG A 1 699 ? -44.895 -6.622 59.057 1.00 68.06 699 ARG A CA 1
ATOM 5693 C C . ARG A 1 699 ? -43.407 -6.331 59.199 1.00 68.06 699 ARG A C 1
ATOM 5695 O O . ARG A 1 699 ? -42.603 -7.257 59.212 1.00 68.06 699 ARG A O 1
ATOM 5702 N N . PHE A 1 700 ? -43.046 -5.059 59.324 1.00 68.38 700 PHE A N 1
ATOM 5703 C CA . PHE A 1 700 ? -41.747 -4.695 59.883 1.00 68.38 700 PHE A CA 1
ATOM 5704 C C . PHE A 1 700 ? -41.892 -4.529 61.395 1.00 68.38 700 PHE A C 1
ATOM 5706 O O . PHE A 1 700 ? -42.763 -3.793 61.851 1.00 68.38 700 PHE A O 1
ATOM 5713 N N . GLU A 1 701 ? -41.022 -5.176 62.173 1.00 65.81 701 GLU A N 1
ATOM 5714 C CA . GLU A 1 701 ? -40.874 -4.862 63.604 1.00 65.81 701 GLU A CA 1
ATOM 5715 C C . GLU A 1 701 ? -40.310 -3.440 63.810 1.00 65.81 701 GLU A C 1
ATOM 5717 O O . GLU A 1 701 ? -40.522 -2.823 64.849 1.00 65.81 701 GLU A O 1
ATOM 5722 N N . ASP A 1 702 ? -39.622 -2.904 62.794 1.00 77.62 702 ASP A N 1
ATOM 5723 C CA . ASP A 1 702 ? -39.023 -1.570 62.764 1.00 77.62 702 ASP A CA 1
ATOM 5724 C C . ASP A 1 702 ? -39.930 -0.587 62.000 1.00 77.62 702 ASP A C 1
ATOM 5726 O O . ASP A 1 702 ? -40.072 -0.657 60.774 1.00 77.62 702 ASP A O 1
ATOM 5730 N N . SER A 1 703 ? -40.535 0.360 62.720 1.00 81.31 703 SER A N 1
ATOM 5731 C CA . SER A 1 703 ? -41.416 1.388 62.149 1.00 81.31 703 SER A CA 1
ATOM 5732 C C . SER A 1 703 ? -40.716 2.275 61.115 1.00 81.31 703 SER A C 1
ATOM 5734 O O . SER A 1 703 ? -41.353 2.718 60.160 1.00 81.31 703 SER A O 1
ATOM 5736 N N . CYS A 1 704 ? -39.407 2.506 61.254 1.00 84.94 704 CYS A N 1
ATOM 5737 C CA . CYS A 1 704 ? -38.651 3.317 60.305 1.00 84.94 704 CYS A CA 1
ATOM 5738 C C . CYS A 1 704 ? -38.419 2.563 58.978 1.00 84.94 704 CYS A C 1
ATOM 5740 O O . CYS A 1 704 ? -38.296 3.189 57.925 1.00 84.94 704 CYS A O 1
ATOM 5742 N N . ALA A 1 705 ? -38.383 1.225 58.988 1.00 87.38 705 ALA A N 1
ATOM 5743 C CA . ALA A 1 705 ? -38.328 0.425 57.760 1.00 87.38 705 ALA A CA 1
ATOM 5744 C C . ALA A 1 705 ? -39.620 0.569 56.943 1.00 87.38 705 ALA A C 1
ATOM 5746 O O . ALA A 1 705 ? -39.584 0.731 55.720 1.00 87.38 705 ALA A O 1
ATOM 5747 N N . PHE A 1 706 ? -40.761 0.560 57.638 1.00 87.31 706 PHE A N 1
ATOM 5748 C CA . PHE A 1 706 ? -42.068 0.746 57.020 1.00 87.31 706 PHE A CA 1
ATOM 5749 C C . PHE A 1 706 ? -42.237 2.158 56.442 1.00 87.31 706 PHE A C 1
ATOM 5751 O O . PHE A 1 706 ? -42.708 2.309 55.315 1.00 87.31 706 PHE A O 1
ATOM 5758 N N . GLU A 1 707 ? -41.805 3.191 57.170 1.00 87.62 707 GLU A N 1
ATOM 5759 C CA . GLU A 1 707 ? -41.818 4.579 56.689 1.00 87.62 707 GLU A CA 1
ATOM 5760 C C . GLU A 1 707 ? -40.996 4.743 55.400 1.00 87.62 707 GLU A C 1
ATOM 5762 O O . GLU A 1 707 ? -41.487 5.301 54.412 1.00 87.62 707 GLU A O 1
ATOM 5767 N N . LEU A 1 708 ? -39.787 4.168 55.362 1.00 91.81 708 LEU A N 1
ATOM 5768 C CA . LEU A 1 708 ? -38.954 4.174 54.162 1.00 91.81 708 LEU A CA 1
ATOM 5769 C C . LEU A 1 708 ? -39.658 3.469 52.995 1.00 91.81 708 LEU A C 1
ATOM 5771 O O . LEU A 1 708 ? -39.730 4.038 51.903 1.00 91.81 708 LEU A O 1
ATOM 5775 N N . LEU A 1 709 ? -40.215 2.273 53.218 1.00 93.19 709 LEU A N 1
ATOM 5776 C CA . LEU A 1 709 ? -40.958 1.534 52.194 1.00 93.19 709 LEU A CA 1
ATOM 5777 C C . LEU A 1 709 ? -42.111 2.368 51.623 1.00 93.19 709 LEU A C 1
ATOM 5779 O O . LEU A 1 709 ? -42.245 2.488 50.404 1.00 93.19 709 LEU A O 1
ATOM 5783 N N . ARG A 1 710 ? -42.920 2.974 52.496 1.00 90.12 710 ARG A N 1
ATOM 5784 C CA . ARG A 1 710 ? -44.064 3.800 52.103 1.00 90.12 710 ARG A CA 1
ATOM 5785 C C . ARG A 1 710 ? -43.628 5.016 51.286 1.00 90.12 710 ARG A C 1
ATOM 5787 O O . ARG A 1 710 ? -44.264 5.324 50.283 1.00 90.12 710 ARG A O 1
ATOM 5794 N N . SER A 1 711 ? -42.523 5.662 51.660 1.00 92.12 711 SER A N 1
ATOM 5795 C CA . SER A 1 711 ? -41.983 6.800 50.906 1.00 92.12 711 SER A CA 1
ATOM 5796 C C . SER A 1 711 ? -41.524 6.406 49.491 1.00 92.12 711 SER A C 1
ATOM 5798 O O . SER A 1 711 ? -41.835 7.106 48.524 1.00 92.12 711 SER A O 1
ATOM 5800 N N . LEU A 1 712 ? -40.859 5.252 49.342 1.00 94.00 712 LEU A N 1
ATOM 5801 C CA . LEU A 1 712 ? -40.385 4.722 48.057 1.00 94.00 712 LEU A CA 1
ATOM 5802 C C . LEU A 1 712 ? -41.538 4.285 47.139 1.00 94.00 712 LEU A C 1
ATOM 5804 O O . LEU A 1 712 ? -41.442 4.440 45.922 1.00 94.00 712 LEU A O 1
ATOM 5808 N N . LEU A 1 713 ? -42.634 3.786 47.717 1.00 94.12 713 LEU A N 1
ATOM 5809 C CA . LEU A 1 713 ? -43.848 3.365 47.009 1.00 94.12 713 LEU A CA 1
ATOM 5810 C C . LEU A 1 713 ? -44.892 4.487 46.856 1.00 94.12 713 LEU A C 1
ATOM 5812 O O . LEU A 1 713 ? -46.068 4.214 46.622 1.00 94.12 713 LEU A O 1
ATOM 5816 N N . SER A 1 714 ? -44.497 5.759 46.950 1.00 91.81 714 SER A N 1
ATOM 5817 C CA . SER A 1 714 ? -45.414 6.875 46.675 1.00 91.81 714 SER A CA 1
ATOM 5818 C C . SER A 1 714 ? -45.904 6.835 45.222 1.00 91.81 714 SER A C 1
ATOM 5820 O O . SER A 1 714 ? -45.096 6.695 44.298 1.00 91.81 714 SER A O 1
ATOM 5822 N N . PHE A 1 715 ? -47.214 6.983 44.992 1.00 90.56 715 PHE A N 1
ATOM 5823 C CA . PHE A 1 715 ? -47.789 6.920 43.641 1.00 90.56 715 PHE A CA 1
ATOM 5824 C C . PHE A 1 715 ? -47.236 8.040 42.749 1.00 90.56 715 PHE A C 1
ATOM 5826 O O . PHE A 1 715 ? -46.695 7.773 41.676 1.00 90.56 715 PHE A O 1
ATOM 5833 N N . LYS A 1 716 ? -47.281 9.286 43.240 1.00 87.88 716 LYS A N 1
ATOM 5834 C CA . LYS A 1 716 ? -46.742 10.465 42.554 1.00 87.88 716 LYS A CA 1
ATOM 5835 C C . LYS A 1 716 ? -45.213 10.438 42.530 1.00 87.88 716 LYS A C 1
ATOM 5837 O O . LYS A 1 716 ? -44.559 10.464 43.572 1.00 87.88 716 LYS A O 1
ATOM 5842 N N . GLN A 1 717 ? -44.638 10.474 41.329 1.00 89.38 717 GLN A N 1
ATOM 5843 C CA . GLN A 1 717 ? -43.189 10.384 41.110 1.00 89.38 717 GLN A CA 1
ATOM 5844 C C . GLN A 1 717 ? -42.364 11.425 41.887 1.00 89.38 717 GLN A C 1
ATOM 5846 O O . GLN A 1 717 ? -41.282 11.108 42.372 1.00 89.38 717 GLN A O 1
ATOM 5851 N N . SER A 1 718 ? -42.880 12.651 42.047 1.00 85.81 718 SER A N 1
ATOM 5852 C CA . SER A 1 718 ? -42.178 13.761 42.707 1.00 85.81 718 SER A CA 1
ATOM 5853 C C . SER A 1 718 ? -42.121 13.641 44.231 1.00 85.81 718 SER A C 1
ATOM 5855 O O . SER A 1 718 ? -41.372 14.378 44.865 1.00 85.81 718 SER A O 1
ATOM 5857 N N . LEU A 1 719 ? -42.937 12.762 44.821 1.00 89.00 719 LEU A N 1
ATOM 5858 C CA . LEU A 1 719 ? -42.960 12.522 46.265 1.00 89.00 719 LEU A CA 1
ATOM 5859 C C . LEU A 1 719 ? -41.973 11.432 46.689 1.00 89.00 719 LEU A C 1
ATOM 5861 O O . LEU A 1 719 ? -41.650 11.332 47.871 1.00 89.00 719 LEU A O 1
ATOM 5865 N N . ARG A 1 720 ? -41.465 10.630 45.743 1.00 93.31 720 ARG A N 1
ATOM 5866 C CA . ARG A 1 720 ? -40.460 9.610 46.053 1.00 93.31 720 ARG A CA 1
ATOM 5867 C C . ARG A 1 720 ? -39.129 10.282 46.399 1.00 93.31 720 ARG A C 1
ATOM 5869 O O . ARG A 1 720 ? -38.697 11.183 45.672 1.00 93.31 720 ARG A O 1
ATOM 5876 N N . PRO A 1 721 ? -38.443 9.853 47.472 1.00 92.25 721 PRO A N 1
ATOM 5877 C CA . PRO A 1 721 ? -37.127 10.382 47.790 1.00 92.25 721 PRO A CA 1
ATOM 5878 C C . PRO A 1 721 ? -36.122 10.004 46.696 1.00 92.25 721 PRO A C 1
ATOM 5880 O O . PRO A 1 721 ? -36.201 8.934 46.091 1.00 92.25 721 PRO A O 1
ATOM 5883 N N . THR A 1 722 ? -35.134 10.868 46.465 1.00 91.44 722 THR A N 1
ATOM 5884 C CA . THR A 1 722 ? -33.948 10.493 45.686 1.00 91.44 722 THR A CA 1
ATOM 5885 C C . THR A 1 722 ? -33.133 9.449 46.450 1.00 91.44 722 THR A C 1
ATOM 5887 O O . THR A 1 722 ? -33.234 9.363 47.674 1.00 91.44 722 THR A O 1
ATOM 5890 N N . ALA A 1 723 ? -32.280 8.684 45.764 1.00 92.88 723 ALA A N 1
ATOM 5891 C CA . ALA A 1 723 ? -31.444 7.671 46.415 1.00 92.88 723 ALA A CA 1
ATOM 5892 C C . ALA A 1 723 ? -30.586 8.240 47.563 1.00 92.88 723 ALA A C 1
ATOM 5894 O O . ALA A 1 723 ? -30.523 7.641 48.632 1.00 92.88 723 ALA A O 1
ATOM 5895 N N . ILE A 1 724 ? -30.016 9.438 47.383 1.00 90.19 724 ILE A N 1
ATOM 5896 C CA . ILE A 1 724 ? -29.261 10.148 48.431 1.00 90.19 724 ILE A CA 1
ATOM 5897 C C . ILE A 1 724 ? -30.151 10.453 49.644 1.00 90.19 724 ILE A C 1
ATOM 5899 O O . ILE A 1 724 ? -29.779 10.136 50.768 1.00 90.19 724 ILE A O 1
ATOM 5903 N N . ARG A 1 725 ? -31.352 11.010 49.430 1.00 90.06 725 ARG A N 1
ATOM 5904 C CA . ARG A 1 725 ? -32.289 11.306 50.528 1.00 90.06 725 ARG A CA 1
ATOM 5905 C C . ARG A 1 725 ? -32.783 10.042 51.229 1.00 90.06 725 ARG A C 1
ATOM 5907 O O . ARG A 1 725 ? -32.963 10.046 52.439 1.00 90.06 725 ARG A O 1
ATOM 5914 N N . ALA A 1 726 ? -32.982 8.956 50.487 1.00 92.69 726 ALA A N 1
ATOM 5915 C CA . ALA A 1 726 ? -33.366 7.672 51.060 1.00 92.69 726 ALA A CA 1
ATOM 5916 C C . ALA A 1 726 ? -32.257 7.098 51.964 1.00 92.69 726 ALA A C 1
ATOM 5918 O O . ALA A 1 726 ? -32.563 6.560 53.022 1.00 92.69 726 ALA A O 1
ATOM 5919 N N . LEU A 1 727 ? -30.976 7.266 51.609 1.00 91.62 727 LEU A N 1
ATOM 5920 C CA . LEU A 1 727 ? -29.836 6.865 52.452 1.00 91.62 727 LEU A CA 1
ATOM 5921 C C . LEU A 1 727 ? -29.733 7.667 53.759 1.00 91.62 727 LEU A C 1
ATOM 5923 O O . LEU A 1 727 ? -29.168 7.182 54.737 1.00 91.62 727 LEU A O 1
ATOM 5927 N N . GLU A 1 728 ? -30.285 8.879 53.796 1.00 88.62 728 GLU A N 1
ATOM 5928 C CA . GLU A 1 728 ? -30.330 9.718 54.997 1.00 88.62 728 GLU A CA 1
ATOM 5929 C C . GLU A 1 728 ? -31.437 9.314 55.984 1.00 88.62 728 GLU A C 1
ATOM 5931 O O . GLU A 1 728 ? -31.482 9.853 57.091 1.00 88.62 728 GLU A O 1
ATOM 5936 N N . HIS A 1 729 ? -32.304 8.364 55.614 1.00 90.19 729 HIS A N 1
ATOM 5937 C CA . HIS A 1 729 ? -33.437 7.928 56.425 1.00 90.19 729 HIS A CA 1
ATOM 5938 C C . HIS A 1 729 ? -33.005 7.323 57.772 1.00 90.19 729 HIS A C 1
ATOM 5940 O O . HIS A 1 729 ? -31.998 6.615 57.867 1.00 90.19 729 HIS A O 1
ATOM 5946 N N . ASN A 1 730 ? -33.822 7.523 58.813 1.00 86.31 730 ASN A N 1
ATOM 5947 C CA . ASN A 1 730 ? -33.552 7.029 60.172 1.00 86.31 730 ASN A CA 1
ATOM 5948 C C . ASN A 1 730 ? -33.391 5.506 60.243 1.00 86.31 730 ASN A C 1
ATOM 5950 O O . ASN A 1 730 ? -32.665 5.005 61.094 1.00 86.31 730 ASN A O 1
ATOM 5954 N N . PHE A 1 731 ? -33.973 4.779 59.288 1.00 87.44 731 PHE A N 1
ATOM 5955 C CA . PHE A 1 731 ? -33.782 3.335 59.148 1.00 87.44 731 PHE A CA 1
ATOM 5956 C C . PHE A 1 731 ? -32.297 2.925 59.070 1.00 87.44 731 PHE A C 1
ATOM 5958 O O . PHE A 1 731 ? -31.949 1.834 59.514 1.00 87.44 731 PHE A O 1
ATOM 5965 N N . PHE A 1 732 ? -31.409 3.797 58.572 1.00 89.88 732 PHE A N 1
ATOM 5966 C CA . PHE A 1 732 ? -29.965 3.548 58.474 1.00 89.88 732 PHE A CA 1
ATOM 5967 C C . PHE A 1 732 ? -29.133 4.219 59.588 1.00 89.88 732 PHE A C 1
ATOM 5969 O O . PHE A 1 732 ? -27.962 3.877 59.765 1.00 89.88 732 PHE A O 1
ATOM 5976 N N . ARG A 1 733 ? -29.704 5.157 60.361 1.00 76.31 733 ARG A N 1
ATOM 5977 C CA . ARG A 1 733 ? -29.007 5.928 61.410 1.00 76.31 733 ARG A CA 1
ATOM 5978 C C . ARG A 1 733 ? -29.216 5.266 62.775 1.00 76.31 733 ARG A C 1
ATOM 5980 O O . ARG A 1 733 ? -30.267 5.359 63.389 1.00 76.31 733 ARG A O 1
ATOM 5987 N N . ARG A 1 734 ? -28.197 4.548 63.240 1.00 59.88 734 ARG A N 1
ATOM 5988 C CA . ARG A 1 734 ? -28.250 3.538 64.313 1.00 59.88 734 ARG A CA 1
ATOM 5989 C C . ARG A 1 734 ? -28.351 4.067 65.761 1.00 59.88 734 ARG A C 1
ATOM 5991 O O . ARG A 1 734 ? -27.752 3.474 66.654 1.00 59.88 734 ARG A O 1
ATOM 5998 N N . THR A 1 735 ? -29.079 5.148 66.031 1.00 48.28 735 THR A N 1
ATOM 5999 C CA . THR A 1 735 ? -29.197 5.702 67.393 1.00 48.28 735 THR A CA 1
ATOM 6000 C C . THR A 1 735 ? -30.622 6.175 67.675 1.00 48.28 735 THR A C 1
ATOM 6002 O O . THR A 1 735 ? -31.031 7.209 67.161 1.00 48.28 735 THR A O 1
ATOM 6005 N N . ASP A 1 736 ? -31.317 5.425 68.532 1.00 44.94 736 ASP A N 1
ATOM 6006 C CA . ASP A 1 736 ? -32.651 5.681 69.099 1.00 44.94 736 ASP A CA 1
ATOM 6007 C C . ASP A 1 736 ? -33.872 5.303 68.225 1.00 44.94 736 ASP A C 1
ATOM 6009 O O . ASP A 1 736 ? -34.349 6.057 67.381 1.00 44.94 736 ASP A O 1
ATOM 6013 N N . HIS A 1 737 ? -34.450 4.125 68.501 1.00 48.88 737 HIS A N 1
ATOM 6014 C CA . HIS A 1 737 ? -35.723 3.651 67.927 1.00 48.88 737 HIS A CA 1
ATOM 6015 C C . HIS A 1 737 ? -36.954 4.460 68.405 1.00 48.88 737 HIS A C 1
ATOM 6017 O O . HIS A 1 737 ? -38.089 4.107 68.098 1.00 48.88 737 HIS A O 1
ATOM 6023 N N . THR A 1 738 ? -36.754 5.537 69.170 1.00 46.31 738 THR A N 1
ATOM 6024 C CA . THR A 1 738 ? -37.805 6.334 69.823 1.00 46.31 738 THR A CA 1
ATOM 6025 C C . THR A 1 738 ? -38.367 7.476 68.963 1.00 46.31 738 THR A C 1
ATOM 6027 O O . THR A 1 738 ? -39.336 8.112 69.369 1.00 46.31 738 THR A O 1
ATOM 6030 N N . LEU A 1 739 ? -37.816 7.730 67.767 1.00 47.81 739 LEU A N 1
ATOM 6031 C CA . LEU A 1 739 ? -38.187 8.875 66.913 1.00 47.81 739 LEU A CA 1
ATOM 6032 C C . LEU A 1 739 ? -39.163 8.561 65.760 1.00 47.81 739 LEU A C 1
ATOM 6034 O O . LEU A 1 739 ? -39.599 9.488 65.081 1.00 47.81 739 LEU A O 1
ATOM 6038 N N . CYS A 1 740 ? -39.541 7.298 65.543 1.00 51.09 740 CYS A N 1
ATOM 6039 C CA . CYS A 1 740 ? -40.531 6.907 64.530 1.00 51.09 740 CYS A CA 1
ATOM 6040 C C . CYS A 1 740 ? -41.868 6.584 65.234 1.00 51.09 740 CYS A C 1
ATOM 6042 O O . CYS A 1 740 ? -42.057 5.495 65.769 1.00 51.09 740 CYS A O 1
ATOM 6044 N N . THR A 1 741 ? -42.797 7.542 65.309 1.00 39.94 741 THR A N 1
ATOM 6045 C CA . THR A 1 741 ? -44.052 7.400 66.073 1.00 39.94 741 THR A CA 1
ATOM 6046 C C . THR A 1 741 ? -45.113 6.580 65.337 1.00 39.94 741 THR A C 1
ATOM 6048 O O . THR A 1 741 ? -45.953 7.151 64.647 1.00 39.94 741 THR A O 1
ATOM 6051 N N . VAL A 1 742 ? -45.136 5.260 65.550 1.00 39.81 742 VAL A N 1
ATOM 6052 C CA . VAL A 1 742 ? -46.361 4.440 65.445 1.00 39.81 742 VAL A CA 1
ATOM 6053 C C . VAL A 1 742 ? -46.341 3.367 66.542 1.00 39.81 742 VAL A C 1
ATOM 6055 O O . VAL A 1 742 ? -45.640 2.366 66.430 1.00 39.81 742 VAL A O 1
ATOM 6058 N N . THR A 1 743 ? -47.100 3.560 67.624 1.00 36.56 743 THR A N 1
ATOM 6059 C CA . THR A 1 743 ? -47.312 2.531 68.659 1.00 36.56 743 THR A CA 1
ATOM 6060 C C . THR A 1 743 ? -48.569 1.727 68.344 1.00 36.56 743 THR A C 1
ATOM 6062 O O . THR A 1 743 ? -49.668 2.277 68.386 1.00 36.56 743 THR A O 1
ATOM 6065 N N . TRP A 1 744 ? -48.411 0.434 68.061 1.00 39.66 744 TRP A N 1
ATOM 6066 C CA . TRP A 1 744 ? -49.521 -0.516 67.934 1.00 39.66 744 TRP A CA 1
ATOM 6067 C C . TRP A 1 744 ? -50.057 -0.906 69.317 1.00 39.66 744 TRP A C 1
ATOM 6069 O O . TRP A 1 744 ? -49.276 -1.129 70.245 1.00 39.66 744 TRP A O 1
ATOM 6079 N N . SER A 1 745 ? -51.381 -0.976 69.481 1.00 35.69 745 SER A N 1
ATOM 6080 C CA . SER A 1 745 ? -52.001 -1.346 70.755 1.00 35.69 745 SER A CA 1
ATOM 6081 C C . SER A 1 745 ? -52.014 -2.867 70.951 1.00 35.69 745 SER A C 1
ATOM 6083 O O . SER A 1 745 ? -52.026 -3.641 69.996 1.00 35.69 745 SER A O 1
ATOM 6085 N N . SER A 1 746 ? -52.087 -3.325 72.202 1.00 37.50 746 SER A N 1
ATOM 6086 C CA . SER A 1 746 ? -52.187 -4.757 72.537 1.00 37.50 746 SER A CA 1
ATOM 6087 C C . SER A 1 746 ? -53.432 -5.445 71.947 1.00 37.50 746 SER A C 1
ATOM 6089 O O . SER A 1 746 ? -53.454 -6.668 71.829 1.00 37.50 746 SER A O 1
ATOM 6091 N N . ALA A 1 747 ? -54.456 -4.674 71.556 1.00 38.56 747 ALA A N 1
ATOM 6092 C CA . ALA A 1 747 ? -55.643 -5.174 70.864 1.00 38.56 747 ALA A CA 1
ATOM 6093 C C . ALA A 1 747 ? -55.369 -5.456 69.372 1.00 38.56 747 ALA A C 1
ATOM 6095 O O . ALA A 1 747 ? -55.831 -6.474 68.857 1.00 38.56 747 ALA A O 1
ATOM 6096 N N . ASP A 1 748 ? -54.532 -4.640 68.721 1.00 39.25 748 ASP A N 1
ATOM 6097 C CA . ASP A 1 748 ? -54.099 -4.849 67.329 1.00 39.25 748 ASP A CA 1
ATOM 6098 C C . ASP A 1 748 ? -53.235 -6.115 67.196 1.00 39.25 748 ASP A C 1
ATOM 6100 O O . ASP A 1 748 ? -53.299 -6.828 66.197 1.00 39.25 748 ASP A O 1
ATOM 6104 N N . ILE A 1 749 ? -52.469 -6.444 68.245 1.00 39.41 749 ILE A N 1
ATOM 6105 C CA . ILE A 1 749 ? -51.621 -7.645 68.326 1.00 39.41 749 ILE A CA 1
ATOM 6106 C C . ILE A 1 749 ? -52.465 -8.930 68.426 1.00 39.41 749 ILE A C 1
ATOM 6108 O O . ILE A 1 749 ? -52.103 -9.951 67.839 1.00 39.41 749 ILE A O 1
ATOM 6112 N N . ALA A 1 750 ? -53.600 -8.893 69.134 1.00 34.66 750 ALA A N 1
ATOM 6113 C CA . ALA A 1 750 ? -54.474 -10.055 69.304 1.00 34.66 750 ALA A CA 1
ATOM 6114 C C . ALA A 1 750 ? -55.259 -10.386 68.020 1.00 34.66 750 ALA A C 1
ATOM 6116 O O . ALA A 1 750 ? -55.341 -11.554 67.639 1.00 34.66 750 ALA A O 1
ATOM 6117 N N . GLU A 1 751 ? -55.753 -9.374 67.299 1.00 38.16 751 GLU A N 1
ATOM 6118 C CA . GLU A 1 751 ? -56.437 -9.554 66.006 1.00 38.16 751 GLU A CA 1
ATOM 6119 C C . GLU A 1 751 ? -55.452 -9.954 64.879 1.00 38.16 751 GLU A C 1
ATOM 6121 O O . GLU A 1 751 ? -55.811 -10.679 63.951 1.00 38.16 751 GLU A O 1
ATOM 6126 N N . ALA A 1 752 ? -54.167 -9.590 65.012 1.00 37.22 752 ALA A N 1
ATOM 6127 C CA . ALA A 1 752 ? -53.073 -9.926 64.093 1.00 37.22 752 ALA A CA 1
ATOM 6128 C C . ALA A 1 752 ? -52.565 -11.385 64.157 1.00 37.22 752 ALA A C 1
ATOM 6130 O O . ALA A 1 752 ? -51.672 -11.748 63.381 1.00 37.22 752 ALA A O 1
ATOM 6131 N N . THR A 1 753 ? -53.096 -12.234 65.044 1.00 35.75 753 THR A N 1
ATOM 6132 C CA . THR A 1 753 ? -52.780 -13.681 65.085 1.00 35.75 753 THR A CA 1
ATOM 6133 C C . THR A 1 753 ? -53.729 -14.541 64.242 1.00 35.75 753 THR A C 1
ATOM 6135 O O . THR A 1 753 ? -53.457 -15.724 64.029 1.00 35.75 753 THR A O 1
ATOM 6138 N N . ALA A 1 754 ? -54.798 -13.957 63.688 1.00 34.91 754 ALA A N 1
ATOM 6139 C CA . ALA A 1 754 ? -55.614 -14.602 62.665 1.00 34.91 754 ALA A CA 1
ATOM 6140 C C . ALA A 1 754 ? -54.879 -14.597 61.309 1.00 34.91 754 ALA A C 1
ATOM 6142 O O . ALA A 1 754 ? -54.199 -13.631 60.964 1.00 34.91 754 ALA A O 1
ATOM 6143 N N . ALA A 1 755 ? -54.985 -15.703 60.566 1.00 36.94 755 ALA A N 1
ATOM 6144 C CA . ALA A 1 755 ? -54.230 -15.995 59.345 1.00 36.94 755 ALA A CA 1
ATOM 6145 C C . ALA A 1 755 ? -54.067 -14.786 58.399 1.00 36.94 755 ALA A C 1
ATOM 6147 O O . ALA A 1 755 ? -55.050 -14.167 57.992 1.00 36.94 755 ALA A O 1
ATOM 6148 N N . VAL A 1 756 ? -52.816 -14.489 58.017 1.00 38.84 756 VAL A N 1
ATOM 6149 C CA . VAL A 1 756 ? -52.476 -13.493 56.987 1.00 38.84 756 VAL A CA 1
ATOM 6150 C C . VAL A 1 756 ? -53.292 -13.807 55.723 1.00 38.84 756 VAL A C 1
ATOM 6152 O O . VAL A 1 756 ? -53.150 -14.912 55.190 1.00 38.84 756 VAL A O 1
ATOM 6155 N N . PRO A 1 757 ? -54.144 -12.890 55.222 1.00 41.50 757 PRO A N 1
ATOM 6156 C CA . PRO A 1 757 ? -54.915 -13.144 54.015 1.00 41.50 757 PRO A CA 1
ATOM 6157 C C . PRO A 1 757 ? -53.964 -13.400 52.846 1.00 41.50 757 PRO A C 1
ATOM 6159 O O . PRO A 1 757 ? -53.102 -12.576 52.531 1.00 41.50 757 PRO A O 1
ATOM 6162 N N . ASN A 1 758 ? -54.106 -14.549 52.189 1.00 42.50 758 ASN A N 1
ATOM 6163 C CA . ASN A 1 758 ? -53.370 -14.799 50.963 1.00 42.50 758 ASN A CA 1
ATOM 6164 C C . ASN A 1 758 ? -53.983 -13.931 49.853 1.00 42.50 758 ASN A C 1
ATOM 6166 O O . ASN A 1 758 ? -55.132 -14.152 49.484 1.00 42.50 758 ASN A O 1
ATOM 6170 N N . LEU A 1 759 ? -53.239 -12.963 49.300 1.00 42.69 759 LEU A N 1
ATOM 6171 C CA . LEU A 1 759 ? -53.708 -12.206 48.128 1.00 42.69 759 LEU A CA 1
ATOM 6172 C C . LEU A 1 759 ? -54.031 -13.126 46.933 1.00 42.69 759 LEU A C 1
ATOM 6174 O O . LEU A 1 759 ? -54.801 -12.727 46.068 1.00 42.69 759 LEU A O 1
ATOM 6178 N N . ASP A 1 760 ? -53.476 -14.345 46.897 1.00 41.09 760 ASP A N 1
ATOM 6179 C CA . ASP A 1 760 ? -53.771 -15.355 45.871 1.00 41.09 760 ASP A CA 1
ATOM 6180 C C . ASP A 1 760 ? -55.076 -16.135 46.141 1.00 41.09 760 ASP A C 1
ATOM 6182 O O . ASP A 1 760 ? -55.525 -16.885 45.278 1.00 41.09 760 ASP A O 1
ATOM 6186 N N . ALA A 1 761 ? -55.690 -15.978 47.323 1.00 38.34 761 ALA A N 1
ATOM 6187 C CA . ALA A 1 761 ? -56.996 -16.563 47.648 1.00 38.34 761 ALA A CA 1
ATOM 6188 C C . ALA A 1 761 ? -58.178 -15.729 47.124 1.00 38.34 761 ALA A C 1
ATOM 6190 O O . ALA A 1 761 ? -59.293 -16.236 47.086 1.00 38.34 761 ALA A O 1
ATOM 6191 N N . TYR A 1 762 ? -57.935 -14.487 46.696 1.00 43.03 762 TYR A N 1
ATOM 6192 C CA . TYR A 1 762 ? -58.916 -13.672 45.985 1.00 43.03 762 TYR A CA 1
ATOM 6193 C C . TYR A 1 762 ? -58.764 -13.937 44.483 1.00 43.03 762 TYR A C 1
ATOM 6195 O O . TYR A 1 762 ? -57.818 -13.469 43.846 1.00 43.03 762 TYR A O 1
ATOM 6203 N N . THR A 1 763 ? -59.660 -14.748 43.923 1.00 39.91 763 THR A N 1
ATOM 6204 C CA . THR A 1 763 ? -59.631 -15.111 42.496 1.00 39.91 763 THR A CA 1
ATOM 6205 C C . THR A 1 763 ? -60.412 -14.099 41.652 1.00 39.91 763 THR A C 1
ATOM 6207 O O . THR A 1 763 ? -61.240 -13.362 42.182 1.00 39.91 763 THR A O 1
ATOM 6210 N N . ASP A 1 764 ? -60.200 -14.082 40.325 1.00 38.38 764 ASP A N 1
ATOM 6211 C CA . ASP A 1 764 ? -60.960 -13.240 39.371 1.00 38.38 764 ASP A CA 1
ATOM 6212 C C . ASP A 1 764 ? -62.503 -13.400 39.522 1.00 38.38 764 ASP A C 1
ATOM 6214 O O . ASP A 1 764 ? -63.250 -12.555 39.044 1.00 38.38 764 ASP A O 1
ATOM 6218 N N . GLY A 1 765 ? -62.996 -14.455 40.193 1.00 36.78 765 GLY A N 1
ATOM 6219 C CA . GLY A 1 765 ? -64.421 -14.697 40.457 1.00 36.78 765 GLY A CA 1
ATOM 6220 C C . GLY A 1 765 ? -65.017 -13.974 41.676 1.00 36.78 765 GLY A C 1
ATOM 6221 O O . GLY A 1 765 ? -66.235 -13.807 41.728 1.00 36.78 765 GLY A O 1
ATOM 6222 N N . ASP A 1 766 ? -64.196 -13.509 42.624 1.00 38.41 766 ASP A N 1
ATOM 6223 C CA . ASP A 1 766 ? -64.658 -12.767 43.815 1.00 38.41 766 ASP A CA 1
ATOM 6224 C C . ASP A 1 766 ? -64.860 -11.269 43.525 1.00 38.41 766 ASP A C 1
ATOM 6226 O O . ASP A 1 766 ? -65.490 -10.537 44.292 1.00 38.41 766 ASP A O 1
ATOM 6230 N N . PHE A 1 767 ? -64.373 -10.819 42.368 1.00 41.91 767 PHE A N 1
ATOM 6231 C CA . PHE A 1 767 ? -64.512 -9.468 41.852 1.00 41.91 767 PHE A CA 1
ATOM 6232 C C . PHE A 1 767 ? -65.428 -9.502 40.626 1.00 41.91 767 PHE A C 1
ATOM 6234 O O . PHE A 1 767 ? -65.011 -9.904 39.545 1.00 41.91 767 PHE A O 1
ATOM 6241 N N . LYS A 1 768 ? -66.695 -9.085 40.757 1.00 34.94 768 LYS A N 1
ATOM 6242 C CA . LYS A 1 768 ? -67.594 -8.949 39.595 1.00 34.94 768 LYS A CA 1
ATOM 6243 C C . LYS A 1 768 ? -67.087 -7.842 38.657 1.00 34.94 768 LYS A C 1
ATOM 6245 O O . LYS A 1 768 ? -67.522 -6.701 38.781 1.00 34.94 768 LYS A O 1
ATOM 6250 N N . PHE A 1 769 ? -66.214 -8.173 37.706 1.00 43.31 769 PHE A N 1
ATOM 6251 C CA . PHE A 1 769 ? -65.830 -7.283 36.607 1.00 43.31 769 PHE A CA 1
ATOM 6252 C C . PHE A 1 769 ? -65.995 -7.972 35.253 1.00 43.31 769 PHE A C 1
ATOM 6254 O O . PHE A 1 769 ? -65.611 -9.124 35.062 1.00 43.31 769 PHE A O 1
ATOM 6261 N N . ASN A 1 770 ? -66.609 -7.248 34.316 1.00 42.34 770 ASN A N 1
ATOM 6262 C CA . ASN A 1 770 ? -66.846 -7.701 32.952 1.00 42.34 770 ASN A CA 1
ATOM 6263 C C . ASN A 1 770 ? -65.551 -7.614 32.131 1.00 42.34 770 ASN A C 1
ATOM 6265 O O . ASN A 1 770 ? -64.859 -6.598 32.160 1.00 42.34 770 ASN A O 1
ATOM 6269 N N . ASN A 1 771 ? -65.286 -8.643 31.321 1.00 45.75 771 ASN A N 1
ATOM 6270 C CA . ASN A 1 771 ? -64.161 -8.702 30.374 1.00 45.75 771 ASN A CA 1
ATOM 6271 C C . ASN A 1 771 ? -64.086 -7.500 29.399 1.00 45.75 771 ASN A C 1
ATOM 6273 O O . ASN A 1 771 ? -63.022 -7.229 28.844 1.00 45.75 771 ASN A O 1
ATOM 6277 N N . ASP A 1 772 ? -65.179 -6.752 29.213 1.00 44.69 772 ASP A N 1
ATOM 6278 C CA . ASP A 1 772 ? -65.252 -5.596 28.309 1.00 44.69 772 ASP A CA 1
ATOM 6279 C C . ASP A 1 772 ? -64.361 -4.410 28.722 1.00 44.69 772 ASP A C 1
ATOM 6281 O O . ASP A 1 772 ? -63.887 -3.665 27.859 1.00 44.69 772 ASP A O 1
ATOM 6285 N N . ASP A 1 773 ? -64.104 -4.208 30.017 1.00 47.00 773 ASP A N 1
ATOM 6286 C CA . ASP A 1 773 ? -63.318 -3.054 30.479 1.00 47.00 773 ASP A CA 1
ATOM 6287 C C . ASP A 1 773 ? -61.802 -3.284 30.349 1.00 47.00 773 ASP A C 1
ATOM 6289 O O . ASP A 1 773 ? -61.061 -2.343 30.054 1.00 47.00 773 ASP A O 1
ATOM 6293 N N . ASP A 1 774 ? -61.338 -4.536 30.454 1.00 49.62 774 ASP A N 1
ATOM 6294 C CA . ASP A 1 774 ? -59.953 -4.913 30.125 1.00 49.62 774 ASP A CA 1
ATOM 6295 C C . ASP A 1 774 ? -59.655 -4.691 28.635 1.00 49.62 774 ASP A C 1
ATOM 6297 O O . ASP A 1 774 ? -58.615 -4.132 28.273 1.00 49.62 774 ASP A O 1
ATOM 6301 N N . GLN A 1 775 ? -60.620 -5.013 27.771 1.00 51.16 775 GLN A N 1
ATOM 6302 C CA . GLN A 1 775 ? -60.489 -4.845 26.327 1.00 51.16 775 GLN A CA 1
ATOM 6303 C C . GLN A 1 775 ? -60.516 -3.367 25.897 1.00 51.16 775 GLN A C 1
ATOM 6305 O O . GLN A 1 775 ? -59.836 -2.981 24.945 1.00 51.16 775 GLN A O 1
ATOM 6310 N N . LYS A 1 776 ? -61.239 -2.495 26.615 1.00 49.62 776 LYS A N 1
ATOM 6311 C CA . LYS A 1 776 ? -61.209 -1.036 26.385 1.00 49.62 776 LYS A CA 1
ATOM 6312 C C . LYS A 1 776 ? -59.853 -0.415 26.720 1.00 49.62 776 LYS A C 1
ATOM 6314 O O . LYS A 1 776 ? -59.376 0.414 25.946 1.00 49.62 776 LYS A O 1
ATOM 6319 N N . ILE A 1 777 ? -59.225 -0.813 27.829 1.00 50.03 777 ILE A N 1
ATOM 6320 C CA . ILE A 1 777 ? -57.909 -0.292 28.240 1.00 50.03 777 ILE A CA 1
ATOM 6321 C C . ILE A 1 777 ? -56.820 -0.721 27.242 1.00 50.03 777 ILE A C 1
ATOM 6323 O O . ILE A 1 777 ? -55.990 0.101 26.849 1.00 50.03 777 ILE A O 1
ATOM 6327 N N . GLU A 1 778 ? -56.852 -1.970 26.766 1.00 53.12 778 GLU A N 1
ATOM 6328 C CA . GLU A 1 778 ? -55.939 -2.446 25.714 1.00 53.12 778 GLU A CA 1
ATOM 6329 C C . GLU A 1 778 ? -56.174 -1.737 24.368 1.00 53.12 778 GLU A C 1
ATOM 6331 O O . GLU A 1 778 ? -55.218 -1.319 23.706 1.00 53.12 778 GLU A O 1
ATOM 6336 N N . ASN A 1 779 ? -57.434 -1.503 23.987 1.00 50.28 779 ASN A N 1
ATOM 6337 C CA . ASN A 1 779 ? -57.779 -0.807 22.744 1.00 50.28 779 ASN A CA 1
ATOM 6338 C C . ASN A 1 779 ? -57.340 0.667 22.732 1.00 50.28 779 ASN A C 1
ATOM 6340 O O . ASN A 1 779 ? -56.840 1.135 21.705 1.00 50.28 779 ASN A O 1
ATOM 6344 N N . ILE A 1 780 ? -57.469 1.394 23.850 1.00 52.59 780 ILE A N 1
ATOM 6345 C CA . ILE A 1 780 ? -57.002 2.790 23.974 1.00 52.59 780 ILE A CA 1
ATOM 6346 C C . ILE A 1 780 ? -55.487 2.881 23.725 1.00 52.59 780 ILE A C 1
ATOM 6348 O O . ILE A 1 780 ? -55.032 3.794 23.038 1.00 52.59 780 ILE A O 1
ATOM 6352 N N . ARG A 1 781 ? -54.717 1.890 24.189 1.00 50.34 781 ARG A N 1
ATOM 6353 C CA . ARG A 1 781 ? -53.253 1.837 24.026 1.00 50.34 781 ARG A CA 1
ATOM 6354 C C . ARG A 1 781 ? -52.787 1.407 22.635 1.00 50.34 781 ARG A C 1
ATOM 6356 O O . ARG A 1 781 ? -51.765 1.891 22.151 1.00 50.34 781 ARG A O 1
ATOM 6363 N N . SER A 1 782 ? -53.526 0.522 21.963 1.00 46.56 782 SER A N 1
ATOM 6364 C CA . SER A 1 782 ? -53.204 0.121 20.582 1.00 46.56 782 SER A CA 1
ATOM 6365 C C . SER A 1 782 ? -53.219 1.311 19.610 1.00 46.56 782 SER A C 1
ATOM 6367 O O . SER A 1 782 ? -52.414 1.372 18.681 1.00 46.56 782 SER A O 1
ATOM 6369 N N . ARG A 1 783 ? -54.086 2.302 19.869 1.00 42.69 783 ARG A N 1
ATOM 6370 C CA . ARG A 1 783 ? -54.197 3.525 19.067 1.00 42.69 783 ARG A CA 1
ATOM 6371 C C . ARG A 1 783 ? -53.021 4.478 19.276 1.00 42.69 783 ARG A C 1
ATOM 6373 O O . ARG A 1 783 ? -52.533 5.021 18.289 1.00 42.69 783 ARG A O 1
ATOM 6380 N N . THR A 1 784 ? -52.528 4.642 20.504 1.00 41.19 784 THR A N 1
ATOM 6381 C CA . THR A 1 784 ? -51.398 5.540 20.810 1.00 41.19 784 THR A CA 1
ATOM 6382 C C . THR A 1 784 ? -50.059 5.000 20.303 1.00 41.19 784 THR A C 1
ATOM 6384 O O . THR A 1 784 ? -49.295 5.760 19.719 1.00 41.19 784 THR A O 1
ATOM 6387 N N . ASN A 1 785 ? -49.814 3.685 20.382 1.00 36.69 785 ASN A N 1
ATOM 6388 C CA . ASN A 1 785 ? -48.587 3.071 19.841 1.00 36.69 785 ASN A CA 1
ATOM 6389 C C . ASN A 1 785 ? -48.479 3.139 18.301 1.00 36.69 785 ASN A C 1
ATOM 6391 O O . ASN A 1 785 ? -47.386 2.983 17.763 1.00 36.69 785 ASN A O 1
ATOM 6395 N N . SER A 1 786 ? -49.587 3.365 17.579 1.00 33.28 786 SER A N 1
ATOM 6396 C CA . SER A 1 786 ? -49.576 3.501 16.111 1.00 33.28 786 SER A CA 1
ATOM 6397 C C . SER A 1 786 ? -49.172 4.898 15.615 1.00 33.28 786 SER A C 1
ATOM 6399 O O . SER A 1 786 ? -48.791 5.048 14.457 1.00 33.28 786 SER A O 1
ATOM 6401 N N . ILE A 1 787 ? -49.227 5.914 16.485 1.00 36.91 787 ILE A N 1
ATOM 6402 C CA . ILE A 1 787 ? -48.986 7.322 16.125 1.00 36.91 787 ILE A CA 1
ATOM 6403 C C . ILE A 1 787 ? -47.482 7.675 16.198 1.00 36.91 787 ILE A C 1
ATOM 6405 O O . ILE A 1 787 ? -47.018 8.550 15.468 1.00 36.91 787 ILE A O 1
ATOM 6409 N N . ASP A 1 788 ? -46.687 6.920 16.962 1.00 31.66 788 ASP A N 1
ATOM 6410 C CA . ASP A 1 788 ? -45.241 7.149 17.148 1.00 31.66 788 ASP A CA 1
ATOM 6411 C C . ASP A 1 788 ? -44.348 6.693 15.976 1.00 31.66 788 ASP A C 1
ATOM 6413 O O . ASP A 1 788 ? -43.148 6.967 15.963 1.00 31.66 788 ASP A O 1
ATOM 6417 N N . ALA A 1 789 ? -44.905 6.043 14.949 1.00 29.59 789 ALA A N 1
ATOM 6418 C CA . ALA A 1 789 ? -44.153 5.686 13.741 1.00 29.59 789 ALA A CA 1
ATOM 6419 C C . ALA A 1 789 ? -44.042 6.841 12.717 1.00 29.59 789 ALA A C 1
ATOM 6421 O O . ALA A 1 789 ? -43.319 6.706 11.731 1.00 29.59 789 ALA A O 1
ATOM 6422 N N . GLY A 1 790 ? -44.753 7.961 12.921 1.00 27.34 790 GLY A N 1
ATOM 6423 C CA . GLY A 1 790 ? -44.949 9.007 11.903 1.00 27.34 790 GLY A CA 1
ATOM 6424 C C . GLY A 1 790 ? -44.304 10.377 12.156 1.00 27.34 790 GLY A C 1
ATOM 6425 O O . GLY A 1 790 ? -44.323 11.210 11.256 1.00 27.34 790 GLY A O 1
ATOM 6426 N N . TYR A 1 791 ? -43.716 10.638 13.327 1.00 27.67 791 TYR A N 1
ATOM 6427 C CA . TYR A 1 791 ? -43.176 11.962 13.686 1.00 27.67 791 TYR A CA 1
ATOM 6428 C C . TYR A 1 791 ? -41.641 11.981 13.772 1.00 27.67 791 TYR A C 1
ATOM 6430 O O . TYR A 1 791 ? -41.052 12.345 14.782 1.00 27.67 791 TYR A O 1
ATOM 6438 N N . TYR A 1 792 ? -40.971 11.629 12.676 1.00 29.25 792 TYR A N 1
ATOM 6439 C CA . TYR A 1 792 ? -39.569 11.994 12.450 1.00 29.25 792 TYR A CA 1
ATOM 6440 C C . TYR A 1 792 ? -39.478 12.743 11.127 1.00 29.25 792 TYR A C 1
ATOM 6442 O O . TYR A 1 792 ? -39.206 12.132 10.111 1.00 29.25 792 TYR A O 1
ATOM 6450 N N . TYR A 1 793 ? -39.799 14.037 11.141 1.00 28.91 793 TYR A N 1
ATOM 6451 C CA . TYR A 1 793 ? -39.302 15.099 10.251 1.00 28.91 793 TYR A CA 1
ATOM 6452 C C . TYR A 1 793 ? -40.201 16.319 10.456 1.00 28.91 793 TYR A C 1
ATOM 6454 O O . TYR A 1 793 ? -41.229 16.450 9.803 1.00 28.91 793 TYR A O 1
ATOM 6462 N N . GLN A 1 794 ? -39.823 17.222 11.362 1.00 24.30 794 GLN A N 1
ATOM 6463 C CA . GLN A 1 794 ? -40.230 18.623 11.261 1.00 24.30 794 GLN A CA 1
ATOM 6464 C C . GLN A 1 794 ? -39.255 19.507 12.039 1.00 24.30 794 GLN A C 1
ATOM 6466 O O . GLN A 1 794 ? -39.182 19.489 13.265 1.00 24.30 794 GLN A O 1
ATOM 6471 N N . SER A 1 795 ? -38.465 20.243 11.265 1.00 25.80 795 SER A N 1
ATOM 6472 C CA . SER A 1 795 ? -37.612 21.345 11.683 1.00 25.80 795 SER A CA 1
ATOM 6473 C C . SER A 1 795 ? -38.441 22.467 12.304 1.00 25.80 795 SER A C 1
ATOM 6475 O O . SER A 1 795 ? -39.394 22.925 11.675 1.00 25.80 795 SER A O 1
ATOM 6477 N N . TRP A 1 796 ? -38.018 22.968 13.462 1.00 24.25 796 TRP A N 1
ATOM 6478 C CA . TRP A 1 796 ? -38.447 24.265 13.978 1.00 24.25 796 TRP A CA 1
ATOM 6479 C C . TRP A 1 796 ? -37.223 25.085 14.375 1.00 24.25 796 TRP A C 1
ATOM 6481 O O . TRP A 1 796 ? -36.354 24.634 15.118 1.00 24.25 796 TRP A O 1
ATOM 6491 N N . SER A 1 797 ? -37.153 26.273 13.788 1.00 23.97 797 SER A N 1
ATOM 6492 C CA . SER A 1 797 ? -36.126 27.296 13.936 1.00 23.97 797 SER A CA 1
ATOM 6493 C C . SER A 1 797 ? -36.593 28.434 14.852 1.00 23.97 797 SER A C 1
ATOM 6495 O O . SER A 1 797 ? -37.794 28.700 14.910 1.00 23.97 797 SER A O 1
ATOM 6497 N N . SER A 1 798 ? -35.598 29.171 15.383 1.00 24.14 798 SER A N 1
ATOM 6498 C CA . SER A 1 798 ? -35.599 30.558 15.920 1.00 24.14 798 SER A CA 1
ATOM 6499 C C . SER A 1 798 ? -35.644 30.726 17.457 1.00 24.14 798 SER A C 1
ATOM 6501 O O . SER A 1 798 ? -36.288 29.914 18.115 1.00 24.14 798 SER A O 1
ATOM 6503 N N . PRO A 1 799 ? -35.147 31.853 18.031 1.00 31.89 799 PRO A N 1
ATOM 6504 C CA . PRO A 1 799 ? -33.875 32.577 17.810 1.00 31.89 799 PRO A CA 1
ATOM 6505 C C . PRO A 1 799 ? -33.095 32.907 19.124 1.00 31.89 799 PRO A C 1
ATOM 6507 O O . PRO A 1 799 ? -33.639 32.794 20.214 1.00 31.89 799 PRO A O 1
ATOM 6510 N N . ASP A 1 800 ? -31.844 33.365 18.955 1.00 27.09 800 ASP A N 1
ATOM 6511 C CA . ASP A 1 800 ? -31.008 34.216 19.839 1.00 27.09 800 ASP A CA 1
ATOM 6512 C C . ASP A 1 800 ? -30.663 33.776 21.283 1.00 27.09 800 ASP A C 1
ATOM 6514 O O . ASP A 1 800 ? -31.473 33.868 22.196 1.00 27.09 800 ASP A O 1
ATOM 6518 N N . ASP A 1 801 ? -29.400 33.376 21.517 1.00 28.41 801 ASP A N 1
ATOM 6519 C CA . ASP A 1 801 ? -28.367 34.271 22.088 1.00 28.41 801 ASP A CA 1
ATOM 6520 C C . ASP A 1 801 ? -26.997 33.567 22.283 1.00 28.41 801 ASP A C 1
ATOM 6522 O O . ASP A 1 801 ? -26.890 32.520 22.916 1.00 28.41 801 ASP A O 1
ATOM 6526 N N . GLY A 1 802 ? -25.921 34.205 21.797 1.00 24.75 802 GLY A N 1
ATOM 6527 C CA . GLY A 1 802 ? -24.653 34.297 22.542 1.00 24.75 802 GLY A CA 1
ATOM 6528 C C . GLY A 1 802 ? -23.530 33.251 22.377 1.00 24.75 802 GLY A C 1
ATOM 6529 O O . GLY A 1 802 ? -23.317 32.429 23.254 1.00 24.75 802 GLY A O 1
ATOM 6530 N N . GLN A 1 803 ? -22.667 33.490 21.377 1.00 25.27 803 GLN A N 1
ATOM 6531 C CA . GLN A 1 803 ? -21.187 33.362 21.407 1.00 25.27 803 GLN A CA 1
ATOM 6532 C C . GLN A 1 803 ? -20.447 32.029 21.092 1.00 25.27 803 GLN A C 1
ATOM 6534 O O . GLN A 1 803 ? -20.306 31.124 21.903 1.00 25.27 803 GLN A O 1
ATOM 6539 N N . HIS A 1 804 ? -19.786 32.088 19.920 1.00 24.28 804 HIS A N 1
ATOM 6540 C CA . HIS A 1 804 ? -18.457 31.577 19.525 1.00 24.28 804 HIS A CA 1
ATOM 6541 C C . HIS A 1 804 ? -18.173 30.060 19.469 1.00 24.28 804 HIS A C 1
ATOM 6543 O O . HIS A 1 804 ? -17.777 29.458 20.458 1.00 24.28 804 HIS A O 1
ATOM 6549 N N . MET A 1 805 ? -18.137 29.501 18.246 1.00 21.83 805 MET A N 1
ATOM 6550 C CA . MET A 1 805 ? -16.931 28.889 17.641 1.00 21.83 805 MET A CA 1
ATOM 6551 C C . MET A 1 805 ? -17.168 28.463 16.176 1.00 21.83 805 MET A C 1
ATOM 6553 O O . MET A 1 805 ? -18.247 28.024 15.796 1.00 21.83 805 MET A O 1
ATOM 6557 N N . LEU A 1 806 ? -16.125 28.629 15.359 1.00 20.88 806 LEU A N 1
ATOM 6558 C CA . LEU A 1 806 ? -16.049 28.391 13.913 1.00 20.88 806 LEU A CA 1
ATOM 6559 C C . LEU A 1 806 ? -16.326 26.924 13.522 1.00 20.88 806 LEU A C 1
ATOM 6561 O O . LEU A 1 806 ? -15.770 26.013 14.131 1.00 20.88 806 LEU A O 1
ATOM 6565 N N . THR A 1 807 ? -17.090 26.701 12.446 1.00 21.62 807 THR A N 1
ATOM 6566 C CA . THR A 1 807 ? -17.196 25.403 11.748 1.00 21.62 807 THR A CA 1
ATOM 6567 C C . THR A 1 807 ? -16.961 25.563 10.244 1.00 21.62 807 THR A C 1
ATOM 6569 O O . THR A 1 807 ? -17.233 26.611 9.663 1.00 21.62 807 THR A O 1
ATOM 6572 N N . ILE A 1 808 ? -16.374 24.520 9.649 1.00 22.39 808 ILE A N 1
ATOM 6573 C CA . ILE A 1 808 ? -16.004 24.397 8.235 1.00 22.39 808 ILE A CA 1
ATOM 6574 C C . ILE A 1 808 ? -17.158 23.732 7.475 1.00 22.39 808 ILE A C 1
ATOM 6576 O O . ILE A 1 808 ? -17.641 22.675 7.882 1.00 22.39 808 ILE A O 1
ATOM 6580 N N . ASP A 1 809 ? -17.550 24.348 6.360 1.00 20.97 809 ASP A N 1
ATOM 6581 C CA . ASP A 1 809 ? -18.510 23.841 5.378 1.00 20.97 809 ASP A CA 1
ATOM 6582 C C . ASP A 1 809 ? -18.114 22.460 4.830 1.00 20.97 809 ASP A C 1
ATOM 6584 O O . ASP A 1 809 ? -17.004 22.262 4.332 1.00 20.97 809 ASP A O 1
ATOM 6588 N N . SER A 1 810 ? -19.061 21.521 4.823 1.00 25.23 810 SER A N 1
ATOM 6589 C CA . SER A 1 810 ? -19.018 20.376 3.911 1.00 25.23 810 SER A CA 1
ATOM 6590 C C . SER A 1 810 ? -20.390 20.172 3.271 1.00 25.23 810 SER A C 1
ATOM 6592 O O . SER A 1 810 ? -21.306 19.583 3.836 1.00 25.23 810 SER A O 1
ATOM 6594 N N . HIS A 1 811 ? -20.526 20.694 2.053 1.00 24.20 811 HIS A N 1
ATOM 6595 C CA . HIS A 1 811 ? -21.595 20.331 1.135 1.00 24.20 811 HIS A CA 1
ATOM 6596 C C . HIS A 1 811 ? -21.379 18.890 0.650 1.00 24.20 811 HIS A C 1
ATOM 6598 O O . HIS A 1 811 ? -20.420 18.616 -0.070 1.00 24.20 811 HIS A O 1
ATOM 6604 N N . ILE A 1 812 ? -22.292 17.979 0.997 1.00 25.19 812 ILE A N 1
ATOM 6605 C CA . ILE A 1 812 ? -22.476 16.709 0.285 1.00 25.19 812 ILE A CA 1
ATOM 6606 C C . ILE A 1 812 ? -23.735 16.849 -0.565 1.00 25.19 812 ILE A C 1
ATOM 6608 O O . ILE A 1 812 ? -24.851 16.935 -0.055 1.00 25.19 812 ILE A O 1
ATOM 6612 N N . SER A 1 813 ? -23.533 16.902 -1.878 1.00 25.45 813 SER A N 1
ATOM 6613 C CA . SER A 1 813 ? -24.577 16.811 -2.887 1.00 25.45 813 SER A CA 1
ATOM 6614 C C . SER A 1 813 ? -24.968 15.348 -3.096 1.00 25.45 813 SER A C 1
ATOM 6616 O O . SER A 1 813 ? -24.150 14.487 -3.415 1.00 25.45 813 SER A O 1
ATOM 6618 N N . SER A 1 814 ? -26.254 15.076 -2.905 1.00 26.02 814 SER A N 1
ATOM 6619 C CA . SER A 1 814 ? -26.928 13.844 -3.293 1.00 26.02 814 SER A CA 1
ATOM 6620 C C . SER A 1 814 ? -26.990 13.724 -4.817 1.00 26.02 814 SER A C 1
ATOM 6622 O O . SER A 1 814 ? -27.525 14.617 -5.477 1.00 26.02 814 SER A O 1
ATOM 6624 N N . VAL A 1 815 ? -26.539 12.599 -5.369 1.00 27.69 815 VAL A N 1
ATOM 6625 C CA . VAL A 1 815 ? -26.926 12.169 -6.718 1.00 27.69 815 VAL A CA 1
ATOM 6626 C C . VAL A 1 815 ? -27.483 10.757 -6.606 1.00 27.69 815 VAL A C 1
ATOM 6628 O O . VAL A 1 815 ? -26.752 9.804 -6.343 1.00 27.69 815 VAL A O 1
ATOM 6631 N N . GLY A 1 816 ? -28.805 10.662 -6.749 1.00 24.86 816 GLY A N 1
ATOM 6632 C CA . GLY A 1 816 ? -29.510 9.417 -7.006 1.00 24.86 816 GLY A CA 1
ATOM 6633 C C . GLY A 1 816 ? -29.242 8.936 -8.430 1.00 24.86 816 GLY A C 1
ATOM 6634 O O . GLY A 1 816 ? -29.048 9.736 -9.345 1.00 24.86 816 GLY A O 1
ATOM 6635 N N . GLY A 1 817 ? -29.225 7.621 -8.600 1.00 25.97 817 GLY A N 1
ATOM 6636 C CA . GLY A 1 817 ? -29.115 6.969 -9.894 1.00 25.97 817 GLY A CA 1
ATOM 6637 C C . GLY A 1 817 ? -29.686 5.564 -9.798 1.00 25.97 817 GLY A C 1
ATOM 6638 O O . GLY A 1 817 ? -29.178 4.736 -9.044 1.00 25.97 817 GLY A O 1
ATOM 6639 N N . ASP A 1 818 ? -30.771 5.356 -10.532 1.00 26.69 818 ASP A N 1
ATOM 6640 C CA . ASP A 1 818 ? -31.536 4.124 -10.668 1.00 26.69 818 ASP A CA 1
ATOM 6641 C C . ASP A 1 818 ? -30.681 2.917 -11.087 1.00 26.69 818 ASP A C 1
ATOM 6643 O O . ASP A 1 818 ? -29.827 3.005 -11.971 1.00 26.69 818 ASP A O 1
ATOM 6647 N N . VAL A 1 819 ? -30.971 1.756 -10.496 1.00 27.58 819 VAL A N 1
ATOM 6648 C CA . VAL A 1 819 ? -30.480 0.446 -10.950 1.00 27.58 819 VAL A CA 1
ATOM 6649 C C . VAL A 1 819 ? -31.646 -0.291 -11.618 1.00 27.58 819 VAL A C 1
ATOM 6651 O O . VAL A 1 819 ? -32.664 -0.503 -10.956 1.00 27.58 819 VAL A O 1
ATOM 6654 N N . PRO A 1 820 ? -31.537 -0.735 -12.886 1.00 28.31 820 PRO A N 1
ATOM 6655 C CA . PRO A 1 820 ? -32.548 -1.595 -13.484 1.00 28.31 820 PRO A CA 1
ATOM 6656 C C . PRO A 1 820 ? -32.422 -3.033 -12.971 1.00 28.31 820 PRO A C 1
ATOM 6658 O O . PRO A 1 820 ? -31.346 -3.632 -12.982 1.00 28.31 820 PRO A O 1
ATOM 6661 N N . GLN A 1 821 ? -33.560 -3.593 -12.572 1.00 25.47 821 GLN A N 1
ATOM 6662 C CA . GLN A 1 821 ? -33.771 -5.019 -12.347 1.00 25.47 821 GLN A CA 1
ATOM 6663 C C . GLN A 1 821 ? -33.653 -5.807 -13.662 1.00 25.47 821 GLN A C 1
ATOM 6665 O O . GLN A 1 821 ? -34.300 -5.453 -14.644 1.00 25.47 821 GLN A O 1
ATOM 6670 N N . SER A 1 822 ? -32.948 -6.941 -13.651 1.00 26.50 822 SER A N 1
ATOM 6671 C CA . SER A 1 822 ? -33.469 -8.172 -14.266 1.00 26.50 822 SER A CA 1
ATOM 6672 C C . SER A 1 822 ? -32.799 -9.424 -13.661 1.00 26.50 822 SER A C 1
ATOM 6674 O O . SER A 1 822 ? -31.703 -9.306 -13.107 1.00 26.50 822 SER A O 1
ATOM 6676 N N . PRO A 1 823 ? -33.471 -10.590 -13.699 1.00 30.72 823 PRO A N 1
ATOM 6677 C CA . PRO A 1 823 ? -33.240 -11.723 -12.804 1.00 30.72 823 PRO A CA 1
ATOM 6678 C C . PRO A 1 823 ? -32.523 -12.880 -13.509 1.00 30.72 823 PRO A C 1
ATOM 6680 O O . PRO A 1 823 ? -32.861 -13.178 -14.649 1.00 30.72 823 PRO A O 1
ATOM 6683 N N . ILE A 1 824 ? -31.615 -13.592 -12.832 1.00 24.61 824 ILE A N 1
ATOM 6684 C CA . ILE A 1 824 ? -31.287 -14.980 -13.202 1.00 24.61 824 ILE A CA 1
ATOM 6685 C C . ILE A 1 824 ? -31.104 -15.821 -11.938 1.00 24.61 824 ILE A C 1
ATOM 6687 O O . ILE A 1 824 ? -30.437 -15.425 -10.982 1.00 24.61 824 ILE A O 1
ATOM 6691 N N . ASP A 1 825 ? -31.773 -16.965 -11.991 1.00 24.45 825 ASP A N 1
ATOM 6692 C CA . ASP A 1 825 ? -32.097 -17.908 -10.942 1.00 24.45 825 ASP A CA 1
ATOM 6693 C C . ASP A 1 825 ? -30.934 -18.662 -10.291 1.00 24.45 825 ASP A C 1
ATOM 6695 O O . ASP A 1 825 ? -29.881 -18.949 -10.859 1.00 24.45 825 ASP A O 1
ATOM 6699 N N . ILE A 1 826 ? -31.268 -19.063 -9.069 1.00 23.12 826 ILE A N 1
ATOM 6700 C CA . ILE A 1 826 ? -30.708 -20.121 -8.242 1.00 23.12 826 ILE A CA 1
ATOM 6701 C C . ILE A 1 826 ? -30.713 -21.454 -9.006 1.00 23.12 826 ILE A C 1
ATOM 6703 O O . ILE A 1 826 ? -31.784 -21.970 -9.309 1.00 23.12 826 ILE A O 1
ATOM 6707 N N . VAL A 1 827 ? -29.550 -22.091 -9.163 1.00 24.47 827 VAL A N 1
ATOM 6708 C CA . VAL A 1 827 ? -29.443 -23.551 -9.006 1.00 24.47 827 VAL A CA 1
ATOM 6709 C C . VAL A 1 827 ? -28.177 -23.862 -8.229 1.00 24.47 827 VAL A C 1
ATOM 6711 O O . VAL A 1 827 ? -27.123 -23.248 -8.374 1.00 24.47 827 VAL A O 1
ATOM 6714 N N . SER A 1 828 ? -28.351 -24.803 -7.328 1.00 24.08 828 SER A N 1
ATOM 6715 C CA . SER A 1 828 ? -27.520 -25.122 -6.207 1.00 24.08 828 SER A CA 1
ATOM 6716 C C . SER A 1 828 ? -27.125 -26.611 -6.341 1.00 24.08 828 SER A C 1
ATOM 6718 O O . SER A 1 828 ? -27.889 -27.403 -6.883 1.00 24.08 828 SER A O 1
ATOM 6720 N N . TRP A 1 829 ? -25.938 -26.953 -5.822 1.00 25.14 829 TRP A N 1
ATOM 6721 C CA . TRP A 1 829 ? -25.557 -28.224 -5.167 1.00 25.14 829 TRP A CA 1
ATOM 6722 C C . TRP A 1 829 ? -24.445 -29.115 -5.774 1.00 25.14 829 TRP A C 1
ATOM 6724 O O . TRP A 1 829 ? -24.612 -29.751 -6.803 1.00 25.14 829 TRP A O 1
ATOM 6734 N N . TRP A 1 830 ? -23.382 -29.208 -4.951 1.00 24.28 830 TRP A N 1
ATOM 6735 C CA . TRP A 1 830 ? -22.670 -30.396 -4.435 1.00 24.28 830 TRP A CA 1
ATOM 6736 C C . TRP A 1 830 ? -21.535 -31.074 -5.233 1.00 24.28 830 TRP A C 1
ATOM 6738 O O . TRP A 1 830 ? -21.710 -31.563 -6.339 1.00 24.28 830 TRP A O 1
ATOM 6748 N N . SER A 1 831 ? -20.375 -31.075 -4.552 1.00 24.41 831 SER A N 1
ATOM 6749 C CA . SER A 1 831 ? -19.376 -32.144 -4.358 1.00 24.41 831 SER A CA 1
ATOM 6750 C C . SER A 1 831 ? -19.127 -33.160 -5.477 1.00 24.41 831 SER A C 1
ATOM 6752 O O . SER A 1 831 ? -19.992 -33.964 -5.792 1.00 24.41 831 SER A O 1
ATOM 6754 N N . ASP A 1 832 ? -17.874 -33.249 -5.927 1.00 25.81 832 ASP A N 1
ATOM 6755 C CA . ASP A 1 832 ? -16.970 -34.306 -5.452 1.00 25.81 832 ASP A CA 1
ATOM 6756 C C . ASP A 1 832 ? -15.518 -34.038 -5.892 1.00 25.81 832 ASP A C 1
ATOM 6758 O O . ASP A 1 832 ? -15.243 -33.562 -6.991 1.00 25.81 832 ASP A O 1
ATOM 6762 N N . SER A 1 833 ? -14.601 -34.308 -4.962 1.00 25.31 833 SER A N 1
ATOM 6763 C CA . SER A 1 833 ? -13.146 -34.472 -5.120 1.00 25.31 833 SER A CA 1
ATOM 6764 C C . SER A 1 833 ? -12.804 -35.606 -6.112 1.00 25.31 833 SER A C 1
ATOM 6766 O O . SER A 1 833 ? -13.690 -36.414 -6.400 1.00 25.31 833 SER A O 1
ATOM 6768 N N . PRO A 1 834 ? -11.548 -35.772 -6.590 1.00 33.72 834 PRO A N 1
ATOM 6769 C CA . PRO A 1 834 ? -10.262 -35.269 -6.074 1.00 33.72 834 PRO A CA 1
ATOM 6770 C C . PRO A 1 834 ? -9.539 -34.223 -6.927 1.00 33.72 834 PRO A C 1
ATOM 6772 O O . PRO A 1 834 ? -9.666 -34.247 -8.171 1.00 33.72 834 PRO A O 1
#

Sequence (834 aa):
CKYKLYLAELSTVSIIIPTRDEHLPTLLRSIHSILNRTPAKLLEEIIIVDDASGKEELKAALDIQVANLTKTRIIRLHKREGLIRTRLAGAREAKGEILIFFDSHIEVNINWLPPLVEPIVLNYKTSVCPFIDIIKWENFAYIAQDDGARGAFDWSMYYRRLPLLTENVQKPTEPFDNPVMAGGLFAISKKWFWELGGYDEGLDVWGGEQYEMSFKIWQCGGRLVDAPCSRVGHIYRQFNPHGSFSFGDYLSRNHKRVAVVWMDEYAEYVYKRNGHMRTVNPGNVKKQLELRKKLECKPFKWFMENIAFDLPQYYPPVPLPPYATGEIRSMNNSLCIDTKHANEHATFGLDLCLRDHQGRSGEQDFELGWRQDIRPKGRELCFDVPQRSKRTSIVLFACHGMRGNQHFVYDINNYHILHVATRLCLDCDLESRQVFMEQCNTKNVYELGEIIGQGAYGCVFKSRNVTTNETVAIKKMTILRTRDGLPTSVIREAALLKRVGKVDHDNLIKLKEVFNEQASVDRQNIYFIFEYVERDLERYLKMHSPLDINQIRNLTQQLLTAVSVLHSHSIFHRDIKPQNILVTNNDILKLADFGLAREYHEHKVFTTVVVTMWYRAPEILLSSPYCTSADMWSVGCILGEMALGRPLFAAKSESRQLRRIILLMGLPNEDEWPQDSPIRREAFENYSQPIITLERLIRFEDSCAFELLRSLLSFKQSLRPTAIRALEHNFFRRTDHTLCTVTWSSADIAEATAAVPNLDAYTDGDFKFNNDDDQKIENIRSRTNSIDAGYYYQSWSSPDDGQHMLTIDSHISSVGGDVPQSPIDIVSWWSDSP

Radius of gyration: 43.02 Å; chains: 1; bounding box: 111×70×115 Å

Foldseek 3Di:
DVPDDFDPDFWAEEEEEEDEQDDPVQLVQAVCLCVVQDDPVRYQAYEYQYQAHPDPCVPPVVVVVQVPDPRYDYHYDPHRLADQVSLVVSLVVDDTQKYKFAYSGKHWDHPQPRLQGRVCVVPQLEKEFEQEWAQEPVHRDTGRPDLDFAWDAALLQDIDTHHDDPVCVVVSQDWDFHQWDPQRTMMHGSVNCVLLVHFDSLQGHDELRRLQVSLSSQQLPGTYIYGHVNYMYGYDDPDDPPDDDPDPPRNLLSLLLNCVQRVPPLSVLSCVVVVVSVVHDNPDNPVSNVSCVVSVTHHNVCSCVPRVVCVCVQHNSDFDAFPDKFWADDPVGFWTWFPQPDDFFDFTFIDGDCVVDDPDDTQGIWTCGPLRWIDGPPDQWTWFQPDLDWFGTTGTHGNPSPQARRHWDQDPQLRWTARPNNRWTWDHDPVVRTITTHHDPPPPLKDFADFPDQDPFATWTFIARVVVRATKIKGKGKDFQDPVGDPPLVVVLVVLQVVLLVVVDQQAKHFDDKGKDAPDPTMIMIITITHDFDDFQLVVLVVCPLDDLVLLLLLLLSLLVQLLSQVVVQKAQQADDRRQWGAHPVRRIHGHDRSVMDRDDPDDQDDLPTYDLLLAALCSLLSHRDDSLSVLSSSLQVSQCSQQSHGQQDDDDSVSSNVSLCLALFQDDPVQDDPPGLDDSVLCPVRRDRPHYPCLRGDDPQLQSVVLSNQSSRNRSVSRDRSVVSSVGVSNVPDDSPPRDDDDDPVNVVVSVPDRDDPVVDDPVVDPDDPVSVVVVVVSVVVVVVVVVPPDDDDDDDDDDDDDDDDDDDDDDDDDDDDDDDDDDDDDDDDDDD

Secondary structure (DSSP, 8-state):
-TT----SS---EEEEEEESS--HHHHHHHHHHHHHHS-TTTEEEEEEEE-S---GGGTHHHHHHHHTSTTEEEEE-SS--BHHHHHHHHHHH--SSEEEE--SSEEE-TT-HHHHHHHHHH-TTEEEEEEEEEE-TTT--EE---S--EEEE-TT--EEEEPPPHHHHHSTTS-EE-SS--SSSEEEEHHHHHHTTSS-TT--BSSSHHHHHHHHHHHTT-EEEEEEEEEEEEE--SS-SS---SSSSHHHHHHHHHHHHH-GGGHHHHHHH-GGGGT------HHHHHHHHHTTPPPHHHHHHHTSTTHHHHS-SSPPPPSEEE--B-TTSSEEEE-TTPPTT-B-EEEE-TTTSTT------EEE-TTS-EEETT-SEEEE---SSTTEEPEEEE---S-GGG-EEEETTTTEEEETTTTEEEEEETTTTEEEEEE---S-SEEEEEEEEEETTEEEEEEEETTT--EEEEEEEEEE-BTTBS-HHHHHHHHHHHHHGGG--TTBPPEEEEEEEE-SSSEEEEEEEEE--SEEHHHHHHHHPSPPHHHHHHHHHHHHHHHHHHHHTTEE-S--SGGGEEE-TTS-EEE---TT-EE--TT----S--S-GGG--HHHHTT----THHHHHHHHHHHHHHHHSS-TT--SSHHHHHHHHHHHH-PPPGGGS-TT-SS-GGGGGGG-S-SS-HHHHS--SSHHHHHHHHHHT-SSGGGSPPHHHHHTSGGGS-S-TTSS-----HHHHHHTTS----GGGS-TTTS---HHHHHHHHHHHHHHHTTTTS--------------------------------------------

Organism: NCBI:txid392033

InterPro domains:
  IPR000719 Protein kinase domain [PF00069] (446-732)
  IPR000719 Protein kinase domain [PS50011] (446-732)
  IPR000719 Protein kinase domain [SM00220] (446-732)
  IPR000772 Ricin B, lectin domain [PF00652] (325-444)
  IPR000772 Ricin B, lectin domain [SM00458] (325-452)
  IPR001173 Glycosyltransferase 2-like [PF00535] (14-196)
  IPR008271 Serine/threonine-protein kinase, active site [PS00108] (571-583)
  IPR011009 Protein kinase-like domain superfamily [SSF56112] (438-735)
  IPR017441 Protein kinase, ATP binding site [PS00107] (452-476)
  IPR029044 Nucleotide-diphospho-sugar transferases [G3DSA:3.90.550.10] (1-318)
  IPR029044 Nucleotide-diphospho-sugar transferases [SSF53448] (5-310)
  IPR035992 Ricin B-like lectins [SSF50370] (317-444)
  IPR045885 N-acetylgalactosaminyltransferase [cd02510] (14-308)

pLDDT: mean 81.83, std 20.35, range [20.88, 98.75]